Protein 1RLM (pdb70)

Secondary structure (DSSP, 8-state):
---EEEE-IIIIIS-TTS---HHHHHHHHHHHHHHT-EEEEE-SS-HHHHGGG-TTTTTTSEEEEGGGTEEEETTEEEEE----HHHHHHHHHHHHT-TT-EEEEEESS-EEEETTS-HHHHHHHHTT-SSEEEES-GGG--S-EEEEEEE--GGGHHHHHHHHHHHTTTSSEEEE-STTEEEEE-TT-SHHHHHHHHHHHHT--GGGEEEEE-SGGGHHHHHH-SEEEE-TT--HHHHHH-SEE---GGGTHHHHHHHHHHHT-TT--/---EEEE-IIIIIS-TTS---HHHHHHHHHHHHHHT-EEEEE-SS-HHHHGGG-TTTTTTSEEEEGGGTEEEETTEEEEE----HHHHHHHHHHHHTSTT-EEEEEESS-EEEETTS-HHHHHHHHTT-SSEEEES-GGG--S-EEEEEEE--TTTHHHHHHHHHHHTTTSSEEEE-STTEEEEE-TT-SHHHHHHHHHHHHT--GGGEEEEE-SGGGHHHHHHSSEEEE-TT--HHHHHHSSEE---GGGTHHHHHHHHHHHT-TT--/---EEEE-IIIIIS-TTS---HHHHHHHHHHHHHTT-EEEEE-SS-HHHHGGG-TTTTTTSEEEEGGGTEEEETTEEEEE----HHHHHHHHHHHHTSTT-EEEEEESS-EEEETTS-HHHHHHHHTT-SSEEEES-GGG--S-EEEEEEE--TTTHHHHHHHHHHHHTTT-EEEE-STTEEEEE-TT-SHHHHHHHHHHHHT--GGGEEEEE-SGGGHHHHHH-SEEEE-TT--HHHHHHSSEE---GGGTHHHHHHHHHHHT-TT--/---EEEE-IIIIIS-TTS---HHHHHHHHHHHHHHT-EEEEE-SS-HHHHGGG-TTTTTTSEEEEGGGTEEEETTEEEEE----HHHHHHHHHHHTT-TT-EEEEEESS-EEEETTS-HHHHHHHHTT-SSEEEES-GGG--S-EEEEEEE--GGGHHHHHHHHHHHTTTT-EEEE-STTEEEEE-TT-SHHHHHHHHHHHHT--GGGEEEEE-SGGGHHHHHH-SEEEE-TT--HHHHHH-SEE---TTTTHHHHHHHHHHTT-TT--

B-factor: mean 29.18, std 15.07, range [9.43, 160.1]

Radius of gyration: 73.66 Å; Cα contacts (8 Å, |Δi|>4): 2184; chains: 4; bounding box: 71×97×215 Å

Structure (mmCIF, N/CA/C/O backbone):
data_1RLM
#
_entry.id   1RLM
#
_cell.length_a   71.823
_cell.length_b   91.605
_cell.length_c   186.563
_cell.angle_alpha   90.00
_cell.angle_beta   90.00
_cell.angle_gamma   90.00
#
_symmetry.space_group_name_H-M   'P 21 21 21'
#
loop_
_entity.id
_entity.type
_entity.pdbx_description
1 polymer Phosphatase
2 non-polymer 'MAGNESIUM ION'
3 non-polymer GLYCEROL
4 water water
#
loop_
_atom_site.group_PDB
_atom_site.id
_atom_site.type_symbol
_atom_site.label_atom_id
_atom_site.label_alt_id
_atom_site.label_comp_id
_atom_site.label_asym_id
_atom_site.label_entity_id
_atom_site.label_seq_id
_atom_site.pdbx_PDB_ins_code
_atom_site.Cartn_x
_atom_site.Cartn_y
_atom_site.Cartn_z
_atom_site.occupancy
_atom_site.B_iso_or_equiv
_atom_site.auth_seq_id
_atom_site.auth_comp_id
_atom_site.auth_asym_id
_atom_site.auth_atom_id
_atom_site.pdbx_PDB_model_num
ATOM 1 N N . ALA A 1 2 ? 24.517 57.671 37.439 1.00 29.27 2 ALA A N 1
ATOM 2 C CA . ALA A 1 2 ? 23.948 56.475 36.849 1.00 27.30 2 ALA A CA 1
ATOM 3 C C . ALA A 1 2 ? 24.060 55.278 37.805 1.00 27.96 2 ALA A C 1
ATOM 4 O O . ALA A 1 2 ? 25.161 54.944 38.218 1.00 29.61 2 ALA A O 1
ATOM 6 N N . VAL A 1 3 ? 22.964 54.632 38.190 1.00 27.27 3 VAL A N 1
ATOM 7 C CA . VAL A 1 3 ? 23.133 53.467 39.067 1.00 26.73 3 VAL A CA 1
ATOM 8 C C . VAL A 1 3 ? 23.035 52.177 38.257 1.00 26.95 3 VAL A C 1
ATOM 9 O O . VAL A 1 3 ? 22.074 51.984 37.517 1.00 27.71 3 VAL A O 1
ATOM 13 N N . LYS A 1 4 ? 24.020 51.290 38.401 1.00 26.88 4 LYS A N 1
ATOM 14 C CA . LYS A 1 4 ? 24.007 50.036 37.644 1.00 27.05 4 LYS A CA 1
ATOM 15 C C . LYS A 1 4 ? 24.179 48.771 38.483 1.00 24.85 4 LYS A C 1
ATOM 16 O O . LYS A 1 4 ? 24.062 47.657 37.966 1.00 24.34 4 LYS A O 1
ATOM 22 N N . VAL A 1 5 ? 24.456 48.942 39.770 1.00 21.34 5 VAL A N 1
ATOM 23 C CA . VAL A 1 5 ? 24.648 47.819 40.675 1.00 21.50 5 VAL A CA 1
ATOM 24 C C . VAL A 1 5 ? 24.296 48.238 42.095 1.00 20.17 5 VAL A C 1
ATOM 25 O O . VAL A 1 5 ? 24.627 49.338 42.512 1.00 19.49 5 VAL A O 1
ATOM 29 N N . ILE A 1 6 ? 23.613 47.358 42.819 1.00 18.90 6 ILE A N 1
ATOM 30 C CA . ILE A 1 6 ? 23.265 47.598 44.216 1.00 17.21 6 ILE A CA 1
ATOM 31 C C . ILE A 1 6 ? 23.806 46.389 44.982 1.00 17.48 6 ILE A C 1
ATOM 32 O O . ILE A 1 6 ? 23.429 45.249 44.702 1.00 19.07 6 ILE A O 1
ATOM 37 N N . VAL A 1 7 ? 24.694 46.648 45.937 1.00 16.99 7 VAL A N 1
ATOM 38 C CA . VAL A 1 7 ? 25.326 45.600 46.731 1.00 15.16 7 VAL A CA 1
ATOM 39 C C . VAL A 1 7 ? 24.912 45.722 48.189 1.00 16.07 7 VAL A C 1
ATOM 40 O O . VAL A 1 7 ? 24.962 46.810 48.754 1.00 15.66 7 VAL A O 1
ATOM 44 N N . THR A 1 8 ? 24.515 44.614 48.806 1.00 14.82 8 THR A N 1
ATOM 45 C CA . THR A 1 8 ? 24.113 44.679 50.207 1.00 14.48 8 THR A CA 1
ATOM 46 C C . THR A 1 8 ? 24.710 43.612 51.108 1.00 16.37 8 THR A C 1
ATOM 47 O O . THR A 1 8 ? 24.933 42.467 50.697 1.00 13.72 8 THR A O 1
ATOM 51 N N . ASP A 1 9 ? 24.971 44.014 52.348 1.00 16.59 9 ASP A N 1
ATOM 52 C CA . ASP A 1 9 ? 25.483 43.118 53.363 1.00 17.61 9 ASP A CA 1
ATOM 53 C C . ASP A 1 9 ? 24.226 42.406 53.865 1.00 16.64 9 ASP A C 1
ATOM 54 O O . ASP A 1 9 ? 23.115 42.840 53.566 1.00 15.43 9 ASP A O 1
ATOM 59 N N . MET A 1 10 ? 24.391 41.324 54.618 1.00 16.00 10 MET A N 1
ATOM 60 C CA . MET A 1 10 ? 23.240 40.579 55.110 1.00 16.53 10 MET A CA 1
ATOM 61 C C . MET A 1 10 ? 22.964 40.761 56.593 1.00 16.41 10 MET A C 1
ATOM 62 O O . MET A 1 10 ? 21.974 41.392 56.962 1.00 17.33 10 MET A O 1
ATOM 67 N N . ASP A 1 11 ? 23.821 40.211 57.448 1.00 16.89 11 ASP A N 1
ATOM 68 C CA . ASP A 1 11 ? 23.618 40.349 58.892 1.00 17.72 11 ASP A CA 1
ATOM 69 C C . ASP A 1 11 ? 23.692 41.809 59.336 1.00 18.02 11 ASP A C 1
ATOM 70 O O . ASP A 1 11 ? 24.666 42.502 59.040 1.00 16.89 11 ASP A O 1
ATOM 75 N N . GLY A 1 12 ? 22.666 42.270 60.038 1.00 17.80 12 GLY A N 1
ATOM 76 C CA . GLY A 1 12 ? 22.672 43.644 60.511 1.00 17.39 12 GLY A CA 1
ATOM 77 C C . GLY A 1 12 ? 22.410 44.628 59.397 1.00 16.59 12 GLY A C 1
ATOM 78 O O . GLY A 1 12 ? 22.540 45.837 59.567 1.00 16.06 12 GLY A O 1
ATOM 79 N N . THR A 1 13 ? 22.040 44.103 58.240 1.00 16.74 13 THR A N 1
ATOM 80 C CA . THR A 1 13 ? 21.763 44.963 57.112 1.00 16.60 13 THR A CA 1
ATOM 81 C C . THR A 1 13 ? 20.414 44.620 56.479 1.00 17.30 13 THR A C 1
ATOM 82 O O . THR A 1 13 ? 19.340 45.046 56.941 1.00 15.62 13 THR A O 1
ATOM 86 N N . PHE A 1 14 ? 20.537 43.817 55.405 1.00 16.35 14 PHE A N 1
ATOM 87 C CA . PHE A 1 14 ? 19.417 43.312 54.639 1.00 17.00 14 PHE A CA 1
ATOM 88 C C . PHE A 1 14 ? 18.484 42.477 55.531 1.00 16.11 14 PHE A C 1
ATOM 89 O O . PHE A 1 14 ? 17.283 42.416 55.290 1.00 16.56 14 PHE A O 1
ATOM 97 N N . LEU A 1 15 ? 19.057 41.839 56.554 1.00 15.06 15 LEU A N 1
ATOM 98 C CA . LEU A 1 15 ? 18.293 41.035 57.501 1.00 16.17 15 LEU A CA 1
ATOM 99 C C . LEU A 1 15 ? 18.037 41.775 58.806 1.00 17.61 15 LEU A C 1
ATOM 100 O O . LEU A 1 15 ? 18.884 42.541 59.264 1.00 18.17 15 LEU A O 1
ATOM 105 N N . ASN A 1 16 ? 16.877 41.532 59.416 1.00 17.94 16 ASN A N 1
ATOM 106 C CA . ASN A 1 16 ? 16.571 42.157 60.701 1.00 19.07 16 ASN A CA 1
ATOM 107 C C . ASN A 1 16 ? 17.167 41.260 61.786 1.00 19.31 16 ASN A C 1
ATOM 108 O O . ASN A 1 16 ? 17.742 40.218 61.480 1.00 18.58 16 ASN A O 1
ATOM 113 N N . ASP A 1 17 ? 17.037 41.648 63.052 1.00 20.49 17 ASP A N 1
ATOM 114 C CA . ASP A 1 17 ? 17.611 40.845 64.125 1.00 20.28 17 ASP A CA 1
ATOM 115 C C . ASP A 1 17 ? 17.157 39.397 64.109 1.00 21.38 17 ASP A C 1
ATOM 116 O O . ASP A 1 17 ? 17.895 38.518 64.551 1.00 21.42 17 ASP A O 1
ATOM 121 N N . ALA A 1 18 ? 15.946 39.152 63.610 1.00 19.85 18 ALA A N 1
ATOM 122 C CA . ALA A 1 18 ? 15.397 37.802 63.551 1.00 18.95 18 ALA A CA 1
ATOM 123 C C . ALA A 1 18 ? 15.811 37.048 62.287 1.00 18.65 18 ALA A C 1
ATOM 124 O O . ALA A 1 18 ? 15.312 35.956 62.023 1.00 19.59 18 ALA A O 1
ATOM 126 N N . LYS A 1 19 ? 16.713 37.644 61.513 1.00 18.73 19 LYS A N 1
ATOM 127 C CA . LYS A 1 19 ? 17.222 37.055 60.273 1.00 18.64 19 LYS A CA 1
ATOM 128 C C . LYS A 1 19 ? 16.191 36.884 59.151 1.00 17.75 19 LYS A C 1
ATOM 129 O O . LYS A 1 19 ? 16.279 35.943 58.366 1.00 17.31 19 LYS A O 1
ATOM 135 N N . THR A 1 20 ? 15.217 37.786 59.072 1.00 17.76 20 THR A N 1
ATOM 136 C CA . THR A 1 20 ? 14.222 37.712 58.006 1.00 16.69 20 THR A CA 1
ATOM 137 C C . THR A 1 20 ? 14.144 39.066 57.313 1.00 17.66 20 THR A C 1
ATOM 138 O O . THR A 1 20 ? 14.672 40.061 57.813 1.00 18.80 20 THR A O 1
ATOM 142 N N . TYR A 1 21 ? 13.509 39.088 56.146 1.00 17.60 21 TYR A N 1
ATOM 143 C CA . TYR A 1 21 ? 13.329 40.319 55.399 1.00 17.08 21 TYR A CA 1
ATOM 144 C C . TYR A 1 21 ? 11.944 40.295 54.756 1.00 17.05 21 TYR A C 1
ATOM 145 O O . TYR A 1 21 ? 11.278 39.254 54.745 1.00 16.56 21 TYR A O 1
ATOM 154 N N . ASN A 1 22 ? 11.509 41.447 54.254 1.00 17.43 22 ASN A N 1
ATOM 155 C CA . ASN A 1 22 ? 10.197 41.596 53.619 1.00 17.25 22 ASN A CA 1
ATOM 156 C C . ASN A 1 22 ? 10.293 41.066 52.193 1.00 15.82 22 ASN A C 1
ATOM 157 O O . ASN A 1 22 ? 10.584 41.818 51.269 1.00 15.85 22 ASN A O 1
ATOM 162 N N . GLN A 1 23 ? 10.042 39.770 52.019 1.00 15.35 23 GLN A N 1
ATOM 163 C CA . GLN A 1 23 ? 10.150 39.136 50.709 1.00 15.65 23 GLN A CA 1
ATOM 164 C C . GLN A 1 23 ? 9.247 39.681 49.604 1.00 15.55 23 GLN A C 1
ATOM 165 O O . GLN A 1 23 ? 9.703 39.884 48.473 1.00 15.59 23 GLN A O 1
ATOM 171 N N . PRO A 1 24 ? 7.958 39.913 49.897 1.00 16.15 24 PRO A N 1
ATOM 172 C CA . PRO A 1 24 ? 7.111 40.443 48.823 1.00 17.50 24 PRO A CA 1
ATOM 173 C C . PRO A 1 24 ? 7.574 41.838 48.397 1.00 18.95 24 PRO A C 1
ATOM 174 O O . PRO A 1 24 ? 7.606 42.150 47.205 1.00 16.93 24 PRO A O 1
ATOM 178 N N . ARG A 1 25 ? 7.949 42.680 49.360 1.00 18.71 25 ARG A N 1
ATOM 179 C CA . ARG A 1 25 ? 8.391 44.018 48.982 1.00 19.49 25 ARG A CA 1
ATOM 180 C C . ARG A 1 25 ? 9.670 43.942 48.158 1.00 19.87 25 ARG A C 1
ATOM 181 O O . ARG A 1 25 ? 9.771 44.574 47.108 1.00 19.90 25 ARG A O 1
ATOM 189 N N . PHE A 1 26 ? 10.643 43.158 48.616 1.00 20.00 26 PHE A N 1
ATOM 190 C CA . PHE A 1 26 ? 11.899 43.036 47.876 1.00 18.97 26 PHE A CA 1
ATOM 191 C C . PHE A 1 26 ? 11.716 42.438 46.485 1.00 19.51 26 PHE A C 1
ATOM 192 O O . PHE A 1 26 ? 12.342 42.887 45.526 1.00 19.02 26 PHE A O 1
ATOM 200 N N . MET A 1 27 ? 10.878 41.414 46.374 1.00 22.44 27 MET A N 1
ATOM 201 C CA . MET A 1 27 ? 10.658 40.779 45.077 1.00 26.24 27 MET A CA 1
ATOM 202 C C . MET A 1 27 ? 10.133 41.784 44.052 1.00 24.56 27 MET A C 1
ATOM 203 O O . MET A 1 27 ? 10.549 41.770 42.889 1.00 24.06 27 MET A O 1
ATOM 208 N N . ALA A 1 28 ? 9.232 42.661 44.485 1.00 24.31 28 ALA A N 1
ATOM 209 C CA . ALA A 1 28 ? 8.689 43.674 43.588 1.00 24.23 28 ALA A CA 1
ATOM 210 C C . ALA A 1 28 ? 9.801 44.656 43.215 1.00 23.18 28 ALA A C 1
ATOM 211 O O . ALA A 1 28 ? 9.952 45.022 42.046 1.00 22.23 28 ALA A O 1
ATOM 213 N N . GLN A 1 29 ? 10.588 45.084 44.200 1.00 21.25 29 GLN A N 1
ATOM 214 C CA . GLN A 1 29 ? 11.686 45.998 43.900 1.00 20.59 29 GLN A CA 1
ATOM 215 C C . GLN A 1 29 ? 12.643 45.332 42.913 1.00 20.40 29 GLN A C 1
ATOM 216 O O . GLN A 1 29 ? 12.996 45.927 41.894 1.00 20.49 29 GLN A O 1
ATOM 222 N N . TYR A 1 30 ? 13.037 44.087 43.197 1.00 20.21 30 TYR A N 1
ATOM 223 C CA . TYR A 1 30 ? 13.966 43.368 42.321 1.00 20.47 30 TYR A CA 1
ATOM 224 C C . TYR A 1 30 ? 13.498 43.285 40.868 1.00 21.75 30 TYR A C 1
ATOM 225 O O . TYR A 1 30 ? 14.292 43.461 39.939 1.00 21.98 30 TYR A O 1
ATOM 234 N N . GLN A 1 31 ? 12.217 43.002 40.667 1.00 22.81 31 GLN A N 1
ATOM 235 C CA . GLN A 1 31 ? 11.693 42.910 39.315 1.00 25.09 31 GLN A CA 1
ATOM 236 C C . GLN A 1 31 ? 11.833 44.242 38.584 1.00 25.97 31 GLN A C 1
ATOM 237 O O . GLN A 1 31 ? 12.072 44.266 37.378 1.00 24.53 31 GLN A O 1
ATOM 243 N N . GLU A 1 32 ? 11.699 45.351 39.308 1.00 26.55 32 GLU A N 1
ATOM 244 C CA . GLU A 1 32 ? 11.850 46.657 38.673 1.00 28.27 32 GLU A CA 1
ATOM 245 C C . GLU A 1 32 ? 13.331 46.899 38.372 1.00 27.70 32 GLU A C 1
ATOM 246 O O . GLU A 1 32 ? 13.677 47.473 37.336 1.00 26.32 32 GLU A O 1
ATOM 252 N N . LEU A 1 33 ? 14.203 46.461 39.279 1.00 26.92 33 LEU A N 1
ATOM 253 C CA . LEU A 1 33 ? 15.642 46.613 39.081 1.00 26.63 33 LEU A CA 1
ATOM 254 C C . LEU A 1 33 ? 16.056 45.861 37.817 1.00 28.81 33 LEU A C 1
ATOM 255 O O . LEU A 1 33 ? 16.737 46.409 36.946 1.00 28.61 33 LEU A O 1
ATOM 260 N N . LYS A 1 34 ? 15.639 44.601 37.721 1.00 30.12 34 LYS A N 1
ATOM 261 C CA . LYS A 1 34 ? 15.961 43.782 36.560 1.00 33.82 34 LYS A CA 1
ATOM 262 C C . LYS A 1 34 ? 15.460 44.487 35.303 1.00 35.19 34 LYS A C 1
ATOM 263 O O . LYS A 1 34 ? 16.147 44.532 34.283 1.00 32.61 34 LYS A O 1
ATOM 269 N N . LYS A 1 35 ? 14.252 45.034 35.387 1.00 37.63 35 LYS A N 1
ATOM 270 C CA . LYS A 1 35 ? 13.663 45.750 34.266 1.00 40.77 35 LYS A CA 1
ATOM 271 C C . LYS A 1 35 ? 14.572 46.901 33.836 1.00 39.03 35 LYS A C 1
ATOM 272 O O . LYS A 1 35 ? 14.784 47.123 32.644 1.00 39.02 35 LYS A O 1
ATOM 278 N N . ARG A 1 36 ? 15.113 47.628 34.808 1.00 36.21 36 ARG A N 1
ATOM 279 C CA . ARG A 1 36 ? 15.996 48.749 34.504 1.00 35.05 36 ARG A CA 1
ATOM 280 C C . ARG A 1 36 ? 17.424 48.281 34.238 1.00 34.05 36 ARG A C 1
ATOM 281 O O . ARG A 1 36 ? 18.310 49.088 33.959 1.00 34.55 36 ARG A O 1
ATOM 289 N N . GLY A 1 37 ? 17.643 46.973 34.328 1.00 32.38 37 GLY A N 1
ATOM 290 C CA . GLY A 1 37 ? 18.966 46.426 34.086 1.00 31.27 37 GLY A CA 1
ATOM 291 C C . GLY A 1 37 ? 19.980 46.715 35.178 1.00 30.43 37 GLY A C 1
ATOM 292 O O . GLY A 1 37 ? 21.184 46.774 34.917 1.00 31.69 37 GLY A O 1
ATOM 293 N N . ILE A 1 38 ? 19.502 46.912 36.401 1.00 26.27 38 ILE A N 1
ATOM 294 C CA . ILE A 1 38 ? 20.395 47.172 37.524 1.00 24.41 38 ILE A CA 1
ATOM 295 C C . ILE A 1 38 ? 20.668 45.827 38.206 1.00 23.57 38 ILE A C 1
ATOM 296 O O . ILE A 1 38 ? 19.739 45.094 38.526 1.00 21.15 38 ILE A O 1
ATOM 301 N N . LYS A 1 39 ? 21.940 45.502 38.412 1.00 23.85 39 LYS A N 1
ATOM 302 C CA . LYS A 1 39 ? 22.305 44.236 39.035 1.00 21.95 39 LYS A CA 1
ATOM 303 C C . LYS A 1 39 ? 22.223 44.286 40.552 1.00 21.25 39 LYS A C 1
ATOM 304 O O . LYS A 1 39 ? 22.405 45.341 41.151 1.00 20.54 39 LYS A O 1
ATOM 310 N N . PHE A 1 40 ? 21.927 43.138 41.161 1.00 20.49 40 PHE A N 1
ATOM 311 C CA . PHE A 1 40 ? 21.824 43.034 42.618 1.00 20.65 40 PHE A CA 1
ATOM 312 C C . PHE A 1 40 ? 22.874 42.044 43.098 1.00 19.65 40 PHE A C 1
ATOM 313 O O . PHE A 1 40 ? 22.986 40.934 42.571 1.00 17.55 40 PHE A O 1
ATOM 321 N N . VAL A 1 41 ? 23.626 42.449 44.113 1.00 18.08 41 VAL A N 1
ATOM 322 C CA . VAL A 1 41 ? 24.703 41.631 44.652 1.00 16.70 41 VAL A CA 1
ATOM 323 C C . VAL A 1 41 ? 24.626 41.515 46.170 1.00 16.70 41 VAL A C 1
ATOM 324 O O . VAL A 1 41 ? 24.384 42.506 46.863 1.00 16.42 41 VAL A O 1
ATOM 328 N N . VAL A 1 42 ? 24.829 40.300 46.671 1.00 16.10 42 VAL A N 1
ATOM 329 C CA . VAL A 1 42 ? 24.827 40.023 48.108 1.00 15.19 42 VAL A CA 1
ATOM 330 C C . VAL A 1 42 ? 26.296 39.847 48.505 1.00 16.71 42 VAL A C 1
ATOM 331 O O . VAL A 1 42 ? 26.980 38.972 47.972 1.00 17.04 42 VAL A O 1
ATOM 335 N N . ALA A 1 43 ? 26.781 40.687 49.423 1.00 16.57 43 ALA A N 1
ATOM 336 C CA . ALA A 1 43 ? 28.176 40.634 49.870 1.00 18.75 43 ALA A CA 1
ATOM 337 C C . ALA A 1 43 ? 28.189 40.409 51.373 1.00 17.73 43 ALA A C 1
ATOM 338 O O . ALA A 1 43 ? 27.830 41.297 52.147 1.00 17.97 43 ALA A O 1
ATOM 340 N N . SER A 1 44 ? 28.627 39.218 51.772 1.00 18.36 44 SER A N 1
ATOM 341 C CA . SER A 1 44 ? 28.624 38.831 53.171 1.00 15.76 44 SER A CA 1
ATOM 342 C C . SER A 1 44 ? 29.766 37.910 53.570 1.00 16.79 44 SER A C 1
ATOM 343 O O . SER A 1 44 ? 30.404 37.265 52.735 1.00 16.97 44 SER A O 1
ATOM 346 N N . GLY A 1 45 ? 30.047 37.838 54.857 1.00 14.97 45 GLY A N 1
ATOM 347 C CA . GLY A 1 45 ? 31.110 36.942 55.235 1.00 15.68 45 GLY A CA 1
ATOM 348 C C . GLY A 1 45 ? 30.581 35.534 55.416 1.00 16.23 45 GLY A C 1
ATOM 349 O O . GLY A 1 45 ? 31.362 34.613 55.621 1.00 16.15 45 GLY A O 1
ATOM 350 N N . ASN A 1 46 ? 29.261 35.360 55.353 1.00 14.67 46 ASN A N 1
ATOM 351 C CA . ASN A 1 46 ? 28.685 34.023 55.490 1.00 15.27 46 ASN A CA 1
ATOM 352 C C . ASN A 1 46 ? 29.005 33.114 54.308 1.00 14.01 46 ASN A C 1
ATOM 353 O O . ASN A 1 46 ? 29.445 33.563 53.244 1.00 16.85 46 ASN A O 1
ATOM 358 N N . GLN A 1 47 ? 28.784 31.823 54.527 1.00 14.77 47 GLN A N 1
ATOM 359 C CA . GLN A 1 47 ? 29.032 30.782 53.537 1.00 14.10 47 GLN A CA 1
ATOM 360 C C . GLN A 1 47 ? 28.099 30.910 52.327 1.00 14.24 47 GLN A C 1
ATOM 361 O O . GLN A 1 47 ? 26.931 31.300 52.450 1.00 12.01 47 GLN A O 1
ATOM 367 N N . TYR A 1 48 ? 28.621 30.593 51.150 1.00 13.81 48 TYR A N 1
ATOM 368 C CA . TYR A 1 48 ? 27.806 30.651 49.945 1.00 13.25 48 TYR A CA 1
ATOM 369 C C . TYR A 1 48 ? 26.499 29.867 50.128 1.00 14.17 48 TYR A C 1
ATOM 370 O O . TYR A 1 48 ? 25.421 30.356 49.785 1.00 13.76 48 TYR A O 1
ATOM 379 N N . TYR A 1 49 ? 26.591 28.653 50.669 1.00 14.32 49 TYR A N 1
ATOM 380 C CA . TYR A 1 49 ? 25.407 27.825 50.860 1.00 14.46 49 TYR A CA 1
ATOM 381 C C . TYR A 1 49 ? 24.399 28.392 51.845 1.00 16.65 49 TYR A C 1
ATOM 382 O O . TYR A 1 49 ? 23.211 28.090 51.763 1.00 12.76 49 TYR A O 1
ATOM 391 N N . GLN A 1 50 ? 24.861 29.213 52.783 1.00 16.39 50 GLN A N 1
ATOM 392 C CA . GLN A 1 50 ? 23.933 29.820 53.723 1.00 16.16 50 GLN A CA 1
ATOM 393 C C . GLN A 1 50 ? 23.280 31.019 53.025 1.00 15.00 50 GLN A C 1
ATOM 394 O O . GLN A 1 50 ? 22.075 31.232 53.133 1.00 16.43 50 GLN A O 1
ATOM 400 N N . LEU A 1 51 ? 24.070 31.773 52.273 1.00 12.32 51 LEU A N 1
ATOM 401 C CA . LEU A 1 51 ? 23.554 32.946 51.574 1.00 14.03 51 LEU A CA 1
ATOM 402 C C . LEU A 1 51 ? 22.427 32.634 50.598 1.00 14.82 51 LEU A C 1
ATOM 403 O O . LEU A 1 51 ? 21.414 33.336 50.570 1.00 12.99 51 LEU A O 1
ATOM 408 N N . ILE A 1 52 ? 22.582 31.582 49.801 1.00 15.09 52 ILE A N 1
ATOM 409 C CA . ILE A 1 52 ? 21.534 31.259 48.845 1.00 15.01 52 ILE A CA 1
ATOM 410 C C . ILE A 1 52 ? 20.254 30.756 49.519 1.00 13.69 52 ILE A C 1
ATOM 411 O O . ILE A 1 52 ? 19.188 30.737 48.896 1.00 13.40 52 ILE A O 1
ATOM 416 N N . SER A 1 53 ? 20.344 30.367 50.791 1.00 12.73 53 SER A N 1
ATOM 417 C CA . SER A 1 53 ? 19.159 29.900 51.510 1.00 13.08 53 SER A CA 1
ATOM 418 C C . SER A 1 53 ? 18.181 31.060 51.707 1.00 14.34 53 SER A C 1
ATOM 419 O O . SER A 1 53 ? 16.999 30.853 51.977 1.00 13.60 53 SER A O 1
ATOM 422 N N . PHE A 1 54 ? 18.680 32.282 51.565 1.00 14.46 54 PHE A N 1
ATOM 423 C CA . PHE A 1 54 ? 17.849 33.468 51.728 1.00 14.96 54 PHE A CA 1
ATOM 424 C C . PHE A 1 54 ? 17.212 33.919 50.426 1.00 14.29 54 PHE A C 1
ATOM 425 O O . PHE A 1 54 ? 16.297 34.738 50.440 1.00 15.81 54 PHE A O 1
ATOM 433 N N . PHE A 1 55 ? 17.700 33.389 49.309 1.00 13.08 55 PHE A N 1
ATOM 434 C CA . PHE A 1 55 ? 17.174 33.758 47.995 1.00 13.59 55 PHE A CA 1
ATOM 435 C C . PHE A 1 55 ? 16.937 32.517 47.123 1.00 14.17 55 PHE A C 1
ATOM 436 O O . PHE A 1 55 ? 17.400 32.464 45.987 1.00 13.17 55 PHE A O 1
ATOM 444 N N . PRO A 1 56 ? 16.193 31.522 47.642 1.00 14.53 56 PRO A N 1
ATOM 445 C CA . PRO A 1 56 ? 15.878 30.267 46.942 1.00 17.07 56 PRO A CA 1
ATOM 446 C C . PRO A 1 56 ? 15.239 30.470 45.569 1.00 18.47 56 PRO A C 1
ATOM 447 O O . PRO A 1 56 ? 15.460 29.676 44.654 1.00 19.00 56 PRO A O 1
ATOM 451 N N . GLU A 1 57 ? 14.437 31.524 45.433 1.00 19.49 57 GLU A N 1
ATOM 452 C CA . GLU A 1 57 ? 13.749 31.799 44.171 1.00 20.99 57 GLU A CA 1
ATOM 453 C C . GLU A 1 57 ? 14.528 32.685 43.196 1.00 21.96 57 GLU A C 1
ATOM 454 O O . GLU A 1 57 ? 14.081 32.893 42.064 1.00 23.02 57 GLU A O 1
ATOM 460 N N . LEU A 1 58 ? 15.689 33.187 43.616 1.00 18.99 58 LEU A N 1
ATOM 461 C CA . LEU A 1 58 ? 16.485 34.086 42.774 1.00 19.85 58 LEU A CA 1
ATOM 462 C C . LEU A 1 58 ? 17.981 33.762 42.722 1.00 20.15 58 LEU A C 1
ATOM 463 O O . LEU A 1 58 ? 18.751 34.447 42.045 1.00 20.11 58 LEU A O 1
ATOM 468 N N . LYS A 1 59 ? 18.371 32.726 43.453 1.00 19.84 59 LYS A N 1
ATOM 469 C CA . LYS A 1 59 ? 19.751 32.257 43.558 1.00 23.17 59 LYS A CA 1
ATOM 470 C C . LYS A 1 59 ? 20.587 32.229 42.268 1.00 23.73 59 LYS A C 1
ATOM 471 O O . LYS A 1 59 ? 21.777 32.538 42.295 1.00 23.88 59 LYS A O 1
ATOM 477 N N . ASP A 1 60 ? 19.988 31.869 41.140 1.00 22.27 60 ASP A N 1
ATOM 478 C CA . ASP A 1 60 ? 20.761 31.817 39.901 1.00 22.93 60 ASP A CA 1
ATOM 479 C C . ASP A 1 60 ? 20.740 33.109 39.091 1.00 24.09 60 ASP A C 1
ATOM 480 O O . ASP A 1 60 ? 21.440 33.227 38.085 1.00 25.11 60 ASP A O 1
ATOM 485 N N . GLU A 1 61 ? 19.949 34.079 39.529 1.00 24.06 61 GLU A N 1
ATOM 486 C CA . GLU A 1 61 ? 19.856 35.349 38.825 1.00 26.62 61 GLU A CA 1
ATOM 487 C C . GLU A 1 61 ? 20.791 36.397 39.406 1.00 26.47 61 GLU A C 1
ATOM 488 O O . GLU A 1 61 ? 21.504 37.073 38.673 1.00 27.51 61 GLU A O 1
ATOM 494 N N . ILE A 1 62 ? 20.784 36.533 40.728 1.00 25.42 62 ILE A N 1
ATOM 495 C CA . ILE A 1 62 ? 21.628 37.515 41.386 1.00 23.59 62 ILE A CA 1
ATOM 496 C C . ILE A 1 62 ? 23.067 37.011 41.557 1.00 23.64 62 ILE A C 1
ATOM 497 O O . ILE A 1 62 ? 23.374 35.865 41.221 1.00 24.12 62 ILE A O 1
ATOM 502 N N . SER A 1 63 ? 23.954 37.867 42.057 1.00 19.04 63 SER A N 1
ATOM 503 C CA . SER A 1 63 ? 25.349 37.470 42.239 1.00 18.87 63 SER A CA 1
ATOM 504 C C . SER A 1 63 ? 25.737 37.491 43.704 1.00 17.09 63 SER A C 1
ATOM 505 O O . SER A 1 63 ? 25.159 38.241 44.489 1.00 17.16 63 SER A O 1
ATOM 508 N N . PHE A 1 64 ? 26.734 36.687 44.062 1.00 16.57 64 PHE A N 1
ATOM 509 C CA . PHE A 1 64 ? 27.154 36.581 45.456 1.00 16.77 64 PHE A CA 1
ATOM 510 C C . PHE A 1 64 ? 28.641 36.730 45.721 1.00 17.35 64 PHE A C 1
ATOM 511 O O . PHE A 1 64 ? 29.466 36.115 45.045 1.00 16.80 64 PHE A O 1
ATOM 519 N N . VAL A 1 65 ? 28.971 37.549 46.685 1.00 16.64 65 VAL A N 1
ATOM 520 C CA . VAL A 1 65 ? 30.320 37.721 47.153 1.00 16.93 65 VAL A CA 1
ATOM 521 C C . VAL A 1 65 ? 30.294 37.109 48.550 1.00 17.65 65 VAL A C 1
ATOM 522 O O . VAL A 1 65 ? 30.017 37.782 49.527 1.00 18.20 65 VAL A O 1
ATOM 526 N N . ALA A 1 66 ? 30.583 35.811 48.627 1.00 17.03 66 ALA A N 1
ATOM 527 C CA . ALA A 1 66 ? 30.536 35.080 49.889 1.00 16.31 66 ALA A CA 1
ATOM 528 C C . ALA A 1 66 ? 31.893 35.006 50.573 1.00 16.05 66 ALA A C 1
ATOM 529 O O . ALA A 1 66 ? 32.922 35.318 49.966 1.00 17.65 66 ALA A O 1
ATOM 531 N N . GLU A 1 67 ? 31.881 34.593 51.837 1.00 15.63 67 GLU A N 1
ATOM 532 C CA . GLU A 1 67 ? 33.097 34.456 52.630 1.00 18.36 67 GLU A CA 1
ATOM 533 C C . GLU A 1 67 ? 33.958 35.718 52.550 1.00 19.95 67 GLU A C 1
ATOM 534 O O . GLU A 1 67 ? 35.185 35.634 52.499 1.00 18.27 67 GLU A O 1
ATOM 540 N N . ASN A 1 68 ? 33.306 36.881 52.523 1.00 20.38 68 ASN A N 1
ATOM 541 C CA . ASN A 1 68 ? 33.994 38.174 52.448 1.00 21.84 68 ASN A CA 1
ATOM 542 C C . ASN A 1 68 ? 34.767 38.421 51.158 1.00 23.57 68 ASN A C 1
ATOM 543 O O . ASN A 1 68 ? 35.638 39.286 51.117 1.00 25.68 68 ASN A O 1
ATOM 548 N N . GLY A 1 69 ? 34.453 37.680 50.107 1.00 22.42 69 GLY A N 1
ATOM 549 C CA . GLY A 1 69 ? 35.162 37.867 48.855 1.00 20.94 69 GLY A CA 1
ATOM 550 C C . GLY A 1 69 ? 36.009 36.664 48.485 1.00 21.15 69 GLY A C 1
ATOM 551 O O . GLY A 1 69 ? 36.598 36.630 47.407 1.00 21.35 69 GLY A O 1
ATOM 552 N N . ALA A 1 70 ? 36.062 35.672 49.371 1.00 19.81 70 ALA A N 1
ATOM 553 C CA . ALA A 1 70 ? 36.840 34.461 49.124 1.00 20.23 70 ALA A CA 1
ATOM 554 C C . ALA A 1 70 ? 36.143 33.512 48.151 1.00 19.90 70 ALA A C 1
ATOM 555 O O . ALA A 1 70 ? 36.764 32.595 47.616 1.00 21.06 70 ALA A O 1
ATOM 557 N N . LEU A 1 71 ? 34.852 33.723 47.927 1.00 18.27 71 LEU A N 1
ATOM 558 C CA . LEU A 1 71 ? 34.093 32.878 47.005 1.00 18.88 71 LEU A CA 1
ATOM 559 C C . LEU A 1 71 ? 33.089 33.781 46.305 1.00 18.53 71 LEU A C 1
ATOM 560 O O . LEU A 1 71 ? 32.224 34.367 46.955 1.00 18.75 71 LEU A O 1
ATOM 565 N N . VAL A 1 72 ? 33.193 33.887 44.984 1.00 18.17 72 VAL A N 1
ATOM 566 C CA . VAL A 1 72 ? 32.301 34.754 44.225 1.00 17.49 72 VAL A CA 1
ATOM 567 C C . VAL A 1 72 ? 31.548 34.022 43.110 1.00 18.59 72 VAL A C 1
ATOM 568 O O . VAL A 1 72 ? 32.149 33.291 42.319 1.00 17.84 72 VAL A O 1
ATOM 572 N N . TYR A 1 73 ? 30.229 34.211 43.071 1.00 18.41 73 TYR A N 1
ATOM 573 C CA . TYR A 1 73 ? 29.377 33.614 42.044 1.00 19.40 73 TYR A CA 1
ATOM 574 C C . TYR A 1 73 ? 28.728 34.718 41.225 1.00 21.87 73 TYR A C 1
ATOM 575 O O . TYR A 1 73 ? 28.359 35.772 41.754 1.00 17.16 73 TYR A O 1
ATOM 584 N N . GLU A 1 74 ? 28.581 34.467 39.929 1.00 22.99 74 GLU A N 1
ATOM 585 C CA . GLU A 1 74 ? 27.951 35.427 39.048 1.00 28.10 74 GLU A CA 1
ATOM 586 C C . GLU A 1 74 ? 26.917 34.683 38.222 1.00 29.20 74 GLU A C 1
ATOM 587 O O . GLU A 1 74 ? 27.231 33.702 37.547 1.00 27.82 74 GLU A O 1
ATOM 593 N N . HIS A 1 75 ? 25.676 35.139 38.304 1.00 32.66 75 HIS A N 1
ATOM 594 C CA . HIS A 1 75 ? 24.591 34.525 37.559 1.00 36.46 75 HIS A CA 1
ATOM 595 C C . HIS A 1 75 ? 24.603 33.005 37.707 1.00 34.31 75 HIS A C 1
ATOM 596 O O . HIS A 1 75 ? 24.497 32.274 36.720 1.00 33.17 75 HIS A O 1
ATOM 603 N N . GLY A 1 76 ? 24.757 32.540 38.944 1.00 31.53 76 GLY A N 1
ATOM 604 C CA . GLY A 1 76 ? 24.744 31.114 39.223 1.00 30.62 76 GLY A CA 1
ATOM 605 C C . GLY A 1 76 ? 25.986 30.285 38.942 1.00 30.18 76 GLY A C 1
ATOM 606 O O . GLY A 1 76 ? 25.958 29.069 39.125 1.00 30.13 76 GLY A O 1
ATOM 607 N N . LYS A 1 77 ? 27.073 30.912 38.507 1.00 30.46 77 LYS A N 1
ATOM 608 C CA . LYS A 1 77 ? 28.291 30.160 38.220 1.00 32.99 77 LYS A CA 1
ATOM 609 C C . LYS A 1 77 ? 29.474 30.658 39.032 1.00 29.77 77 LYS A C 1
ATOM 610 O O . LYS A 1 77 ? 29.716 31.861 39.105 1.00 27.54 77 LYS A O 1
ATOM 616 N N . GLN A 1 78 ? 30.206 29.726 39.636 1.00 26.52 78 GLN A N 1
ATOM 617 C CA . GLN A 1 78 ? 31.374 30.068 40.446 1.00 25.94 78 GLN A CA 1
ATOM 618 C C . GLN A 1 78 ? 32.416 30.778 39.582 1.00 26.22 78 GLN A C 1
ATOM 619 O O . GLN A 1 78 ? 32.896 30.236 38.584 1.00 24.82 78 GLN A O 1
ATOM 625 N N . LEU A 1 79 ? 32.761 31.998 39.978 1.00 24.88 79 LEU A N 1
ATOM 626 C CA . LEU A 1 79 ? 33.716 32.815 39.238 1.00 25.30 79 LEU A CA 1
ATOM 627 C C . LEU A 1 79 ? 35.128 32.784 39.803 1.00 26.08 79 LEU A C 1
ATOM 628 O O . LEU A 1 79 ? 36.107 32.858 39.056 1.00 24.13 79 LEU A O 1
ATOM 633 N N . PHE A 1 80 ? 35.236 32.668 41.122 1.00 23.95 80 PHE A N 1
ATOM 634 C CA . PHE A 1 80 ? 36.542 32.681 41.762 1.00 23.64 80 PHE A CA 1
ATOM 635 C C . PHE A 1 80 ? 36.481 32.196 43.200 1.00 22.70 80 PHE A C 1
ATOM 636 O O . PHE A 1 80 ? 35.450 32.313 43.867 1.00 19.93 80 PHE A O 1
ATOM 644 N N . HIS A 1 81 ? 37.594 31.646 43.671 1.00 22.14 81 HIS A N 1
ATOM 645 C CA . HIS A 1 81 ? 37.693 31.218 45.056 1.00 21.62 81 HIS A CA 1
ATOM 646 C C . HIS A 1 81 ? 39.137 31.374 45.517 1.00 21.34 81 HIS A C 1
ATOM 647 O O . HIS A 1 81 ? 40.085 31.094 44.774 1.00 21.89 81 HIS A O 1
ATOM 654 N N . GLY A 1 82 ? 39.299 31.864 46.738 1.00 18.67 82 GLY A N 1
ATOM 655 C CA . GLY A 1 82 ? 40.629 32.054 47.279 1.00 20.82 82 GLY A CA 1
ATOM 656 C C . GLY A 1 82 ? 41.194 30.744 47.774 1.00 19.00 82 GLY A C 1
ATOM 657 O O . GLY A 1 82 ? 40.511 29.721 47.779 1.00 19.80 82 GLY A O 1
ATOM 658 N N . GLU A 1 83 ? 42.447 30.765 48.200 1.00 19.55 83 GLU A N 1
ATOM 659 C CA . GLU A 1 83 ? 43.067 29.550 48.686 1.00 20.53 83 GLU A CA 1
ATOM 660 C C . GLU A 1 83 ? 44.337 29.800 49.471 1.00 19.01 83 GLU A C 1
ATOM 661 O O . GLU A 1 83 ? 45.207 30.553 49.042 1.00 19.23 83 GLU A O 1
ATOM 667 N N . LEU A 1 84 ? 44.414 29.145 50.623 1.00 19.98 84 LEU A N 1
ATOM 668 C CA . LEU A 1 84 ? 45.566 29.197 51.508 1.00 20.80 84 LEU A CA 1
ATOM 669 C C . LEU A 1 84 ? 46.411 27.984 51.130 1.00 21.71 84 LEU A C 1
ATOM 670 O O . LEU A 1 84 ? 45.863 26.910 50.879 1.00 21.21 84 LEU A O 1
ATOM 675 N N . THR A 1 85 ? 47.730 28.140 51.077 1.00 20.44 85 THR A N 1
ATOM 676 C CA . THR A 1 85 ? 48.580 26.999 50.768 1.00 22.73 85 THR A CA 1
ATOM 677 C C . THR A 1 85 ? 48.449 26.069 51.967 1.00 25.34 85 THR A C 1
ATOM 678 O O . THR A 1 85 ? 47.982 26.489 53.028 1.00 22.53 85 THR A O 1
ATOM 682 N N . ARG A 1 86 ? 48.858 24.815 51.799 1.00 28.05 86 ARG A N 1
ATOM 683 C CA . ARG A 1 86 ? 48.796 23.827 52.872 1.00 32.48 86 ARG A CA 1
ATOM 684 C C . ARG A 1 86 ? 49.585 24.303 54.090 1.00 30.33 86 ARG A C 1
ATOM 685 O O . ARG A 1 86 ? 49.161 24.120 55.231 1.00 27.62 86 ARG A O 1
ATOM 693 N N . HIS A 1 87 ? 50.741 24.908 53.843 1.00 27.53 87 HIS A N 1
ATOM 694 C CA . HIS A 1 87 ? 51.574 25.400 54.930 1.00 26.42 87 HIS A CA 1
ATOM 695 C C . HIS A 1 87 ? 50.901 26.562 55.656 1.00 25.49 87 HIS A C 1
ATOM 696 O O . HIS A 1 87 ? 50.849 26.574 56.885 1.00 25.39 87 HIS A O 1
ATOM 703 N N . GLU A 1 88 ? 50.376 27.522 54.897 1.00 24.90 88 GLU A N 1
ATOM 704 C CA . GLU A 1 88 ? 49.687 28.680 55.468 1.00 24.11 88 GLU A CA 1
ATOM 705 C C . GLU A 1 88 ? 48.550 28.258 56.402 1.00 25.24 88 GLU A C 1
ATOM 706 O O . GLU A 1 88 ? 48.459 28.741 57.535 1.00 23.17 88 GLU A O 1
ATOM 712 N N . SER A 1 89 ? 47.681 27.363 55.930 1.00 22.66 89 SER A N 1
ATOM 713 C CA . SER A 1 89 ? 46.564 26.906 56.750 1.00 22.22 89 SER A CA 1
ATOM 714 C C . SER A 1 89 ? 47.072 26.133 57.972 1.00 21.83 89 SER A C 1
ATOM 715 O O . SER A 1 89 ? 46.522 26.263 59.064 1.00 21.62 89 SER A O 1
ATOM 718 N N . ARG A 1 90 ? 48.132 25.348 57.804 1.00 22.51 90 ARG A N 1
ATOM 719 C CA . ARG A 1 90 ? 48.674 24.597 58.935 1.00 23.19 90 ARG A CA 1
ATOM 720 C C . ARG A 1 90 ? 49.199 25.572 60.003 1.00 23.51 90 ARG A C 1
ATOM 721 O O . ARG A 1 90 ? 49.053 25.330 61.204 1.00 23.83 90 ARG A O 1
ATOM 729 N N . ILE A 1 91 ? 49.793 26.680 59.563 1.00 23.22 91 ILE A N 1
ATOM 730 C CA . ILE A 1 91 ? 50.322 27.687 60.487 1.00 24.53 91 ILE A CA 1
ATOM 731 C C . ILE A 1 91 ? 49.196 28.418 61.226 1.00 24.83 91 ILE A C 1
ATOM 732 O O . ILE A 1 91 ? 49.251 28.585 62.446 1.00 24.22 91 ILE A O 1
ATOM 737 N N . VAL A 1 92 ? 48.182 28.857 60.487 1.00 24.82 92 VAL A N 1
ATOM 738 C CA . VAL A 1 92 ? 47.050 29.562 61.082 1.00 24.45 92 VAL A CA 1
ATOM 739 C C . VAL A 1 92 ? 46.335 28.686 62.099 1.00 25.74 92 VAL A C 1
ATOM 740 O O . VAL A 1 92 ? 46.021 29.135 63.206 1.00 26.16 92 VAL A O 1
ATOM 744 N N . ILE A 1 93 ? 46.072 27.440 61.721 1.00 24.08 93 ILE A N 1
ATOM 745 C CA . ILE A 1 93 ? 45.397 26.500 62.604 1.00 24.58 93 ILE A CA 1
ATOM 746 C C . ILE A 1 93 ? 46.232 26.294 63.871 1.00 27.08 93 ILE A C 1
ATOM 747 O O . ILE A 1 93 ? 45.701 26.285 64.988 1.00 27.14 93 ILE A O 1
ATOM 752 N N . GLY A 1 94 ? 47.541 26.137 63.693 1.00 26.76 94 GLY A N 1
ATOM 753 C CA . GLY A 1 94 ? 48.421 25.949 64.834 1.00 27.76 94 GLY A CA 1
ATOM 754 C C . GLY A 1 94 ? 48.345 27.113 65.801 1.00 28.47 94 GLY A C 1
ATOM 755 O O . GLY A 1 94 ? 48.264 26.924 67.014 1.00 30.02 94 GLY A O 1
ATOM 756 N N . GLU A 1 95 ? 48.357 28.328 65.266 1.00 30.29 95 GLU A N 1
ATOM 757 C CA . GLU A 1 95 ? 48.292 29.521 66.097 1.00 32.48 95 GLU A CA 1
ATOM 758 C C . GLU A 1 95 ? 46.951 29.620 66.828 1.00 32.91 95 GLU A C 1
ATOM 759 O O . GLU A 1 95 ? 46.908 29.946 68.018 1.00 30.98 95 GLU A O 1
ATOM 765 N N . LEU A 1 96 ? 45.859 29.339 66.121 1.00 30.51 96 LEU A N 1
ATOM 766 C CA . LEU A 1 96 ? 44.533 29.394 66.733 1.00 30.54 96 LEU A CA 1
ATOM 767 C C . LEU A 1 96 ? 44.446 28.380 67.870 1.00 30.96 96 LEU A C 1
ATOM 768 O O . LEU A 1 96 ? 43.967 28.696 68.960 1.00 33.02 96 LEU A O 1
ATOM 773 N N . LEU A 1 97 ? 44.930 27.169 67.620 1.00 32.43 97 LEU A N 1
ATOM 774 C CA . LEU A 1 97 ? 44.903 26.102 68.618 1.00 34.96 97 LEU A CA 1
ATOM 775 C C . LEU A 1 97 ? 45.666 26.400 69.912 1.00 36.59 97 LEU A C 1
ATOM 776 O O . LEU A 1 97 ? 45.402 25.782 70.943 1.00 36.66 97 LEU A O 1
ATOM 781 N N . LYS A 1 98 ? 46.613 27.333 69.863 1.00 38.34 98 LYS A N 1
ATOM 782 C CA . LYS A 1 98 ? 47.384 27.683 71.056 1.00 41.43 98 LYS A CA 1
ATOM 783 C C . LYS A 1 98 ? 46.496 28.298 72.136 1.00 43.85 98 LYS A C 1
ATOM 784 O O . LYS A 1 98 ? 46.897 28.407 73.295 1.00 43.37 98 LYS A O 1
ATOM 790 N N . ASP A 1 99 ? 45.293 28.706 71.746 1.00 46.88 99 ASP A N 1
ATOM 791 C CA . ASP A 1 99 ? 44.341 29.292 72.680 1.00 50.86 99 ASP A CA 1
ATOM 792 C C . ASP A 1 99 ? 43.186 28.308 72.830 1.00 53.50 99 ASP A C 1
ATOM 793 O O . ASP A 1 99 ? 42.206 28.378 72.092 1.00 53.36 99 ASP A O 1
ATOM 798 N N . LYS A 1 100 ? 43.311 27.393 73.786 1.00 57.73 100 LYS A N 1
ATOM 799 C CA . LYS A 1 100 ? 42.291 26.374 74.028 1.00 62.28 100 LYS A CA 1
ATOM 800 C C . LYS A 1 100 ? 40.923 26.935 74.426 1.00 64.03 100 LYS A C 1
ATOM 801 O O . LYS A 1 100 ? 39.993 26.175 74.696 1.00 63.83 100 LYS A O 1
ATOM 807 N N . GLN A 1 101 ? 40.798 28.257 74.462 1.00 66.19 101 GLN A N 1
ATOM 808 C CA . GLN A 1 101 ? 39.537 28.886 74.842 1.00 67.98 101 GLN A CA 1
ATOM 809 C C . GLN A 1 101 ? 38.869 29.566 73.647 1.00 63.07 101 GLN A C 1
ATOM 810 O O . GLN A 1 101 ? 37.760 30.089 73.753 1.00 62.35 101 GLN A O 1
ATOM 816 N N . LEU A 1 102 ? 39.552 29.545 72.508 1.00 57.35 102 LEU A N 1
ATOM 817 C CA . LEU A 1 102 ? 39.050 30.166 71.288 1.00 51.60 102 LEU A CA 1
ATOM 818 C C . LEU A 1 102 ? 38.352 29.156 70.380 1.00 46.67 102 LEU A C 1
ATOM 819 O O . LEU A 1 102 ? 38.958 28.168 69.962 1.00 45.62 102 LEU A O 1
ATOM 824 N N . ASN A 1 103 ? 37.079 29.402 70.078 1.00 41.15 103 ASN A N 1
ATOM 825 C CA . ASN A 1 103 ? 36.318 28.509 69.204 1.00 35.08 103 ASN A CA 1
ATOM 826 C C . ASN A 1 103 ? 36.292 29.076 67.798 1.00 31.69 103 ASN A C 1
ATOM 827 O O . ASN A 1 103 ? 35.974 30.256 67.587 1.00 28.73 103 ASN A O 1
ATOM 832 N N . PHE A 1 104 ? 36.621 28.228 66.831 1.00 29.73 104 PHE A N 1
ATOM 833 C CA . PHE A 1 104 ? 36.664 28.673 65.452 1.00 25.40 104 PHE A CA 1
ATOM 834 C C . PHE A 1 104 ? 36.172 27.626 64.470 1.00 23.39 104 PHE A C 1
ATOM 835 O O . PHE A 1 104 ? 36.054 26.445 64.787 1.00 21.54 104 PHE A O 1
ATOM 843 N N . VAL A 1 105 ? 35.879 28.090 63.266 1.00 22.11 105 VAL A N 1
ATOM 844 C CA . VAL A 1 105 ? 35.432 27.221 62.196 1.00 21.63 105 VAL A CA 1
ATOM 845 C C . VAL A 1 105 ? 36.404 27.436 61.041 1.00 18.76 105 VAL A C 1
ATOM 846 O O . VAL A 1 105 ? 36.889 28.548 60.837 1.00 17.98 105 VAL A O 1
ATOM 850 N N . ALA A 1 106 ? 36.696 26.370 60.304 1.00 19.92 106 ALA A N 1
ATOM 851 C CA . ALA A 1 106 ? 37.574 26.454 59.142 1.00 18.74 106 ALA A CA 1
ATOM 852 C C . ALA A 1 106 ? 36.634 26.485 57.937 1.00 18.93 106 ALA A C 1
ATOM 853 O O . ALA A 1 106 ? 35.846 25.564 57.731 1.00 19.23 106 ALA A O 1
ATOM 855 N N . CYS A 1 107 ? 36.722 27.545 57.144 1.00 18.38 107 CYS A N 1
ATOM 856 C CA . CYS A 1 107 ? 35.858 27.709 55.986 1.00 17.90 107 CYS A CA 1
ATOM 857 C C . CYS A 1 107 ? 36.503 27.230 54.694 1.00 17.79 107 CYS A C 1
ATOM 858 O O . CYS A 1 107 ? 37.557 27.720 54.301 1.00 16.39 107 CYS A O 1
ATOM 861 N N . GLY A 1 108 ? 35.847 26.285 54.029 1.00 18.40 108 GLY A N 1
ATOM 862 C CA . GLY A 1 108 ? 36.386 25.752 52.790 1.00 17.83 108 GLY A CA 1
ATOM 863 C C . GLY A 1 108 ? 35.431 25.855 51.616 1.00 17.26 108 GLY A C 1
ATOM 864 O O . GLY A 1 108 ? 34.282 26.250 51.772 1.00 17.73 108 GLY A O 1
ATOM 865 N N . LEU A 1 109 ? 35.925 25.491 50.438 1.00 16.86 109 LEU A N 1
ATOM 866 C CA . LEU A 1 109 ? 35.150 25.540 49.204 1.00 16.03 109 LEU A CA 1
ATOM 867 C C . LEU A 1 109 ? 33.952 24.593 49.192 1.00 15.49 109 LEU A C 1
ATOM 868 O O . LEU A 1 109 ? 32.856 24.982 48.797 1.00 14.40 109 LEU A O 1
ATOM 873 N N . GLN A 1 110 ? 34.158 23.350 49.616 1.00 16.91 110 GLN A N 1
ATOM 874 C CA . GLN A 1 110 ? 33.072 22.370 49.627 1.00 19.83 110 GLN A CA 1
ATOM 875 C C . GLN A 1 110 ? 32.227 22.449 50.892 1.00 18.54 110 GLN A C 1
ATOM 876 O O . GLN A 1 110 ? 31.027 22.183 50.861 1.00 18.28 110 GLN A O 1
ATOM 882 N N . SER A 1 111 ? 32.855 22.830 52.000 1.00 17.51 111 SER A N 1
ATOM 883 C CA . SER A 1 111 ? 32.152 22.913 53.276 1.00 17.08 111 SER A CA 1
ATOM 884 C C . SER A 1 111 ? 32.952 23.711 54.304 1.00 17.58 111 SER A C 1
ATOM 885 O O . SER A 1 111 ? 34.069 24.142 54.035 1.00 15.78 111 SER A O 1
ATOM 888 N N . ALA A 1 112 ? 32.356 23.946 55.473 1.00 17.03 112 ALA A N 1
ATOM 889 C CA . ALA A 1 112 ? 33.031 24.550 56.580 1.00 17.28 112 ALA A CA 1
ATOM 890 C C . ALA A 1 112 ? 33.267 23.400 57.515 1.00 18.32 112 ALA A C 1
ATOM 891 O O . ALA A 1 112 ? 32.597 22.370 57.416 1.00 16.25 112 ALA A O 1
ATOM 893 N N . TYR A 1 113 ? 34.209 23.529 58.446 1.00 17.75 113 TYR A N 1
ATOM 894 C CA . TYR A 1 113 ? 34.502 22.426 59.356 1.00 18.48 113 TYR A CA 1
ATOM 895 C C . TYR A 1 113 ? 34.684 22.921 60.777 1.00 18.26 113 TYR A C 1
ATOM 896 O O . TYR A 1 113 ? 35.119 24.049 60.991 1.00 18.45 113 TYR A O 1
ATOM 905 N N . VAL A 1 114 ? 34.339 22.076 61.741 1.00 20.35 114 VAL A N 1
ATOM 906 C CA . VAL A 1 114 ? 34.479 22.435 63.145 1.00 21.33 114 VAL A CA 1
ATOM 907 C C . VAL A 1 114 ? 34.887 21.203 63.931 1.00 23.12 114 VAL A C 1
ATOM 908 O O . VAL A 1 114 ? 34.512 20.084 63.592 1.00 22.31 114 VAL A O 1
ATOM 912 N N . SER A 1 115 ? 35.682 21.413 64.973 1.00 26.06 115 SER A N 1
ATOM 913 C CA . SER A 1 115 ? 36.128 20.307 65.801 1.00 27.53 115 SER A CA 1
ATOM 914 C C . SER A 1 115 ? 34.929 19.569 66.362 1.00 27.38 115 SER A C 1
ATOM 915 O O . SER A 1 115 ? 33.968 20.191 66.807 1.00 27.36 115 SER A O 1
ATOM 918 N N . GLU A 1 116 ? 34.985 18.241 66.329 1.00 27.80 116 GLU A N 1
ATOM 919 C CA . GLU A 1 116 ? 33.906 17.420 66.860 1.00 29.64 116 GLU A CA 1
ATOM 920 C C . GLU A 1 116 ? 33.835 17.591 68.376 1.00 29.24 116 GLU A C 1
ATOM 921 O O . GLU A 1 116 ? 32.952 17.039 69.028 1.00 29.66 116 GLU A O 1
ATOM 927 N N . ASN A 1 117 ? 34.771 18.358 68.931 1.00 30.53 117 ASN A N 1
ATOM 928 C CA . ASN A 1 117 ? 34.809 18.588 70.373 1.00 31.35 117 ASN A CA 1
ATOM 929 C C . ASN A 1 117 ? 34.418 20.012 70.755 1.00 31.69 117 ASN A C 1
ATOM 930 O O . ASN A 1 117 ? 34.531 20.408 71.917 1.00 31.16 117 ASN A O 1
ATOM 935 N N . ALA A 1 118 ? 33.961 20.787 69.779 1.00 31.57 118 ALA A N 1
ATOM 936 C CA . ALA A 1 118 ? 33.547 22.159 70.048 1.00 30.61 118 ALA A CA 1
ATOM 937 C C . ALA A 1 118 ? 32.240 22.146 70.845 1.00 30.64 118 ALA A C 1
ATOM 938 O O . ALA A 1 118 ? 31.470 21.188 70.772 1.00 28.13 118 ALA A O 1
ATOM 940 N N . PRO A 1 119 ? 31.981 23.211 71.622 1.00 31.03 119 PRO A N 1
ATOM 941 C CA . PRO A 1 119 ? 30.758 23.314 72.431 1.00 32.04 119 PRO A CA 1
ATOM 942 C C . PRO A 1 119 ? 29.510 23.273 71.549 1.00 32.39 119 PRO A C 1
ATOM 943 O O . PRO A 1 119 ? 29.501 23.840 70.457 1.00 31.17 119 PRO A O 1
ATOM 947 N N . GLU A 1 120 ? 28.463 22.610 72.032 1.00 32.57 120 GLU A N 1
ATOM 948 C CA . GLU A 1 120 ? 27.211 22.484 71.293 1.00 34.83 120 GLU A CA 1
ATOM 949 C C . GLU A 1 120 ? 26.587 23.825 70.908 1.00 31.84 120 GLU A C 1
ATOM 950 O O . GLU A 1 120 ? 26.079 23.983 69.795 1.00 30.64 120 GLU A O 1
ATOM 956 N N . ALA A 1 121 ? 26.621 24.781 71.828 1.00 28.30 121 ALA A N 1
ATOM 957 C CA . ALA A 1 121 ? 26.051 26.098 71.575 1.00 27.90 121 ALA A CA 1
ATOM 958 C C . ALA A 1 121 ? 26.815 26.814 70.474 1.00 27.10 121 ALA A C 1
ATOM 959 O O . ALA A 1 121 ? 26.235 27.578 69.700 1.00 26.22 121 ALA A O 1
ATOM 961 N N . PHE A 1 122 ? 28.121 26.577 70.418 1.00 24.39 122 PHE A N 1
ATOM 962 C CA . PHE A 1 122 ? 28.964 27.203 69.405 1.00 23.21 122 PHE A CA 1
ATOM 963 C C . PHE A 1 122 ? 28.623 26.644 68.026 1.00 22.25 122 PHE A C 1
ATOM 964 O O . PHE A 1 122 ? 28.487 27.399 67.059 1.00 22.59 122 PHE A O 1
ATOM 972 N N . VAL A 1 123 ? 28.486 25.324 67.942 1.00 22.54 123 VAL A N 1
ATOM 973 C CA . VAL A 1 123 ? 28.154 24.676 66.680 1.00 23.46 123 VAL A CA 1
ATOM 974 C C . VAL A 1 123 ? 26.766 25.099 66.203 1.00 22.93 123 VAL A C 1
ATOM 975 O O . VAL A 1 123 ? 26.568 25.353 65.016 1.00 22.91 123 VAL A O 1
ATOM 979 N N . ALA A 1 124 ? 25.811 25.183 67.123 1.00 22.55 124 ALA A N 1
ATOM 980 C CA . ALA A 1 124 ? 24.455 25.582 66.748 1.00 23.98 124 ALA A CA 1
ATOM 981 C C . ALA A 1 124 ? 24.472 27.010 66.221 1.00 22.84 124 ALA A C 1
ATOM 982 O O . ALA A 1 124 ? 23.796 27.335 65.245 1.00 22.46 124 ALA A O 1
ATOM 984 N N . LEU A 1 125 ? 25.259 27.858 66.873 1.00 22.72 125 LEU A N 1
ATOM 985 C CA . LEU A 1 125 ? 25.381 29.253 66.472 1.00 22.86 125 LEU A CA 1
ATOM 986 C C . LEU A 1 125 ? 26.050 29.378 65.106 1.00 21.94 125 LEU A C 1
ATOM 987 O O . LEU A 1 125 ? 25.585 30.127 64.243 1.00 19.12 125 LEU A O 1
ATOM 992 N N . MET A 1 126 ? 27.145 28.653 64.905 1.00 19.54 126 MET A N 1
ATOM 993 C CA . MET A 1 126 ? 27.834 28.719 63.624 1.00 19.49 126 MET A CA 1
ATOM 994 C C . MET A 1 126 ? 27.022 28.065 62.499 1.00 18.29 126 MET A C 1
ATOM 995 O O . MET A 1 126 ? 27.158 28.444 61.336 1.00 18.61 126 MET A O 1
ATOM 1000 N N . ALA A 1 127 ? 26.174 27.101 62.846 1.00 18.27 127 ALA A N 1
ATOM 1001 C CA . ALA A 1 127 ? 25.327 26.433 61.854 1.00 17.97 127 ALA A CA 1
ATOM 1002 C C . ALA A 1 127 ? 24.363 27.429 61.203 1.00 18.86 127 ALA A C 1
ATOM 1003 O O . ALA A 1 127 ? 23.847 27.185 60.103 1.00 17.32 127 ALA A O 1
ATOM 1005 N N . LYS A 1 128 ? 24.119 28.548 61.883 1.00 17.30 128 LYS A N 1
ATOM 1006 C CA . LYS A 1 128 ? 23.233 29.586 61.356 1.00 18.64 128 LYS A CA 1
ATOM 1007 C C . LYS A 1 128 ? 23.940 30.434 60.303 1.00 18.08 128 LYS A C 1
ATOM 1008 O O . LYS A 1 128 ? 23.305 31.247 59.628 1.00 17.60 128 LYS A O 1
ATOM 1014 N N . HIS A 1 129 ? 25.253 30.254 60.168 1.00 15.79 129 HIS A N 1
ATOM 1015 C CA . HIS A 1 129 ? 26.028 31.015 59.193 1.00 13.51 129 HIS A CA 1
ATOM 1016 C C . HIS A 1 129 ? 26.709 30.144 58.163 1.00 13.37 129 HIS A C 1
ATOM 1017 O O . HIS A 1 129 ? 27.140 30.644 57.119 1.00 12.41 129 HIS A O 1
ATOM 1024 N N . TYR A 1 130 ? 26.836 28.857 58.477 1.00 14.24 130 TYR A N 1
ATOM 1025 C CA . TYR A 1 130 ? 27.440 27.879 57.579 1.00 15.40 130 TYR A CA 1
ATOM 1026 C C . TYR A 1 130 ? 26.485 26.693 57.523 1.00 16.10 130 TYR A C 1
ATOM 1027 O O . TYR A 1 130 ? 26.472 25.853 58.417 1.00 15.07 130 TYR A O 1
ATOM 1036 N N . HIS A 1 131 ? 25.670 26.627 56.476 1.00 14.97 131 HIS A N 1
ATOM 1037 C CA . HIS A 1 131 ? 24.720 25.533 56.369 1.00 15.05 131 HIS A CA 1
ATOM 1038 C C . HIS A 1 131 ? 25.377 24.197 56.049 1.00 14.93 131 HIS A C 1
ATOM 1039 O O . HIS A 1 131 ? 24.781 23.141 56.235 1.00 16.72 131 HIS A O 1
ATOM 1046 N N . ARG A 1 132 ? 26.615 24.257 55.573 1.00 14.95 132 ARG A N 1
ATOM 1047 C CA . ARG A 1 132 ? 27.405 23.060 55.321 1.00 15.59 132 ARG A CA 1
ATOM 1048 C C . ARG A 1 132 ? 28.518 23.170 56.364 1.00 16.65 132 ARG A C 1
ATOM 1049 O O . ARG A 1 132 ? 29.485 23.910 56.197 1.00 15.68 132 ARG A O 1
ATOM 1057 N N . LEU A 1 133 ? 28.335 22.454 57.468 1.00 16.33 133 LEU A N 1
ATOM 1058 C CA . LEU A 1 133 ? 29.278 22.484 58.583 1.00 17.48 133 LEU A CA 1
ATOM 1059 C C . LEU A 1 133 ? 29.502 21.053 59.053 1.00 18.61 133 LEU A C 1
ATOM 1060 O O . LEU A 1 133 ? 28.605 20.423 59.629 1.00 16.48 133 LEU A O 1
ATOM 1065 N N . LYS A 1 134 ? 30.705 20.551 58.804 1.00 19.00 134 LYS A N 1
ATOM 1066 C CA . LYS A 1 134 ? 31.052 19.175 59.138 1.00 21.63 134 LYS A CA 1
ATOM 1067 C C . LYS A 1 134 ? 32.013 18.999 60.308 1.00 22.95 134 LYS A C 1
ATOM 1068 O O . LYS A 1 134 ? 33.071 19.626 60.356 1.00 20.40 134 LYS A O 1
ATOM 1074 N N . PRO A 1 135 ? 31.658 18.125 61.262 1.00 24.19 135 PRO A N 1
ATOM 1075 C CA . PRO A 1 135 ? 32.515 17.876 62.426 1.00 26.41 135 PRO A CA 1
ATOM 1076 C C . PRO A 1 135 ? 33.759 17.122 61.969 1.00 27.13 135 PRO A C 1
ATOM 1077 O O . PRO A 1 135 ? 33.674 16.243 61.112 1.00 25.71 135 PRO A O 1
ATOM 1081 N N . VAL A 1 136 ? 34.913 17.477 62.521 1.00 28.17 136 VAL A N 1
ATOM 1082 C CA . VAL A 1 136 ? 36.153 16.804 62.154 1.00 29.25 136 VAL A CA 1
ATOM 1083 C C . VAL A 1 136 ? 36.960 16.449 63.396 1.00 31.38 136 VAL A C 1
ATOM 1084 O O . VAL A 1 136 ? 36.846 17.104 64.433 1.00 28.63 136 VAL A O 1
ATOM 1088 N N . LYS A 1 137 ? 37.765 15.397 63.291 1.00 35.61 137 LYS A N 1
ATOM 1089 C CA . LYS A 1 137 ? 38.588 14.964 64.415 1.00 41.19 137 LYS A CA 1
ATOM 1090 C C . LYS A 1 137 ? 39.856 15.796 64.487 1.00 41.21 137 LYS A C 1
ATOM 1091 O O . LYS A 1 137 ? 40.327 16.135 65.572 1.00 41.51 137 LYS A O 1
ATOM 1097 N N . ASP A 1 138 ? 40.398 16.137 63.323 1.00 41.62 138 ASP A N 1
ATOM 1098 C CA . ASP A 1 138 ? 41.614 16.931 63.261 1.00 41.04 138 ASP A CA 1
ATOM 1099 C C . ASP A 1 138 ? 41.571 17.981 62.155 1.00 39.30 138 ASP A C 1
ATOM 1100 O O . ASP A 1 138 ? 41.523 17.645 60.969 1.00 38.16 138 ASP A O 1
ATOM 1105 N N . TYR A 1 139 ? 41.593 19.250 62.557 1.00 36.83 139 TYR A N 1
ATOM 1106 C CA . TYR A 1 139 ? 41.559 20.367 61.618 1.00 35.62 139 TYR A CA 1
ATOM 1107 C C . TYR A 1 139 ? 42.653 20.283 60.561 1.00 36.78 139 TYR A C 1
ATOM 1108 O O . TYR A 1 139 ? 42.495 20.802 59.457 1.00 37.80 139 TYR A O 1
ATOM 1117 N N . GLN A 1 140 ? 43.760 19.628 60.901 1.00 38.75 140 GLN A N 1
ATOM 1118 C CA . GLN A 1 140 ? 44.899 19.504 59.994 1.00 41.13 140 GLN A CA 1
ATOM 1119 C C . GLN A 1 140 ? 44.766 18.437 58.914 1.00 43.85 140 GLN A C 1
ATOM 1120 O O . GLN A 1 140 ? 45.646 18.306 58.068 1.00 44.55 140 GLN A O 1
ATOM 1126 N N . GLU A 1 141 ? 43.674 17.680 58.929 1.00 47.52 141 GLU A N 1
ATOM 1127 C CA . GLU A 1 141 ? 43.479 16.629 57.936 1.00 51.46 141 GLU A CA 1
ATOM 1128 C C . GLU A 1 141 ? 42.206 16.799 57.107 1.00 46.79 141 GLU A C 1
ATOM 1129 O O . GLU A 1 141 ? 41.460 15.848 56.888 1.00 48.07 141 GLU A O 1
ATOM 1135 N N . ILE A 1 142 ? 41.976 18.017 56.632 1.00 40.98 142 ILE A N 1
ATOM 1136 C CA . ILE A 1 142 ? 40.796 18.328 55.830 1.00 33.25 142 ILE A CA 1
ATOM 1137 C C . ILE A 1 142 ? 41.112 18.301 54.338 1.00 30.97 142 ILE A C 1
ATOM 1138 O O . ILE A 1 142 ? 42.026 18.982 53.882 1.00 29.49 142 ILE A O 1
ATOM 1143 N N . ASP A 1 143 ? 40.347 17.517 53.583 1.00 28.74 143 ASP A N 1
ATOM 1144 C CA . ASP A 1 143 ? 40.533 17.416 52.139 1.00 27.16 143 ASP A CA 1
ATOM 1145 C C . ASP A 1 143 ? 39.637 18.435 51.434 1.00 25.79 143 ASP A C 1
ATOM 1146 O O . ASP A 1 143 ? 38.561 18.105 50.934 1.00 23.73 143 ASP A O 1
ATOM 1151 N N . ASP A 1 144 ? 40.094 19.682 51.405 1.00 23.72 144 ASP A N 1
ATOM 1152 C CA . ASP A 1 144 ? 39.342 20.764 50.783 1.00 22.80 144 ASP A CA 1
ATOM 1153 C C . ASP A 1 144 ? 40.270 21.967 50.715 1.00 22.78 144 ASP A C 1
ATOM 1154 O O . ASP A 1 144 ? 41.345 21.970 51.319 1.00 23.72 144 ASP A O 1
ATOM 1159 N N . VAL A 1 145 ? 39.863 22.970 49.952 1.00 22.61 145 VAL A N 1
ATOM 1160 C CA . VAL A 1 145 ? 40.616 24.205 49.830 1.00 23.06 145 VAL A CA 1
ATOM 1161 C C . VAL A 1 145 ? 40.080 25.079 50.960 1.00 22.21 145 VAL A C 1
ATOM 1162 O O . VAL A 1 145 ? 38.867 25.240 51.084 1.00 19.33 145 VAL A O 1
ATOM 1166 N N . LEU A 1 146 ? 40.965 25.608 51.802 1.00 20.07 146 LEU A N 1
ATOM 1167 C CA . LEU A 1 146 ? 40.535 26.471 52.899 1.00 20.63 146 LEU A CA 1
ATOM 1168 C C . LEU A 1 146 ? 40.867 27.909 52.516 1.00 20.73 146 LEU A C 1
ATOM 1169 O O . LEU A 1 146 ? 41.899 28.160 51.893 1.00 20.43 146 LEU A O 1
ATOM 1174 N N . PHE A 1 147 ? 39.997 28.854 52.870 1.00 17.80 147 PHE A N 1
ATOM 1175 C CA . PHE A 1 147 ? 40.253 30.249 52.527 1.00 18.02 147 PHE A CA 1
ATOM 1176 C C . PHE A 1 147 ? 39.796 31.292 53.545 1.00 17.73 147 PHE A C 1
ATOM 1177 O O . PHE A 1 147 ? 39.846 32.484 53.274 1.00 18.58 147 PHE A O 1
ATOM 1185 N N . LYS A 1 148 ? 39.370 30.849 54.718 1.00 18.09 148 LYS A N 1
ATOM 1186 C CA . LYS A 1 148 ? 38.911 31.783 55.742 1.00 18.86 148 LYS A CA 1
ATOM 1187 C C . LYS A 1 148 ? 38.665 31.023 57.031 1.00 17.98 148 LYS A C 1
ATOM 1188 O O . LYS A 1 148 ? 38.450 29.814 57.014 1.00 19.67 148 LYS A O 1
ATOM 1194 N N . PHE A 1 149 ? 38.724 31.731 58.152 1.00 18.87 149 PHE A N 1
ATOM 1195 C CA . PHE A 1 149 ? 38.435 31.130 59.446 1.00 19.00 149 PHE A CA 1
ATOM 1196 C C . PHE A 1 149 ? 37.490 32.097 60.151 1.00 22.11 149 PHE A C 1
ATOM 1197 O O . PHE A 1 149 ? 37.521 33.310 59.903 1.00 20.65 149 PHE A O 1
ATOM 1205 N N . SER A 1 150 ? 36.636 31.560 61.012 1.00 25.13 150 SER A N 1
ATOM 1206 C CA . SER A 1 150 ? 35.685 32.390 61.737 1.00 29.52 150 SER A CA 1
ATOM 1207 C C . SER A 1 150 ? 35.669 32.040 63.205 1.00 29.10 150 SER A C 1
ATOM 1208 O O . SER A 1 150 ? 35.564 30.875 63.582 1.00 27.79 150 SER A O 1
ATOM 1211 N N . LEU A 1 151 ? 35.778 33.071 64.029 1.00 31.30 151 LEU A N 1
ATOM 1212 C CA . LEU A 1 151 ? 35.792 32.897 65.468 1.00 33.18 151 LEU A CA 1
ATOM 1213 C C . LEU A 1 151 ? 34.593 33.597 66.086 1.00 33.92 151 LEU A C 1
ATOM 1214 O O . LEU A 1 151 ? 34.088 34.583 65.545 1.00 33.68 151 LEU A O 1
ATOM 1219 N N . ASN A 1 152 ? 34.128 33.067 67.208 1.00 35.30 152 ASN A N 1
ATOM 1220 C CA . ASN A 1 152 ? 33.037 33.657 67.940 1.00 36.59 152 ASN A CA 1
ATOM 1221 C C . ASN A 1 152 ? 33.632 33.844 69.327 1.00 35.98 152 ASN A C 1
ATOM 1222 O O . ASN A 1 152 ? 34.206 32.900 69.874 1.00 35.28 152 ASN A O 1
ATOM 1227 N N . LEU A 1 153 ? 33.512 35.039 69.886 1.00 36.75 153 LEU A N 1
ATOM 1228 C CA . LEU A 1 153 ? 34.078 35.305 71.196 1.00 36.62 153 LEU A CA 1
ATOM 1229 C C . LEU A 1 153 ? 33.421 36.529 71.800 1.00 36.84 153 LEU A C 1
ATOM 1230 O O . LEU A 1 153 ? 32.716 37.269 71.111 1.00 35.13 153 LEU A O 1
ATOM 1235 N N . PRO A 1 154 ? 33.637 36.754 73.104 1.00 37.06 154 PRO A N 1
ATOM 1236 C CA . PRO A 1 154 ? 33.039 37.924 73.749 1.00 37.12 154 PRO A CA 1
ATOM 1237 C C . PRO A 1 154 ? 33.393 39.142 72.903 1.00 36.91 154 PRO A C 1
ATOM 1238 O O . PRO A 1 154 ? 34.565 39.370 72.603 1.00 35.11 154 PRO A O 1
ATOM 1242 N N . ASP A 1 155 ? 32.380 39.909 72.509 1.00 38.74 155 ASP A N 1
ATOM 1243 C CA . ASP A 1 155 ? 32.585 41.087 71.669 1.00 41.49 155 ASP A CA 1
ATOM 1244 C C . ASP A 1 155 ? 33.617 42.063 72.228 1.00 44.99 155 ASP A C 1
ATOM 1245 O O . ASP A 1 155 ? 34.438 42.607 71.485 1.00 43.51 155 ASP A O 1
ATOM 1250 N N . GLU A 1 156 ? 33.573 42.277 73.538 1.00 49.42 156 GLU A N 1
ATOM 1251 C CA . GLU A 1 156 ? 34.494 43.193 74.199 1.00 55.10 156 GLU A CA 1
ATOM 1252 C C . GLU A 1 156 ? 35.957 42.755 74.148 1.00 52.15 156 GLU A C 1
ATOM 1253 O O . GLU A 1 156 ? 36.844 43.501 74.560 1.00 51.64 156 GLU A O 1
ATOM 1259 N N . GLN A 1 157 ? 36.206 41.550 73.640 1.00 49.07 157 GLN A N 1
ATOM 1260 C CA . GLN A 1 157 ? 37.565 41.015 73.535 1.00 45.04 157 GLN A CA 1
ATOM 1261 C C . GLN A 1 157 ? 38.109 41.073 72.113 1.00 42.15 157 GLN A C 1
ATOM 1262 O O . GLN A 1 157 ? 39.250 40.688 71.862 1.00 40.92 157 GLN A O 1
ATOM 1268 N N . ILE A 1 158 ? 37.293 41.556 71.184 1.00 39.34 158 ILE A N 1
ATOM 1269 C CA . ILE A 1 158 ? 37.701 41.626 69.788 1.00 37.44 158 ILE A CA 1
ATOM 1270 C C . ILE A 1 158 ? 38.975 42.438 69.498 1.00 38.59 158 ILE A C 1
ATOM 1271 O O . ILE A 1 158 ? 39.847 41.975 68.767 1.00 37.17 158 ILE A O 1
ATOM 1276 N N . PRO A 1 159 ? 39.113 43.644 70.077 1.00 41.49 159 PRO A N 1
ATOM 1277 C CA . PRO A 1 159 ? 40.319 44.448 69.822 1.00 43.72 159 PRO A CA 1
ATOM 1278 C C . PRO A 1 159 ? 41.633 43.779 70.248 1.00 46.21 159 PRO A C 1
ATOM 1279 O O . PRO A 1 159 ? 42.649 43.883 69.555 1.00 46.61 159 PRO A O 1
ATOM 1283 N N . LEU A 1 160 ? 41.612 43.103 71.394 1.00 48.29 160 LEU A N 1
ATOM 1284 C CA . LEU A 1 160 ? 42.799 42.422 71.902 1.00 50.03 160 LEU A CA 1
ATOM 1285 C C . LEU A 1 160 ? 43.183 41.298 70.950 1.00 47.80 160 LEU A C 1
ATOM 1286 O O . LEU A 1 160 ? 44.316 41.229 70.472 1.00 46.56 160 LEU A O 1
ATOM 1291 N N . VAL A 1 161 ? 42.222 40.417 70.685 1.00 44.76 161 VAL A N 1
ATOM 1292 C CA . VAL A 1 161 ? 42.433 39.286 69.793 1.00 41.57 161 VAL A CA 1
ATOM 1293 C C . VAL A 1 161 ? 42.937 39.758 68.436 1.00 41.85 161 VAL A C 1
ATOM 1294 O O . VAL A 1 161 ? 43.953 39.268 67.942 1.00 41.82 161 VAL A O 1
ATOM 1298 N N . ILE A 1 162 ? 42.230 40.713 67.838 1.00 42.64 162 ILE A N 1
ATOM 1299 C CA . ILE A 1 162 ? 42.623 41.231 66.533 1.00 44.29 162 ILE A CA 1
ATOM 1300 C C . ILE A 1 162 ? 44.080 41.683 66.555 1.00 46.67 162 ILE A C 1
ATOM 1301 O O . ILE A 1 162 ? 44.874 41.282 65.704 1.00 46.02 162 ILE A O 1
ATOM 1306 N N . ASP A 1 163 ? 44.425 42.512 67.535 1.00 50.08 163 ASP A N 1
ATOM 1307 C CA . ASP A 1 163 ? 45.789 43.009 67.671 1.00 54.09 163 ASP A CA 1
ATOM 1308 C C . ASP A 1 163 ? 46.739 41.820 67.771 1.00 52.32 163 ASP A C 1
ATOM 1309 O O . ASP A 1 163 ? 47.712 41.722 67.025 1.00 52.44 163 ASP A O 1
ATOM 1314 N N . LYS A 1 164 ? 46.431 40.912 68.689 1.00 49.90 164 LYS A N 1
ATOM 1315 C CA . LYS A 1 164 ? 47.235 39.719 68.912 1.00 48.84 164 LYS A CA 1
ATOM 1316 C C . LYS A 1 164 ? 47.388 38.880 67.635 1.00 47.06 164 LYS A C 1
ATOM 1317 O O . LYS A 1 164 ? 48.499 38.496 67.265 1.00 46.13 164 LYS A O 1
ATOM 1323 N N . LEU A 1 165 ? 46.274 38.594 66.963 1.00 43.90 165 LEU A N 1
ATOM 1324 C CA . LEU A 1 165 ? 46.317 37.794 65.739 1.00 42.58 165 LEU A CA 1
ATOM 1325 C C . LEU A 1 165 ? 47.039 38.491 64.588 1.00 43.99 165 LEU A C 1
ATOM 1326 O O . LEU A 1 165 ? 47.662 37.834 63.750 1.00 42.90 165 LEU A O 1
ATOM 1331 N N . HIS A 1 166 ? 46.952 39.816 64.547 1.00 45.76 166 HIS A N 1
ATOM 1332 C CA . HIS A 1 166 ? 47.608 40.594 63.502 1.00 49.51 166 HIS A CA 1
ATOM 1333 C C . HIS A 1 166 ? 49.118 40.363 63.524 1.00 47.04 166 HIS A C 1
ATOM 1334 O O . HIS A 1 166 ? 49.779 40.372 62.482 1.00 46.02 166 HIS A O 1
ATOM 1341 N N . VAL A 1 167 ? 49.655 40.151 64.719 1.00 43.27 167 VAL A N 1
ATOM 1342 C CA . VAL A 1 167 ? 51.081 39.933 64.886 1.00 40.38 167 VAL A CA 1
ATOM 1343 C C . VAL A 1 167 ? 51.494 38.464 64.826 1.00 38.81 167 VAL A C 1
ATOM 1344 O O . VAL A 1 167 ? 52.454 38.121 64.142 1.00 37.38 167 VAL A O 1
ATOM 1348 N N . ALA A 1 168 ? 50.766 37.599 65.528 1.00 37.26 168 ALA A N 1
ATOM 1349 C CA . ALA A 1 168 ? 51.090 36.172 65.565 1.00 36.70 168 ALA A CA 1
ATOM 1350 C C . ALA A 1 168 ? 51.048 35.446 64.216 1.00 35.76 168 ALA A C 1
ATOM 1351 O O . ALA A 1 168 ? 51.666 34.390 64.060 1.00 33.39 168 ALA A O 1
ATOM 1353 N N . LEU A 1 169 ? 50.323 36.000 63.249 1.00 35.16 169 LEU A N 1
ATOM 1354 C CA . LEU A 1 169 ? 50.230 35.379 61.930 1.00 34.74 169 LEU A CA 1
ATOM 1355 C C . LEU A 1 169 ? 51.054 36.166 60.922 1.00 35.79 169 LEU A C 1
ATOM 1356 O O . LEU A 1 169 ? 51.062 35.856 59.729 1.00 33.79 169 LEU A O 1
ATOM 1361 N N . ASP A 1 170 ? 51.750 37.184 61.420 1.00 35.84 170 ASP A N 1
ATOM 1362 C CA . ASP A 1 170 ? 52.587 38.057 60.600 1.00 36.58 170 ASP A CA 1
ATOM 1363 C C . ASP A 1 170 ? 51.944 38.448 59.279 1.00 36.17 170 ASP A C 1
ATOM 1364 O O . ASP A 1 170 ? 52.622 38.575 58.260 1.00 37.32 170 ASP A O 1
ATOM 1369 N N . GLY A 1 171 ? 50.632 38.641 59.294 1.00 33.93 171 GLY A N 1
ATOM 1370 C CA . GLY A 1 171 ? 49.955 39.040 58.077 1.00 33.28 171 GLY A CA 1
ATOM 1371 C C . GLY A 1 171 ? 49.606 37.937 57.093 1.00 30.75 171 GLY A C 1
ATOM 1372 O O . GLY A 1 171 ? 49.180 38.241 55.978 1.00 30.95 171 GLY A O 1
ATOM 1373 N N . ILE A 1 172 ? 49.796 36.675 57.472 1.00 27.82 172 ILE A N 1
ATOM 1374 C CA . ILE A 1 172 ? 49.443 35.568 56.584 1.00 26.14 172 ILE A CA 1
ATOM 1375 C C . ILE A 1 172 ? 47.942 35.671 56.318 1.00 27.01 172 ILE A C 1
ATOM 1376 O O . ILE A 1 172 ? 47.463 35.359 55.227 1.00 25.16 172 ILE A O 1
ATOM 1381 N N . MET A 1 173 ? 47.214 36.114 57.340 1.00 27.62 173 MET A N 1
ATOM 1382 C CA . MET A 1 173 ? 45.772 36.330 57.264 1.00 29.52 173 MET A CA 1
ATOM 1383 C C . MET A 1 173 ? 45.477 37.562 58.115 1.00 33.60 173 MET A C 1
ATOM 1384 O O . MET A 1 173 ? 46.133 37.780 59.138 1.00 32.53 173 MET A O 1
ATOM 1389 N N . LYS A 1 174 ? 44.512 38.372 57.686 1.00 36.25 174 LYS A N 1
ATOM 1390 C CA . LYS A 1 174 ? 44.147 39.577 58.426 1.00 42.00 174 LYS A CA 1
ATOM 1391 C C . LYS A 1 174 ? 42.854 39.461 59.226 1.00 38.70 174 LYS A C 1
ATOM 1392 O O . LYS A 1 174 ? 41.826 39.107 58.658 1.00 37.22 174 LYS A O 1
ATOM 1398 N N . PRO A 1 175 ? 42.897 39.760 60.529 1.00 34.96 175 PRO A N 1
ATOM 1399 C CA . PRO A 1 175 ? 41.721 39.671 61.403 1.00 32.05 175 PRO A CA 1
ATOM 1400 C C . PRO A 1 175 ? 40.769 40.837 61.120 1.00 30.60 175 PRO A C 1
ATOM 1401 O O . PRO A 1 175 ? 41.208 41.976 60.956 1.00 28.13 175 PRO A O 1
ATOM 1405 N N . VAL A 1 176 ? 39.471 40.552 61.055 1.00 28.47 176 VAL A N 1
ATOM 1406 C CA . VAL A 1 176 ? 38.469 41.581 60.791 1.00 27.94 176 VAL A CA 1
ATOM 1407 C C . VAL A 1 176 ? 37.161 41.226 61.518 1.00 29.35 176 VAL A C 1
ATOM 1408 O O . VAL A 1 176 ? 36.878 40.054 61.743 1.00 27.25 176 VAL A O 1
ATOM 1412 N N . THR A 1 177 ? 36.376 42.234 61.894 1.00 32.71 177 THR A N 1
ATOM 1413 C CA . THR A 1 177 ? 35.110 42.006 62.603 1.00 36.28 177 THR A CA 1
ATOM 1414 C C . THR A 1 177 ? 33.871 42.082 61.684 1.00 37.38 177 THR A C 1
ATOM 1415 O O . THR A 1 177 ? 33.747 43.019 60.896 1.00 35.78 177 THR A O 1
ATOM 1419 N N . SER A 1 178 ? 32.977 41.089 61.790 1.00 39.15 178 SER A N 1
ATOM 1420 C CA . SER A 1 178 ? 31.740 41.004 60.990 1.00 40.30 178 SER A CA 1
ATOM 1421 C C . SER A 1 178 ? 30.507 41.265 61.821 1.00 39.54 178 SER A C 1
ATOM 1422 O O . SER A 1 178 ? 29.420 40.817 61.481 1.00 41.02 178 SER A O 1
ATOM 1425 N N . GLY A 1 179 ? 30.680 41.973 62.924 1.00 38.46 179 GLY A N 1
ATOM 1426 C CA . GLY A 1 179 ? 29.549 42.249 63.774 1.00 37.69 179 GLY A CA 1
ATOM 1427 C C . GLY A 1 179 ? 29.809 41.774 65.182 1.00 37.45 179 GLY A C 1
ATOM 1428 O O . GLY A 1 179 ? 30.867 41.226 65.492 1.00 36.80 179 GLY A O 1
ATOM 1429 N N . PHE A 1 180 ? 28.815 41.984 66.030 1.00 36.81 180 PHE A N 1
ATOM 1430 C CA . PHE A 1 180 ? 28.884 41.624 67.433 1.00 37.06 180 PHE A CA 1
ATOM 1431 C C . PHE A 1 180 ? 29.387 40.202 67.702 1.00 34.27 180 PHE A C 1
ATOM 1432 O O . PHE A 1 180 ? 28.762 39.222 67.295 1.00 33.12 180 PHE A O 1
ATOM 1440 N N . GLY A 1 181 ? 30.531 40.108 68.377 1.00 31.16 181 GLY A N 1
ATOM 1441 C CA . GLY A 1 181 ? 31.098 38.819 68.739 1.00 29.67 181 GLY A CA 1
ATOM 1442 C C . GLY A 1 181 ? 31.698 37.969 67.636 1.00 29.52 181 GLY A C 1
ATOM 1443 O O . GLY A 1 181 ? 32.044 36.808 67.868 1.00 28.84 181 GLY A O 1
ATOM 1444 N N . PHE A 1 182 ? 31.831 38.535 66.441 1.00 27.73 182 PHE A N 1
ATOM 1445 C CA . PHE A 1 182 ? 32.391 37.797 65.317 1.00 27.92 182 PHE A CA 1
ATOM 1446 C C . PHE A 1 182 ? 33.701 38.365 64.809 1.00 25.97 182 PHE A C 1
ATOM 1447 O O . PHE A 1 182 ? 33.836 39.571 64.609 1.00 26.59 182 PHE A O 1
ATOM 1455 N N . ILE A 1 183 ? 34.667 37.478 64.600 1.00 26.61 183 ILE A N 1
ATOM 1456 C CA . ILE A 1 183 ? 35.964 37.861 64.059 1.00 24.59 183 ILE A CA 1
ATOM 1457 C C . ILE A 1 183 ? 36.251 36.922 62.880 1.00 22.81 183 ILE A C 1
ATOM 1458 O O . ILE A 1 183 ? 36.115 35.714 63.012 1.00 23.92 183 ILE A O 1
ATOM 1463 N N . ASP A 1 184 ? 36.600 37.482 61.724 1.00 23.39 184 ASP A N 1
ATOM 1464 C CA . ASP A 1 184 ? 36.933 36.669 60.547 1.00 23.10 184 ASP A CA 1
ATOM 1465 C C . ASP A 1 184 ? 38.420 36.828 60.224 1.00 23.45 184 ASP A C 1
ATOM 1466 O O . ASP A 1 184 ? 38.969 37.926 60.333 1.00 22.28 184 ASP A O 1
ATOM 1471 N N . LEU A 1 185 ? 39.067 35.738 59.829 1.00 22.95 185 LEU A N 1
ATOM 1472 C CA . LEU A 1 185 ? 40.468 35.791 59.426 1.00 23.09 185 LEU A CA 1
ATOM 1473 C C . LEU A 1 185 ? 40.406 35.591 57.921 1.00 22.61 185 LEU A C 1
ATOM 1474 O O . LEU A 1 185 ? 39.962 34.543 57.461 1.00 22.11 185 LEU A O 1
ATOM 1479 N N . ILE A 1 186 ? 40.822 36.597 57.154 1.00 23.17 186 ILE A N 1
ATOM 1480 C CA . ILE A 1 186 ? 40.777 36.503 55.703 1.00 23.52 186 ILE A CA 1
ATOM 1481 C C . ILE A 1 186 ? 42.142 36.631 55.032 1.00 26.32 186 ILE A C 1
ATOM 1482 O O . ILE A 1 186 ? 43.104 37.132 55.615 1.00 27.10 186 ILE A O 1
ATOM 1487 N N . ILE A 1 187 ? 42.210 36.177 53.791 1.00 26.65 187 ILE A N 1
ATOM 1488 C CA . ILE A 1 187 ? 43.435 36.289 53.025 1.00 27.13 187 ILE A CA 1
ATOM 1489 C C . ILE A 1 187 ? 43.557 37.785 52.706 1.00 28.61 187 ILE A C 1
ATOM 1490 O O . ILE A 1 187 ? 42.581 38.423 52.304 1.00 25.48 187 ILE A O 1
ATOM 1495 N N . PRO A 1 188 ? 44.747 38.369 52.919 1.00 30.12 188 PRO A N 1
ATOM 1496 C CA . PRO A 1 188 ? 44.992 39.789 52.655 1.00 30.90 188 PRO A CA 1
ATOM 1497 C C . PRO A 1 188 ? 44.551 40.236 51.270 1.00 30.22 188 PRO A C 1
ATOM 1498 O O . PRO A 1 188 ? 44.955 39.657 50.258 1.00 30.81 188 PRO A O 1
ATOM 1502 N N . GLY A 1 189 ? 43.721 41.271 51.228 1.00 27.67 189 GLY A N 1
ATOM 1503 C CA . GLY A 1 189 ? 43.250 41.778 49.952 1.00 26.72 189 GLY A CA 1
ATOM 1504 C C . GLY A 1 189 ? 41.957 41.152 49.465 1.00 26.19 189 GLY A C 1
ATOM 1505 O O . GLY A 1 189 ? 41.289 41.719 48.600 1.00 25.80 189 GLY A O 1
ATOM 1506 N N . LEU A 1 190 ? 41.605 39.986 50.007 1.00 25.00 190 LEU A N 1
ATOM 1507 C CA . LEU A 1 190 ? 40.379 39.301 49.614 1.00 24.78 190 LEU A CA 1
ATOM 1508 C C . LEU A 1 190 ? 39.182 39.702 50.465 1.00 24.23 190 LEU A C 1
ATOM 1509 O O . LEU A 1 190 ? 38.624 38.885 51.198 1.00 25.27 190 LEU A O 1
ATOM 1514 N N . HIS A 1 191 ? 38.792 40.967 50.359 1.00 21.80 191 HIS A N 1
ATOM 1515 C CA . HIS A 1 191 ? 37.660 41.495 51.108 1.00 20.17 191 HIS A CA 1
ATOM 1516 C C . HIS A 1 191 ? 36.482 41.746 50.163 1.00 19.05 191 HIS A C 1
ATOM 1517 O O . HIS A 1 191 ? 36.583 41.510 48.957 1.00 18.01 191 HIS A O 1
ATOM 1524 N N . LYS A 1 192 ? 35.365 42.217 50.706 1.00 20.42 192 LYS A N 1
ATOM 1525 C CA . LYS A 1 192 ? 34.177 42.453 49.889 1.00 19.78 192 LYS A CA 1
ATOM 1526 C C . LYS A 1 192 ? 34.419 43.365 48.697 1.00 21.22 192 LYS A C 1
ATOM 1527 O O . LYS A 1 192 ? 33.872 43.130 47.621 1.00 20.41 192 LYS A O 1
ATOM 1533 N N . ALA A 1 193 ? 35.238 44.399 48.880 1.00 22.40 193 ALA A N 1
ATOM 1534 C CA . ALA A 1 193 ? 35.534 45.324 47.794 1.00 22.73 193 ALA A CA 1
ATOM 1535 C C . ALA A 1 193 ? 36.242 44.589 46.653 1.00 23.84 193 ALA A C 1
ATOM 1536 O O . ALA A 1 193 ? 35.982 44.853 45.477 1.00 23.43 193 ALA A O 1
ATOM 1538 N N . ASN A 1 194 ? 37.130 43.664 47.004 1.00 23.57 194 ASN A N 1
ATOM 1539 C CA . ASN A 1 194 ? 37.857 42.891 46.003 1.00 23.47 194 ASN A CA 1
ATOM 1540 C C . ASN A 1 194 ? 36.887 42.001 45.228 1.00 22.48 194 ASN A C 1
ATOM 1541 O O . ASN A 1 194 ? 36.957 41.915 44.004 1.00 22.34 194 ASN A O 1
ATOM 1546 N N . GLY A 1 195 ? 35.966 41.360 45.938 1.00 22.70 195 GLY A N 1
ATOM 1547 C CA . GLY A 1 195 ? 35.005 40.493 45.277 1.00 20.81 195 GLY A CA 1
ATOM 1548 C C . GLY A 1 195 ? 34.084 41.256 44.351 1.00 22.77 195 GLY A C 1
ATOM 1549 O O . GLY A 1 195 ? 33.771 40.801 43.241 1.00 21.86 195 GLY A O 1
ATOM 1550 N N . ILE A 1 196 ? 33.641 42.425 44.805 1.00 21.83 196 ILE A N 1
ATOM 1551 C CA . ILE A 1 196 ? 32.754 43.254 44.008 1.00 23.64 196 ILE A CA 1
ATOM 1552 C C . ILE A 1 196 ? 33.463 43.699 42.725 1.00 23.97 196 ILE A C 1
ATOM 1553 O O . ILE A 1 196 ? 32.884 43.652 41.639 1.00 22.57 196 ILE A O 1
ATOM 1558 N N . SER A 1 197 ? 34.719 44.117 42.849 1.00 24.65 197 SER A N 1
ATOM 1559 C CA . SER A 1 197 ? 35.475 44.548 41.678 1.00 25.43 197 SER A CA 1
ATOM 1560 C C . SER A 1 197 ? 35.608 43.442 40.635 1.00 24.87 197 SER A C 1
ATOM 1561 O O . SER A 1 197 ? 35.669 43.728 39.438 1.00 23.99 197 SER A O 1
ATOM 1564 N N . ARG A 1 198 ? 35.655 42.185 41.076 1.00 25.69 198 ARG A N 1
ATOM 1565 C CA . ARG A 1 198 ? 35.749 41.072 40.131 1.00 26.08 198 ARG A CA 1
ATOM 1566 C C . ARG A 1 198 ? 34.510 41.070 39.247 1.00 26.98 198 ARG A C 1
ATOM 1567 O O . ARG A 1 198 ? 34.589 40.785 38.052 1.00 26.83 198 ARG A O 1
ATOM 1575 N N . LEU A 1 199 ? 33.364 41.389 39.841 1.00 25.63 199 LEU A N 1
ATOM 1576 C CA . LEU A 1 199 ? 32.108 41.427 39.106 1.00 24.92 199 LEU A CA 1
ATOM 1577 C C . LEU A 1 199 ? 32.054 42.646 38.189 1.00 25.28 199 LEU A C 1
ATOM 1578 O O . LEU A 1 199 ? 31.637 42.544 37.036 1.00 25.93 199 LEU A O 1
ATOM 1583 N N . LEU A 1 200 ? 32.473 43.797 38.699 1.00 26.65 200 LEU A N 1
ATOM 1584 C CA . LEU A 1 200 ? 32.464 45.014 37.896 1.00 28.49 200 LEU A CA 1
ATOM 1585 C C . LEU A 1 200 ? 33.321 44.817 36.649 1.00 31.25 200 LEU A C 1
ATOM 1586 O O . LEU A 1 200 ? 32.919 45.182 35.544 1.00 31.41 200 LEU A O 1
ATOM 1591 N N . LYS A 1 201 ? 34.504 44.240 36.835 1.00 34.50 201 LYS A N 1
ATOM 1592 C CA . LYS A 1 201 ? 35.417 43.978 35.725 1.00 38.61 201 LYS A CA 1
ATOM 1593 C C . LYS A 1 201 ? 34.658 43.110 34.729 1.00 39.31 201 LYS A C 1
ATOM 1594 O O . LYS A 1 201 ? 34.641 43.370 33.527 1.00 39.15 201 LYS A O 1
ATOM 1600 N N . ARG A 1 202 ? 34.016 42.080 35.263 1.00 39.75 202 ARG A N 1
ATOM 1601 C CA . ARG A 1 202 ? 33.222 41.145 34.484 1.00 41.10 202 ARG A CA 1
ATOM 1602 C C . ARG A 1 202 ? 32.161 41.868 33.652 1.00 39.33 202 ARG A C 1
ATOM 1603 O O . ARG A 1 202 ? 31.970 41.573 32.471 1.00 38.65 202 ARG A O 1
ATOM 1611 N N . TRP A 1 203 ? 31.479 42.822 34.274 1.00 36.45 203 TRP A N 1
ATOM 1612 C CA . TRP A 1 203 ? 30.415 43.559 33.606 1.00 34.92 203 TRP A CA 1
ATOM 1613 C C . TRP A 1 203 ? 30.842 44.868 32.951 1.00 36.03 203 TRP A C 1
ATOM 1614 O O . TRP A 1 203 ? 29.999 45.606 32.445 1.00 34.55 203 TRP A O 1
ATOM 1625 N N . ASP A 1 204 ? 32.138 45.161 32.959 1.00 39.85 204 ASP A N 1
ATOM 1626 C CA . ASP A 1 204 ? 32.621 46.406 32.371 1.00 44.20 204 ASP A CA 1
ATOM 1627 C C . ASP A 1 204 ? 31.925 47.603 33.021 1.00 41.67 204 ASP A C 1
ATOM 1628 O O . ASP A 1 204 ? 31.537 48.554 32.341 1.00 41.62 204 ASP A O 1
ATOM 1633 N N . LEU A 1 205 ? 31.756 47.541 34.338 1.00 37.10 205 LEU A N 1
ATOM 1634 C CA . LEU A 1 205 ? 31.122 48.626 35.071 1.00 34.04 205 LEU A CA 1
ATOM 1635 C C . LEU A 1 205 ? 32.140 49.262 36.013 1.00 32.17 205 LEU A C 1
ATOM 1636 O O . LEU A 1 205 ? 33.229 48.729 36.211 1.00 30.83 205 LEU A O 1
ATOM 1641 N N . SER A 1 206 ? 31.781 50.405 36.584 1.00 31.11 206 SER A N 1
ATOM 1642 C CA . SER A 1 206 ? 32.673 51.143 37.475 1.00 30.11 206 SER A CA 1
ATOM 1643 C C . SER A 1 206 ? 32.102 51.348 38.871 1.00 29.47 206 SER A C 1
ATOM 1644 O O . SER A 1 206 ? 30.896 51.228 39.079 1.00 30.29 206 SER A O 1
ATOM 1647 N N . PRO A 1 207 ? 32.971 51.651 39.852 1.00 29.20 207 PRO A N 1
ATOM 1648 C CA . PRO A 1 207 ? 32.526 51.878 41.229 1.00 29.81 207 PRO A CA 1
ATOM 1649 C C . PRO A 1 207 ? 31.618 53.109 41.272 1.00 30.63 207 PRO A C 1
ATOM 1650 O O . PRO A 1 207 ? 30.870 53.315 42.226 1.00 30.05 207 PRO A O 1
ATOM 1654 N N . GLN A 1 208 ? 31.695 53.923 40.223 1.00 31.74 208 GLN A N 1
ATOM 1655 C CA . GLN A 1 208 ? 30.886 55.128 40.123 1.00 32.42 208 GLN A CA 1
ATOM 1656 C C . GLN A 1 208 ? 29.412 54.781 39.935 1.00 31.12 208 GLN A C 1
ATOM 1657 O O . GLN A 1 208 ? 28.539 55.600 40.209 1.00 30.48 208 GLN A O 1
ATOM 1663 N N . ASN A 1 209 ? 29.141 53.562 39.474 1.00 30.25 209 ASN A N 1
ATOM 1664 C CA . ASN A 1 209 ? 27.771 53.109 39.248 1.00 29.43 209 ASN A CA 1
ATOM 1665 C C . ASN A 1 209 ? 27.320 52.184 40.376 1.00 26.29 209 ASN A C 1
ATOM 1666 O O . ASN A 1 209 ? 26.308 51.498 40.243 1.00 25.65 209 ASN A O 1
ATOM 1671 N N . VAL A 1 210 ? 28.050 52.182 41.486 1.00 24.02 210 VAL A N 1
ATOM 1672 C CA . VAL A 1 210 ? 27.736 51.276 42.590 1.00 21.82 210 VAL A CA 1
ATOM 1673 C C . VAL A 1 210 ? 27.131 51.837 43.876 1.00 20.89 210 VAL A C 1
ATOM 1674 O O . VAL A 1 210 ? 27.585 52.845 44.419 1.00 21.71 210 VAL A O 1
ATOM 1678 N N . VAL A 1 211 ? 26.094 51.158 44.353 1.00 19.92 211 VAL A N 1
ATOM 1679 C CA . VAL A 1 211 ? 25.446 51.492 45.614 1.00 17.29 211 VAL A CA 1
ATOM 1680 C C . VAL A 1 211 ? 25.833 50.323 46.515 1.00 18.02 211 VAL A C 1
ATOM 1681 O O . VAL A 1 211 ? 25.713 49.167 46.109 1.00 17.38 211 VAL A O 1
ATOM 1685 N N . ALA A 1 212 ? 26.313 50.617 47.719 1.00 18.08 212 ALA A N 1
ATOM 1686 C CA . ALA A 1 212 ? 26.689 49.574 48.670 1.00 17.16 212 ALA A CA 1
ATOM 1687 C C . ALA A 1 212 ? 26.086 49.931 50.016 1.00 17.84 212 ALA A C 1
ATOM 1688 O O . ALA A 1 212 ? 26.053 51.103 50.396 1.00 17.00 212 ALA A O 1
ATOM 1690 N N . ILE A 1 213 ? 25.611 48.918 50.732 1.00 17.93 213 ILE A N 1
ATOM 1691 C CA . ILE A 1 213 ? 24.974 49.112 52.035 1.00 15.57 213 ILE A CA 1
ATOM 1692 C C . ILE A 1 213 ? 25.620 48.164 53.031 1.00 16.80 213 ILE A C 1
ATOM 1693 O O . ILE A 1 213 ? 25.777 46.974 52.735 1.00 15.02 213 ILE A O 1
ATOM 1698 N N . GLY A 1 214 ? 25.979 48.676 54.210 1.00 16.70 214 GLY A N 1
ATOM 1699 C CA . GLY A 1 214 ? 26.616 47.838 55.213 1.00 17.87 214 GLY A CA 1
ATOM 1700 C C . GLY A 1 214 ? 26.466 48.341 56.638 1.00 19.67 214 GLY A C 1
ATOM 1701 O O . GLY A 1 214 ? 25.908 49.421 56.867 1.00 17.80 214 GLY A O 1
ATOM 1702 N N . ASP A 1 215 ? 26.988 47.570 57.594 1.00 19.64 215 ASP A N 1
ATOM 1703 C CA . ASP A 1 215 ? 26.883 47.921 59.009 1.00 20.31 215 ASP A CA 1
ATOM 1704 C C . ASP A 1 215 ? 28.097 47.594 59.887 1.00 22.17 215 ASP A C 1
ATOM 1705 O O . ASP A 1 215 ? 28.200 48.118 60.998 1.00 23.02 215 ASP A O 1
ATOM 1710 N N . SER A 1 216 ? 29.004 46.733 59.431 1.00 22.45 216 SER A N 1
ATOM 1711 C CA . SER A 1 216 ? 30.160 46.403 60.270 1.00 25.17 216 SER A CA 1
ATOM 1712 C C . SER A 1 216 ? 31.540 46.512 59.627 1.00 23.51 216 SER A C 1
ATOM 1713 O O . SER A 1 216 ? 31.668 46.822 58.443 1.00 22.68 216 SER A O 1
ATOM 1716 N N . GLY A 1 217 ? 32.567 46.256 60.434 1.00 23.04 217 GLY A N 1
ATOM 1717 C CA . GLY A 1 217 ? 33.947 46.363 59.985 1.00 21.89 217 GLY A CA 1
ATOM 1718 C C . GLY A 1 217 ? 34.320 45.710 58.673 1.00 22.61 217 GLY A C 1
ATOM 1719 O O . GLY A 1 217 ? 35.074 46.283 57.884 1.00 23.33 217 GLY A O 1
ATOM 1720 N N . ASN A 1 218 ? 33.803 44.514 58.422 1.00 20.93 218 ASN A N 1
ATOM 1721 C CA . ASN A 1 218 ? 34.142 43.833 57.184 1.00 20.31 218 ASN A CA 1
ATOM 1722 C C . ASN A 1 218 ? 33.467 44.438 55.954 1.00 19.88 218 ASN A C 1
ATOM 1723 O O . ASN A 1 218 ? 33.541 43.877 54.863 1.00 18.54 218 ASN A O 1
ATOM 1728 N N . ASP A 1 219 ? 32.825 45.595 56.129 1.00 19.65 219 ASP A N 1
ATOM 1729 C CA . ASP A 1 219 ? 32.184 46.298 55.017 1.00 21.94 219 ASP A CA 1
ATOM 1730 C C . ASP A 1 219 ? 32.961 47.571 54.663 1.00 20.62 219 ASP A C 1
ATOM 1731 O O . ASP A 1 219 ? 32.661 48.238 53.673 1.00 21.60 219 ASP A O 1
ATOM 1736 N N . ALA A 1 220 ? 33.965 47.895 55.471 1.00 22.29 220 ALA A N 1
ATOM 1737 C CA . ALA A 1 220 ? 34.763 49.101 55.263 1.00 22.16 220 ALA A CA 1
ATOM 1738 C C . ALA A 1 220 ? 35.236 49.363 53.836 1.00 22.99 220 ALA A C 1
ATOM 1739 O O . ALA A 1 220 ? 34.930 50.413 53.267 1.00 22.88 220 ALA A O 1
ATOM 1741 N N . GLU A 1 221 ? 35.982 48.429 53.248 1.00 21.24 221 GLU A N 1
ATOM 1742 C CA . GLU A 1 221 ? 36.483 48.642 51.891 1.00 22.60 221 GLU A CA 1
ATOM 1743 C C . GLU A 1 221 ? 35.390 48.740 50.838 1.00 21.77 221 GLU A C 1
ATOM 1744 O O . GLU A 1 221 ? 35.530 49.470 49.851 1.00 21.26 221 GLU A O 1
ATOM 1750 N N . MET A 1 222 ? 34.300 48.006 51.040 1.00 21.20 222 MET A N 1
ATOM 1751 C CA . MET A 1 222 ? 33.180 48.043 50.106 1.00 20.17 222 MET A CA 1
ATOM 1752 C C . MET A 1 222 ? 32.553 49.440 50.084 1.00 20.33 222 MET A C 1
ATOM 1753 O O . MET A 1 222 ? 32.284 50.003 49.023 1.00 21.34 222 MET A O 1
ATOM 1758 N N . LEU A 1 223 ? 32.327 50.004 51.260 1.00 20.64 223 LEU A N 1
ATOM 1759 C CA . LEU A 1 223 ? 31.720 51.327 51.347 1.00 23.51 223 LEU A CA 1
ATOM 1760 C C . LEU A 1 223 ? 32.640 52.452 50.862 1.00 26.55 223 LEU A C 1
ATOM 1761 O O . LEU A 1 223 ? 32.179 53.447 50.302 1.00 25.02 223 LEU A O 1
ATOM 1766 N N . LYS A 1 224 ? 33.942 52.291 51.059 1.00 30.62 224 LYS A N 1
ATOM 1767 C CA . LYS A 1 224 ? 34.890 53.308 50.623 1.00 36.27 224 LYS A CA 1
ATOM 1768 C C . LYS A 1 224 ? 34.996 53.311 49.102 1.00 34.68 224 LYS A C 1
ATOM 1769 O O . LYS A 1 224 ? 35.232 54.349 48.484 1.00 32.75 224 LYS A O 1
ATOM 1775 N N . MET A 1 225 ? 34.802 52.140 48.507 1.00 31.82 225 MET A N 1
ATOM 1776 C CA . MET A 1 225 ? 34.888 51.973 47.064 1.00 31.37 225 MET A CA 1
ATOM 1777 C C . MET A 1 225 ? 33.662 52.443 46.284 1.00 28.71 225 MET A C 1
ATOM 1778 O O . MET A 1 225 ? 33.787 52.974 45.180 1.00 26.11 225 MET A O 1
ATOM 1783 N N . ALA A 1 226 ? 32.479 52.257 46.857 1.00 27.07 226 ALA A N 1
ATOM 1784 C CA . ALA A 1 226 ? 31.243 52.639 46.182 1.00 26.74 226 ALA A CA 1
ATOM 1785 C C . ALA A 1 226 ? 30.949 54.136 46.160 1.00 26.35 226 ALA A C 1
ATOM 1786 O O . ALA A 1 226 ? 31.180 54.840 47.143 1.00 26.60 226 ALA A O 1
ATOM 1788 N N . ARG A 1 227 ? 30.438 54.608 45.026 1.00 25.41 227 ARG A N 1
ATOM 1789 C CA . ARG A 1 227 ? 30.054 56.010 44.863 1.00 26.20 227 ARG A CA 1
ATOM 1790 C C . ARG A 1 227 ? 28.913 56.337 45.840 1.00 25.80 227 ARG A C 1
ATOM 1791 O O . ARG A 1 227 ? 28.916 57.390 46.481 1.00 26.74 227 ARG A O 1
ATOM 1799 N N . TYR A 1 228 ? 27.943 55.430 45.958 1.00 23.79 228 TYR A N 1
ATOM 1800 C CA . TYR A 1 228 ? 26.817 55.638 46.863 1.00 21.78 228 TYR A CA 1
ATOM 1801 C C . TYR A 1 228 ? 26.884 54.687 48.050 1.00 22.78 228 TYR A C 1
ATOM 1802 O O . TYR A 1 228 ? 26.245 53.632 48.064 1.00 22.47 228 TYR A O 1
ATOM 1811 N N . SER A 1 229 ? 27.655 55.088 49.052 1.00 21.71 229 SER A N 1
ATOM 1812 C CA . SER A 1 229 ? 27.868 54.296 50.256 1.00 22.55 229 SER A CA 1
ATOM 1813 C C . SER A 1 229 ? 26.856 54.588 51.358 1.00 21.83 229 SER A C 1
ATOM 1814 O O . SER A 1 229 ? 26.696 55.737 51.768 1.00 21.48 229 SER A O 1
ATOM 1817 N N . PHE A 1 230 ? 26.193 53.539 51.847 1.00 20.16 230 PHE A N 1
ATOM 1818 C CA . PHE A 1 230 ? 25.185 53.673 52.899 1.00 19.74 230 PHE A CA 1
ATOM 1819 C C . PHE A 1 230 ? 25.477 52.907 54.174 1.00 19.90 230 PHE A C 1
ATOM 1820 O O . PHE A 1 230 ? 25.771 51.709 54.150 1.00 19.78 230 PHE A O 1
ATOM 1828 N N . ALA A 1 231 ? 25.378 53.597 55.300 1.00 19.09 231 ALA A N 1
ATOM 1829 C CA . ALA A 1 231 ? 25.593 52.954 56.585 1.00 20.28 231 ALA A CA 1
ATOM 1830 C C . ALA A 1 231 ? 24.224 52.736 57.208 1.00 20.63 231 ALA A C 1
ATOM 1831 O O . ALA A 1 231 ? 23.409 53.660 57.258 1.00 21.74 231 ALA A O 1
ATOM 1833 N N . MET A 1 232 ? 23.961 51.514 57.662 1.00 19.02 232 MET A N 1
ATOM 1834 C CA . MET A 1 232 ? 22.691 51.205 58.308 1.00 19.74 232 MET A CA 1
ATOM 1835 C C . MET A 1 232 ? 22.623 52.038 59.591 1.00 20.40 232 MET A C 1
ATOM 1836 O O . MET A 1 232 ? 23.657 52.395 60.148 1.00 19.48 232 MET A O 1
ATOM 1841 N N . GLY A 1 233 ? 21.412 52.330 60.061 1.00 21.45 233 GLY A N 1
ATOM 1842 C CA . GLY A 1 233 ? 21.252 53.122 61.271 1.00 21.34 233 GLY A CA 1
ATOM 1843 C C . GLY A 1 233 ? 21.931 52.504 62.480 1.00 23.66 233 GLY A C 1
ATOM 1844 O O . GLY A 1 233 ? 22.360 53.215 63.401 1.00 21.54 233 GLY A O 1
ATOM 1845 N N . ASN A 1 234 ? 22.025 51.175 62.475 1.00 21.27 234 ASN A N 1
ATOM 1846 C CA . ASN A 1 234 ? 22.652 50.419 63.557 1.00 20.93 234 ASN A CA 1
ATOM 1847 C C . ASN A 1 234 ? 24.131 50.155 63.287 1.00 21.38 234 ASN A C 1
ATOM 1848 O O . ASN A 1 234 ? 24.756 49.360 63.987 1.00 22.85 234 ASN A O 1
ATOM 1853 N N . ALA A 1 235 ? 24.696 50.813 62.284 1.00 22.26 235 ALA A N 1
ATOM 1854 C CA . ALA A 1 235 ? 26.091 50.572 61.935 1.00 24.02 235 ALA A CA 1
ATOM 1855 C C . ALA A 1 235 ? 27.110 50.975 62.999 1.00 27.29 235 ALA A C 1
ATOM 1856 O O . ALA A 1 235 ? 26.834 51.816 63.853 1.00 26.95 235 ALA A O 1
ATOM 1858 N N . ALA A 1 236 ? 28.288 50.356 62.938 1.00 28.81 236 ALA A N 1
ATOM 1859 C CA . ALA A 1 236 ? 29.368 50.666 63.870 1.00 31.58 236 ALA A CA 1
ATOM 1860 C C . ALA A 1 236 ? 29.822 52.092 63.572 1.00 31.49 236 ALA A C 1
ATOM 1861 O O . ALA A 1 236 ? 29.633 52.588 62.462 1.00 30.64 236 ALA A O 1
ATOM 1863 N N . GLU A 1 237 ? 30.424 52.748 64.558 1.00 32.70 237 GLU A N 1
ATOM 1864 C CA . GLU A 1 237 ? 30.877 54.123 64.385 1.00 33.26 237 GLU A CA 1
ATOM 1865 C C . GLU A 1 237 ? 31.792 54.387 63.197 1.00 32.42 237 GLU A C 1
ATOM 1866 O O . GLU A 1 237 ? 31.544 55.307 62.420 1.00 30.89 237 GLU A O 1
ATOM 1872 N N . ASN A 1 238 ? 32.852 53.596 63.051 1.00 31.81 238 ASN A N 1
ATOM 1873 C CA . ASN A 1 238 ? 33.781 53.808 61.948 1.00 30.51 238 ASN A CA 1
ATOM 1874 C C . ASN A 1 238 ? 33.100 53.626 60.595 1.00 28.84 238 ASN A C 1
ATOM 1875 O O . ASN A 1 238 ? 33.533 54.198 59.596 1.00 29.02 238 ASN A O 1
ATOM 1880 N N . ILE A 1 239 ? 32.034 52.830 60.562 1.00 27.17 239 ILE A N 1
ATOM 1881 C CA . ILE A 1 239 ? 31.314 52.600 59.315 1.00 26.06 239 ILE A CA 1
ATOM 1882 C C . ILE A 1 239 ? 30.455 53.814 58.970 1.00 25.42 239 ILE A C 1
ATOM 1883 O O . ILE A 1 239 ? 30.384 54.227 57.811 1.00 24.43 239 ILE A O 1
ATOM 1888 N N . LYS A 1 240 ? 29.805 54.387 59.978 1.00 26.04 240 LYS A N 1
ATOM 1889 C CA . LYS A 1 240 ? 28.982 55.566 59.753 1.00 27.32 240 LYS A CA 1
ATOM 1890 C C . LYS A 1 240 ? 29.878 56.687 59.225 1.00 29.84 240 LYS A C 1
ATOM 1891 O O . LYS A 1 240 ? 29.466 57.477 58.381 1.00 26.51 240 LYS A O 1
ATOM 1897 N N . GLN A 1 241 ? 31.111 56.739 59.721 1.00 31.72 241 GLN A N 1
ATOM 1898 C CA . GLN A 1 241 ? 32.064 57.759 59.294 1.00 36.07 241 GLN A CA 1
ATOM 1899 C C . GLN A 1 241 ? 32.493 57.552 57.841 1.00 32.69 241 GLN A C 1
ATOM 1900 O O . GLN A 1 241 ? 32.572 58.507 57.067 1.00 30.67 241 GLN A O 1
ATOM 1906 N N . ILE A 1 242 ? 32.764 56.303 57.473 1.00 28.36 242 ILE A N 1
ATOM 1907 C CA . ILE A 1 242 ? 33.180 55.974 56.110 1.00 27.09 242 ILE A CA 1
ATOM 1908 C C . ILE A 1 242 ? 32.082 56.231 55.075 1.00 24.66 242 ILE A C 1
ATOM 1909 O O . ILE A 1 242 ? 32.336 56.805 54.014 1.00 22.60 242 ILE A O 1
ATOM 1914 N N . ALA A 1 243 ? 30.864 55.793 55.391 1.00 23.32 243 ALA A N 1
ATOM 1915 C CA . ALA A 1 243 ? 29.722 55.942 54.492 1.00 22.65 243 ALA A CA 1
ATOM 1916 C C . ALA A 1 243 ? 29.357 57.393 54.236 1.00 22.73 243 ALA A C 1
ATOM 1917 O O . ALA A 1 243 ? 29.368 58.214 55.152 1.00 22.85 243 ALA A O 1
ATOM 1919 N N . ARG A 1 244 ? 29.023 57.701 52.987 1.00 23.88 244 ARG A N 1
ATOM 1920 C CA . ARG A 1 244 ? 28.626 59.054 52.620 1.00 24.98 244 ARG A CA 1
ATOM 1921 C C . ARG A 1 244 ? 27.173 59.303 52.983 1.00 26.37 244 ARG A C 1
ATOM 1922 O O . ARG A 1 244 ? 26.785 60.438 53.257 1.00 26.29 244 ARG A O 1
ATOM 1930 N N . TYR A 1 245 ? 26.369 58.244 52.978 1.00 24.52 245 TYR A N 1
ATOM 1931 C CA . TYR A 1 245 ? 24.952 58.375 53.284 1.00 23.68 245 TYR A CA 1
ATOM 1932 C C . TYR A 1 245 ? 24.480 57.416 54.361 1.00 24.12 245 TYR A C 1
ATOM 1933 O O . TYR A 1 245 ? 25.238 56.569 54.830 1.00 22.78 245 TYR A O 1
ATOM 1942 N N . ALA A 1 246 ? 23.212 57.546 54.742 1.00 22.79 246 ALA A N 1
ATOM 1943 C CA . ALA A 1 246 ? 22.655 56.692 55.777 1.00 22.38 246 ALA A CA 1
ATOM 1944 C C . ALA A 1 246 ? 21.224 56.272 55.470 1.00 21.06 246 ALA A C 1
ATOM 1945 O O . ALA A 1 246 ? 20.609 56.763 54.527 1.00 19.72 246 ALA A O 1
ATOM 1947 N N . THR A 1 247 ? 20.705 55.360 56.286 1.00 21.76 247 THR A N 1
ATOM 1948 C CA . THR A 1 247 ? 19.352 54.852 56.123 1.00 21.19 247 THR A CA 1
ATOM 1949 C C . THR A 1 247 ? 18.901 54.283 57.467 1.00 23.02 247 THR A C 1
ATOM 1950 O O . THR A 1 247 ? 19.685 54.251 58.417 1.00 21.70 247 THR A O 1
ATOM 1954 N N . ASP A 1 248 ? 17.644 53.851 57.554 1.00 24.04 248 ASP A N 1
ATOM 1955 C CA . ASP A 1 248 ? 17.097 53.298 58.798 1.00 23.92 248 ASP A CA 1
ATOM 1956 C C . ASP A 1 248 ? 17.827 52.031 59.217 1.00 23.03 248 ASP A C 1
ATOM 1957 O O . ASP A 1 248 ? 18.588 51.471 58.430 1.00 22.37 248 ASP A O 1
ATOM 1962 N N . ASP A 1 249 ? 17.595 51.573 60.448 1.00 20.99 249 ASP A N 1
ATOM 1963 C CA . ASP A 1 249 ? 18.270 50.366 60.919 1.00 22.42 249 ASP A CA 1
ATOM 1964 C C . ASP A 1 249 ? 17.663 49.100 60.316 1.00 21.37 249 ASP A C 1
ATOM 1965 O O . ASP A 1 249 ? 16.627 49.157 59.646 1.00 20.40 249 ASP A O 1
ATOM 1970 N N . ASN A 1 250 ? 18.319 47.965 60.546 1.00 20.65 250 ASN A N 1
ATOM 1971 C CA . ASN A 1 250 ? 17.892 46.688 59.985 1.00 18.60 250 ASN A CA 1
ATOM 1972 C C . ASN A 1 250 ? 16.546 46.131 60.430 1.00 19.59 250 ASN A C 1
ATOM 1973 O O . ASN A 1 250 ? 16.022 45.218 59.787 1.00 17.40 250 ASN A O 1
ATOM 1978 N N . ASN A 1 251 ? 15.980 46.669 61.513 1.00 19.09 251 ASN A N 1
ATOM 1979 C CA . ASN A 1 251 ? 14.672 46.207 61.987 1.00 20.59 251 ASN A CA 1
ATOM 1980 C C . ASN A 1 251 ? 13.547 47.058 61.398 1.00 21.91 251 ASN A C 1
ATOM 1981 O O . ASN A 1 251 ? 12.362 46.835 61.693 1.00 19.09 251 ASN A O 1
ATOM 1986 N N . HIS A 1 252 ? 13.935 48.032 60.573 1.00 20.65 252 HIS A N 1
ATOM 1987 C CA . HIS A 1 252 ? 12.995 48.926 59.908 1.00 20.30 252 HIS A CA 1
ATOM 1988 C C . HIS A 1 252 ? 13.279 49.014 58.406 1.00 20.01 252 HIS A C 1
ATOM 1989 O O . HIS A 1 252 ? 13.259 50.100 57.825 1.00 20.15 252 HIS A O 1
ATOM 1996 N N . GLU A 1 253 ? 13.555 47.864 57.795 1.00 18.82 253 GLU A N 1
ATOM 1997 C CA . GLU A 1 253 ? 13.816 47.763 56.358 1.00 18.41 253 GLU A CA 1
ATOM 1998 C C . GLU A 1 253 ? 14.765 48.812 55.769 1.00 17.23 253 GLU A C 1
ATOM 1999 O O . GLU A 1 253 ? 14.557 49.310 54.663 1.00 15.47 253 GLU A O 1
ATOM 2005 N N . GLY A 1 254 ? 15.826 49.117 56.507 1.00 17.58 254 GLY A N 1
ATOM 2006 C CA . GLY A 1 254 ? 16.788 50.108 56.055 1.00 17.18 254 GLY A CA 1
ATOM 2007 C C . GLY A 1 254 ? 17.390 49.838 54.689 1.00 18.02 254 GLY A C 1
ATOM 2008 O O . GLY A 1 254 ? 17.567 50.762 53.898 1.00 16.67 254 GLY A O 1
ATOM 2009 N N . ALA A 1 255 ? 17.706 48.577 54.406 1.00 15.70 255 ALA A N 1
ATOM 2010 C CA . ALA A 1 255 ? 18.287 48.223 53.119 1.00 15.37 255 ALA A CA 1
ATOM 2011 C C . ALA A 1 255 ? 17.271 48.424 52.001 1.00 14.00 255 ALA A C 1
ATOM 2012 O O . ALA A 1 255 ? 17.589 48.979 50.956 1.00 13.88 255 ALA A O 1
ATOM 2014 N N . LEU A 1 256 ? 16.041 47.976 52.219 1.00 15.43 256 LEU A N 1
ATOM 2015 C CA . LEU A 1 256 ? 15.014 48.127 51.203 1.00 16.22 256 LEU A CA 1
ATOM 2016 C C . LEU A 1 256 ? 14.699 49.595 50.918 1.00 17.64 256 LEU A C 1
ATOM 2017 O O . LEU A 1 256 ? 14.313 49.951 49.802 1.00 18.15 256 LEU A O 1
ATOM 2022 N N . ASN A 1 257 ? 14.855 50.450 51.921 1.00 18.95 257 ASN A N 1
ATOM 2023 C CA . ASN A 1 257 ? 14.575 51.865 51.712 1.00 19.48 257 ASN A CA 1
ATOM 2024 C C . ASN A 1 257 ? 15.619 52.492 50.800 1.00 19.18 257 ASN A C 1
ATOM 2025 O O . ASN A 1 257 ? 15.320 53.420 50.046 1.00 20.24 257 ASN A O 1
ATOM 2030 N N . VAL A 1 258 ? 16.843 51.978 50.850 1.00 18.58 258 VAL A N 1
ATOM 2031 C CA . VAL A 1 258 ? 17.884 52.485 49.968 1.00 16.59 258 VAL A CA 1
ATOM 2032 C C . VAL A 1 258 ? 17.511 52.093 48.541 1.00 17.13 258 VAL A C 1
ATOM 2033 O O . VAL A 1 258 ? 17.626 52.896 47.610 1.00 18.34 258 VAL A O 1
ATOM 2037 N N . ILE A 1 259 ? 17.055 50.854 48.369 1.00 17.35 259 ILE A N 1
ATOM 2038 C CA . ILE A 1 259 ? 16.659 50.366 47.053 1.00 17.07 259 ILE A CA 1
ATOM 2039 C C . ILE A 1 259 ? 15.514 51.234 46.516 1.00 19.31 259 ILE A C 1
ATOM 2040 O O . ILE A 1 259 ? 15.476 51.585 45.334 1.00 19.32 259 ILE A O 1
ATOM 2045 N N . GLN A 1 260 ? 14.589 51.581 47.402 1.00 19.25 260 GLN A N 1
ATOM 2046 C CA . GLN A 1 260 ? 13.448 52.401 47.035 1.00 21.47 260 GLN A CA 1
ATOM 2047 C C . GLN A 1 260 ? 13.900 53.781 46.559 1.00 20.39 260 GLN A C 1
ATOM 2048 O O . GLN A 1 260 ? 13.348 54.331 45.609 1.00 20.68 260 GLN A O 1
ATOM 2054 N N . ALA A 1 261 ? 14.904 54.335 47.225 1.00 21.18 261 ALA A N 1
ATOM 2055 C CA . ALA A 1 261 ? 15.412 55.652 46.856 1.00 21.92 261 ALA A CA 1
ATOM 2056 C C . ALA A 1 261 ? 15.992 55.612 45.449 1.00 22.11 261 ALA A C 1
ATOM 2057 O O . ALA A 1 261 ? 15.884 56.583 44.702 1.00 21.73 261 ALA A O 1
ATOM 2059 N N . VAL A 1 262 ? 16.608 54.493 45.085 1.00 21.68 262 VAL A N 1
ATOM 2060 C CA . VAL A 1 262 ? 17.178 54.365 43.750 1.00 22.12 262 VAL A CA 1
ATOM 2061 C C . VAL A 1 262 ? 16.050 54.311 42.723 1.00 23.26 262 VAL A C 1
ATOM 2062 O O . VAL A 1 262 ? 16.105 54.976 41.685 1.00 22.68 262 VAL A O 1
ATOM 2066 N N . LEU A 1 263 ? 15.019 53.529 43.025 1.00 23.31 263 LEU A N 1
ATOM 2067 C CA . LEU A 1 263 ? 13.887 53.380 42.115 1.00 25.44 263 LEU A CA 1
ATOM 2068 C C . LEU A 1 263 ? 13.051 54.653 41.966 1.00 27.32 263 LEU A C 1
ATOM 2069 O O . LEU A 1 263 ? 12.573 54.962 40.874 1.00 27.55 263 LEU A O 1
ATOM 2074 N N . ASP A 1 264 ? 12.869 55.391 43.057 1.00 27.00 264 ASP A N 1
ATOM 2075 C CA . ASP A 1 264 ? 12.059 56.605 42.997 1.00 27.66 264 ASP A CA 1
ATOM 2076 C C . ASP A 1 264 ? 12.843 57.906 42.835 1.00 27.87 264 ASP A C 1
ATOM 2077 O O . ASP A 1 264 ? 12.255 58.989 42.770 1.00 28.62 264 ASP A O 1
ATOM 2082 N N . ASN A 1 265 ? 14.167 57.795 42.776 1.00 26.18 265 ASN A N 1
ATOM 2083 C CA . ASN A 1 265 ? 15.042 58.947 42.595 1.00 27.32 265 ASN A CA 1
ATOM 2084 C C . ASN A 1 265 ? 15.055 59.978 43.709 1.00 27.15 265 ASN A C 1
ATOM 2085 O O . ASN A 1 265 ? 15.068 61.176 43.435 1.00 28.35 265 ASN A O 1
ATOM 2090 N N . THR A 1 266 ? 15.050 59.532 44.960 1.00 27.34 266 THR A N 1
ATOM 2091 C CA . THR A 1 266 ? 15.095 60.472 46.072 1.00 26.93 266 THR A CA 1
ATOM 2092 C C . THR A 1 266 ? 16.546 60.587 46.529 1.00 27.24 266 THR A C 1
ATOM 2093 O O . THR A 1 266 ? 17.395 59.807 46.096 1.00 28.10 266 THR A O 1
ATOM 2097 N N . TYR A 1 267 ? 16.837 61.564 47.384 1.00 25.10 267 TYR A N 1
ATOM 2098 C CA . TYR A 1 267 ? 18.204 61.778 47.854 1.00 23.83 267 TYR A CA 1
ATOM 2099 C C . TYR A 1 267 ? 18.843 60.468 48.316 1.00 24.15 267 TYR A C 1
ATOM 2100 O O . TYR A 1 267 ? 18.238 59.710 49.072 1.00 24.78 267 TYR A O 1
ATOM 2109 N N . PRO A 1 268 ? 20.097 60.211 47.906 1.00 21.93 268 PRO A N 1
ATOM 2110 C CA . PRO A 1 268 ? 20.933 61.064 47.056 1.00 23.23 268 PRO A CA 1
ATOM 2111 C C . PRO A 1 268 ? 20.801 60.787 45.556 1.00 25.17 268 PRO A C 1
ATOM 2112 O O . PRO A 1 268 ? 21.689 61.154 44.787 1.00 27.89 268 PRO A O 1
ATOM 2116 N N . PHE A 1 269 ? 19.709 60.148 45.140 1.00 27.48 269 PHE A N 1
ATOM 2117 C CA . PHE A 1 269 ? 19.520 59.823 43.721 1.00 31.45 269 PHE A CA 1
ATOM 2118 C C . PHE A 1 269 ? 18.528 60.709 42.976 1.00 34.84 269 PHE A C 1
ATOM 2119 O O . PHE A 1 269 ? 17.955 60.284 41.966 1.00 35.63 269 PHE A O 1
ATOM 2127 N N . ASN A 1 270 ? 18.315 61.928 43.459 1.00 37.84 270 ASN A N 1
ATOM 2128 C CA . ASN A 1 270 ? 17.391 62.823 42.783 1.00 41.83 270 ASN A CA 1
ATOM 2129 C C . ASN A 1 270 ? 18.131 63.582 41.690 1.00 43.72 270 ASN A C 1
ATOM 2130 O O . ASN A 1 270 ? 17.926 64.804 41.553 1.00 47.95 270 ASN A O 1
ATOM 2135 N N . ALA B 1 2 ? 27.115 94.065 138.303 1.00 143.55 2 ALA B N 1
ATOM 2136 C CA . ALA B 1 2 ? 26.039 93.109 137.896 1.00 131.09 2 ALA B CA 1
ATOM 2137 C C . ALA B 1 2 ? 26.322 91.726 138.480 1.00 119.12 2 ALA B C 1
ATOM 2138 O O . ALA B 1 2 ? 27.411 91.479 139.000 1.00 134.49 2 ALA B O 1
ATOM 2140 N N . VAL B 1 3 ? 25.337 90.837 138.405 1.00 97.57 3 VAL B N 1
ATOM 2141 C CA . VAL B 1 3 ? 25.486 89.482 138.925 1.00 73.30 3 VAL B CA 1
ATOM 2142 C C . VAL B 1 3 ? 25.624 88.478 137.786 1.00 74.25 3 VAL B C 1
ATOM 2143 O O . VAL B 1 3 ? 24.761 88.398 136.915 1.00 71.44 3 VAL B O 1
ATOM 2147 N N . LYS B 1 4 ? 26.708 87.712 137.800 1.00 82.15 4 LYS B N 1
ATOM 2148 C CA . LYS B 1 4 ? 26.936 86.711 136.766 1.00 91.96 4 LYS B CA 1
ATOM 2149 C C . LYS B 1 4 ? 26.959 85.308 137.367 1.00 91.38 4 LYS B C 1
ATOM 2150 O O . LYS B 1 4 ? 26.731 84.324 136.665 1.00 96.09 4 LYS B O 1
ATOM 2156 N N . VAL B 1 5 ? 27.223 85.222 138.667 1.00 85.97 5 VAL B N 1
ATOM 2157 C CA . VAL B 1 5 ? 27.280 83.933 139.354 1.00 76.38 5 VAL B CA 1
ATOM 2158 C C . VAL B 1 5 ? 26.668 83.961 140.758 1.00 66.57 5 VAL B C 1
ATOM 2159 O O . VAL B 1 5 ? 26.902 84.892 141.526 1.00 66.56 5 VAL B O 1
ATOM 2163 N N . ILE B 1 6 ? 25.880 82.938 141.081 1.00 51.48 6 ILE B N 1
ATOM 2164 C CA . ILE B 1 6 ? 25.279 82.813 142.409 1.00 35.43 6 ILE B CA 1
ATOM 2165 C C . ILE B 1 6 ? 25.705 81.463 142.978 1.00 29.22 6 ILE B C 1
ATOM 2166 O O . ILE B 1 6 ? 25.410 80.416 142.395 1.00 22.63 6 ILE B O 1
ATOM 2171 N N . VAL B 1 7 ? 26.396 81.502 144.115 1.00 21.52 7 VAL B N 1
ATOM 2172 C CA . VAL B 1 7 ? 26.898 80.303 144.779 1.00 18.10 7 VAL B CA 1
ATOM 2173 C C . VAL B 1 7 ? 26.306 80.168 146.179 1.00 16.44 7 VAL B C 1
ATOM 2174 O O . VAL B 1 7 ? 26.265 81.142 146.931 1.00 15.51 7 VAL B O 1
ATOM 2178 N N . THR B 1 8 ? 25.881 78.961 146.538 1.00 14.21 8 THR B N 1
ATOM 2179 C CA . THR B 1 8 ? 25.282 78.746 147.850 1.00 15.40 8 THR B CA 1
ATOM 2180 C C . THR B 1 8 ? 25.756 77.487 148.578 1.00 15.85 8 THR B C 1
ATOM 2181 O O . THR B 1 8 ? 25.988 76.450 147.961 1.00 15.17 8 THR B O 1
ATOM 2185 N N . ASP B 1 9 ? 25.941 77.599 149.897 1.00 15.51 9 ASP B N 1
ATOM 2186 C CA . ASP B 1 9 ? 26.247 76.495 150.739 1.00 16.38 9 ASP B CA 1
ATOM 2187 C C . ASP B 1 9 ? 24.946 75.712 150.879 1.00 16.78 9 ASP B C 1
ATOM 2188 O O . ASP B 1 9 ? 23.893 76.245 150.570 1.00 16.66 9 ASP B O 1
ATOM 2193 N N . MET B 1 10 ? 24.980 74.456 151.324 1.00 17.03 10 MET B N 1
ATOM 2194 C CA . MET B 1 10 ? 23.758 73.663 151.471 1.00 15.89 10 MET B CA 1
ATOM 2195 C C . MET B 1 10 ? 23.271 73.551 152.923 1.00 16.40 10 MET B C 1
ATOM 2196 O O . MET B 1 10 ? 22.243 74.129 153.286 1.00 14.02 10 MET B O 1
ATOM 2201 N N . ASP B 1 11 ? 24.000 72.792 153.738 1.00 16.96 11 ASP B N 1
ATOM 2202 C CA . ASP B 1 11 ? 23.642 72.622 155.143 1.00 17.63 11 ASP B CA 1
ATOM 2203 C C . ASP B 1 11 ? 23.606 73.941 155.884 1.00 17.84 11 ASP B C 1
ATOM 2204 O O . ASP B 1 11 ? 24.622 74.636 155.994 1.00 16.39 11 ASP B O 1
ATOM 2209 N N . GLY B 1 12 ? 22.440 74.268 156.409 1.00 16.45 12 GLY B N 1
ATOM 2210 C CA . GLY B 1 12 ? 22.316 75.504 157.144 1.00 14.96 12 GLY B CA 1
ATOM 2211 C C . GLY B 1 12 ? 22.265 76.734 156.266 1.00 14.74 12 GLY B C 1
ATOM 2212 O O . GLY B 1 12 ? 22.502 77.831 156.753 1.00 15.83 12 GLY B O 1
ATOM 2213 N N . THR B 1 13 ? 21.988 76.582 154.979 1.00 13.39 13 THR B N 1
ATOM 2214 C CA . THR B 1 13 ? 21.910 77.756 154.129 1.00 14.06 13 THR B CA 1
ATOM 2215 C C . THR B 1 13 ? 20.805 77.564 153.082 1.00 11.75 13 THR B C 1
ATOM 2216 O O . THR B 1 13 ? 19.763 78.182 153.192 1.00 12.69 13 THR B O 1
ATOM 2220 N N . PHE B 1 14 ? 21.026 76.707 152.084 1.00 12.95 14 PHE B N 1
ATOM 2221 C CA . PHE B 1 14 ? 20.012 76.470 151.059 1.00 12.55 14 PHE B CA 1
ATOM 2222 C C . PHE B 1 14 ? 18.961 75.485 151.599 1.00 12.21 14 PHE B C 1
ATOM 2223 O O . PHE B 1 14 ? 17.813 75.492 151.165 1.00 10.74 14 PHE B O 1
ATOM 2231 N N . LEU B 1 15 ? 19.368 74.632 152.543 1.00 12.49 15 LEU B N 1
ATOM 2232 C CA . LEU B 1 15 ? 18.465 73.647 153.126 1.00 13.66 15 LEU B CA 1
ATOM 2233 C C . LEU B 1 15 ? 18.033 74.107 154.521 1.00 13.73 15 LEU B C 1
ATOM 2234 O O . LEU B 1 15 ? 18.811 74.733 155.232 1.00 12.12 15 LEU B O 1
ATOM 2239 N N . ASN B 1 16 ? 16.790 73.820 154.902 1.00 13.01 16 ASN B N 1
ATOM 2240 C CA . ASN B 1 16 ? 16.328 74.193 156.234 1.00 16.10 16 ASN B CA 1
ATOM 2241 C C . ASN B 1 16 ? 16.813 73.095 157.182 1.00 17.92 16 ASN B C 1
ATOM 2242 O O . ASN B 1 16 ? 17.551 72.197 156.764 1.00 18.13 16 ASN B O 1
ATOM 2247 N N . ASP B 1 17 ? 16.417 73.152 158.450 1.00 17.53 17 ASP B N 1
ATOM 2248 C CA . ASP B 1 17 ? 16.869 72.140 159.392 1.00 18.19 17 ASP B CA 1
ATOM 2249 C C . ASP B 1 17 ? 16.405 70.724 159.052 1.00 17.93 17 ASP B C 1
ATOM 2250 O O . ASP B 1 17 ? 17.070 69.758 159.413 1.00 20.28 17 ASP B O 1
ATOM 2255 N N . ALA B 1 18 ? 15.277 70.596 158.356 1.00 17.83 18 ALA B N 1
ATOM 2256 C CA . ALA B 1 18 ? 14.760 69.285 157.968 1.00 19.15 18 ALA B CA 1
ATOM 2257 C C . ALA B 1 18 ? 15.404 68.801 156.660 1.00 20.07 18 ALA B C 1
ATOM 2258 O O . ALA B 1 18 ? 15.024 67.763 156.116 1.00 20.81 18 ALA B O 1
ATOM 2260 N N . LYS B 1 19 ? 16.365 69.565 156.152 1.00 20.48 19 LYS B N 1
ATOM 2261 C CA . LYS B 1 19 ? 17.074 69.196 154.932 1.00 19.83 19 LYS B CA 1
ATOM 2262 C C . LYS B 1 19 ? 16.278 69.300 153.634 1.00 19.97 19 LYS B C 1
ATOM 2263 O O . LYS B 1 19 ? 16.541 68.561 152.681 1.00 18.79 19 LYS B O 1
ATOM 2269 N N . THR B 1 20 ? 15.303 70.200 153.588 1.00 17.02 20 THR B N 1
ATOM 2270 C CA . THR B 1 20 ? 14.538 70.382 152.362 1.00 18.48 20 THR B CA 1
ATOM 2271 C C . THR B 1 20 ? 14.543 71.857 151.976 1.00 15.82 20 THR B C 1
ATOM 2272 O O . THR B 1 20 ? 15.032 72.705 152.727 1.00 14.72 20 THR B O 1
ATOM 2276 N N . TYR B 1 21 ? 14.021 72.144 150.787 1.00 14.82 21 TYR B N 1
ATOM 2277 C CA . TYR B 1 21 ? 13.910 73.510 150.296 1.00 15.08 21 TYR B CA 1
ATOM 2278 C C . TYR B 1 21 ? 12.633 73.593 149.460 1.00 16.00 21 TYR B C 1
ATOM 2279 O O . TYR B 1 21 ? 12.050 72.564 149.105 1.00 14.73 21 TYR B O 1
ATOM 2288 N N . ASN B 1 22 ? 12.196 74.815 149.169 1.00 16.30 22 ASN B N 1
ATOM 2289 C CA . ASN B 1 22 ? 10.989 75.065 148.382 1.00 16.56 22 ASN B CA 1
ATOM 2290 C C . ASN B 1 22 ? 11.317 74.826 146.904 1.00 17.43 22 ASN B C 1
ATOM 2291 O O . ASN B 1 22 ? 11.795 75.727 146.212 1.00 15.22 22 ASN B O 1
ATOM 2296 N N . GLN B 1 23 ? 11.049 73.616 146.416 1.00 16.89 23 GLN B N 1
ATOM 2297 C CA . GLN B 1 23 ? 11.370 73.280 145.034 1.00 16.56 23 GLN B CA 1
ATOM 2298 C C . GLN B 1 23 ? 10.621 74.054 143.949 1.00 17.21 23 GLN B C 1
ATOM 2299 O O . GLN B 1 23 ? 11.226 74.469 142.960 1.00 16.14 23 GLN B O 1
ATOM 2305 N N . PRO B 1 24 ? 9.299 74.247 144.104 1.00 16.62 24 PRO B N 1
ATOM 2306 C CA . PRO B 1 24 ? 8.566 74.992 143.075 1.00 17.19 24 PRO B CA 1
ATOM 2307 C C . PRO B 1 24 ? 9.074 76.433 142.986 1.00 17.89 24 PRO B C 1
ATOM 2308 O O . PRO B 1 24 ? 9.231 76.975 141.885 1.00 17.75 24 PRO B O 1
ATOM 2312 N N . ARG B 1 25 ? 9.332 77.054 144.139 1.00 15.84 25 ARG B N 1
ATOM 2313 C CA . ARG B 1 25 ? 9.828 78.429 144.135 1.00 16.56 25 ARG B CA 1
ATOM 2314 C C . ARG B 1 25 ? 11.222 78.510 143.497 1.00 16.40 25 ARG B C 1
ATOM 2315 O O . ARG B 1 25 ? 11.467 79.350 142.636 1.00 16.12 25 ARG B O 1
ATOM 2323 N N . PHE B 1 26 ? 12.133 77.639 143.913 1.00 16.86 26 PHE B N 1
ATOM 2324 C CA . PHE B 1 26 ? 13.482 77.654 143.345 1.00 18.02 26 PHE B CA 1
ATOM 2325 C C . PHE B 1 26 ? 13.496 77.307 141.854 1.00 19.83 26 PHE B C 1
ATOM 2326 O O . PHE B 1 26 ? 14.268 77.891 141.095 1.00 20.30 26 PHE B O 1
ATOM 2334 N N . MET B 1 27 ? 12.656 76.360 141.432 1.00 20.51 27 MET B N 1
ATOM 2335 C CA . MET B 1 27 ? 12.619 75.972 140.018 1.00 22.78 27 MET B CA 1
ATOM 2336 C C . MET B 1 27 ? 12.214 77.145 139.128 1.00 21.74 27 MET B C 1
ATOM 2337 O O . MET B 1 27 ? 12.777 77.342 138.049 1.00 22.16 27 MET B O 1
ATOM 2342 N N . ALA B 1 28 ? 11.236 77.919 139.580 1.00 20.89 28 ALA B N 1
ATOM 2343 C CA . ALA B 1 28 ? 10.788 79.085 138.826 1.00 20.68 28 ALA B CA 1
ATOM 2344 C C . ALA B 1 28 ? 11.904 80.134 138.802 1.00 20.14 28 ALA B C 1
ATOM 2345 O O . ALA B 1 28 ? 12.148 80.762 137.773 1.00 20.61 28 ALA B O 1
ATOM 2347 N N . GLN B 1 29 ? 12.588 80.321 139.929 1.00 18.63 29 GLN B N 1
ATOM 2348 C CA . GLN B 1 29 ? 13.689 81.280 139.977 1.00 17.45 29 GLN B CA 1
ATOM 2349 C C . GLN B 1 29 ? 14.799 80.813 139.047 1.00 18.52 29 GLN B C 1
ATOM 2350 O O . GLN B 1 29 ? 15.310 81.592 138.245 1.00 18.72 29 GLN B O 1
ATOM 2356 N N . TYR B 1 30 ? 15.173 79.540 139.156 1.00 19.65 30 TYR B N 1
ATOM 2357 C CA . TYR B 1 30 ? 16.241 79.003 138.315 1.00 19.40 30 TYR B CA 1
ATOM 2358 C C . TYR B 1 30 ? 15.984 79.177 136.822 1.00 20.20 30 TYR B C 1
ATOM 2359 O O . TYR B 1 30 ? 16.900 79.486 136.060 1.00 20.20 30 TYR B O 1
ATOM 2368 N N . GLN B 1 31 ? 14.750 78.958 136.389 1.00 21.71 31 GLN B N 1
ATOM 2369 C CA . GLN B 1 31 ? 14.456 79.120 134.976 1.00 25.69 31 GLN B CA 1
ATOM 2370 C C . GLN B 1 31 ? 14.677 80.564 134.557 1.00 24.71 31 GLN B C 1
ATOM 2371 O O . GLN B 1 31 ? 15.052 80.837 133.421 1.00 25.34 31 GLN B O 1
ATOM 2377 N N . GLU B 1 32 ? 14.456 81.489 135.483 1.00 25.66 32 GLU B N 1
ATOM 2378 C CA . GLU B 1 32 ? 14.639 82.903 135.183 1.00 27.18 32 GLU B CA 1
ATOM 2379 C C . GLU B 1 32 ? 16.128 83.245 135.193 1.00 24.94 32 GLU B C 1
ATOM 2380 O O . GLU B 1 32 ? 16.584 84.075 134.405 1.00 24.79 32 GLU B O 1
ATOM 2386 N N . LEU B 1 33 ? 16.886 82.605 136.080 1.00 21.80 33 LEU B N 1
ATOM 2387 C CA . LEU B 1 33 ? 18.321 82.841 136.137 1.00 19.96 33 LEU B CA 1
ATOM 2388 C C . LEU B 1 33 ? 18.910 82.353 134.818 1.00 22.51 33 LEU B C 1
ATOM 2389 O O . LEU B 1 33 ? 19.749 83.022 134.210 1.00 23.19 33 LEU B O 1
ATOM 2394 N N . LYS B 1 34 ? 18.451 81.183 134.383 1.00 23.52 34 LYS B N 1
ATOM 2395 C CA . LYS B 1 34 ? 18.914 80.575 133.143 1.00 26.32 34 LYS B CA 1
ATOM 2396 C C . LYS B 1 34 ? 18.666 81.521 131.971 1.00 27.50 34 LYS B C 1
ATOM 2397 O O . LYS B 1 34 ? 19.554 81.747 131.145 1.00 26.80 34 LYS B O 1
ATOM 2403 N N . LYS B 1 35 ? 17.459 82.075 131.907 1.00 30.27 35 LYS B N 1
ATOM 2404 C CA . LYS B 1 35 ? 17.108 83.013 130.847 1.00 32.74 35 LYS B CA 1
ATOM 2405 C C . LYS B 1 35 ? 18.077 84.186 130.838 1.00 33.36 35 LYS B C 1
ATOM 2406 O O . LYS B 1 35 ? 18.526 84.621 129.781 1.00 30.95 35 LYS B O 1
ATOM 2412 N N . ARG B 1 36 ? 18.393 84.704 132.020 1.00 33.67 36 ARG B N 1
ATOM 2413 C CA . ARG B 1 36 ? 19.299 85.840 132.116 1.00 35.71 36 ARG B CA 1
ATOM 2414 C C . ARG B 1 36 ? 20.762 85.444 131.977 1.00 36.12 36 ARG B C 1
ATOM 2415 O O . ARG B 1 36 ? 21.642 86.300 131.956 1.00 36.76 36 ARG B O 1
ATOM 2423 N N . GLY B 1 37 ? 21.021 84.146 131.878 1.00 36.61 37 GLY B N 1
ATOM 2424 C CA . GLY B 1 37 ? 22.390 83.683 131.725 1.00 35.95 37 GLY B CA 1
ATOM 2425 C C . GLY B 1 37 ? 23.243 83.775 132.979 1.00 34.17 37 GLY B C 1
ATOM 2426 O O . GLY B 1 37 ? 24.455 83.974 132.902 1.00 35.03 37 GLY B O 1
ATOM 2427 N N . ILE B 1 38 ? 22.605 83.627 134.134 1.00 29.25 38 ILE B N 1
ATOM 2428 C CA . ILE B 1 38 ? 23.291 83.684 135.416 1.00 24.36 38 ILE B CA 1
ATOM 2429 C C . ILE B 1 38 ? 23.536 82.245 135.880 1.00 22.79 38 ILE B C 1
ATOM 2430 O O . ILE B 1 38 ? 22.619 81.432 135.909 1.00 21.92 38 ILE B O 1
ATOM 2435 N N . LYS B 1 39 ? 24.775 81.934 136.236 1.00 20.21 39 LYS B N 1
ATOM 2436 C CA . LYS B 1 39 ? 25.118 80.585 136.665 1.00 19.53 39 LYS B CA 1
ATOM 2437 C C . LYS B 1 39 ? 24.793 80.294 138.127 1.00 18.06 39 LYS B C 1
ATOM 2438 O O . LYS B 1 39 ? 24.815 81.191 138.967 1.00 16.11 39 LYS B O 1
ATOM 2444 N N . PHE B 1 40 ? 24.484 79.034 138.419 1.00 15.63 40 PHE B N 1
ATOM 2445 C CA . PHE B 1 40 ? 24.147 78.615 139.777 1.00 15.42 40 PHE B CA 1
ATOM 2446 C C . PHE B 1 40 ? 25.122 77.537 140.221 1.00 14.47 40 PHE B C 1
ATOM 2447 O O . PHE B 1 40 ? 25.292 76.522 139.538 1.00 13.75 40 PHE B O 1
ATOM 2455 N N . VAL B 1 41 ? 25.745 77.756 141.373 1.00 12.94 41 VAL B N 1
ATOM 2456 C CA . VAL B 1 41 ? 26.735 76.837 141.914 1.00 14.07 41 VAL B CA 1
ATOM 2457 C C . VAL B 1 41 ? 26.416 76.423 143.348 1.00 14.51 41 VAL B C 1
ATOM 2458 O O . VAL B 1 41 ? 26.065 77.252 144.183 1.00 15.30 41 VAL B O 1
ATOM 2462 N N . VAL B 1 42 ? 26.547 75.128 143.609 1.00 13.89 42 VAL B N 1
ATOM 2463 C CA . VAL B 1 42 ? 26.333 74.562 144.935 1.00 14.68 42 VAL B CA 1
ATOM 2464 C C . VAL B 1 42 ? 27.737 74.249 145.471 1.00 14.56 42 VAL B C 1
ATOM 2465 O O . VAL B 1 42 ? 28.467 73.444 144.886 1.00 15.17 42 VAL B O 1
ATOM 2469 N N . ALA B 1 43 ? 28.121 74.908 146.561 1.00 14.29 43 ALA B N 1
ATOM 2470 C CA . ALA B 1 43 ? 29.435 74.718 147.170 1.00 15.70 43 ALA B CA 1
ATOM 2471 C C . ALA B 1 43 ? 29.246 74.164 148.580 1.00 17.71 43 ALA B C 1
ATOM 2472 O O . ALA B 1 43 ? 28.715 74.847 149.464 1.00 20.12 43 ALA B O 1
ATOM 2474 N N . SER B 1 44 ? 29.697 72.930 148.791 1.00 17.08 44 SER B N 1
ATOM 2475 C CA . SER B 1 44 ? 29.495 72.259 150.073 1.00 16.50 44 SER B CA 1
ATOM 2476 C C . SER B 1 44 ? 30.595 71.273 150.447 1.00 16.10 44 SER B C 1
ATOM 2477 O O . SER B 1 44 ? 31.361 70.822 149.596 1.00 16.22 44 SER B O 1
ATOM 2480 N N . GLY B 1 45 ? 30.669 70.937 151.731 1.00 15.02 45 GLY B N 1
ATOM 2481 C CA . GLY B 1 45 ? 31.666 69.982 152.179 1.00 14.77 45 GLY B CA 1
ATOM 2482 C C . GLY B 1 45 ? 31.198 68.558 151.922 1.00 13.94 45 GLY B C 1
ATOM 2483 O O . GLY B 1 45 ? 31.972 67.601 152.031 1.00 13.00 45 GLY B O 1
ATOM 2484 N N . ASN B 1 46 ? 29.930 68.419 151.550 1.00 14.43 46 ASN B N 1
ATOM 2485 C CA . ASN B 1 46 ? 29.343 67.105 151.296 1.00 12.95 46 ASN B CA 1
ATOM 2486 C C . ASN B 1 46 ? 29.800 66.422 150.007 1.00 14.78 46 ASN B C 1
ATOM 2487 O O . ASN B 1 46 ? 30.331 67.054 149.088 1.00 12.29 46 ASN B O 1
ATOM 2492 N N . GLN B 1 47 ? 29.585 65.114 149.960 1.00 15.20 47 GLN B N 1
ATOM 2493 C CA . GLN B 1 47 ? 29.968 64.288 148.814 1.00 14.54 47 GLN B CA 1
ATOM 2494 C C . GLN B 1 47 ? 29.195 64.671 147.561 1.00 13.12 47 GLN B C 1
ATOM 2495 O O . GLN B 1 47 ? 28.026 65.057 147.631 1.00 12.10 47 GLN B O 1
ATOM 2501 N N . TYR B 1 48 ? 29.842 64.554 146.409 1.00 12.57 48 TYR B N 1
ATOM 2502 C CA . TYR B 1 48 ? 29.192 64.883 145.151 1.00 12.08 48 TYR B CA 1
ATOM 2503 C C . TYR B 1 48 ? 27.888 64.101 144.982 1.00 13.77 48 TYR B C 1
ATOM 2504 O O . TYR B 1 48 ? 26.848 64.670 144.637 1.00 14.55 48 TYR B O 1
ATOM 2513 N N . TYR B 1 49 ? 27.936 62.796 145.226 1.00 13.58 49 TYR B N 1
ATOM 2514 C CA . TYR B 1 49 ? 26.742 61.980 145.057 1.00 14.89 49 TYR B CA 1
ATOM 2515 C C . TYR B 1 49 ? 25.618 62.359 146.006 1.00 14.20 49 TYR B C 1
ATOM 2516 O O . TYR B 1 49 ? 24.441 62.128 145.704 1.00 15.18 49 TYR B O 1
ATOM 2525 N N . GLN B 1 50 ? 25.977 62.944 147.144 1.00 12.73 50 GLN B N 1
ATOM 2526 C CA . GLN B 1 50 ? 24.971 63.399 148.103 1.00 13.76 50 GLN B CA 1
ATOM 2527 C C . GLN B 1 50 ? 24.378 64.712 147.578 1.00 12.75 50 GLN B C 1
ATOM 2528 O O . GLN B 1 50 ? 23.157 64.897 147.559 1.00 10.64 50 GLN B O 1
ATOM 2534 N N . LEU B 1 51 ? 25.244 65.614 147.123 1.00 14.06 51 LEU B N 1
ATOM 2535 C CA . LEU B 1 51 ? 24.778 66.904 146.609 1.00 13.05 51 LEU B CA 1
ATOM 2536 C C . LEU B 1 51 ? 23.801 66.797 145.448 1.00 12.70 51 LEU B C 1
ATOM 2537 O O . LEU B 1 51 ? 22.790 67.494 145.425 1.00 13.62 51 LEU B O 1
ATOM 2542 N N . ILE B 1 52 ? 24.067 65.923 144.486 1.00 11.57 52 ILE B N 1
ATOM 2543 C CA . ILE B 1 52 ? 23.154 65.821 143.365 1.00 11.39 52 ILE B CA 1
ATOM 2544 C C . ILE B 1 52 ? 21.796 65.198 143.734 1.00 13.05 52 ILE B C 1
ATOM 2545 O O . ILE B 1 52 ? 20.840 65.299 142.971 1.00 11.37 52 ILE B O 1
ATOM 2550 N N . SER B 1 53 ? 21.700 64.585 144.915 1.00 13.67 53 SER B N 1
ATOM 2551 C CA . SER B 1 53 ? 20.438 63.984 145.343 1.00 14.02 53 SER B CA 1
ATOM 2552 C C . SER B 1 53 ? 19.408 65.077 145.625 1.00 14.79 53 SER B C 1
ATOM 2553 O O . SER B 1 53 ? 18.204 64.822 145.620 1.00 13.75 53 SER B O 1
ATOM 2556 N N . PHE B 1 54 ? 19.885 66.292 145.881 1.00 15.23 54 PHE B N 1
ATOM 2557 C CA . PHE B 1 54 ? 18.998 67.419 146.150 1.00 14.20 54 PHE B CA 1
ATOM 2558 C C . PHE B 1 54 ? 18.561 68.130 144.863 1.00 15.46 54 PHE B C 1
ATOM 2559 O O . PHE B 1 54 ? 17.615 68.915 144.888 1.00 15.02 54 PHE B O 1
ATOM 2567 N N . PHE B 1 55 ? 19.247 67.863 143.751 1.00 13.89 55 PHE B N 1
ATOM 2568 C CA . PHE B 1 55 ? 18.910 68.492 142.470 1.00 14.90 55 PHE B CA 1
ATOM 2569 C C . PHE B 1 55 ? 18.771 67.482 141.317 1.00 15.82 55 PHE B C 1
ATOM 2570 O O . PHE B 1 55 ? 19.316 67.680 140.224 1.00 16.27 55 PHE B O 1
ATOM 2578 N N . PRO B 1 56 ? 18.007 66.399 141.539 1.00 17.72 56 PRO B N 1
ATOM 2579 C CA . PRO B 1 56 ? 17.777 65.338 140.546 1.00 18.73 56 PRO B CA 1
ATOM 2580 C C . PRO B 1 56 ? 17.325 65.850 139.178 1.00 19.91 56 PRO B C 1
ATOM 2581 O O . PRO B 1 56 ? 17.633 65.247 138.155 1.00 20.58 56 PRO B O 1
ATOM 2585 N N . GLU B 1 57 ? 16.592 66.956 139.162 1.00 18.83 57 GLU B N 1
ATOM 2586 C CA . GLU B 1 57 ? 16.098 67.496 137.901 1.00 21.39 57 GLU B CA 1
ATOM 2587 C C . GLU B 1 57 ? 17.011 68.517 137.219 1.00 21.73 57 GLU B C 1
ATOM 2588 O O . GLU B 1 57 ? 16.762 68.883 136.070 1.00 22.61 57 GLU B O 1
ATOM 2594 N N . LEU B 1 58 ? 18.068 68.957 137.904 1.00 19.92 58 LEU B N 1
ATOM 2595 C CA . LEU B 1 58 ? 18.981 69.960 137.338 1.00 21.94 58 LEU B CA 1
ATOM 2596 C C . LEU B 1 58 ? 20.467 69.624 137.446 1.00 20.22 58 LEU B C 1
ATOM 2597 O O . LEU B 1 58 ? 21.312 70.434 137.065 1.00 20.64 58 LEU B O 1
ATOM 2602 N N . LYS B 1 59 ? 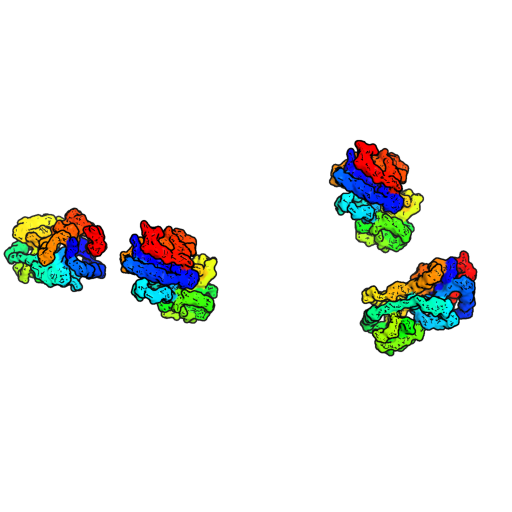20.771 68.435 137.957 1.00 18.74 59 LYS B N 1
ATOM 2603 C CA . LYS B 1 59 ? 22.144 67.956 138.160 1.00 20.38 59 LYS B CA 1
ATOM 2604 C C . LYS B 1 59 ? 23.119 68.167 137.000 1.00 19.56 59 LYS B C 1
ATOM 2605 O O . LYS B 1 59 ? 24.308 68.399 137.224 1.00 20.49 59 LYS B O 1
ATOM 2611 N N . ASP B 1 60 ? 22.639 68.079 135.767 1.00 18.63 60 ASP B N 1
ATOM 2612 C CA . ASP B 1 60 ? 23.533 68.260 134.627 1.00 20.30 60 ASP B CA 1
ATOM 2613 C C . ASP B 1 60 ? 23.617 69.698 134.138 1.00 22.14 60 ASP B C 1
ATOM 2614 O O . ASP B 1 60 ? 24.436 70.016 133.273 1.00 22.04 60 ASP B O 1
ATOM 2619 N N . GLU B 1 61 ? 22.779 70.565 134.696 1.00 22.70 61 GLU B N 1
ATOM 2620 C CA . GLU B 1 61 ? 22.756 71.966 134.293 1.00 24.55 61 GLU B CA 1
ATOM 2621 C C . GLU B 1 61 ? 23.579 72.870 135.196 1.00 24.51 61 GLU B C 1
ATOM 2622 O O . GLU B 1 61 ? 24.375 73.674 134.716 1.00 26.45 61 GLU B O 1
ATOM 2628 N N . ILE B 1 62 ? 23.394 72.744 136.503 1.00 20.43 62 ILE B N 1
ATOM 2629 C CA . ILE B 1 62 ? 24.132 73.583 137.428 1.00 19.92 62 ILE B CA 1
ATOM 2630 C C . ILE B 1 62 ? 25.508 73.001 137.718 1.00 19.84 62 ILE B C 1
ATOM 2631 O O . ILE B 1 62 ? 25.841 71.914 137.236 1.00 20.14 62 ILE B O 1
ATOM 2636 N N . SER B 1 63 ? 26.316 73.726 138.485 1.00 15.62 63 SER B N 1
ATOM 2637 C CA . SER B 1 63 ? 27.663 73.257 138.805 1.00 15.52 63 SER B CA 1
ATOM 2638 C C . SER B 1 63 ? 27.831 72.982 140.297 1.00 15.86 63 SER B C 1
ATOM 2639 O O . SER B 1 63 ? 27.117 73.552 141.123 1.00 13.53 63 SER B O 1
ATOM 2642 N N . PHE B 1 64 ? 28.781 72.110 140.632 1.00 14.59 64 PHE B N 1
ATOM 2643 C CA . PHE B 1 64 ? 29.025 71.736 142.023 1.00 14.01 64 PHE B CA 1
ATOM 2644 C C . PHE B 1 64 ? 30.476 71.793 142.455 1.00 13.50 64 PHE B C 1
ATOM 2645 O O . PHE B 1 64 ? 31.371 71.369 141.723 1.00 13.81 64 PHE B O 1
ATOM 2653 N N . VAL B 1 65 ? 30.696 72.324 143.621 1.00 11.07 65 VAL B N 1
ATOM 2654 C CA . VAL B 1 65 ? 31.986 72.358 144.255 1.00 11.47 65 VAL B CA 1
ATOM 2655 C C . VAL B 1 65 ? 31.776 71.468 145.477 1.00 11.84 65 VAL B C 1
ATOM 2656 O O . VAL B 1 65 ? 31.334 71.926 146.530 1.00 13.40 65 VAL B O 1
ATOM 2660 N N . ALA B 1 66 ? 32.108 70.186 145.348 1.00 12.08 66 ALA B N 1
ATOM 2661 C CA . ALA B 1 66 ? 31.883 69.214 146.416 1.00 12.58 66 ALA B CA 1
ATOM 2662 C C . ALA B 1 66 ? 33.118 68.912 147.256 1.00 15.01 66 ALA B C 1
ATOM 2663 O O . ALA B 1 66 ? 34.249 69.207 146.856 1.00 16.86 66 ALA B O 1
ATOM 2665 N N . GLU B 1 67 ? 32.892 68.308 148.421 1.00 17.50 67 GLU B N 1
ATOM 2666 C CA . GLU B 1 67 ? 33.972 67.947 149.341 1.00 18.19 67 GLU B CA 1
ATOM 2667 C C . GLU B 1 67 ? 34.869 69.164 149.575 1.00 18.87 67 GLU B C 1
ATOM 2668 O O . GLU B 1 67 ? 36.098 69.049 149.585 1.00 16.22 67 GLU B O 1
ATOM 2674 N N . ASN B 1 68 ? 34.240 70.322 149.767 1.00 20.20 68 ASN B N 1
ATOM 2675 C CA . ASN B 1 68 ? 34.951 71.581 149.991 1.00 21.87 68 ASN B CA 1
ATOM 2676 C C . ASN B 1 68 ? 36.048 71.867 148.967 1.00 22.52 68 ASN B C 1
ATOM 2677 O O . ASN B 1 68 ? 37.111 72.381 149.313 1.00 22.84 68 ASN B O 1
ATOM 2682 N N . GLY B 1 69 ? 35.783 71.533 147.710 1.00 20.33 69 GLY B N 1
ATOM 2683 C CA . GLY B 1 69 ? 36.752 71.801 146.664 1.00 20.10 69 GLY B CA 1
ATOM 2684 C C . GLY B 1 69 ? 37.558 70.625 146.154 1.00 18.75 69 GLY B C 1
ATOM 2685 O O . GLY B 1 69 ? 38.334 70.786 145.213 1.00 20.35 69 GLY B O 1
ATOM 2686 N N . ALA B 1 70 ? 37.389 69.448 146.752 1.00 18.02 70 ALA B N 1
ATOM 2687 C CA . ALA B 1 70 ? 38.145 68.273 146.315 1.00 17.43 70 ALA B CA 1
ATOM 2688 C C . ALA B 1 70 ? 37.576 67.602 145.066 1.00 17.85 70 ALA B C 1
ATOM 2689 O O . ALA B 1 70 ? 38.248 66.774 144.442 1.00 19.15 70 ALA B O 1
ATOM 2691 N N . LEU B 1 71 ? 36.340 67.937 144.708 1.00 16.35 71 LEU B N 1
ATOM 2692 C CA . LEU B 1 71 ? 35.710 67.380 143.506 1.00 15.12 71 LEU B CA 1
ATOM 2693 C C . LEU B 1 71 ? 34.803 68.454 142.903 1.00 16.27 71 LEU B C 1
ATOM 2694 O O . LEU B 1 71 ? 33.827 68.885 143.526 1.00 14.13 71 LEU B O 1
ATOM 2699 N N . VAL B 1 72 ? 35.129 68.880 141.685 1.00 15.78 72 VAL B N 1
ATOM 2700 C CA . VAL B 1 72 ? 34.378 69.935 141.007 1.00 16.05 72 VAL B CA 1
ATOM 2701 C C . VAL B 1 72 ? 33.769 69.503 139.675 1.00 16.14 72 VAL B C 1
ATOM 2702 O O . VAL B 1 72 ? 34.451 68.917 138.829 1.00 16.71 72 VAL B O 1
ATOM 2706 N N . TYR B 1 73 ? 32.481 69.797 139.506 1.00 16.43 73 TYR B N 1
ATOM 2707 C CA . TYR B 1 73 ? 31.751 69.486 138.280 1.00 16.64 73 TYR B CA 1
ATOM 2708 C C . TYR B 1 73 ? 31.164 70.760 137.681 1.00 20.10 73 TYR B C 1
ATOM 2709 O O . TYR B 1 73 ? 30.602 71.599 138.393 1.00 18.41 73 TYR B O 1
ATOM 2718 N N . GLU B 1 74 ? 31.286 70.894 136.366 1.00 20.55 74 GLU B N 1
ATOM 2719 C CA . GLU B 1 74 ? 30.746 72.046 135.672 1.00 23.15 74 GLU B CA 1
ATOM 2720 C C . GLU B 1 74 ? 29.851 71.526 134.556 1.00 27.29 74 GLU B C 1
ATOM 2721 O O . GLU B 1 74 ? 30.263 70.701 133.732 1.00 23.06 74 GLU B O 1
ATOM 2727 N N . HIS B 1 75 ? 28.607 71.985 134.571 1.00 30.33 75 HIS B N 1
ATOM 2728 C CA . HIS B 1 75 ? 27.632 71.597 133.569 1.00 35.71 75 HIS B CA 1
ATOM 2729 C C . HIS B 1 75 ? 27.594 70.089 133.322 1.00 33.32 75 HIS B C 1
ATOM 2730 O O . HIS B 1 75 ? 27.555 69.647 132.178 1.00 31.49 75 HIS B O 1
ATOM 2737 N N . GLY B 1 76 ? 27.618 69.305 134.398 1.00 31.37 76 GLY B N 1
ATOM 2738 C CA . GLY B 1 76 ? 27.548 67.858 134.268 1.00 31.49 76 GLY B CA 1
ATOM 2739 C C . GLY B 1 76 ? 28.830 67.092 133.985 1.00 32.96 76 GLY B C 1
ATOM 2740 O O . GLY B 1 76 ? 28.799 65.866 133.870 1.00 32.10 76 GLY B O 1
ATOM 2741 N N . LYS B 1 77 ? 29.952 67.792 133.867 1.00 33.46 77 LYS B N 1
ATOM 2742 C CA . LYS B 1 77 ? 31.228 67.136 133.600 1.00 35.50 77 LYS B CA 1
ATOM 2743 C C . LYS B 1 77 ? 32.184 67.305 134.774 1.00 29.29 77 LYS B C 1
ATOM 2744 O O . LYS B 1 77 ? 32.205 68.350 135.427 1.00 22.82 77 LYS B O 1
ATOM 2750 N N . GLN B 1 78 ? 32.976 66.273 135.039 1.00 24.66 78 GLN B N 1
ATOM 2751 C CA . GLN B 1 78 ? 33.940 66.332 136.131 1.00 22.74 78 GLN B CA 1
ATOM 2752 C C . GLN B 1 78 ? 35.124 67.170 135.659 1.00 21.01 78 GLN B C 1
ATOM 2753 O O . GLN B 1 78 ? 35.846 66.784 134.736 1.00 20.72 78 GLN B O 1
ATOM 2759 N N . LEU B 1 79 ? 35.318 68.318 136.299 1.00 18.69 79 LEU B N 1
ATOM 2760 C CA . LEU B 1 79 ? 36.385 69.247 135.933 1.00 18.10 79 LEU B CA 1
ATOM 2761 C C . LEU B 1 79 ? 37.700 69.049 136.673 1.00 17.71 79 LEU B C 1
ATOM 2762 O O . LEU B 1 79 ? 38.772 69.269 136.113 1.00 17.33 79 LEU B O 1
ATOM 2767 N N . PHE B 1 80 ? 37.627 68.630 137.929 1.00 17.06 80 PHE B N 1
ATOM 2768 C CA . PHE B 1 80 ? 38.832 68.446 138.721 1.00 16.85 80 PHE B CA 1
ATOM 2769 C C . PHE B 1 80 ? 38.557 67.624 139.970 1.00 17.57 80 PHE B C 1
ATOM 2770 O O . PHE B 1 80 ? 37.448 67.656 140.505 1.00 16.65 80 PHE B O 1
ATOM 2778 N N . HIS B 1 81 ? 39.558 66.865 140.410 1.00 16.19 81 HIS B N 1
ATOM 2779 C CA . HIS B 1 81 ? 39.451 66.126 141.660 1.00 15.40 81 HIS B CA 1
ATOM 2780 C C . HIS B 1 81 ? 40.819 66.135 142.332 1.00 17.41 81 HIS B C 1
ATOM 2781 O O . HIS B 1 81 ? 41.849 66.042 141.666 1.00 16.80 81 HIS B O 1
ATOM 2788 N N . GLY B 1 82 ? 40.828 66.303 143.653 1.00 17.55 82 GLY B N 1
ATOM 2789 C CA . GLY B 1 82 ? 42.084 66.311 144.379 1.00 15.40 82 GLY B CA 1
ATOM 2790 C C . GLY B 1 82 ? 42.624 64.898 144.413 1.00 16.31 82 GLY B C 1
ATOM 2791 O O . GLY B 1 82 ? 41.929 63.961 144.023 1.00 15.86 82 GLY B O 1
ATOM 2792 N N . GLU B 1 83 ? 43.857 64.721 144.873 1.00 17.88 83 GLU B N 1
ATOM 2793 C CA . GLU B 1 83 ? 44.417 63.376 144.917 1.00 18.61 83 GLU B CA 1
ATOM 2794 C C . GLU B 1 83 ? 45.637 63.179 145.802 1.00 19.01 83 GLU B C 1
ATOM 2795 O O . GLU B 1 83 ? 46.632 63.892 145.691 1.00 18.11 83 GLU B O 1
ATOM 2801 N N . LEU B 1 84 ? 45.543 62.196 146.689 1.00 18.52 84 LEU B N 1
ATOM 2802 C CA . LEU B 1 84 ? 46.661 61.845 147.545 1.00 19.37 84 LEU B CA 1
ATOM 2803 C C . LEU B 1 84 ? 47.251 60.622 146.860 1.00 19.62 84 LEU B C 1
ATOM 2804 O O . LEU B 1 84 ? 46.516 59.854 146.242 1.00 17.74 84 LEU B O 1
ATOM 2809 N N . THR B 1 85 ? 48.564 60.443 146.944 1.00 21.15 85 THR B N 1
ATOM 2810 C CA . THR B 1 85 ? 49.183 59.261 146.356 1.00 22.11 85 THR B CA 1
ATOM 2811 C C . THR B 1 85 ? 48.822 58.144 147.321 1.00 24.27 85 THR B C 1
ATOM 2812 O O . THR B 1 85 ? 48.387 58.412 148.443 1.00 22.29 85 THR B O 1
ATOM 2816 N N . ARG B 1 86 ? 49.015 56.898 146.899 1.00 25.65 86 ARG B N 1
ATOM 2817 C CA . ARG B 1 86 ? 48.705 55.764 147.752 1.00 27.45 86 ARG B CA 1
ATOM 2818 C C . ARG B 1 86 ? 49.537 55.828 149.027 1.00 26.86 86 ARG B C 1
ATOM 2819 O O . ARG B 1 86 ? 49.032 55.551 150.111 1.00 25.90 86 ARG B O 1
ATOM 2827 N N . HIS B 1 87 ? 50.808 56.196 148.899 1.00 26.92 87 HIS B N 1
ATOM 2828 C CA . HIS B 1 87 ? 51.680 56.292 150.071 1.00 26.88 87 HIS B CA 1
ATOM 2829 C C . HIS B 1 87 ? 51.197 57.385 151.024 1.00 25.03 87 HIS B C 1
ATOM 2830 O O . HIS B 1 87 ? 51.182 57.198 152.243 1.00 24.53 87 HIS B O 1
ATOM 2837 N N . GLU B 1 88 ? 50.801 58.524 150.465 1.00 24.34 88 GLU B N 1
ATOM 2838 C CA . GLU B 1 88 ? 50.327 59.633 151.281 1.00 23.61 88 GLU B CA 1
ATOM 2839 C C . GLU B 1 88 ? 49.100 59.214 152.069 1.00 23.42 88 GLU B C 1
ATOM 2840 O O . GLU B 1 88 ? 48.997 59.499 153.257 1.00 24.06 88 GLU B O 1
ATOM 2846 N N . SER B 1 89 ? 48.167 58.534 151.412 1.00 23.65 89 SER B N 1
ATOM 2847 C CA . SER B 1 89 ? 46.964 58.075 152.095 1.00 25.48 89 SER B CA 1
ATOM 2848 C C . SER B 1 89 ? 47.291 57.096 153.220 1.00 25.53 89 SER B C 1
ATOM 2849 O O . SER B 1 89 ? 46.758 57.208 154.323 1.00 25.04 89 SER B O 1
ATOM 2852 N N . ARG B 1 90 ? 48.166 56.135 152.941 1.00 27.13 90 ARG B N 1
ATOM 2853 C CA . ARG B 1 90 ? 48.537 55.145 153.948 1.00 29.05 90 ARG B CA 1
ATOM 2854 C C . ARG B 1 90 ? 49.236 55.794 155.143 1.00 28.59 90 ARG B C 1
ATOM 2855 O O . ARG B 1 90 ? 49.087 55.340 156.280 1.00 29.26 90 ARG B O 1
ATOM 2863 N N . ILE B 1 91 ? 49.983 56.864 154.892 1.00 25.83 91 ILE B N 1
ATOM 2864 C CA . ILE B 1 91 ? 50.671 57.566 155.970 1.00 24.96 91 ILE B CA 1
ATOM 2865 C C . ILE B 1 91 ? 49.660 58.323 156.832 1.00 23.12 91 ILE B C 1
ATOM 2866 O O . ILE B 1 91 ? 49.713 58.267 158.062 1.00 23.10 91 ILE B O 1
ATOM 2871 N N . VAL B 1 92 ? 48.724 59.009 156.185 1.00 20.70 92 VAL B N 1
ATOM 2872 C CA . VAL B 1 92 ? 47.688 59.751 156.899 1.00 21.04 92 VAL B CA 1
ATOM 2873 C C . VAL B 1 92 ? 46.838 58.753 157.691 1.00 22.38 92 VAL B C 1
ATOM 2874 O O . VAL B 1 92 ? 46.640 58.909 158.898 1.00 21.50 92 VAL B O 1
ATOM 2878 N N . ILE B 1 93 ? 46.348 57.723 157.007 1.00 22.76 93 ILE B N 1
ATOM 2879 C CA . ILE B 1 93 ? 45.529 56.702 157.653 1.00 24.34 93 ILE B CA 1
ATOM 2880 C C . ILE B 1 93 ? 46.283 56.084 158.829 1.00 26.28 93 ILE B C 1
ATOM 2881 O O . ILE B 1 93 ? 45.712 55.862 159.903 1.00 26.72 93 ILE B O 1
ATOM 2886 N N . GLY B 1 94 ? 47.570 55.818 158.625 1.00 26.39 94 GLY B N 1
ATOM 2887 C CA . GLY B 1 94 ? 48.376 55.241 159.685 1.00 28.50 94 GLY B CA 1
ATOM 2888 C C . GLY B 1 94 ? 48.403 56.138 160.909 1.00 31.39 94 GLY B C 1
ATOM 2889 O O . GLY B 1 94 ? 48.389 55.657 162.042 1.00 32.90 94 GLY B O 1
ATOM 2890 N N . GLU B 1 95 ? 48.436 57.447 160.687 1.00 31.26 95 GLU B N 1
ATOM 2891 C CA . GLU B 1 95 ? 48.465 58.395 161.788 1.00 33.96 95 GLU B CA 1
ATOM 2892 C C . GLU B 1 95 ? 47.126 58.423 162.529 1.00 33.41 95 GLU B C 1
ATOM 2893 O O . GLU B 1 95 ? 47.092 58.460 163.759 1.00 32.72 95 GLU B O 1
ATOM 2899 N N . LEU B 1 96 ? 46.027 58.399 161.778 1.00 31.07 96 LEU B N 1
ATOM 2900 C CA . LEU B 1 96 ? 44.695 58.421 162.371 1.00 30.72 96 LEU B CA 1
ATOM 2901 C C . LEU B 1 96 ? 44.420 57.165 163.199 1.00 31.88 96 LEU B C 1
ATOM 2902 O O . LEU B 1 96 ? 43.810 57.237 164.266 1.00 32.45 96 LEU B O 1
ATOM 2907 N N . LEU B 1 97 ? 44.873 56.017 162.709 1.00 33.98 97 LEU B N 1
ATOM 2908 C CA . LEU B 1 97 ? 44.674 54.756 163.418 1.00 37.36 97 LEU B CA 1
ATOM 2909 C C . LEU B 1 97 ? 45.440 54.688 164.738 1.00 40.33 97 LEU B C 1
ATOM 2910 O O . LEU B 1 97 ? 45.106 53.884 165.607 1.00 39.89 97 LEU B O 1
ATOM 2915 N N . LYS B 1 98 ? 46.468 55.520 164.887 1.00 44.47 98 LYS B N 1
ATOM 2916 C CA . LYS B 1 98 ? 47.236 55.536 166.126 1.00 48.87 98 LYS B CA 1
ATOM 2917 C C . LYS B 1 98 ? 46.293 55.838 167.285 1.00 51.81 98 LYS B C 1
ATOM 2918 O O . LYS B 1 98 ? 46.536 55.426 168.413 1.00 52.51 98 LYS B O 1
ATOM 2924 N N . ASP B 1 99 ? 45.248 56.576 167.002 1.00 55.94 99 ASP B N 1
ATOM 2925 C CA . ASP B 1 99 ? 44.220 56.923 167.976 1.00 60.25 99 ASP B CA 1
ATOM 2926 C C . ASP B 1 99 ? 43.113 55.871 167.853 1.00 64.25 99 ASP B C 1
ATOM 2927 O O . ASP B 1 99 ? 42.557 55.710 166.769 1.00 62.89 99 ASP B O 1
ATOM 2932 N N . LYS B 1 100 ? 42.775 55.157 168.926 1.00 70.12 100 LYS B N 1
ATOM 2933 C CA . LYS B 1 100 ? 41.946 53.947 168.712 1.00 76.72 100 LYS B CA 1
ATOM 2934 C C . LYS B 1 100 ? 40.403 54.011 168.695 1.00 79.20 100 LYS B C 1
ATOM 2935 O O . LYS B 1 100 ? 39.784 53.228 167.995 1.00 79.98 100 LYS B O 1
ATOM 2941 N N . GLN B 1 101 ? 39.790 54.920 169.416 1.00 81.82 101 GLN B N 1
ATOM 2942 C CA . GLN B 1 101 ? 38.353 55.025 169.421 1.00 83.68 101 GLN B CA 1
ATOM 2943 C C . GLN B 1 101 ? 37.978 56.116 168.439 1.00 77.34 101 GLN B C 1
ATOM 2944 O O . GLN B 1 101 ? 36.905 56.682 168.522 1.00 78.30 101 GLN B O 1
ATOM 2950 N N . LEU B 1 102 ? 38.880 56.413 167.491 1.00 67.94 102 LEU B N 1
ATOM 2951 C CA . LEU B 1 102 ? 38.593 57.462 166.515 1.00 57.38 102 LEU B CA 1
ATOM 2952 C C . LEU B 1 102 ? 37.715 56.936 165.415 1.00 50.86 102 LEU B C 1
ATOM 2953 O O . LEU B 1 102 ? 37.977 55.892 164.808 1.00 50.87 102 LEU B O 1
ATOM 2958 N N . ASN B 1 103 ? 36.649 57.675 165.184 1.00 42.84 103 ASN B N 1
ATOM 2959 C CA . ASN B 1 103 ? 35.724 57.332 164.143 1.00 35.08 103 ASN B CA 1
ATOM 2960 C C . ASN B 1 103 ? 35.971 58.353 163.058 1.00 30.22 103 ASN B C 1
ATOM 2961 O O . ASN B 1 103 ? 35.897 59.561 163.287 1.00 27.88 103 ASN B O 1
ATOM 2966 N N . PHE B 1 104 ? 36.326 57.855 161.885 1.00 26.01 104 PHE B N 1
ATOM 2967 C CA . PHE B 1 104 ? 36.575 58.725 160.757 1.00 23.23 104 PHE B CA 1
ATOM 2968 C C . PHE B 1 104 ? 36.165 58.031 159.476 1.00 21.29 104 PHE B C 1
ATOM 2969 O O . PHE B 1 104 ? 36.021 56.808 159.421 1.00 20.05 104 PHE B O 1
ATOM 2977 N N . VAL B 1 105 ? 35.954 58.836 158.447 1.00 20.86 105 VAL B N 1
ATOM 2978 C CA . VAL B 1 105 ? 35.583 58.335 157.142 1.00 19.87 105 VAL B CA 1
ATOM 2979 C C . VAL B 1 105 ? 36.672 58.773 156.174 1.00 20.44 105 VAL B C 1
ATOM 2980 O O . VAL B 1 105 ? 37.222 59.872 156.312 1.00 19.78 105 VAL B O 1
ATOM 2984 N N . ALA B 1 106 ? 36.978 57.909 155.210 1.00 19.00 106 ALA B N 1
ATOM 2985 C CA . ALA B 1 106 ? 37.968 58.198 154.174 1.00 19.50 106 ALA B CA 1
ATOM 2986 C C . ALA B 1 106 ? 37.130 58.550 152.948 1.00 18.91 106 ALA B C 1
ATOM 2987 O O . ALA B 1 106 ? 36.282 57.757 152.533 1.00 19.15 106 ALA B O 1
ATOM 2989 N N . CYS B 1 107 ? 37.363 59.730 152.373 1.00 18.69 107 CYS B N 1
ATOM 2990 C CA . CYS B 1 107 ? 36.584 60.193 151.223 1.00 17.27 107 CYS B CA 1
ATOM 2991 C C . CYS B 1 107 ? 37.334 60.044 149.904 1.00 18.11 107 CYS B C 1
ATOM 2992 O O . CYS B 1 107 ? 38.412 60.614 149.722 1.00 14.86 107 CYS B O 1
ATOM 2995 N N . GLY B 1 108 ? 36.753 59.274 148.986 1.00 16.16 108 GLY B N 1
ATOM 2996 C CA . GLY B 1 108 ? 37.385 59.043 147.702 1.00 17.07 108 GLY B CA 1
ATOM 2997 C C . GLY B 1 108 ? 36.537 59.448 146.511 1.00 18.49 108 GLY B C 1
ATOM 2998 O O . GLY B 1 108 ? 35.377 59.842 146.656 1.00 16.28 108 GLY B O 1
ATOM 2999 N N . LEU B 1 109 ? 37.125 59.324 145.325 1.00 18.41 109 LEU B N 1
ATOM 3000 C CA . LEU B 1 109 ? 36.466 59.695 144.077 1.00 17.78 109 LEU B CA 1
ATOM 3001 C C . LEU B 1 109 ? 35.223 58.857 143.750 1.00 18.02 109 LEU B C 1
ATOM 3002 O O . LEU B 1 109 ? 34.213 59.393 143.289 1.00 19.86 109 LEU B O 1
ATOM 3007 N N . GLN B 1 110 ? 35.296 57.550 143.981 1.00 17.90 110 GLN B N 1
ATOM 3008 C CA . GLN B 1 110 ? 34.170 56.662 143.695 1.00 19.37 110 GLN B CA 1
ATOM 3009 C C . GLN B 1 110 ? 33.225 56.484 144.880 1.00 18.75 110 GLN B C 1
ATOM 3010 O O . GLN B 1 110 ? 32.029 56.241 144.695 1.00 17.64 110 GLN B O 1
ATOM 3016 N N . SER B 1 111 ? 33.754 56.607 146.094 1.00 17.15 111 SER B N 1
ATOM 3017 C CA . SER B 1 111 ? 32.924 56.424 147.281 1.00 16.58 111 SER B CA 1
ATOM 3018 C C . SER B 1 111 ? 33.652 56.903 148.530 1.00 17.46 111 SER B C 1
ATOM 3019 O O . SER B 1 111 ? 34.814 57.272 148.462 1.00 16.95 111 SER B O 1
ATOM 3022 N N . ALA B 1 112 ? 32.944 56.930 149.658 1.00 15.50 112 ALA B N 1
ATOM 3023 C CA . ALA B 1 112 ? 33.532 57.244 150.949 1.00 16.66 112 ALA B CA 1
ATOM 3024 C C . ALA B 1 112 ? 33.673 55.866 151.604 1.00 16.41 112 ALA B C 1
ATOM 3025 O O . ALA B 1 112 ? 33.062 54.901 151.160 1.00 16.53 112 ALA B O 1
ATOM 3027 N N . TYR B 1 113 ? 34.471 55.766 152.666 1.00 15.54 113 TYR B N 1
ATOM 3028 C CA . TYR B 1 113 ? 34.711 54.487 153.337 1.00 17.09 113 TYR B CA 1
ATOM 3029 C C . TYR B 1 113 ? 34.755 54.628 154.849 1.00 17.50 113 TYR B C 1
ATOM 3030 O O . TYR B 1 113 ? 35.273 55.610 155.374 1.00 16.85 113 TYR B O 1
ATOM 3039 N N . VAL B 1 114 ? 34.221 53.629 155.547 1.00 18.90 114 VAL B N 1
ATOM 3040 C CA . VAL B 1 114 ? 34.201 53.655 157.000 1.00 19.60 114 VAL B CA 1
ATOM 3041 C C . VAL B 1 114 ? 34.435 52.243 157.551 1.00 21.77 114 VAL B C 1
ATOM 3042 O O . VAL B 1 114 ? 34.052 51.257 156.930 1.00 18.73 114 VAL B O 1
ATOM 3046 N N . SER B 1 115 ? 35.077 52.151 158.711 1.00 25.03 115 SER B N 1
ATOM 3047 C CA . SER B 1 115 ? 35.351 50.853 159.321 1.00 27.87 115 SER B CA 1
ATOM 3048 C C . SER B 1 115 ? 34.061 50.059 159.481 1.00 30.41 115 SER B C 1
ATOM 3049 O O . SER B 1 115 ? 33.059 50.595 159.946 1.00 30.70 115 SER B O 1
ATOM 3052 N N . GLU B 1 116 ? 34.090 48.786 159.097 1.00 34.05 116 GLU B N 1
ATOM 3053 C CA . GLU B 1 116 ? 32.914 47.929 159.220 1.00 37.71 116 GLU B CA 1
ATOM 3054 C C . GLU B 1 116 ? 32.584 47.654 160.685 1.00 38.49 116 GLU B C 1
ATOM 3055 O O . GLU B 1 116 ? 31.544 47.074 160.995 1.00 39.29 116 GLU B O 1
ATOM 3061 N N . ASN B 1 117 ? 33.473 48.070 161.580 1.00 38.77 117 ASN B N 1
ATOM 3062 C CA . ASN B 1 117 ? 33.268 47.880 163.010 1.00 39.87 117 ASN B CA 1
ATOM 3063 C C . ASN B 1 117 ? 32.943 49.222 163.659 1.00 39.77 117 ASN B C 1
ATOM 3064 O O . ASN B 1 117 ? 32.987 49.366 164.882 1.00 39.95 117 ASN B O 1
ATOM 3069 N N . ALA B 1 118 ? 32.620 50.207 162.829 1.00 39.11 118 ALA B N 1
ATOM 3070 C CA . ALA B 1 118 ? 32.282 51.534 163.324 1.00 39.17 118 ALA B CA 1
ATOM 3071 C C . ALA B 1 118 ? 30.920 51.501 164.010 1.00 38.69 118 ALA B C 1
ATOM 3072 O O . ALA B 1 118 ? 30.074 50.670 163.683 1.00 37.26 118 ALA B O 1
ATOM 3074 N N . PRO B 1 119 ? 30.702 52.395 164.987 1.00 39.07 119 PRO B N 1
ATOM 3075 C CA . PRO B 1 119 ? 29.420 52.445 165.698 1.00 41.71 119 PRO B CA 1
ATOM 3076 C C . PRO B 1 119 ? 28.300 52.695 164.688 1.00 44.51 119 PRO B C 1
ATOM 3077 O O . PRO B 1 119 ? 28.458 53.504 163.775 1.00 43.93 119 PRO B O 1
ATOM 3081 N N . GLU B 1 120 ? 27.177 52.004 164.848 1.00 47.42 120 GLU B N 1
ATOM 3082 C CA . GLU B 1 120 ? 26.057 52.161 163.928 1.00 51.00 120 GLU B CA 1
ATOM 3083 C C . GLU B 1 120 ? 25.583 53.610 163.830 1.00 46.43 120 GLU B C 1
ATOM 3084 O O . GLU B 1 120 ? 25.166 54.063 162.766 1.00 46.57 120 GLU B O 1
ATOM 3090 N N . ALA B 1 121 ? 25.657 54.331 164.943 1.00 40.68 121 ALA B N 1
ATOM 3091 C CA . ALA B 1 121 ? 25.232 55.724 164.990 1.00 36.38 121 ALA B CA 1
ATOM 3092 C C . ALA B 1 121 ? 26.172 56.638 164.204 1.00 34.04 121 ALA B C 1
ATOM 3093 O O . ALA B 1 121 ? 25.742 57.637 163.625 1.00 32.84 121 ALA B O 1
ATOM 3095 N N . PHE B 1 122 ? 27.457 56.303 164.196 1.00 30.86 122 PHE B N 1
ATOM 3096 C CA . PHE B 1 122 ? 28.432 57.101 163.465 1.00 29.62 122 PHE B CA 1
ATOM 3097 C C . PHE B 1 122 ? 28.165 56.944 161.975 1.00 28.41 122 PHE B C 1
ATOM 3098 O O . PHE B 1 122 ? 28.115 57.927 161.234 1.00 28.84 122 PHE B O 1
ATOM 3106 N N . VAL B 1 123 ? 27.987 55.697 161.548 1.00 27.40 123 VAL B N 1
ATOM 3107 C CA . VAL B 1 123 ? 27.724 55.390 160.150 1.00 28.20 123 VAL B CA 1
ATOM 3108 C C . VAL B 1 123 ? 26.439 56.074 159.703 1.00 27.93 123 VAL B C 1
ATOM 3109 O O . VAL B 1 123 ? 26.350 56.584 158.587 1.00 27.60 123 VAL B O 1
ATOM 3113 N N . ALA B 1 124 ? 25.445 56.086 160.585 1.00 27.69 124 ALA B N 1
ATOM 3114 C CA . ALA B 1 124 ? 24.163 56.717 160.292 1.00 25.46 124 ALA B CA 1
ATOM 3115 C C . ALA B 1 124 ? 24.333 58.214 160.025 1.00 24.88 124 ALA B C 1
ATOM 3116 O O . ALA B 1 124 ? 23.786 58.754 159.054 1.00 22.47 124 ALA B O 1
ATOM 3118 N N . LEU B 1 125 ? 25.088 58.881 160.892 1.00 23.03 125 LEU B N 1
ATOM 3119 C CA . LEU B 1 125 ? 25.336 60.315 160.767 1.00 24.66 125 LEU B CA 1
ATOM 3120 C C . LEU B 1 125 ? 26.096 60.660 159.488 1.00 22.25 125 LEU B C 1
ATOM 3121 O O . LEU B 1 125 ? 25.737 61.598 158.776 1.00 20.39 125 LEU B O 1
ATOM 3126 N N . MET B 1 126 ? 27.144 59.898 159.204 1.00 20.10 126 MET B N 1
ATOM 3127 C CA . MET B 1 126 ? 27.951 60.132 158.011 1.00 19.69 126 MET B CA 1
ATOM 3128 C C . MET B 1 126 ? 27.197 59.801 156.722 1.00 18.59 126 MET B C 1
ATOM 3129 O O . MET B 1 126 ? 27.447 60.407 155.680 1.00 18.57 126 MET B O 1
ATOM 3134 N N . ALA B 1 127 ? 26.276 58.844 156.787 1.00 17.85 127 ALA B N 1
ATOM 3135 C CA . ALA B 1 127 ? 25.505 58.465 155.603 1.00 17.77 127 ALA B CA 1
ATOM 3136 C C . ALA B 1 127 ? 24.652 59.636 155.127 1.00 18.17 127 ALA B C 1
ATOM 3137 O O . ALA B 1 127 ? 24.232 59.678 153.971 1.00 17.69 127 ALA B O 1
ATOM 3139 N N . LYS B 1 128 ? 24.390 60.586 156.016 1.00 16.64 128 LYS B N 1
ATOM 3140 C CA . LYS B 1 128 ? 23.607 61.752 155.633 1.00 20.51 128 LYS B CA 1
ATOM 3141 C C . LYS B 1 128 ? 24.427 62.715 154.766 1.00 18.87 128 LYS B C 1
ATOM 3142 O O . LYS B 1 128 ? 23.863 63.487 153.999 1.00 18.06 128 LYS B O 1
ATOM 3148 N N . HIS B 1 129 ? 25.753 62.651 154.886 1.00 18.44 129 HIS B N 1
ATOM 3149 C CA . HIS B 1 129 ? 26.656 63.515 154.117 1.00 18.94 129 HIS B CA 1
ATOM 3150 C C . HIS B 1 129 ? 27.326 62.779 152.945 1.00 18.94 129 HIS B C 1
ATOM 3151 O O . HIS B 1 129 ? 27.773 63.412 151.975 1.00 15.10 129 HIS B O 1
ATOM 3158 N N . TYR B 1 130 ? 27.405 61.454 153.045 1.00 16.84 130 TYR B N 1
ATOM 3159 C CA . TYR B 1 130 ? 27.996 60.640 151.984 1.00 17.46 130 TYR B CA 1
ATOM 3160 C C . TYR B 1 130 ? 27.020 59.534 151.609 1.00 16.58 130 TYR B C 1
ATOM 3161 O O . TYR B 1 130 ? 26.880 58.556 152.333 1.00 17.57 130 TYR B O 1
ATOM 3170 N N . HIS B 1 131 ? 26.338 59.687 150.480 1.00 14.74 131 HIS B N 1
ATOM 3171 C CA . HIS B 1 131 ? 25.376 58.676 150.063 1.00 15.41 131 HIS B CA 1
ATOM 3172 C C . HIS B 1 131 ? 26.054 57.395 149.585 1.00 16.78 131 HIS B C 1
ATOM 3173 O O . HIS B 1 131 ? 25.440 56.328 149.565 1.00 16.24 131 HIS B O 1
ATOM 3180 N N . ARG B 1 132 ? 27.321 57.513 149.195 1.00 16.00 132 ARG B N 1
ATOM 3181 C CA . ARG B 1 132 ? 28.106 56.356 148.790 1.00 17.17 132 ARG B CA 1
ATOM 3182 C C . ARG B 1 132 ? 29.109 56.191 149.923 1.00 16.93 132 ARG B C 1
ATOM 3183 O O . ARG B 1 132 ? 30.109 56.907 150.015 1.00 16.17 132 ARG B O 1
ATOM 3191 N N . LEU B 1 133 ? 28.789 55.256 150.811 1.00 17.78 133 LEU B N 1
ATOM 3192 C CA . LEU B 1 133 ? 29.595 54.982 151.986 1.00 18.38 133 LEU B CA 1
ATOM 3193 C C . LEU B 1 133 ? 29.752 53.473 152.141 1.00 21.56 133 LEU B C 1
ATOM 3194 O O . LEU B 1 133 ? 28.801 52.772 152.492 1.00 19.69 133 LEU B O 1
ATOM 3199 N N . LYS B 1 134 ? 30.961 52.984 151.880 1.00 22.95 134 LYS B N 1
ATOM 3200 C CA . LYS B 1 134 ? 31.251 51.557 151.949 1.00 25.79 134 LYS B CA 1
ATOM 3201 C C . LYS B 1 134 ? 31.962 51.094 153.215 1.00 26.39 134 LYS B C 1
ATOM 3202 O O . LYS B 1 134 ? 33.017 51.618 153.571 1.00 24.25 134 LYS B O 1
ATOM 3208 N N . PRO B 1 135 ? 31.389 50.096 153.913 1.00 27.93 135 PRO B N 1
ATOM 3209 C CA . PRO B 1 135 ? 32.010 49.578 155.137 1.00 27.47 135 PRO B CA 1
ATOM 3210 C C . PRO B 1 135 ? 33.246 48.798 154.700 1.00 28.85 135 PRO B C 1
ATOM 3211 O O . PRO B 1 135 ? 33.189 48.057 153.723 1.00 28.50 135 PRO B O 1
ATOM 3215 N N . VAL B 1 136 ? 34.362 48.976 155.398 1.00 30.50 136 VAL B N 1
ATOM 3216 C CA . VAL B 1 136 ? 35.587 48.265 155.035 1.00 33.25 136 VAL B CA 1
ATOM 3217 C C . VAL B 1 136 ? 36.230 47.607 156.242 1.00 36.15 136 VAL B C 1
ATOM 3218 O O . VAL B 1 136 ? 36.022 48.024 157.379 1.00 35.92 136 VAL B O 1
ATOM 3222 N N . LYS B 1 137 ? 37.017 46.573 155.978 1.00 41.78 137 LYS B N 1
ATOM 3223 C CA . LYS B 1 137 ? 37.710 45.858 157.035 1.00 46.61 137 LYS B CA 1
ATOM 3224 C C . LYS B 1 137 ? 39.050 46.535 157.314 1.00 44.36 137 LYS B C 1
ATOM 3225 O O . LYS B 1 137 ? 39.468 46.647 158.465 1.00 44.17 137 LYS B O 1
ATOM 3231 N N . ASP B 1 138 ? 39.704 47.005 156.253 1.00 42.35 138 ASP B N 1
ATOM 3232 C CA . ASP B 1 138 ? 41.014 47.649 156.367 1.00 39.95 138 ASP B CA 1
ATOM 3233 C C . ASP B 1 138 ? 41.111 48.945 155.549 1.00 38.02 138 ASP B C 1
ATOM 3234 O O . ASP B 1 138 ? 41.116 48.905 154.317 1.00 36.19 138 ASP B O 1
ATOM 3239 N N . TYR B 1 139 ? 41.202 50.085 156.232 1.00 34.75 139 TYR B N 1
ATOM 3240 C CA . TYR B 1 139 ? 41.313 51.379 155.556 1.00 34.47 139 TYR B CA 1
ATOM 3241 C C . TYR B 1 139 ? 42.523 51.439 154.618 1.00 35.50 139 TYR B C 1
ATOM 3242 O O . TYR B 1 139 ? 42.509 52.153 153.614 1.00 36.09 139 TYR B O 1
ATOM 3251 N N . GLN B 1 140 ? 43.570 50.692 154.951 1.00 37.12 140 GLN B N 1
ATOM 3252 C CA . GLN B 1 140 ? 44.795 50.687 154.154 1.00 38.91 140 GLN B CA 1
ATOM 3253 C C . GLN B 1 140 ? 44.702 49.950 152.820 1.00 39.32 140 GLN B C 1
ATOM 3254 O O . GLN B 1 140 ? 45.620 50.032 152.004 1.00 39.22 140 GLN B O 1
ATOM 3260 N N . GLU B 1 141 ? 43.598 49.249 152.582 1.00 39.56 141 GLU B N 1
ATOM 3261 C CA . GLU B 1 141 ? 43.454 48.507 151.333 1.00 40.13 141 GLU B CA 1
ATOM 3262 C C . GLU B 1 141 ? 42.313 48.990 150.435 1.00 36.90 141 GLU B C 1
ATOM 3263 O O . GLU B 1 141 ? 41.652 48.191 149.775 1.00 35.16 141 GLU B O 1
ATOM 3269 N N . ILE B 1 142 ? 42.097 50.300 150.399 1.00 32.29 142 ILE B N 1
ATOM 3270 C CA . ILE B 1 142 ? 41.043 50.870 149.574 1.00 27.59 142 ILE B CA 1
ATOM 3271 C C . ILE B 1 142 ? 41.541 51.129 148.157 1.00 27.05 142 ILE B C 1
ATOM 3272 O O . ILE B 1 142 ? 42.558 51.791 147.953 1.00 26.11 142 ILE B O 1
ATOM 3277 N N . ASP B 1 143 ? 40.819 50.592 147.182 1.00 25.60 143 ASP B N 1
ATOM 3278 C CA . ASP B 1 143 ? 41.177 50.752 145.780 1.00 25.73 143 ASP B CA 1
ATOM 3279 C C . ASP B 1 143 ? 40.393 51.921 145.191 1.00 24.52 143 ASP B C 1
ATOM 3280 O O . ASP B 1 143 ? 39.366 51.736 144.542 1.00 22.88 143 ASP B O 1
ATOM 3285 N N . ASP B 1 144 ? 40.895 53.129 145.416 1.00 23.40 144 ASP B N 1
ATOM 3286 C CA . ASP B 1 144 ? 40.227 54.341 144.945 1.00 22.83 144 ASP B CA 1
ATOM 3287 C C . ASP B 1 144 ? 41.185 55.496 145.228 1.00 21.94 144 ASP B C 1
ATOM 3288 O O . ASP B 1 144 ? 42.146 55.340 145.977 1.00 21.97 144 ASP B O 1
ATOM 3293 N N . VAL B 1 145 ? 40.934 56.648 144.620 1.00 21.65 145 VAL B N 1
ATOM 3294 C CA . VAL B 1 145 ? 41.764 57.814 144.878 1.00 19.39 145 VAL B CA 1
ATOM 3295 C C . VAL B 1 145 ? 41.109 58.511 146.064 1.00 18.67 145 VAL B C 1
ATOM 3296 O O . VAL B 1 145 ? 39.915 58.804 146.022 1.00 17.44 145 VAL B O 1
ATOM 3300 N N . LEU B 1 146 ? 41.866 58.758 147.126 1.00 16.54 146 LEU B N 1
ATOM 3301 C CA . LEU B 1 146 ? 41.303 59.453 148.281 1.00 16.20 146 LEU B CA 1
ATOM 3302 C C . LEU B 1 146 ? 41.741 60.915 148.215 1.00 15.14 146 LEU B C 1
ATOM 3303 O O . LEU B 1 146 ? 42.820 61.206 147.699 1.00 14.00 146 LEU B O 1
ATOM 3308 N N . PHE B 1 147 ? 40.911 61.831 148.722 1.00 12.29 147 PHE B N 1
ATOM 3309 C CA . PHE B 1 147 ? 41.248 63.253 148.711 1.00 12.39 147 PHE B CA 1
ATOM 3310 C C . PHE B 1 147 ? 40.756 64.044 149.924 1.00 14.43 147 PHE B C 1
ATOM 3311 O O . PHE B 1 147 ? 40.865 65.269 149.951 1.00 15.65 147 PHE B O 1
ATOM 3319 N N . LYS B 1 148 ? 40.233 63.356 150.932 1.00 15.31 148 LYS B N 1
ATOM 3320 C CA . LYS B 1 148 ? 39.744 64.045 152.122 1.00 15.53 148 LYS B CA 1
ATOM 3321 C C . LYS B 1 148 ? 39.368 63.028 153.192 1.00 17.02 148 LYS B C 1
ATOM 3322 O O . LYS B 1 148 ? 39.060 61.882 152.881 1.00 15.90 148 LYS B O 1
ATOM 3328 N N . PHE B 1 149 ? 39.421 63.450 154.451 1.00 16.65 149 PHE B N 1
ATOM 3329 C CA . PHE B 1 149 ? 39.031 62.594 155.568 1.00 17.85 149 PHE B CA 1
ATOM 3330 C C . PHE B 1 149 ? 38.157 63.448 156.462 1.00 19.36 149 PHE B C 1
ATOM 3331 O O . PHE B 1 149 ? 38.308 64.665 156.490 1.00 19.54 149 PHE B O 1
ATOM 3339 N N . SER B 1 150 ? 37.235 62.816 157.180 1.00 20.47 150 SER B N 1
ATOM 3340 C CA . SER B 1 150 ? 36.366 63.549 158.084 1.00 22.20 150 SER B CA 1
ATOM 3341 C C . SER B 1 150 ? 36.349 62.819 159.419 1.00 24.51 150 SER B C 1
ATOM 3342 O O . SER B 1 150 ? 36.066 61.617 159.481 1.00 22.89 150 SER B O 1
ATOM 3345 N N . LEU B 1 151 ? 36.653 63.559 160.480 1.00 26.84 151 LEU B N 1
ATOM 3346 C CA . LEU B 1 151 ? 36.729 63.010 161.827 1.00 31.53 151 LEU B CA 1
ATOM 3347 C C . LEU B 1 151 ? 35.617 63.486 162.756 1.00 34.64 151 LEU B C 1
ATOM 3348 O O . LEU B 1 151 ? 35.229 64.653 162.728 1.00 34.75 151 LEU B O 1
ATOM 3353 N N . ASN B 1 152 ? 35.122 62.566 163.581 1.00 38.51 152 ASN B N 1
ATOM 3354 C CA . ASN B 1 152 ? 34.078 62.864 164.559 1.00 42.16 152 ASN B CA 1
ATOM 3355 C C . ASN B 1 152 ? 34.641 62.563 165.945 1.00 43.03 152 ASN B C 1
ATOM 3356 O O . ASN B 1 152 ? 34.972 61.418 166.252 1.00 43.16 152 ASN B O 1
ATOM 3361 N N . LEU B 1 153 ? 34.746 63.595 166.776 1.00 44.09 153 LEU B N 1
ATOM 3362 C CA . LEU B 1 153 ? 35.293 63.444 168.122 1.00 45.31 153 LEU B CA 1
ATOM 3363 C C . LEU B 1 153 ? 34.738 64.511 169.067 1.00 47.08 153 LEU B C 1
ATOM 3364 O O . LEU B 1 153 ? 34.064 65.444 168.628 1.00 47.25 153 LEU B O 1
ATOM 3369 N N . PRO B 1 154 ? 35.002 64.378 170.381 1.00 49.23 154 PRO B N 1
ATOM 3370 C CA . PRO B 1 154 ? 34.510 65.361 171.355 1.00 50.55 154 PRO B CA 1
ATOM 3371 C C . PRO B 1 154 ? 34.970 66.763 170.969 1.00 51.83 154 PRO B C 1
ATOM 3372 O O . PRO B 1 154 ? 36.158 67.074 171.051 1.00 51.99 154 PRO B O 1
ATOM 3376 N N . ASP B 1 155 ? 34.027 67.602 170.550 1.00 53.73 155 ASP B N 1
ATOM 3377 C CA . ASP B 1 155 ? 34.347 68.962 170.130 1.00 56.58 155 ASP B CA 1
ATOM 3378 C C . ASP B 1 155 ? 35.349 69.642 171.052 1.00 58.90 155 ASP B C 1
ATOM 3379 O O . ASP B 1 155 ? 36.109 70.508 170.622 1.00 57.81 155 ASP B O 1
ATOM 3384 N N . GLU B 1 156 ? 35.352 69.240 172.319 1.00 62.97 156 GLU B N 1
ATOM 3385 C CA . GLU B 1 156 ? 36.268 69.809 173.297 1.00 68.77 156 GLU B CA 1
ATOM 3386 C C . GLU B 1 156 ? 37.726 69.555 172.921 1.00 67.22 156 GLU B C 1
ATOM 3387 O O . GLU B 1 156 ? 38.581 70.423 173.093 1.00 65.96 156 GLU B O 1
ATOM 3393 N N . GLN B 1 157 ? 37.998 68.362 172.405 1.00 67.52 157 GLN B N 1
ATOM 3394 C CA . GLN B 1 157 ? 39.352 67.971 172.021 1.00 68.40 157 GLN B CA 1
ATOM 3395 C C . GLN B 1 157 ? 39.785 68.487 170.651 1.00 62.94 157 GLN B C 1
ATOM 3396 O O . GLN B 1 157 ? 40.978 68.623 170.385 1.00 61.23 157 GLN B O 1
ATOM 3402 N N . ILE B 1 158 ? 38.813 68.772 169.790 1.00 58.41 158 ILE B N 1
ATOM 3403 C CA . ILE B 1 158 ? 39.087 69.257 168.438 1.00 54.20 158 ILE B CA 1
ATOM 3404 C C . ILE B 1 158 ? 40.247 70.248 168.328 1.00 54.97 158 ILE B C 1
ATOM 3405 O O . ILE B 1 158 ? 41.064 70.156 167.411 1.00 54.48 158 ILE B O 1
ATOM 3410 N N . PRO B 1 159 ? 40.335 71.214 169.255 1.00 55.92 159 PRO B N 1
ATOM 3411 C CA . PRO B 1 159 ? 41.437 72.178 169.179 1.00 56.86 159 PRO B CA 1
ATOM 3412 C C . PRO B 1 159 ? 42.811 71.514 169.296 1.00 57.65 159 PRO B C 1
ATOM 3413 O O . PRO B 1 159 ? 43.678 71.695 168.438 1.00 57.88 159 PRO B O 1
ATOM 3417 N N . LEU B 1 160 ? 42.994 70.739 170.360 1.00 58.42 160 LEU B N 1
ATOM 3418 C CA . LEU B 1 160 ? 44.257 70.051 170.609 1.00 58.66 160 LEU B CA 1
ATOM 3419 C C . LEU B 1 160 ? 44.615 69.101 169.470 1.00 55.76 160 LEU B C 1
ATOM 3420 O O . LEU B 1 160 ? 45.774 69.014 169.062 1.00 55.62 160 LEU B O 1
ATOM 3425 N N . VAL B 1 161 ? 43.614 68.390 168.964 1.00 51.68 161 VAL B N 1
ATOM 3426 C CA . VAL B 1 161 ? 43.819 67.437 167.880 1.00 48.52 161 VAL B CA 1
ATOM 3427 C C . VAL B 1 161 ? 44.363 68.094 166.613 1.00 48.14 161 VAL B C 1
ATOM 3428 O O . VAL B 1 161 ? 45.239 67.540 165.950 1.00 47.82 161 VAL B O 1
ATOM 3432 N N . ILE B 1 162 ? 43.847 69.271 166.276 1.00 47.91 162 ILE B N 1
ATOM 3433 C CA . ILE B 1 162 ? 44.304 69.966 165.082 1.00 48.52 162 ILE B CA 1
ATOM 3434 C C . ILE B 1 162 ? 45.800 70.255 165.151 1.00 51.21 162 ILE B C 1
ATOM 3435 O O . ILE B 1 162 ? 46.513 70.096 164.160 1.00 50.88 162 ILE B O 1
ATOM 3440 N N . ASP B 1 163 ? 46.276 70.675 166.320 1.00 54.80 163 ASP B N 1
ATOM 3441 C CA . ASP B 1 163 ? 47.695 70.968 166.493 1.00 57.29 163 ASP B CA 1
ATOM 3442 C C . ASP B 1 163 ? 48.532 69.715 166.274 1.00 55.29 163 ASP B C 1
ATOM 3443 O O . ASP B 1 163 ? 49.477 69.721 165.485 1.00 54.81 163 ASP B O 1
ATOM 3448 N N . LYS B 1 164 ? 48.181 68.641 166.975 1.00 52.71 164 LYS B N 1
ATOM 3449 C CA . LYS B 1 164 ? 48.906 67.384 166.844 1.00 50.46 164 LYS B CA 1
ATOM 3450 C C . LYS B 1 164 ? 48.930 66.887 165.401 1.00 47.55 164 LYS B C 1
ATOM 3451 O O . LYS B 1 164 ? 49.987 66.525 164.880 1.00 46.48 164 LYS B O 1
ATOM 3457 N N . LEU B 1 165 ? 47.764 66.873 164.761 1.00 45.09 165 LEU B N 1
ATOM 3458 C CA . LEU B 1 165 ? 47.658 66.414 163.379 1.00 43.63 165 LEU B CA 1
ATOM 3459 C C . LEU B 1 165 ? 48.438 67.310 162.425 1.00 45.01 165 LEU B C 1
ATOM 3460 O O . LEU B 1 165 ? 48.936 66.848 161.396 1.00 43.26 165 LEU B O 1
ATOM 3465 N N . HIS B 1 166 ? 48.545 68.590 162.768 1.00 47.58 166 HIS B N 1
ATOM 3466 C CA . HIS B 1 166 ? 49.276 69.537 161.935 1.00 51.48 166 HIS B CA 1
ATOM 3467 C C . HIS B 1 166 ? 50.723 69.091 161.771 1.00 49.62 166 HIS B C 1
ATOM 3468 O O . HIS B 1 166 ? 51.272 69.126 160.671 1.00 49.44 166 HIS B O 1
ATOM 3475 N N . VAL B 1 167 ? 51.336 68.672 162.872 1.00 47.05 167 VAL B N 1
ATOM 3476 C CA . VAL B 1 167 ? 52.724 68.226 162.854 1.00 44.47 167 VAL B CA 1
ATOM 3477 C C . VAL B 1 167 ? 52.866 66.776 162.411 1.00 41.34 167 VAL B C 1
ATOM 3478 O O . VAL B 1 167 ? 53.772 66.438 161.649 1.00 41.79 167 VAL B O 1
ATOM 3482 N N . ALA B 1 168 ? 51.964 65.923 162.884 1.00 36.74 168 ALA B N 1
ATOM 3483 C CA . ALA B 1 168 ? 52.008 64.502 162.562 1.00 32.81 168 ALA B CA 1
ATOM 3484 C C . ALA B 1 168 ? 51.791 64.133 161.098 1.00 31.42 168 ALA B C 1
ATOM 3485 O O . ALA B 1 168 ? 52.340 63.139 160.627 1.00 31.01 168 ALA B O 1
ATOM 3487 N N . LEU B 1 169 ? 51.001 64.918 160.375 1.00 30.18 169 LEU B N 1
ATOM 3488 C CA . LEU B 1 169 ? 50.713 64.588 158.981 1.00 29.86 169 LEU B CA 1
ATOM 3489 C C . LEU B 1 169 ? 51.731 65.036 157.921 1.00 29.88 169 LEU B C 1
ATOM 3490 O O . LEU B 1 169 ? 51.440 65.012 156.723 1.00 28.42 169 LEU B O 1
ATOM 3495 N N . ASP B 1 170 ? 52.922 65.427 158.366 1.00 29.87 170 ASP B N 1
ATOM 3496 C CA . ASP B 1 170 ? 54.004 65.848 157.474 1.00 31.02 170 ASP B CA 1
ATOM 3497 C C . ASP B 1 170 ? 53.607 66.817 156.348 1.00 30.50 170 ASP B C 1
ATOM 3498 O O . ASP B 1 170 ? 54.186 66.772 155.261 1.00 31.07 170 ASP B O 1
ATOM 3503 N N . GLY B 1 171 ? 52.632 67.687 156.602 1.00 29.42 171 GLY B N 1
ATOM 3504 C CA . GLY B 1 171 ? 52.201 68.637 155.584 1.00 26.81 171 GLY B CA 1
ATOM 3505 C C . GLY B 1 171 ? 51.334 68.052 154.475 1.00 25.03 171 GLY B C 1
ATOM 3506 O O . GLY B 1 171 ? 50.925 68.762 153.553 1.00 25.15 171 GLY B O 1
ATOM 3507 N N . ILE B 1 172 ? 51.042 66.760 154.564 1.00 22.85 172 ILE B N 1
ATOM 3508 C CA . ILE B 1 172 ? 50.228 66.077 153.562 1.00 21.57 172 ILE B CA 1
ATOM 3509 C C . ILE B 1 172 ? 48.795 66.616 153.515 1.00 22.46 172 ILE B C 1
ATOM 3510 O O . ILE B 1 172 ? 48.213 66.770 152.446 1.00 18.02 172 ILE B O 1
ATOM 3515 N N . MET B 1 173 ? 48.222 66.889 154.680 1.00 21.84 173 MET B N 1
ATOM 3516 C CA . MET B 1 173 ? 46.872 67.428 154.743 1.00 24.10 173 MET B CA 1
ATOM 3517 C C . MET B 1 173 ? 46.785 68.405 155.902 1.00 25.26 173 MET B C 1
ATOM 3518 O O . MET B 1 173 ? 47.561 68.321 156.851 1.00 24.83 173 MET B O 1
ATOM 3523 N N . LYS B 1 174 ? 45.837 69.330 155.813 1.00 27.03 174 LYS B N 1
ATOM 3524 C CA . LYS B 1 174 ? 45.641 70.343 156.843 1.00 27.42 174 LYS B CA 1
ATOM 3525 C C . LYS B 1 174 ? 44.357 70.080 157.614 1.00 28.63 174 LYS B C 1
ATOM 3526 O O . LYS B 1 174 ? 43.297 69.904 157.016 1.00 26.24 174 LYS B O 1
ATOM 3532 N N . PRO B 1 175 ? 44.441 70.027 158.955 1.00 29.47 175 PRO B N 1
ATOM 3533 C CA . PRO B 1 175 ? 43.259 69.789 159.787 1.00 29.95 175 PRO B CA 1
ATOM 3534 C C . PRO B 1 175 ? 42.492 71.101 159.916 1.00 29.47 175 PRO B C 1
ATOM 3535 O O . PRO B 1 175 ? 43.056 72.112 160.329 1.00 30.11 175 PRO B O 1
ATOM 3539 N N . VAL B 1 176 ? 41.217 71.093 159.547 1.00 30.71 176 VAL B N 1
ATOM 3540 C CA . VAL B 1 176 ? 40.396 72.297 159.639 1.00 31.67 176 VAL B CA 1
ATOM 3541 C C . VAL B 1 176 ? 39.089 71.972 160.364 1.00 34.46 176 VAL B C 1
ATOM 3542 O O . VAL B 1 176 ? 38.661 70.812 160.379 1.00 33.43 176 VAL B O 1
ATOM 3546 N N . THR B 1 177 ? 38.463 72.982 160.963 1.00 37.19 177 THR B N 1
ATOM 3547 C CA . THR B 1 177 ? 37.205 72.771 161.674 1.00 40.70 177 THR B CA 1
ATOM 3548 C C . THR B 1 177 ? 35.984 72.815 160.769 1.00 44.75 177 THR B C 1
ATOM 3549 O O . THR B 1 177 ? 35.745 73.802 160.078 1.00 43.29 177 THR B O 1
ATOM 3553 N N . SER B 1 178 ? 35.194 71.747 160.823 1.00 50.03 178 SER B N 1
ATOM 3554 C CA . SER B 1 178 ? 33.963 71.632 160.050 1.00 55.30 178 SER B CA 1
ATOM 3555 C C . SER B 1 178 ? 32.830 72.010 161.008 1.00 58.18 178 SER B C 1
ATOM 3556 O O . SER B 1 178 ? 32.894 73.045 161.677 1.00 60.28 178 SER B O 1
ATOM 3559 N N . GLY B 1 179 ? 31.793 71.163 161.046 1.00 60.10 179 GLY B N 1
ATOM 3560 C CA . GLY B 1 179 ? 30.654 71.359 161.930 1.00 61.23 179 GLY B CA 1
ATOM 3561 C C . GLY B 1 179 ? 31.124 71.176 163.364 1.00 60.46 179 GLY B C 1
ATOM 3562 O O . GLY B 1 179 ? 32.316 71.227 163.609 1.00 62.50 179 GLY B O 1
ATOM 3563 N N . PHE B 1 180 ? 30.236 70.912 164.303 1.00 57.79 180 PHE B N 1
ATOM 3564 C CA . PHE B 1 180 ? 30.674 70.790 165.688 1.00 53.80 180 PHE B CA 1
ATOM 3565 C C . PHE B 1 180 ? 30.951 69.316 166.049 1.00 50.87 180 PHE B C 1
ATOM 3566 O O . PHE B 1 180 ? 30.125 68.438 165.791 1.00 48.39 180 PHE B O 1
ATOM 3574 N N . GLY B 1 181 ? 32.127 69.047 166.607 1.00 49.23 181 GLY B N 1
ATOM 3575 C CA . GLY B 1 181 ? 32.509 67.683 166.925 1.00 48.20 181 GLY B CA 1
ATOM 3576 C C . GLY B 1 181 ? 33.136 67.101 165.663 1.00 48.17 181 GLY B C 1
ATOM 3577 O O . GLY B 1 181 ? 33.395 65.901 165.569 1.00 46.73 181 GLY B O 1
ATOM 3578 N N . PHE B 1 182 ? 33.383 67.972 164.685 1.00 48.43 182 PHE B N 1
ATOM 3579 C CA . PHE B 1 182 ? 33.965 67.558 163.409 1.00 49.16 182 PHE B CA 1
ATOM 3580 C C . PHE B 1 182 ? 35.273 68.241 163.021 1.00 45.45 182 PHE B C 1
ATOM 3581 O O . PHE B 1 182 ? 35.531 69.389 163.387 1.00 45.15 182 PHE B O 1
ATOM 3589 N N . ILE B 1 183 ? 36.086 67.509 162.265 1.00 40.04 183 ILE B N 1
ATOM 3590 C CA . ILE B 1 183 ? 37.364 67.993 161.749 1.00 34.10 183 ILE B CA 1
ATOM 3591 C C . ILE B 1 183 ? 37.541 67.381 160.368 1.00 32.40 183 ILE B C 1
ATOM 3592 O O . ILE B 1 183 ? 37.318 66.183 160.188 1.00 30.15 183 ILE B O 1
ATOM 3597 N N . ASP B 1 184 ? 37.921 68.198 159.392 1.00 30.48 184 ASP B N 1
ATOM 3598 C CA . ASP B 1 184 ? 38.164 67.681 158.054 1.00 29.37 184 ASP B CA 1
ATOM 3599 C C . ASP B 1 184 ? 39.655 67.776 157.759 1.00 26.56 184 ASP B C 1
ATOM 3600 O O . ASP B 1 184 ? 40.305 68.761 158.082 1.00 25.88 184 ASP B O 1
ATOM 3605 N N . LEU B 1 185 ? 40.195 66.733 157.168 1.00 24.58 185 LEU B N 1
ATOM 3606 C CA . LEU B 1 185 ? 41.564 66.718 156.736 1.00 20.48 185 LEU B CA 1
ATOM 3607 C C . LEU B 1 185 ? 41.527 67.006 155.242 1.00 21.05 185 LEU B C 1
ATOM 3608 O O . LEU B 1 185 ? 40.984 66.226 154.456 1.00 19.17 185 LEU B O 1
ATOM 3613 N N . ILE B 1 186 ? 42.093 68.133 154.820 1.00 19.43 186 ILE B N 1
ATOM 3614 C CA . ILE B 1 186 ? 42.049 68.511 153.414 1.00 20.26 186 ILE B CA 1
ATOM 3615 C C . ILE B 1 186 ? 43.429 68.650 152.797 1.00 20.02 186 ILE B C 1
ATOM 3616 O O . ILE B 1 186 ? 44.415 68.849 153.498 1.00 18.86 186 ILE B O 1
ATOM 3621 N N . ILE B 1 187 ? 43.489 68.529 151.477 1.00 18.52 187 ILE B N 1
AT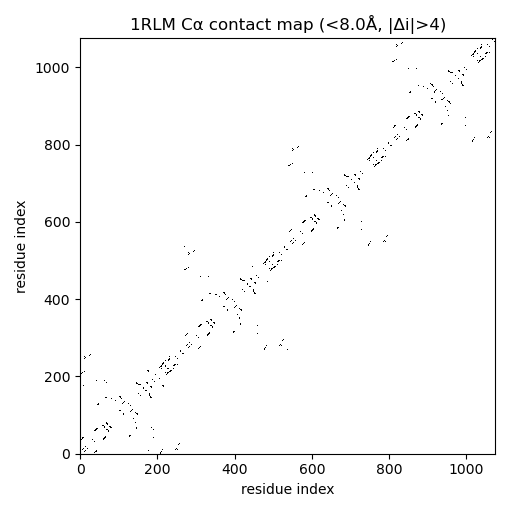OM 3622 C CA . ILE B 1 187 ? 44.742 68.710 150.774 1.00 19.95 187 ILE B CA 1
ATOM 3623 C C . ILE B 1 187 ? 44.981 70.224 150.799 1.00 21.60 187 ILE B C 1
ATOM 3624 O O . ILE B 1 187 ? 44.069 70.994 150.530 1.00 20.07 187 ILE B O 1
ATOM 3629 N N . PRO B 1 188 ? 46.178 70.643 151.123 1.00 23.63 188 PRO B N 1
ATOM 3630 C CA . PRO B 1 188 ? 46.410 72.085 151.257 1.00 25.56 188 PRO B CA 1
ATOM 3631 C C . PRO B 1 188 ? 45.873 72.935 150.100 1.00 25.61 188 PRO B C 1
ATOM 3632 O O . PRO B 1 188 ? 46.203 72.636 148.962 1.00 23.73 188 PRO B O 1
ATOM 3636 N N . GLY B 1 189 ? 45.048 73.940 150.351 1.00 25.44 189 GLY B N 1
ATOM 3637 C CA . GLY B 1 189 ? 44.584 74.798 149.267 1.00 25.95 189 GLY B CA 1
ATOM 3638 C C . GLY B 1 189 ? 43.238 74.390 148.694 1.00 26.10 189 GLY B C 1
ATOM 3639 O O . GLY B 1 189 ? 42.625 75.163 147.967 1.00 26.72 189 GLY B O 1
ATOM 3640 N N . LEU B 1 190 ? 42.771 73.183 149.007 1.00 24.91 190 LEU B N 1
ATOM 3641 C CA . LEU B 1 190 ? 41.481 72.734 148.489 1.00 24.10 190 LEU B CA 1
ATOM 3642 C C . LEU B 1 190 ? 40.303 73.106 149.380 1.00 25.24 190 LEU B C 1
ATOM 3643 O O . LEU B 1 190 ? 39.845 72.297 150.192 1.00 27.18 190 LEU B O 1
ATOM 3648 N N . HIS B 1 191 ? 39.821 74.334 149.231 1.00 24.06 191 HIS B N 1
ATOM 3649 C CA . HIS B 1 191 ? 38.678 74.802 149.995 1.00 24.11 191 HIS B CA 1
ATOM 3650 C C . HIS B 1 191 ? 37.634 75.318 149.008 1.00 23.94 191 HIS B C 1
ATOM 3651 O O . HIS B 1 191 ? 37.892 75.367 147.802 1.00 22.80 191 HIS B O 1
ATOM 3658 N N . LYS B 1 192 ? 36.453 75.678 149.500 1.00 23.44 192 LYS B N 1
ATOM 3659 C CA . LYS B 1 192 ? 35.382 76.142 148.622 1.00 22.74 192 LYS B CA 1
ATOM 3660 C C . LYS B 1 192 ? 35.758 77.246 147.649 1.00 22.34 192 LYS B C 1
ATOM 3661 O O . LYS B 1 192 ? 35.397 77.186 146.472 1.00 19.53 192 LYS B O 1
ATOM 3667 N N . ALA B 1 193 ? 36.468 78.258 148.141 1.00 22.73 193 ALA B N 1
ATOM 3668 C CA . ALA B 1 193 ? 36.878 79.375 147.296 1.00 23.18 193 ALA B CA 1
ATOM 3669 C C . ALA B 1 193 ? 37.760 78.889 146.138 1.00 22.31 193 ALA B C 1
ATOM 3670 O O . ALA B 1 193 ? 37.604 79.336 145.006 1.00 23.96 193 ALA B O 1
ATOM 3672 N N . ASN B 1 194 ? 38.682 77.976 146.427 1.00 22.30 194 ASN B N 1
ATOM 3673 C CA . ASN B 1 194 ? 39.561 77.434 145.392 1.00 22.34 194 ASN B CA 1
ATOM 3674 C C . ASN B 1 194 ? 38.703 76.776 144.309 1.00 20.57 194 ASN B C 1
ATOM 3675 O O . ASN B 1 194 ? 38.924 76.985 143.119 1.00 19.94 194 ASN B O 1
ATOM 3680 N N . GLY B 1 195 ? 37.716 75.993 144.740 1.00 20.16 195 GLY B N 1
ATOM 3681 C CA . GLY B 1 195 ? 36.827 75.322 143.810 1.00 18.70 195 GLY B CA 1
ATOM 3682 C C . GLY B 1 195 ? 36.024 76.317 142.998 1.00 17.79 195 GLY B C 1
ATOM 3683 O O . GLY B 1 195 ? 35.875 76.164 141.782 1.00 17.59 195 GLY B O 1
ATOM 3684 N N . ILE B 1 196 ? 35.492 77.337 143.667 1.00 16.88 196 ILE B N 1
ATOM 3685 C CA . ILE B 1 196 ? 34.716 78.365 142.983 1.00 15.71 196 ILE B CA 1
ATOM 3686 C C . ILE B 1 196 ? 35.592 79.093 141.954 1.00 15.70 196 ILE B C 1
ATOM 3687 O O . ILE B 1 196 ? 35.158 79.358 140.834 1.00 16.03 196 ILE B O 1
ATOM 3692 N N . SER B 1 197 ? 36.830 79.396 142.334 1.00 16.98 197 SER B N 1
ATOM 3693 C CA . SER B 1 197 ? 37.759 80.086 141.435 1.00 18.47 197 SER B CA 1
ATOM 3694 C C . SER B 1 197 ? 38.069 79.276 140.177 1.00 18.15 197 SER B C 1
ATOM 3695 O O . SER B 1 197 ? 38.349 79.847 139.122 1.00 17.82 197 SER B O 1
ATOM 3698 N N . ARG B 1 198 ? 38.034 77.949 140.287 1.00 19.35 198 ARG B N 1
ATOM 3699 C CA . ARG B 1 198 ? 38.292 77.088 139.136 1.00 20.54 198 ARG B CA 1
ATOM 3700 C C . ARG B 1 198 ? 37.212 77.307 138.102 1.00 19.62 198 ARG B C 1
ATOM 3701 O O . ARG B 1 198 ? 37.472 77.330 136.900 1.00 17.83 198 ARG B O 1
ATOM 3709 N N . LEU B 1 199 ? 35.985 77.442 138.589 1.00 17.55 199 LEU B N 1
ATOM 3710 C CA . LEU B 1 199 ? 34.837 77.644 137.731 1.00 16.41 199 LEU B CA 1
ATOM 3711 C C . LEU B 1 199 ? 34.873 79.034 137.114 1.00 17.30 199 LEU B C 1
ATOM 3712 O O . LEU B 1 199 ? 34.588 79.203 135.919 1.00 17.25 199 LEU B O 1
ATOM 3717 N N . LEU B 1 200 ? 35.216 80.025 137.930 1.00 18.23 200 LEU B N 1
ATOM 3718 C CA . LEU B 1 200 ? 35.284 81.403 137.456 1.00 20.46 200 LEU B CA 1
ATOM 3719 C C . LEU B 1 200 ? 36.347 81.523 136.372 1.00 20.67 200 LEU B C 1
ATOM 3720 O O . LEU B 1 200 ? 36.147 82.204 135.367 1.00 22.47 200 LEU B O 1
ATOM 3725 N N . LYS B 1 201 ? 37.472 80.857 136.572 1.00 22.84 201 LYS B N 1
ATOM 3726 C CA . LYS B 1 201 ? 38.544 80.911 135.591 1.00 27.18 201 LYS B CA 1
ATOM 3727 C C . LYS B 1 201 ? 38.060 80.237 134.309 1.00 25.75 201 LYS B C 1
ATOM 3728 O O . LYS B 1 201 ? 38.272 80.749 133.212 1.00 24.67 201 LYS B O 1
ATOM 3734 N N . ARG B 1 202 ? 37.385 79.101 134.451 1.00 24.36 202 ARG B N 1
ATOM 3735 C CA . ARG B 1 202 ? 36.874 78.388 133.292 1.00 22.89 202 ARG B CA 1
ATOM 3736 C C . ARG B 1 202 ? 35.880 79.248 132.517 1.00 23.64 202 ARG B C 1
ATOM 3737 O O . ARG B 1 202 ? 35.886 79.256 131.286 1.00 21.84 202 ARG B O 1
ATOM 3745 N N . TRP B 1 203 ? 35.037 79.983 133.238 1.00 23.28 203 TRP B N 1
ATOM 3746 C CA . TRP B 1 203 ? 34.030 80.830 132.604 1.00 21.82 203 TRP B CA 1
ATOM 3747 C C . TRP B 1 203 ? 34.545 82.219 132.244 1.00 23.97 203 TRP B C 1
ATOM 3748 O O . TRP B 1 203 ? 33.857 82.978 131.564 1.00 23.10 203 TRP B O 1
ATOM 3759 N N . ASP B 1 204 ? 35.746 82.549 132.703 1.00 25.04 204 ASP B N 1
ATOM 3760 C CA . ASP B 1 204 ? 36.328 83.866 132.460 1.00 27.33 204 ASP B CA 1
ATOM 3761 C C . ASP B 1 204 ? 35.416 84.906 133.105 1.00 26.07 204 ASP B C 1
ATOM 3762 O O . ASP B 1 204 ? 35.054 85.903 132.482 1.00 23.04 204 ASP B O 1
ATOM 3767 N N . LEU B 1 205 ? 35.034 84.652 134.355 1.00 24.46 205 LEU B N 1
ATOM 3768 C CA . LEU B 1 205 ? 34.171 85.563 135.102 1.00 24.58 205 LEU B CA 1
ATOM 3769 C C . LEU B 1 205 ? 34.891 86.052 136.351 1.00 22.65 205 LEU B C 1
ATOM 3770 O O . LEU B 1 205 ? 35.786 85.386 136.863 1.00 21.48 205 LEU B O 1
ATOM 3775 N N . SER B 1 206 ? 34.477 87.213 136.844 1.00 23.28 206 SER B N 1
ATOM 3776 C CA . SER B 1 206 ? 35.090 87.826 138.010 1.00 23.00 206 SER B CA 1
ATOM 3777 C C . SER B 1 206 ? 34.304 87.713 139.310 1.00 24.07 206 SER B C 1
ATOM 3778 O O . SER B 1 206 ? 33.071 87.701 139.309 1.00 22.44 206 SER B O 1
ATOM 3781 N N . PRO B 1 207 ? 35.026 87.642 140.440 1.00 24.09 207 PRO B N 1
ATOM 3782 C CA . PRO B 1 207 ? 34.473 87.539 141.793 1.00 23.22 207 PRO B CA 1
ATOM 3783 C C . PRO B 1 207 ? 33.631 88.772 142.085 1.00 24.12 207 PRO B C 1
ATOM 3784 O O . PRO B 1 207 ? 32.753 88.750 142.944 1.00 22.62 207 PRO B O 1
ATOM 3788 N N . GLN B 1 208 ? 33.915 89.855 141.364 1.00 24.62 208 GLN B N 1
ATOM 3789 C CA . GLN B 1 208 ? 33.185 91.105 141.544 1.00 27.95 208 GLN B CA 1
ATOM 3790 C C . GLN B 1 208 ? 31.740 91.004 141.076 1.00 24.32 208 GLN B C 1
ATOM 3791 O O . GLN B 1 208 ? 30.933 91.894 141.351 1.00 24.05 208 GLN B O 1
ATOM 3797 N N . ASN B 1 209 ? 31.414 89.926 140.368 1.00 20.35 209 ASN B N 1
ATOM 3798 C CA . ASN B 1 209 ? 30.053 89.728 139.875 1.00 19.02 209 ASN B CA 1
ATOM 3799 C C . ASN B 1 209 ? 29.468 88.446 140.456 1.00 17.08 209 ASN B C 1
ATOM 3800 O O . ASN B 1 209 ? 28.563 87.842 139.882 1.00 17.97 209 ASN B O 1
ATOM 3805 N N . VAL B 1 210 ? 29.989 88.051 141.609 1.00 15.15 210 VAL B N 1
ATOM 3806 C CA . VAL B 1 210 ? 29.546 86.832 142.269 1.00 16.09 210 VAL B CA 1
ATOM 3807 C C . VAL B 1 210 ? 28.736 87.106 143.532 1.00 15.52 210 VAL B C 1
ATOM 3808 O O . VAL B 1 210 ? 29.088 87.971 144.330 1.00 14.59 210 VAL B O 1
ATOM 3812 N N . VAL B 1 211 ? 27.635 86.377 143.673 1.00 15.44 211 VAL B N 1
ATOM 3813 C CA . VAL B 1 211 ? 26.778 86.437 144.853 1.00 16.51 211 VAL B CA 1
ATOM 3814 C C . VAL B 1 211 ? 27.113 85.134 145.592 1.00 17.12 211 VAL B C 1
ATOM 3815 O O . VAL B 1 211 ? 27.114 84.063 144.988 1.00 17.02 211 VAL B O 1
ATOM 3819 N N . ALA B 1 212 ? 27.431 85.218 146.878 1.00 15.87 212 ALA B N 1
ATOM 3820 C CA . ALA B 1 212 ? 27.743 84.021 147.646 1.00 15.93 212 ALA B CA 1
ATOM 3821 C C . ALA B 1 212 ? 26.918 84.055 148.929 1.00 17.11 212 ALA B C 1
ATOM 3822 O O . ALA B 1 212 ? 26.807 85.099 149.566 1.00 16.77 212 ALA B O 1
ATOM 3824 N N . ILE B 1 213 ? 26.355 82.909 149.302 1.00 16.25 213 ILE B N 1
ATOM 3825 C CA . ILE B 1 213 ? 25.501 82.811 150.486 1.00 15.75 213 ILE B CA 1
ATOM 3826 C C . ILE B 1 213 ? 25.983 81.685 151.400 1.00 15.97 213 ILE B C 1
ATOM 3827 O O . ILE B 1 213 ? 26.095 80.540 150.966 1.00 14.79 213 ILE B O 1
ATOM 3832 N N . GLY B 1 214 ? 26.268 82.002 152.662 1.00 15.94 214 GLY B N 1
ATOM 3833 C CA . GLY B 1 214 ? 26.743 80.975 153.574 1.00 16.84 214 GLY B CA 1
ATOM 3834 C C . GLY B 1 214 ? 26.385 81.210 155.032 1.00 16.98 214 GLY B C 1
ATOM 3835 O O . GLY B 1 214 ? 25.844 82.259 155.385 1.00 17.02 214 GLY B O 1
ATOM 3836 N N . ASP B 1 215 ? 26.708 80.240 155.887 1.00 18.38 215 ASP B N 1
ATOM 3837 C CA . ASP B 1 215 ? 26.388 80.340 157.309 1.00 18.57 215 ASP B CA 1
ATOM 3838 C C . ASP B 1 215 ? 27.476 79.836 158.254 1.00 19.04 215 ASP B C 1
ATOM 3839 O O . ASP B 1 215 ? 27.614 80.323 159.380 1.00 18.13 215 ASP B O 1
ATOM 3844 N N . SER B 1 216 ? 28.243 78.855 157.799 1.00 20.79 216 SER B N 1
ATOM 3845 C CA . SER B 1 216 ? 29.257 78.247 158.643 1.00 21.64 216 SER B CA 1
ATOM 3846 C C . SER B 1 216 ? 30.723 78.609 158.400 1.00 21.15 216 SER B C 1
ATOM 3847 O O . SER B 1 216 ? 31.082 79.229 157.395 1.00 19.47 216 SER B O 1
ATOM 3850 N N . GLY B 1 217 ? 31.561 78.194 159.347 1.00 20.86 217 GLY B N 1
ATOM 3851 C CA . GLY B 1 217 ? 32.988 78.454 159.279 1.00 22.64 217 GLY B CA 1
ATOM 3852 C C . GLY B 1 217 ? 33.658 78.151 157.951 1.00 23.32 217 GLY B C 1
ATOM 3853 O O . GLY B 1 217 ? 34.439 78.965 157.465 1.00 25.00 217 GLY B O 1
ATOM 3854 N N . ASN B 1 218 ? 33.373 76.993 157.359 1.00 23.94 218 ASN B N 1
ATOM 3855 C CA . ASN B 1 218 ? 33.994 76.647 156.083 1.00 24.96 218 ASN B CA 1
ATOM 3856 C C . ASN B 1 218 ? 33.457 77.447 154.901 1.00 23.69 218 ASN B C 1
ATOM 3857 O O . ASN B 1 218 ? 33.727 77.110 153.747 1.00 22.17 218 ASN B O 1
ATOM 3862 N N . ASP B 1 219 ? 32.697 78.502 155.188 1.00 21.96 219 ASP B N 1
ATOM 3863 C CA . ASP B 1 219 ? 32.166 79.359 154.131 1.00 22.09 219 ASP B CA 1
ATOM 3864 C C . ASP B 1 219 ? 32.895 80.695 154.148 1.00 23.28 219 ASP B C 1
ATOM 3865 O O . ASP B 1 219 ? 32.640 81.560 153.310 1.00 22.63 219 ASP B O 1
ATOM 3870 N N . ALA B 1 220 ? 33.806 80.852 155.105 1.00 23.96 220 ALA B N 1
ATOM 3871 C CA . ALA B 1 220 ? 34.567 82.088 155.259 1.00 24.80 220 ALA B CA 1
ATOM 3872 C C . ALA B 1 220 ? 35.268 82.568 153.982 1.00 25.54 220 ALA B C 1
ATOM 3873 O O . ALA B 1 220 ? 35.051 83.701 153.546 1.00 25.07 220 ALA B O 1
ATOM 3875 N N . GLU B 1 221 ? 36.107 81.721 153.386 1.00 26.33 221 GLU B N 1
ATOM 3876 C CA . GLU B 1 221 ? 36.823 82.104 152.167 1.00 27.75 221 GLU B CA 1
ATOM 3877 C C . GLU B 1 221 ? 35.878 82.478 151.037 1.00 26.28 221 GLU B C 1
ATOM 3878 O O . GLU B 1 221 ? 36.079 83.487 150.358 1.00 26.66 221 GLU B O 1
ATOM 3884 N N . MET B 1 222 ? 34.860 81.651 150.826 1.00 24.35 222 MET B N 1
ATOM 3885 C CA . MET B 1 222 ? 33.881 81.904 149.771 1.00 24.28 222 MET B CA 1
ATOM 3886 C C . MET B 1 222 ? 33.248 83.281 149.934 1.00 24.29 222 MET B C 1
ATOM 3887 O O . MET B 1 222 ? 33.159 84.051 148.980 1.00 22.56 222 MET B O 1
ATOM 3892 N N . LEU B 1 223 ? 32.812 83.591 151.149 1.00 22.45 223 LEU B N 1
ATOM 3893 C CA . LEU B 1 223 ? 32.177 84.880 151.412 1.00 22.72 223 LEU B CA 1
ATOM 3894 C C . LEU B 1 223 ? 33.111 86.078 151.298 1.00 24.49 223 LEU B C 1
ATOM 3895 O O . LEU B 1 223 ? 32.688 87.161 150.897 1.00 25.27 223 LEU B O 1
ATOM 3900 N N . LYS B 1 224 ? 34.379 85.890 151.641 1.00 26.91 224 LYS B N 1
ATOM 3901 C CA . LYS B 1 224 ? 35.344 86.984 151.563 1.00 30.58 224 LYS B CA 1
ATOM 3902 C C . LYS B 1 224 ? 35.722 87.305 150.115 1.00 30.17 224 LYS B C 1
ATOM 3903 O O . LYS B 1 224 ? 35.996 88.453 149.768 1.00 29.44 224 LYS B O 1
ATOM 3909 N N . MET B 1 225 ? 35.724 86.276 149.278 1.00 29.18 225 MET B N 1
ATOM 3910 C CA . MET B 1 225 ? 36.072 86.394 147.868 1.00 29.43 225 MET B CA 1
ATOM 3911 C C . MET B 1 225 ? 35.036 87.097 146.992 1.00 28.34 225 MET B C 1
ATOM 3912 O O . MET B 1 225 ? 35.391 87.806 146.052 1.00 25.46 225 MET B O 1
ATOM 3917 N N . ALA B 1 226 ? 33.757 86.897 147.289 1.00 25.67 226 ALA B N 1
ATOM 3918 C CA . ALA B 1 226 ? 32.701 87.496 146.481 1.00 25.20 226 ALA B CA 1
ATOM 3919 C C . ALA B 1 226 ? 32.263 88.882 146.918 1.00 24.85 226 ALA B C 1
ATOM 3920 O O . ALA B 1 226 ? 32.241 89.202 148.105 1.00 23.70 226 ALA B O 1
ATOM 3922 N N . ARG B 1 227 ? 31.909 89.693 145.928 1.00 23.41 227 ARG B N 1
ATOM 3923 C CA . ARG B 1 227 ? 31.436 91.056 146.132 1.00 25.58 227 ARG B CA 1
ATOM 3924 C C . ARG B 1 227 ? 30.125 91.077 146.921 1.00 22.88 227 ARG B C 1
ATOM 3925 O O . ARG B 1 227 ? 29.993 91.787 147.917 1.00 21.20 227 ARG B O 1
ATOM 3933 N N . TYR B 1 228 ? 29.155 90.299 146.463 1.00 18.51 228 TYR B N 1
ATOM 3934 C CA . TYR B 1 228 ? 27.863 90.257 147.124 1.00 17.21 228 TYR B CA 1
ATOM 3935 C C . TYR B 1 228 ? 27.760 89.049 148.043 1.00 17.16 228 TYR B C 1
ATOM 3936 O O . TYR B 1 228 ? 27.148 88.034 147.698 1.00 17.64 228 TYR B O 1
ATOM 3945 N N . SER B 1 229 ? 28.370 89.178 149.213 1.00 15.96 229 SER B N 1
ATOM 3946 C CA . SER B 1 229 ? 28.383 88.122 150.216 1.00 16.61 229 SER B CA 1
ATOM 3947 C C . SER B 1 229 ? 27.227 88.276 151.211 1.00 18.03 229 SER B C 1
ATOM 3948 O O . SER B 1 229 ? 26.994 89.361 151.750 1.00 17.82 229 SER B O 1
ATOM 3951 N N . PHE B 1 230 ? 26.511 87.179 151.448 1.00 16.09 230 PHE B N 1
ATOM 3952 C CA . PHE B 1 230 ? 25.364 87.178 152.358 1.00 18.28 230 PHE B CA 1
ATOM 3953 C C . PHE B 1 230 ? 25.492 86.147 153.456 1.00 17.25 230 PHE B C 1
ATOM 3954 O O . PHE B 1 230 ? 25.745 84.973 153.181 1.00 17.22 230 PHE B O 1
ATOM 3962 N N . ALA B 1 231 ? 25.297 86.581 154.697 1.00 17.92 231 ALA B N 1
ATOM 3963 C CA . ALA B 1 231 ? 25.364 85.668 155.829 1.00 16.08 231 ALA B CA 1
ATOM 3964 C C . ALA B 1 231 ? 23.936 85.324 156.239 1.00 15.82 231 ALA B C 1
ATOM 3965 O O . ALA B 1 231 ? 23.117 86.215 156.466 1.00 15.42 231 ALA B O 1
ATOM 3967 N N . MET B 1 232 ? 23.635 84.029 156.310 1.00 14.96 232 MET B N 1
ATOM 3968 C CA . MET B 1 232 ? 22.303 83.578 156.693 1.00 15.33 232 MET B CA 1
ATOM 3969 C C . MET B 1 232 ? 22.025 84.100 158.101 1.00 15.30 232 MET B C 1
ATOM 3970 O O . MET B 1 232 ? 22.954 84.382 158.855 1.00 15.42 232 MET B O 1
ATOM 3975 N N . GLY B 1 233 ? 20.750 84.229 158.449 1.00 15.69 233 GLY B N 1
ATOM 3976 C CA . GLY B 1 233 ? 20.396 84.719 159.769 1.00 17.25 233 GLY B CA 1
ATOM 3977 C C . GLY B 1 233 ? 20.904 83.821 160.885 1.00 19.23 233 GLY B C 1
ATOM 3978 O O . GLY B 1 233 ? 21.134 84.280 162.001 1.00 16.69 233 GLY B O 1
ATOM 3979 N N . ASN B 1 234 ? 21.085 82.539 160.581 1.00 19.25 234 ASN B N 1
ATOM 3980 C CA . ASN B 1 234 ? 21.563 81.563 161.559 1.00 19.73 234 ASN B CA 1
ATOM 3981 C C . ASN B 1 234 ? 23.078 81.371 161.495 1.00 19.90 234 ASN B C 1
ATOM 3982 O O . ASN B 1 234 ? 23.618 80.436 162.093 1.00 19.17 234 ASN B O 1
ATOM 3987 N N . ALA B 1 235 ? 23.760 82.254 160.774 1.00 19.23 235 ALA B N 1
ATOM 3988 C CA . ALA B 1 235 ? 25.207 82.153 160.621 1.00 20.09 235 ALA B CA 1
ATOM 3989 C C . ALA B 1 235 ? 25.990 82.404 161.898 1.00 20.76 235 ALA B C 1
ATOM 3990 O O . ALA B 1 235 ? 25.504 83.050 162.829 1.00 19.51 235 ALA B O 1
ATOM 3992 N N . ALA B 1 236 ? 27.215 81.887 161.926 1.00 22.95 236 ALA B N 1
ATOM 3993 C CA . ALA B 1 236 ? 28.107 82.084 163.061 1.00 24.93 236 ALA B CA 1
ATOM 3994 C C . ALA B 1 236 ? 28.509 83.560 163.069 1.00 26.91 236 ALA B C 1
ATOM 3995 O O . ALA B 1 236 ? 28.523 84.214 162.022 1.00 22.43 236 ALA B O 1
ATOM 3997 N N . GLU B 1 237 ? 28.842 84.078 164.246 1.00 28.62 237 GLU B N 1
ATOM 3998 C CA . GLU B 1 237 ? 29.226 85.479 164.377 1.00 32.53 237 GLU B CA 1
ATOM 3999 C C . GLU B 1 237 ? 30.316 85.935 163.417 1.00 29.93 237 GLU B C 1
ATOM 4000 O O . GLU B 1 237 ? 30.155 86.947 162.734 1.00 29.24 237 GLU B O 1
ATOM 4006 N N . ASN B 1 238 ? 31.424 85.203 163.367 1.00 28.21 238 ASN B N 1
ATOM 4007 C CA . ASN B 1 238 ? 32.522 85.581 162.487 1.00 27.58 238 ASN B CA 1
ATOM 4008 C C . ASN B 1 238 ? 32.082 85.629 161.026 1.00 26.15 238 ASN B C 1
ATOM 4009 O O . ASN B 1 238 ? 32.590 86.432 160.248 1.00 26.24 238 ASN B O 1
ATOM 4014 N N . ILE B 1 239 ? 31.135 84.776 160.653 1.00 24.31 239 ILE B N 1
ATOM 4015 C CA . ILE B 1 239 ? 30.648 84.766 159.278 1.00 23.44 239 ILE B CA 1
ATOM 4016 C C . ILE B 1 239 ? 29.836 86.036 159.004 1.00 24.13 239 ILE B C 1
ATOM 4017 O O . ILE B 1 239 ? 29.956 86.640 157.935 1.00 23.77 239 ILE B O 1
ATOM 4022 N N . LYS B 1 240 ? 29.021 86.452 159.968 1.00 22.28 240 LYS B N 1
ATOM 4023 C CA . LYS B 1 240 ? 28.236 87.670 159.796 1.00 24.92 240 LYS B CA 1
ATOM 4024 C C . LYS B 1 240 ? 29.163 88.885 159.670 1.00 26.93 240 LYS B C 1
ATOM 4025 O O . LYS B 1 240 ? 28.858 89.836 158.955 1.00 23.96 240 LYS B O 1
ATOM 4031 N N . GLN B 1 241 ? 30.296 88.843 160.366 1.00 29.38 241 GLN B N 1
ATOM 4032 C CA . GLN B 1 241 ? 31.259 89.939 160.328 1.00 32.73 241 GLN B CA 1
ATOM 4033 C C . GLN B 1 241 ? 32.005 89.967 158.997 1.00 30.48 241 GLN B C 1
ATOM 4034 O O . GLN B 1 241 ? 32.455 91.022 158.550 1.00 29.00 241 GLN B O 1
ATOM 4040 N N . ILE B 1 242 ? 32.131 88.806 158.363 1.00 26.41 242 ILE B N 1
ATOM 4041 C CA . ILE B 1 242 ? 32.815 88.717 157.079 1.00 23.27 242 ILE B CA 1
ATOM 4042 C C . ILE B 1 242 ? 31.920 89.152 155.921 1.00 22.86 242 ILE B C 1
ATOM 4043 O O . ILE B 1 242 ? 32.332 89.959 155.076 1.00 22.80 242 ILE B O 1
ATOM 4048 N N . ALA B 1 243 ? 30.700 88.618 155.884 1.00 19.60 243 ALA B N 1
ATOM 4049 C CA . ALA B 1 243 ? 29.745 88.927 154.819 1.00 18.94 243 ALA B CA 1
ATOM 4050 C C . ALA B 1 243 ? 29.331 90.390 154.787 1.00 20.02 243 ALA B C 1
ATOM 4051 O O . ALA B 1 243 ? 29.113 91.010 155.828 1.00 17.07 243 ALA B O 1
ATOM 4053 N N . ARG B 1 244 ? 29.211 90.937 153.579 1.00 19.57 244 ARG B N 1
ATOM 4054 C CA . ARG B 1 244 ? 28.820 92.332 153.419 1.00 19.19 244 ARG B CA 1
ATOM 4055 C C . ARG B 1 244 ? 27.356 92.543 153.758 1.00 18.51 244 ARG B C 1
ATOM 4056 O O . ARG B 1 244 ? 26.989 93.586 154.307 1.00 17.98 244 ARG B O 1
ATOM 4064 N N . TYR B 1 245 ? 26.531 91.553 153.421 1.00 18.31 245 TYR B N 1
ATOM 4065 C CA . TYR B 1 245 ? 25.089 91.617 153.650 1.00 17.45 245 TYR B CA 1
ATOM 4066 C C . TYR B 1 245 ? 24.529 90.450 154.467 1.00 17.91 245 TYR B C 1
ATOM 4067 O O . TYR B 1 245 ? 25.227 89.482 154.776 1.00 18.62 245 TYR B O 1
ATOM 4076 N N . ALA B 1 246 ? 23.249 90.550 154.797 1.00 16.63 246 ALA B N 1
ATOM 4077 C CA . ALA B 1 246 ? 22.566 89.515 155.556 1.00 18.32 246 ALA B CA 1
ATOM 4078 C C . ALA B 1 246 ? 21.294 89.094 154.837 1.00 16.64 246 ALA B C 1
ATOM 4079 O O . ALA B 1 246 ? 20.840 89.754 153.898 1.00 17.43 246 ALA B O 1
ATOM 4081 N N . THR B 1 247 ? 20.726 87.980 155.279 1.00 15.41 247 THR B N 1
ATOM 4082 C CA . THR B 1 247 ? 19.470 87.495 154.729 1.00 15.01 247 THR B CA 1
ATOM 4083 C C . THR B 1 247 ? 18.794 86.709 155.857 1.00 16.43 247 THR B C 1
ATOM 4084 O O . THR B 1 247 ? 19.392 86.532 156.926 1.00 16.17 247 THR B O 1
ATOM 4088 N N . ASP B 1 248 ? 17.560 86.261 155.646 1.00 16.05 248 ASP B N 1
ATOM 4089 C CA . ASP B 1 248 ? 16.849 85.529 156.688 1.00 16.04 248 ASP B CA 1
ATOM 4090 C C . ASP B 1 248 ? 17.524 84.175 156.935 1.00 17.15 248 ASP B C 1
ATOM 4091 O O . ASP B 1 248 ? 18.410 83.766 156.171 1.00 15.55 248 ASP B O 1
ATOM 4096 N N . ASP B 1 249 ? 17.125 83.481 158.000 1.00 16.77 249 ASP B N 1
ATOM 4097 C CA . ASP B 1 249 ? 17.746 82.196 158.324 1.00 16.34 249 ASP B CA 1
ATOM 4098 C C . ASP B 1 249 ? 17.335 81.058 157.396 1.00 14.93 249 ASP B C 1
ATOM 4099 O O . ASP B 1 249 ? 16.434 81.207 156.574 1.00 15.40 249 ASP B O 1
ATOM 4104 N N . ASN B 1 250 ? 17.995 79.913 157.536 1.00 15.26 250 ASN B N 1
ATOM 4105 C CA . ASN B 1 250 ? 17.720 78.785 156.658 1.00 14.62 250 ASN B CA 1
ATOM 4106 C C . ASN B 1 250 ? 16.336 78.158 156.775 1.00 15.61 250 ASN B C 1
ATOM 4107 O O . ASN B 1 250 ? 15.922 77.417 155.890 1.00 13.10 250 ASN B O 1
ATOM 4112 N N . ASN B 1 251 ? 15.609 78.467 157.8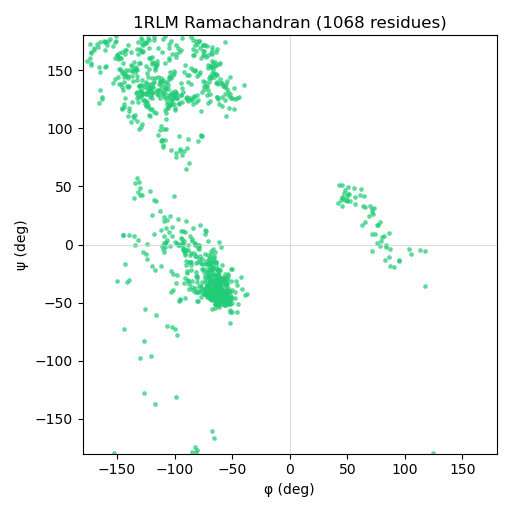48 1.00 16.01 251 ASN B N 1
ATOM 4113 C CA . ASN B 1 251 ? 14.271 77.910 158.026 1.00 15.53 251 ASN B CA 1
ATOM 4114 C C . ASN B 1 251 ? 13.200 78.837 157.474 1.00 16.60 251 ASN B C 1
ATOM 4115 O O . ASN B 1 251 ? 12.005 78.537 157.536 1.00 16.59 251 ASN B O 1
ATOM 4120 N N . HIS B 1 252 ? 13.640 79.958 156.915 1.00 15.91 252 HIS B N 1
ATOM 4121 C CA . HIS B 1 252 ? 12.734 80.931 156.327 1.00 15.99 252 HIS B CA 1
ATOM 4122 C C . HIS B 1 252 ? 13.208 81.344 154.938 1.00 16.66 252 HIS B C 1
ATOM 4123 O O . HIS B 1 252 ? 13.225 82.530 154.604 1.00 13.78 252 HIS B O 1
ATOM 4130 N N . GLU B 1 253 ? 13.595 80.345 154.149 1.00 16.89 253 GLU B N 1
ATOM 4131 C CA . GLU B 1 253 ? 14.049 80.525 152.771 1.00 17.07 253 GLU B CA 1
ATOM 4132 C C . GLU B 1 253 ? 15.027 81.680 152.542 1.00 14.82 253 GLU B C 1
ATOM 4133 O O . GLU B 1 253 ? 14.973 82.355 151.515 1.00 12.27 253 GLU B O 1
ATOM 4139 N N . GLY B 1 254 ? 15.938 81.881 153.492 1.00 14.76 254 GLY B N 1
ATOM 4140 C CA . GLY B 1 254 ? 16.917 82.948 153.377 1.00 14.99 254 GLY B CA 1
ATOM 4141 C C . GLY B 1 254 ? 17.706 82.995 152.075 1.00 14.39 254 GLY B C 1
ATOM 4142 O O . GLY B 1 254 ? 17.951 84.082 151.549 1.00 12.92 254 GLY B O 1
ATOM 4143 N N . ALA B 1 255 ? 18.102 81.841 151.540 1.00 13.89 255 ALA B N 1
ATOM 4144 C CA . ALA B 1 255 ? 18.881 81.836 150.291 1.00 14.59 255 ALA B CA 1
ATOM 4145 C C . ALA B 1 255 ? 18.018 82.173 149.081 1.00 15.04 255 ALA B C 1
ATOM 4146 O O . ALA B 1 255 ? 18.458 82.896 148.179 1.00 13.35 255 ALA B O 1
ATOM 4148 N N . LEU B 1 256 ? 16.789 81.658 149.053 1.00 14.08 256 LEU B N 1
ATOM 4149 C CA . LEU B 1 256 ? 15.903 81.961 147.936 1.00 13.99 256 LEU B CA 1
ATOM 4150 C C . LEU B 1 256 ? 15.547 83.447 147.965 1.00 15.26 256 LEU B C 1
ATOM 4151 O O . LEU B 1 256 ? 15.270 84.045 146.925 1.00 14.17 256 LEU B O 1
ATOM 4156 N N . ASN B 1 257 ? 15.562 84.060 149.146 1.00 12.69 257 ASN B N 1
ATOM 4157 C CA . ASN B 1 257 ? 15.247 85.490 149.213 1.00 13.41 257 ASN B CA 1
ATOM 4158 C C . ASN B 1 257 ? 16.328 86.299 148.490 1.00 14.04 257 ASN B C 1
ATOM 4159 O O . ASN B 1 257 ? 16.025 87.252 147.764 1.00 14.61 257 ASN B O 1
ATOM 4164 N N . VAL B 1 258 ? 17.587 85.914 148.683 1.00 13.27 258 VAL B N 1
ATOM 4165 C CA . VAL B 1 258 ? 18.700 86.609 148.034 1.00 13.66 258 VAL B CA 1
ATOM 4166 C C . VAL B 1 258 ? 18.538 86.487 146.522 1.00 14.15 258 VAL B C 1
ATOM 4167 O O . VAL B 1 258 ? 18.673 87.468 145.787 1.00 14.57 258 VAL B O 1
ATOM 4171 N N . ILE B 1 259 ? 18.235 85.279 146.061 1.00 15.41 259 ILE B N 1
ATOM 4172 C CA . ILE B 1 259 ? 18.036 85.048 144.636 1.00 15.09 259 ILE B CA 1
ATOM 4173 C C . ILE B 1 259 ? 16.914 85.953 144.115 1.00 17.05 259 ILE B C 1
ATOM 4174 O O . ILE B 1 259 ? 17.029 86.532 143.034 1.00 16.63 259 ILE B O 1
ATOM 4179 N N . GLN B 1 260 ? 15.836 86.090 144.887 1.00 16.05 260 GLN B N 1
ATOM 4180 C CA . GLN B 1 260 ? 14.717 86.928 144.457 1.00 16.37 260 GLN B CA 1
ATOM 4181 C C . GLN B 1 260 ? 15.148 88.386 144.262 1.00 17.63 260 GLN B C 1
ATOM 4182 O O . GLN B 1 260 ? 14.690 89.057 143.330 1.00 14.60 260 GLN B O 1
ATOM 4188 N N . ALA B 1 261 ? 16.021 88.866 145.144 1.00 16.54 261 ALA B N 1
ATOM 4189 C CA . ALA B 1 261 ? 16.524 90.236 145.059 1.00 19.56 261 ALA B CA 1
ATOM 4190 C C . ALA B 1 261 ? 17.333 90.430 143.774 1.00 19.43 261 ALA B C 1
ATOM 4191 O O . ALA B 1 261 ? 17.276 91.499 143.153 1.00 19.42 261 ALA B O 1
ATOM 4193 N N . VAL B 1 262 ? 18.088 89.403 143.381 1.00 18.67 262 VAL B N 1
ATOM 4194 C CA . VAL B 1 262 ? 18.879 89.472 142.146 1.00 18.84 262 VAL B CA 1
ATOM 4195 C C . VAL B 1 262 ? 17.932 89.580 140.954 1.00 19.63 262 VAL B C 1
ATOM 4196 O O . VAL B 1 262 ? 18.115 90.424 140.069 1.00 21.84 262 VAL B O 1
ATOM 4200 N N . LEU B 1 263 ? 16.913 88.728 140.938 1.00 20.40 263 LEU B N 1
ATOM 4201 C CA . LEU B 1 263 ? 15.936 88.718 139.851 1.00 21.36 263 LEU B CA 1
ATOM 4202 C C . LEU B 1 263 ? 15.132 90.012 139.750 1.00 23.92 263 LEU B C 1
ATOM 4203 O O . LEU B 1 263 ? 14.920 90.535 138.652 1.00 22.75 263 LEU B O 1
ATOM 4208 N N . ASP B 1 264 ? 14.683 90.522 140.893 1.00 23.67 264 ASP B N 1
ATOM 4209 C CA . ASP B 1 264 ? 13.888 91.750 140.921 1.00 27.60 264 ASP B CA 1
ATOM 4210 C C . ASP B 1 264 ? 14.743 93.005 140.880 1.00 27.95 264 ASP B C 1
ATOM 4211 O O . ASP B 1 264 ? 14.215 94.114 140.788 1.00 28.62 264 ASP B O 1
ATOM 4216 N N . ASN B 1 265 ? 16.055 92.835 140.968 1.00 30.05 265 ASN B N 1
ATOM 4217 C CA . ASN B 1 265 ? 16.962 93.971 140.966 1.00 34.11 265 ASN B CA 1
ATOM 4218 C C . ASN B 1 265 ? 16.732 94.870 142.201 1.00 37.21 265 ASN B C 1
ATOM 4219 O O . ASN B 1 265 ? 16.896 96.084 142.110 1.00 37.13 265 ASN B O 1
ATOM 4224 N N . THR B 1 266 ? 16.355 94.279 143.342 1.00 39.52 266 THR B N 1
ATOM 4225 C CA . THR B 1 266 ? 16.124 95.036 144.589 1.00 42.02 266 THR B CA 1
ATOM 4226 C C . THR B 1 266 ? 17.468 95.206 145.337 1.00 43.23 266 THR B C 1
ATOM 4227 O O . THR B 1 266 ? 18.347 94.362 145.194 1.00 41.92 266 THR B O 1
ATOM 4231 N N . TYR B 1 267 ? 17.620 96.277 146.136 1.00 43.87 267 TYR B N 1
ATOM 4232 C CA . TYR B 1 267 ? 18.897 96.581 146.852 1.00 44.11 267 TYR B CA 1
ATOM 4233 C C . TYR B 1 267 ? 19.634 95.396 147.440 1.00 45.12 267 TYR B C 1
ATOM 4234 O O . TYR B 1 267 ? 19.021 94.553 148.085 1.00 44.42 267 TYR B O 1
ATOM 4243 N N . PRO B 1 268 ? 20.975 95.326 147.313 1.00 44.76 268 PRO B N 1
ATOM 4244 C CA . PRO B 1 268 ? 22.266 95.843 146.815 1.00 42.96 268 PRO B CA 1
ATOM 4245 C C . PRO B 1 268 ? 22.470 95.705 145.302 1.00 38.33 268 PRO B C 1
ATOM 4246 O O . PRO B 1 268 ? 23.430 96.233 144.735 1.00 38.41 268 PRO B O 1
ATOM 4250 N N . PHE B 1 269 ? 21.550 94.985 144.663 1.00 35.66 269 PHE B N 1
ATOM 4251 C CA . PHE B 1 269 ? 21.588 94.786 143.211 1.00 35.79 269 PHE B CA 1
ATOM 4252 C C . PHE B 1 269 ? 20.597 95.720 142.516 1.00 40.48 269 PHE B C 1
ATOM 4253 O O . PHE B 1 269 ? 19.904 95.292 141.589 1.00 41.03 269 PHE B O 1
ATOM 4261 N N . ASN B 1 270 ? 20.490 96.977 142.937 1.00 45.80 270 ASN B N 1
ATOM 4262 C CA . ASN B 1 270 ? 19.542 97.867 142.266 1.00 51.99 270 ASN B CA 1
ATOM 4263 C C . ASN B 1 270 ? 19.986 98.206 140.845 1.00 51.55 270 ASN B C 1
ATOM 4264 O O . ASN B 1 270 ? 21.207 98.242 140.588 1.00 52.57 270 ASN B O 1
ATOM 4269 N N . ALA C 1 2 ? 22.822 57.646 9.487 1.00 28.35 2 ALA C N 1
ATOM 4270 C CA . ALA C 1 2 ? 23.245 56.344 10.071 1.00 27.31 2 ALA C CA 1
ATOM 4271 C C . ALA C 1 2 ? 24.560 55.806 9.537 1.00 25.65 2 ALA C C 1
ATOM 4272 O O . ALA C 1 2 ? 24.895 55.926 8.352 1.00 27.26 2 ALA C O 1
ATOM 4274 N N . VAL C 1 3 ? 25.286 55.210 10.467 1.00 24.55 3 VAL C N 1
ATOM 4275 C CA . VAL C 1 3 ? 26.546 54.564 10.211 1.00 22.46 3 VAL C CA 1
ATOM 4276 C C . VAL C 1 3 ? 26.124 53.192 9.677 1.00 21.41 3 VAL C C 1
ATOM 4277 O O . VAL C 1 3 ? 25.378 52.473 10.337 1.00 20.38 3 VAL C O 1
ATOM 4281 N N . LYS C 1 4 ? 26.568 52.844 8.475 1.00 22.18 4 LYS C N 1
ATOM 4282 C CA . LYS C 1 4 ? 26.238 51.548 7.893 1.00 23.21 4 LYS C CA 1
ATOM 4283 C C . LYS C 1 4 ? 27.520 50.821 7.510 1.00 22.30 4 LYS C C 1
ATOM 4284 O O . LYS C 1 4 ? 27.491 49.647 7.147 1.00 22.59 4 LYS C O 1
ATOM 4290 N N . VAL C 1 5 ? 28.647 51.523 7.600 1.00 21.32 5 VAL C N 1
ATOM 4291 C CA . VAL C 1 5 ? 29.937 50.938 7.261 1.00 19.64 5 VAL C CA 1
ATOM 4292 C C . VAL C 1 5 ? 31.087 51.457 8.133 1.00 19.30 5 VAL C C 1
ATOM 4293 O O . VAL C 1 5 ? 31.204 52.656 8.377 1.00 17.29 5 VAL C O 1
ATOM 4297 N N . ILE C 1 6 ? 31.936 50.541 8.587 1.00 20.02 6 ILE C N 1
ATOM 4298 C CA . ILE C 1 6 ? 33.099 50.901 9.386 1.00 19.49 6 ILE C CA 1
ATOM 4299 C C . ILE C 1 6 ? 34.318 50.349 8.665 1.00 20.02 6 ILE C C 1
ATOM 4300 O O . ILE C 1 6 ? 34.435 49.141 8.457 1.00 21.02 6 ILE C O 1
ATOM 4305 N N . VAL C 1 7 ? 35.206 51.244 8.254 1.00 20.07 7 VAL C N 1
ATOM 4306 C CA . VAL C 1 7 ? 36.415 50.846 7.548 1.00 21.02 7 VAL C CA 1
ATOM 4307 C C . VAL C 1 7 ? 37.620 51.169 8.417 1.00 21.22 7 VAL C C 1
ATOM 4308 O O . VAL C 1 7 ? 37.676 52.234 9.034 1.00 20.53 7 VAL C O 1
ATOM 4312 N N . THR C 1 8 ? 38.583 50.253 8.461 1.00 21.39 8 THR C N 1
ATOM 4313 C CA . THR C 1 8 ? 39.777 50.467 9.265 1.00 19.79 8 THR C CA 1
ATOM 4314 C C . THR C 1 8 ? 41.061 49.994 8.614 1.00 19.75 8 THR C C 1
ATOM 4315 O O . THR C 1 8 ? 41.085 48.981 7.908 1.00 19.64 8 THR C O 1
ATOM 4319 N N . ASP C 1 9 ? 42.132 50.737 8.872 1.00 19.79 9 ASP C N 1
ATOM 4320 C CA . ASP C 1 9 ? 43.458 50.398 8.376 1.00 20.00 9 ASP C CA 1
ATOM 4321 C C . ASP C 1 9 ? 44.008 49.365 9.373 1.00 21.13 9 ASP C C 1
ATOM 4322 O O . ASP C 1 9 ? 43.487 49.233 10.484 1.00 20.29 9 ASP C O 1
ATOM 4327 N N . MET C 1 10 ? 45.046 48.633 8.983 1.00 22.29 10 MET C N 1
ATOM 4328 C CA . MET C 1 10 ? 45.621 47.612 9.858 1.00 23.79 10 MET C CA 1
ATOM 4329 C C . MET C 1 10 ? 46.888 48.061 10.587 1.00 24.92 10 MET C C 1
ATOM 4330 O O . MET C 1 10 ? 46.851 48.296 11.790 1.00 26.41 10 MET C O 1
ATOM 4335 N N . ASP C 1 11 ? 48.006 48.176 9.880 1.00 25.43 11 ASP C N 1
ATOM 4336 C CA . ASP C 1 11 ? 49.250 48.614 10.521 1.00 27.40 11 ASP C CA 1
ATOM 4337 C C . ASP C 1 11 ? 49.108 50.030 11.064 1.00 28.19 11 ASP C C 1
ATOM 4338 O O . ASP C 1 11 ? 48.716 50.939 10.335 1.00 27.74 11 ASP C O 1
ATOM 4343 N N . GLY C 1 12 ? 49.432 50.205 12.351 1.00 27.93 12 GLY C N 1
ATOM 4344 C CA . GLY C 1 12 ? 49.379 51.516 12.975 1.00 27.73 12 GLY C CA 1
ATOM 4345 C C . GLY C 1 12 ? 47.970 51.842 13.411 1.00 26.43 12 GLY C C 1
ATOM 4346 O O . GLY C 1 12 ? 47.730 52.797 14.162 1.00 26.09 12 GLY C O 1
ATOM 4347 N N . THR C 1 13 ? 47.045 51.052 12.930 1.00 25.73 13 THR C N 1
ATOM 4348 C CA . THR C 1 13 ? 45.701 51.351 13.328 1.00 24.72 13 THR C CA 1
ATOM 4349 C C . THR C 1 13 ? 45.072 50.133 14.072 1.00 24.55 13 THR C C 1
ATOM 4350 O O . THR C 1 13 ? 45.280 50.004 15.275 1.00 24.11 13 THR C O 1
ATOM 4354 N N . PHE C 1 14 ? 44.311 49.249 13.410 1.00 21.40 14 PHE C N 1
ATOM 4355 C CA . PHE C 1 14 ? 43.648 48.090 14.048 1.00 20.81 14 PHE C CA 1
ATOM 4356 C C . PHE C 1 14 ? 44.606 47.179 14.822 1.00 20.11 14 PHE C C 1
ATOM 4357 O O . PHE C 1 14 ? 44.214 46.538 15.796 1.00 20.42 14 PHE C O 1
ATOM 4365 N N . LEU C 1 15 ? 45.858 47.113 14.378 1.00 21.46 15 LEU C N 1
ATOM 4366 C CA . LEU C 1 15 ? 46.883 46.274 14.989 1.00 22.39 15 LEU C CA 1
ATOM 4367 C C . LEU C 1 15 ? 47.832 47.109 15.843 1.00 23.19 15 LEU C C 1
ATOM 4368 O O . LEU C 1 15 ? 48.163 48.241 15.488 1.00 23.15 15 LEU C O 1
ATOM 4373 N N . ASN C 1 16 ? 48.281 46.557 16.967 1.00 24.51 16 ASN C N 1
ATOM 4374 C CA . ASN C 1 16 ? 49.229 47.286 17.810 1.00 24.94 16 ASN C CA 1
ATOM 4375 C C . ASN C 1 16 ? 50.618 47.121 17.199 1.00 26.56 16 ASN C C 1
ATOM 4376 O O . ASN C 1 16 ? 50.762 46.507 16.139 1.00 25.76 16 ASN C O 1
ATOM 4381 N N . ASP C 1 17 ? 51.648 47.658 17.849 1.00 27.77 17 ASP C N 1
ATOM 4382 C CA . ASP C 1 17 ? 52.995 47.540 17.296 1.00 28.08 17 ASP C CA 1
ATOM 4383 C C . ASP C 1 17 ? 53.469 46.094 17.156 1.00 27.17 17 ASP C C 1
ATOM 4384 O O . ASP C 1 17 ? 54.253 45.782 16.259 1.00 25.77 17 ASP C O 1
ATOM 4389 N N . ALA C 1 18 ? 52.985 45.219 18.036 1.00 27.03 18 ALA C N 1
ATOM 4390 C CA . ALA C 1 18 ? 53.353 43.802 18.018 1.00 27.01 18 ALA C CA 1
ATOM 4391 C C . ALA C 1 18 ? 52.577 43.040 16.936 1.00 27.07 18 ALA C C 1
ATOM 4392 O O . ALA C 1 18 ? 52.748 41.829 16.765 1.00 26.16 18 ALA C O 1
ATOM 4394 N N . LYS C 1 19 ? 51.717 43.763 16.225 1.00 26.87 19 LYS C N 1
ATOM 4395 C CA . LYS C 1 19 ? 50.905 43.211 15.143 1.00 26.60 19 LYS C CA 1
ATOM 4396 C C . LYS C 1 19 ? 49.765 42.287 15.577 1.00 25.03 19 LYS C C 1
ATOM 4397 O O . LYS C 1 19 ? 49.399 41.361 14.847 1.00 23.69 19 LYS C O 1
ATOM 4403 N N . THR C 1 20 ? 49.203 42.535 16.760 1.00 22.71 20 THR C N 1
ATOM 4404 C CA . THR C 1 20 ? 48.086 41.730 17.248 1.00 22.29 20 THR C CA 1
ATOM 4405 C C . THR C 1 20 ? 46.937 42.632 17.671 1.00 21.19 20 THR C C 1
ATOM 4406 O O . THR C 1 20 ? 47.066 43.855 17.691 1.00 21.89 20 THR C O 1
ATOM 4410 N N . TYR C 1 21 ? 45.805 42.020 17.991 1.00 21.22 21 TYR C N 1
ATOM 4411 C CA . TYR C 1 21 ? 44.641 42.771 18.446 1.00 21.76 21 TYR C CA 1
ATOM 4412 C C . TYR C 1 21 ? 43.857 41.927 19.429 1.00 21.33 21 TYR C C 1
ATOM 4413 O O . TYR C 1 21 ? 44.071 40.717 19.527 1.00 21.42 21 TYR C O 1
ATOM 4422 N N . ASN C 1 22 ? 42.962 42.577 20.167 1.00 22.26 22 ASN C N 1
ATOM 4423 C CA . ASN C 1 22 ? 42.124 41.910 21.155 1.00 21.93 22 ASN C CA 1
ATOM 4424 C C . ASN C 1 22 ? 41.018 41.166 20.411 1.00 21.20 22 ASN C C 1
ATOM 4425 O O . ASN C 1 22 ? 39.966 41.734 20.110 1.00 20.70 22 ASN C O 1
ATOM 4430 N N . GLN C 1 23 ? 41.253 39.885 20.127 1.00 20.31 23 GLN C N 1
ATOM 4431 C CA . GLN C 1 23 ? 40.291 39.086 19.377 1.00 18.62 23 GLN C CA 1
ATOM 4432 C C . GLN C 1 23 ? 38.948 38.832 20.068 1.00 19.38 23 GLN C C 1
ATOM 4433 O O . GLN C 1 23 ? 37.890 38.899 19.431 1.00 17.53 23 GLN C O 1
ATOM 4439 N N . PRO C 1 24 ? 38.959 38.531 21.377 1.00 20.49 24 PRO C N 1
ATOM 4440 C CA . PRO C 1 24 ? 37.662 38.296 22.018 1.00 21.47 24 PRO C CA 1
ATOM 4441 C C . PRO C 1 24 ? 36.759 39.534 21.991 1.00 20.82 24 PRO C C 1
ATOM 4442 O O . PRO C 1 24 ? 35.559 39.436 21.711 1.00 23.37 24 PRO C O 1
ATOM 4446 N N . ARG C 1 25 ? 37.336 40.698 22.271 1.00 21.66 25 ARG C N 1
ATOM 4447 C CA . ARG C 1 25 ? 36.554 41.929 22.275 1.00 21.54 25 ARG C CA 1
ATOM 4448 C C . ARG C 1 25 ? 36.022 42.240 20.876 1.00 22.53 25 ARG C C 1
ATOM 4449 O O . ARG C 1 25 ? 34.826 42.487 20.697 1.00 23.40 25 ARG C O 1
ATOM 4457 N N . PHE C 1 26 ? 36.905 42.232 19.885 1.00 22.96 26 PHE C N 1
ATOM 4458 C CA . PHE C 1 26 ? 36.470 42.514 18.523 1.00 22.60 26 PHE C CA 1
ATOM 4459 C C . PHE C 1 26 ? 35.381 41.554 18.049 1.00 23.59 26 PHE C C 1
ATOM 4460 O O . PHE C 1 26 ? 34.418 41.974 17.405 1.00 22.52 26 PHE C O 1
ATOM 4468 N N . MET C 1 27 ? 35.526 40.269 18.362 1.00 23.38 27 MET C N 1
ATOM 4469 C CA . MET C 1 27 ? 34.544 39.281 17.932 1.00 26.42 27 MET C CA 1
ATOM 4470 C C . MET C 1 27 ? 33.153 39.575 18.473 1.00 25.36 27 MET C C 1
ATOM 4471 O O . MET C 1 27 ? 32.157 39.420 17.768 1.00 23.04 27 MET C O 1
ATOM 4476 N N . ALA C 1 28 ? 33.085 39.989 19.732 1.00 25.62 28 ALA C N 1
ATOM 4477 C CA . ALA C 1 28 ? 31.808 40.318 20.342 1.00 24.77 28 ALA C CA 1
ATOM 4478 C C . ALA C 1 28 ? 31.230 41.562 19.652 1.00 24.19 28 ALA C C 1
ATOM 4479 O O . ALA C 1 28 ? 30.051 41.591 19.291 1.00 25.31 28 ALA C O 1
ATOM 4481 N N . GLN C 1 29 ? 32.061 42.586 19.466 1.00 24.08 29 GLN C N 1
ATOM 4482 C CA . GLN C 1 29 ? 31.614 43.814 18.804 1.00 22.83 29 GLN C CA 1
ATOM 4483 C C . GLN C 1 29 ? 31.103 43.478 17.404 1.00 24.83 29 GLN C C 1
ATOM 4484 O O . GLN C 1 29 ? 30.055 43.969 16.974 1.00 23.05 29 GLN C O 1
ATOM 4490 N N . TYR C 1 30 ? 31.856 42.644 16.692 1.00 24.37 30 TYR C N 1
ATOM 4491 C CA . TYR C 1 30 ? 31.483 42.261 15.337 1.00 25.85 30 TYR C CA 1
ATOM 4492 C C . TYR C 1 30 ? 30.098 41.627 15.240 1.00 26.78 30 TYR C C 1
ATOM 4493 O O . TYR C 1 30 ? 29.321 41.955 14.341 1.00 23.90 30 TYR C O 1
ATOM 4502 N N . GLN C 1 31 ? 29.796 40.710 16.153 1.00 28.00 31 GLN C N 1
ATOM 4503 C CA . GLN C 1 31 ? 28.501 40.049 16.142 1.00 33.03 31 GLN C CA 1
ATOM 4504 C C . GLN C 1 31 ? 27.353 41.039 16.315 1.00 36.16 31 GLN C C 1
ATOM 4505 O O . GLN C 1 31 ? 26.247 40.805 15.830 1.00 36.00 31 GLN C O 1
ATOM 4511 N N . GLU C 1 32 ? 27.612 42.148 16.998 1.00 41.45 32 GLU C N 1
ATOM 4512 C CA . GLU C 1 32 ? 26.581 43.156 17.191 1.00 47.50 32 GLU C CA 1
ATOM 4513 C C . GLU C 1 32 ? 26.442 43.997 15.927 1.00 42.34 32 GLU C C 1
ATOM 4514 O O . GLU C 1 32 ? 25.332 44.348 15.527 1.00 40.49 32 GLU C O 1
ATOM 4520 N N . LEU C 1 33 ? 27.571 44.317 15.300 1.00 34.96 33 LEU C N 1
ATOM 4521 C CA . LEU C 1 33 ? 27.561 45.096 14.069 1.00 31.10 33 LEU C CA 1
ATOM 4522 C C . LEU C 1 33 ? 26.749 44.344 13.019 1.00 30.96 33 LEU C C 1
ATOM 4523 O O . LEU C 1 33 ? 25.933 44.932 12.311 1.00 30.10 33 LEU C O 1
ATOM 4528 N N . LYS C 1 34 ? 26.983 43.038 12.932 1.00 30.71 34 LYS C N 1
ATOM 4529 C CA . LYS C 1 34 ? 26.288 42.175 11.981 1.00 31.95 34 LYS C CA 1
ATOM 4530 C C . LYS C 1 34 ? 24.800 42.190 12.302 1.00 34.66 34 LYS C C 1
ATOM 4531 O O . LYS C 1 34 ? 23.951 42.266 11.411 1.00 32.51 34 LYS C O 1
ATOM 4537 N N . LYS C 1 35 ? 24.501 42.117 13.592 1.00 36.75 35 LYS C N 1
ATOM 4538 C CA . LYS C 1 35 ? 23.131 42.129 14.073 1.00 41.89 35 LYS C CA 1
ATOM 4539 C C . LYS C 1 35 ? 22.396 43.387 13.610 1.00 41.41 35 LYS C C 1
ATOM 4540 O O . LYS C 1 35 ? 21.184 43.362 13.401 1.00 42.10 35 LYS C O 1
ATOM 4546 N N . ARG C 1 36 ? 23.136 44.481 13.439 1.00 40.22 36 ARG C N 1
ATOM 4547 C CA . ARG C 1 36 ? 22.547 45.749 13.015 1.00 39.73 36 ARG C CA 1
ATOM 4548 C C . ARG C 1 36 ? 22.713 46.040 11.524 1.00 38.62 36 ARG C C 1
ATOM 4549 O O . ARG C 1 36 ? 22.305 47.100 11.045 1.00 39.44 36 ARG C O 1
ATOM 4557 N N . GLY C 1 37 ? 23.317 45.107 10.798 1.00 36.73 37 GLY C N 1
ATOM 4558 C CA . GLY C 1 37 ? 23.513 45.297 9.372 1.00 34.25 37 GLY C CA 1
ATOM 4559 C C . GLY C 1 37 ? 24.635 46.252 9.005 1.00 32.72 37 GLY C C 1
ATOM 4560 O O . GLY C 1 37 ? 24.697 46.729 7.872 1.00 32.76 37 GLY C O 1
ATOM 4561 N N . ILE C 1 38 ? 25.519 46.541 9.956 1.00 30.71 38 ILE C N 1
ATOM 4562 C CA . ILE C 1 38 ? 26.646 47.437 9.709 1.00 28.45 38 ILE C CA 1
ATOM 4563 C C . ILE C 1 38 ? 27.793 46.625 9.112 1.00 27.49 38 ILE C C 1
ATOM 4564 O O . ILE C 1 38 ? 28.222 45.642 9.708 1.00 27.64 38 ILE C O 1
ATOM 4569 N N . LYS C 1 39 ? 28.286 47.033 7.944 1.00 26.32 39 LYS C N 1
ATOM 4570 C CA . LYS C 1 39 ? 29.384 46.319 7.291 1.00 26.54 39 LYS C CA 1
ATOM 4571 C C . LYS C 1 39 ? 30.751 46.685 7.866 1.00 25.55 39 LYS C C 1
ATOM 4572 O O . LYS C 1 39 ? 30.985 47.830 8.244 1.00 25.92 39 LYS C O 1
ATOM 4578 N N . PHE C 1 40 ? 31.654 45.709 7.914 1.00 22.30 40 PHE C N 1
ATOM 4579 C CA . PHE C 1 40 ? 33.008 45.940 8.411 1.00 22.42 40 PHE C CA 1
ATOM 4580 C C . PHE C 1 40 ? 33.969 45.743 7.243 1.00 20.17 40 PHE C C 1
ATOM 4581 O O . PHE C 1 40 ? 33.919 44.721 6.545 1.00 20.57 40 PHE C O 1
ATOM 4589 N N . VAL C 1 41 ? 34.836 46.728 7.032 1.00 17.60 41 VAL C N 1
ATOM 4590 C CA . VAL C 1 41 ? 35.802 46.696 5.941 1.00 18.35 41 VAL C CA 1
ATOM 4591 C C . VAL C 1 41 ? 37.244 46.951 6.391 1.00 19.28 41 VAL C C 1
ATOM 4592 O O . VAL C 1 41 ? 37.500 47.842 7.200 1.00 18.92 41 VAL C O 1
ATOM 4596 N N . VAL C 1 42 ? 38.175 46.167 5.850 1.00 17.74 42 VAL C N 1
ATOM 4597 C CA . VAL C 1 42 ? 39.600 46.324 6.134 1.00 19.56 42 VAL C CA 1
ATOM 4598 C C . VAL C 1 42 ? 40.255 46.936 4.888 1.00 20.86 42 VAL C C 1
ATOM 4599 O O . VAL C 1 42 ? 40.238 46.332 3.812 1.00 21.36 42 VAL C O 1
ATOM 4603 N N . ALA C 1 43 ? 40.810 48.139 5.032 1.00 19.22 43 ALA C N 1
ATOM 4604 C CA . ALA C 1 43 ? 41.471 48.825 3.922 1.00 21.29 43 ALA C CA 1
ATOM 4605 C C . ALA C 1 43 ? 42.946 48.980 4.268 1.00 21.06 43 ALA C C 1
ATOM 4606 O O . ALA C 1 43 ? 43.309 49.724 5.187 1.00 23.98 43 ALA C O 1
ATOM 4608 N N . SER C 1 44 ? 43.795 48.293 3.513 1.00 20.58 44 SER C N 1
ATOM 4609 C CA . SER C 1 44 ? 45.222 48.304 3.784 1.00 21.34 44 SER C CA 1
ATOM 4610 C C . SER C 1 44 ? 46.090 48.152 2.539 1.00 20.65 44 SER C C 1
ATOM 4611 O O . SER C 1 44 ? 45.634 47.675 1.500 1.00 21.13 44 SER C O 1
ATOM 4614 N N . GLY C 1 45 ? 47.350 48.565 2.652 1.00 20.95 45 GLY C N 1
ATOM 4615 C CA . GLY C 1 45 ? 48.271 48.439 1.535 1.00 19.98 45 GLY C CA 1
ATOM 4616 C C . GLY C 1 45 ? 48.798 47.018 1.412 1.00 21.05 45 GLY C C 1
ATOM 4617 O O . GLY C 1 45 ? 49.396 46.645 0.399 1.00 22.52 45 GLY C O 1
ATOM 4618 N N . ASN C 1 46 ? 48.567 46.210 2.441 1.00 19.72 46 ASN C N 1
ATOM 4619 C CA . ASN C 1 46 ? 49.039 44.832 2.427 1.00 19.91 46 ASN C CA 1
ATOM 4620 C C . ASN C 1 46 ? 48.307 43.910 1.459 1.00 22.07 46 ASN C C 1
ATOM 4621 O O . ASN C 1 46 ? 47.207 44.211 0.986 1.00 22.32 46 ASN C O 1
ATOM 4626 N N . GLN C 1 47 ? 48.939 42.776 1.179 1.00 21.04 47 GLN C N 1
ATOM 4627 C CA . GLN C 1 47 ? 48.405 41.780 0.262 1.00 21.29 47 GLN C CA 1
ATOM 4628 C C . GLN C 1 47 ? 47.121 41.180 0.823 1.00 20.92 47 GLN C C 1
ATOM 4629 O O . GLN C 1 47 ? 46.964 41.053 2.042 1.00 20.26 47 GLN C O 1
ATOM 4635 N N . TYR C 1 48 ? 46.201 40.823 -0.068 1.00 17.48 48 TYR C N 1
ATOM 4636 C CA . TYR C 1 48 ? 44.934 40.224 0.332 1.00 18.20 48 TYR C CA 1
ATOM 4637 C C . TYR C 1 48 ? 45.156 38.973 1.189 1.00 19.23 48 TYR C C 1
ATOM 4638 O O . TYR C 1 48 ? 44.499 38.782 2.210 1.00 19.46 48 TYR C O 1
ATOM 4647 N N . TYR C 1 49 ? 46.089 38.125 0.770 1.00 19.55 49 TYR C N 1
ATOM 4648 C CA . TYR C 1 49 ? 46.358 36.891 1.496 1.00 20.57 49 TYR C CA 1
ATOM 4649 C C . TYR C 1 49 ? 46.988 37.099 2.857 1.00 20.16 49 TYR C C 1
ATOM 4650 O O . TYR C 1 49 ? 46.932 36.215 3.712 1.00 21.02 49 TYR C O 1
ATOM 4659 N N . GLN C 1 50 ? 47.587 38.264 3.061 1.00 19.77 50 GLN C N 1
ATOM 4660 C CA . GLN C 1 50 ? 48.179 38.572 4.350 1.00 20.50 50 GLN C CA 1
ATOM 4661 C C . GLN C 1 50 ? 47.059 39.094 5.241 1.00 20.96 50 GLN C C 1
ATOM 4662 O O . GLN C 1 50 ? 46.986 38.775 6.433 1.00 19.50 50 GLN C O 1
ATOM 4668 N N . LEU C 1 51 ? 46.173 39.883 4.645 1.00 17.87 51 LEU C N 1
ATOM 4669 C CA . LEU C 1 51 ? 45.061 40.465 5.374 1.00 18.64 51 LEU C CA 1
ATOM 4670 C C . LEU C 1 51 ? 44.108 39.435 5.961 1.00 18.90 51 LEU C C 1
ATOM 4671 O O . LEU C 1 51 ? 43.678 39.579 7.102 1.00 17.42 51 LEU C O 1
ATOM 4676 N N . ILE C 1 52 ? 43.785 38.388 5.203 1.00 18.03 52 ILE C N 1
ATOM 4677 C CA . ILE C 1 52 ? 42.854 37.389 5.717 1.00 18.15 52 ILE C CA 1
ATOM 4678 C C . ILE C 1 52 ? 43.437 36.529 6.838 1.00 17.28 52 ILE C C 1
ATOM 4679 O O . ILE C 1 52 ? 42.693 35.868 7.568 1.00 18.51 52 ILE C O 1
ATOM 4684 N N . SER C 1 53 ? 44.757 36.546 6.988 1.00 18.14 53 SER C N 1
ATOM 4685 C CA . SER C 1 53 ? 45.393 35.766 8.049 1.00 17.74 53 SER C CA 1
ATOM 4686 C C . SER C 1 53 ? 45.021 36.336 9.419 1.00 17.63 53 SER C C 1
ATOM 4687 O O . SER C 1 53 ? 45.103 35.639 10.437 1.00 16.07 53 SER C O 1
ATOM 4690 N N . PHE C 1 54 ? 44.603 37.598 9.439 1.00 17.96 54 PHE C N 1
ATOM 4691 C CA . PHE C 1 54 ? 44.209 38.258 10.684 1.00 18.31 54 PHE C CA 1
ATOM 4692 C C . PHE C 1 54 ? 42.744 37.991 11.032 1.00 19.11 54 PHE C C 1
ATOM 4693 O O . PHE C 1 54 ? 42.318 38.225 12.160 1.00 19.25 54 PHE C O 1
ATOM 4701 N N . PHE C 1 55 ? 41.974 37.498 10.063 1.00 19.46 55 PHE C N 1
ATOM 4702 C CA . PHE C 1 55 ? 40.561 37.203 10.283 1.00 20.18 55 PHE C CA 1
ATOM 4703 C C . PHE C 1 55 ? 40.215 35.808 9.746 1.00 21.69 55 PHE C C 1
ATOM 4704 O O . PHE C 1 55 ? 39.324 35.652 8.910 1.00 19.94 55 PHE C O 1
ATOM 4712 N N . PRO C 1 56 ? 40.913 34.771 10.244 1.00 23.03 56 PRO C N 1
ATOM 4713 C CA . PRO C 1 56 ? 40.695 33.382 9.818 1.00 25.34 56 PRO C CA 1
ATOM 4714 C C . PRO C 1 56 ? 39.241 32.948 9.959 1.00 27.93 56 PRO C C 1
ATOM 4715 O O . PRO C 1 56 ? 38.706 32.231 9.119 1.00 27.00 56 PRO C O 1
ATOM 4719 N N . GLU C 1 57 ? 38.603 33.388 11.036 1.00 29.34 57 GLU C N 1
ATOM 4720 C CA . GLU C 1 57 ? 37.224 33.007 11.293 1.00 32.89 57 GLU C CA 1
ATOM 4721 C C . GLU C 1 57 ? 36.156 33.886 10.638 1.00 31.22 57 GLU C C 1
ATOM 4722 O O . GLU C 1 57 ? 34.998 33.475 10.541 1.00 33.78 57 GLU C O 1
ATOM 4728 N N . LEU C 1 58 ? 36.531 35.072 10.165 1.00 26.68 58 LEU C N 1
ATOM 4729 C CA . LEU C 1 58 ? 35.548 35.979 9.567 1.00 25.80 58 LEU C CA 1
ATOM 4730 C C . LEU C 1 58 ? 35.830 36.449 8.139 1.00 25.66 58 LEU C C 1
ATOM 4731 O O . LEU C 1 58 ? 35.041 37.206 7.576 1.00 25.41 58 LEU C O 1
ATOM 4736 N N . LYS C 1 59 ? 36.934 35.998 7.552 1.00 26.06 59 LYS C N 1
ATOM 4737 C CA . LYS C 1 59 ? 37.322 36.437 6.209 1.00 27.12 59 LYS C CA 1
ATOM 4738 C C . LYS C 1 59 ? 36.251 36.453 5.112 1.00 27.64 59 LYS C C 1
ATOM 4739 O O . LYS C 1 59 ? 36.315 37.289 4.211 1.00 26.64 59 LYS C O 1
ATOM 4745 N N . ASP C 1 60 ? 35.275 35.552 5.162 1.00 27.40 60 ASP C N 1
ATOM 4746 C CA . ASP C 1 60 ? 34.253 35.548 4.114 1.00 28.79 60 ASP C CA 1
ATOM 4747 C C . ASP C 1 60 ? 33.022 36.377 4.448 1.00 28.99 60 ASP C C 1
ATOM 4748 O O . ASP C 1 60 ? 32.120 36.508 3.625 1.00 28.06 60 ASP C O 1
ATOM 4753 N N . GLU C 1 61 ? 32.992 36.936 5.653 1.00 29.03 61 GLU C N 1
ATOM 4754 C CA . GLU C 1 61 ? 31.867 37.753 6.094 1.00 29.77 61 GLU C CA 1
ATOM 4755 C C . GLU C 1 61 ? 32.177 39.241 6.011 1.00 28.53 61 GLU C C 1
ATOM 4756 O O . GLU C 1 61 ? 31.268 40.066 5.915 1.00 30.71 61 GLU C O 1
ATOM 4762 N N . ILE C 1 62 ? 33.455 39.588 6.080 1.00 23.70 62 ILE C N 1
ATOM 4763 C CA . ILE C 1 62 ? 33.836 40.987 6.004 1.00 22.87 62 ILE C CA 1
ATOM 4764 C C . ILE C 1 62 ? 34.380 41.289 4.619 1.00 21.82 62 ILE C C 1
ATOM 4765 O O . ILE C 1 62 ? 34.515 40.385 3.795 1.00 23.02 62 ILE C O 1
ATOM 4770 N N . SER C 1 63 ? 34.676 42.555 4.354 1.00 18.94 63 SER C N 1
ATOM 4771 C CA . SER C 1 63 ? 35.177 42.940 3.041 1.00 19.92 63 SER C CA 1
ATOM 4772 C C . SER C 1 63 ? 36.592 43.483 3.117 1.00 18.87 63 SER C C 1
ATOM 4773 O O . SER C 1 63 ? 37.012 44.010 4.149 1.00 18.55 63 SER C O 1
ATOM 4776 N N . PHE C 1 64 ? 37.325 43.353 2.015 1.00 17.24 64 PHE C N 1
ATOM 4777 C CA . PHE C 1 64 ? 38.708 43.806 1.978 1.00 18.09 64 PHE C CA 1
ATOM 4778 C C . PHE C 1 64 ? 39.088 44.701 0.810 1.00 19.59 64 PHE C C 1
ATOM 4779 O O . PHE C 1 64 ? 38.769 44.410 -0.345 1.00 20.00 64 PHE C O 1
ATOM 4787 N N . VAL C 1 65 ? 39.742 45.794 1.133 1.00 18.75 65 VAL C N 1
ATOM 4788 C CA . VAL C 1 65 ? 40.302 46.704 0.163 1.00 18.46 65 VAL C CA 1
ATOM 4789 C C . VAL C 1 65 ? 41.806 46.515 0.332 1.00 17.03 65 VAL C C 1
ATOM 4790 O O . VAL C 1 65 ? 42.425 47.213 1.133 1.00 18.39 65 VAL C O 1
ATOM 4794 N N . ALA C 1 66 ? 42.377 45.577 -0.418 1.00 17.90 66 ALA C N 1
ATOM 4795 C CA . ALA C 1 66 ? 43.791 45.243 -0.308 1.00 17.94 66 ALA C CA 1
ATOM 4796 C C . ALA C 1 66 ? 44.680 45.937 -1.328 1.00 20.06 66 ALA C C 1
ATOM 4797 O O . ALA C 1 66 ? 44.195 46.486 -2.319 1.00 19.46 66 ALA C O 1
ATOM 4799 N N . GLU C 1 67 ? 45.986 45.899 -1.079 1.00 21.67 67 GLU C N 1
ATOM 4800 C CA . GLU C 1 67 ? 46.967 46.516 -1.971 1.00 25.48 67 GLU C CA 1
ATOM 4801 C C . GLU C 1 67 ? 46.579 47.975 -2.245 1.00 27.47 67 GLU C C 1
ATOM 4802 O O . GLU C 1 67 ? 46.740 48.464 -3.361 1.00 28.14 67 GLU C O 1
ATOM 4808 N N . ASN C 1 68 ? 46.059 48.655 -1.226 1.00 27.66 68 ASN C N 1
ATOM 4809 C CA . ASN C 1 68 ? 45.638 50.052 -1.346 1.00 30.13 68 ASN C CA 1
ATOM 4810 C C . ASN C 1 68 ? 44.502 50.282 -2.336 1.00 28.51 68 ASN C C 1
ATOM 4811 O O . ASN C 1 68 ? 44.267 51.416 -2.756 1.00 27.47 68 ASN C O 1
ATOM 4816 N N . GLY C 1 69 ? 43.800 49.212 -2.701 1.00 25.40 69 GLY C N 1
ATOM 4817 C CA . GLY C 1 69 ? 42.694 49.335 -3.633 1.00 24.95 69 GLY C CA 1
ATOM 4818 C C . GLY C 1 69 ? 42.890 48.576 -4.933 1.00 24.90 69 GLY C C 1
ATOM 4819 O O . GLY C 1 69 ? 41.980 48.517 -5.765 1.00 22.27 69 GLY C O 1
ATOM 4820 N N . ALA C 1 70 ? 44.070 47.986 -5.113 1.00 23.74 70 ALA C N 1
ATOM 4821 C CA . ALA C 1 70 ? 44.360 47.234 -6.333 1.00 24.17 70 ALA C CA 1
ATOM 4822 C C . ALA C 1 70 ? 43.632 45.886 -6.392 1.00 23.07 70 ALA C C 1
ATOM 4823 O O . ALA C 1 70 ? 43.526 45.274 -7.454 1.00 22.23 70 ALA C O 1
ATOM 4825 N N . LEU C 1 71 ? 43.139 45.423 -5.249 1.00 21.97 71 LEU C N 1
ATOM 4826 C CA . LEU C 1 71 ? 42.415 44.158 -5.190 1.00 19.87 71 LEU C CA 1
ATOM 4827 C C . LEU C 1 71 ? 41.320 44.292 -4.137 1.00 19.88 71 LEU C C 1
ATOM 4828 O O . LEU C 1 71 ? 41.604 44.505 -2.955 1.00 20.19 71 LEU C O 1
ATOM 4833 N N . VAL C 1 72 ? 40.070 44.177 -4.579 1.00 18.39 72 VAL C N 1
ATOM 4834 C CA . VAL C 1 72 ? 38.917 44.314 -3.693 1.00 18.81 72 VAL C CA 1
ATOM 4835 C C . VAL C 1 72 ? 38.047 43.064 -3.617 1.00 19.20 72 VAL C C 1
ATOM 4836 O O . VAL C 1 72 ? 37.733 42.438 -4.633 1.00 17.98 72 VAL C O 1
ATOM 4840 N N . TYR C 1 73 ? 37.660 42.719 -2.391 1.00 18.76 73 TYR C N 1
ATOM 4841 C CA . TYR C 1 73 ? 36.810 41.571 -2.117 1.00 18.79 73 TYR C CA 1
ATOM 4842 C C . TYR C 1 73 ? 35.610 42.060 -1.324 1.00 20.41 73 TYR C C 1
ATOM 4843 O O . TYR C 1 73 ? 35.747 42.881 -0.412 1.00 19.89 73 TYR C O 1
ATOM 4852 N N . GLU C 1 74 ? 34.437 41.552 -1.677 1.00 22.75 74 GLU C N 1
ATOM 4853 C CA . GLU C 1 74 ? 33.203 41.918 -0.999 1.00 25.42 74 GLU C CA 1
ATOM 4854 C C . GLU C 1 74 ? 32.589 40.639 -0.460 1.00 26.40 74 GLU C C 1
ATOM 4855 O O . GLU C 1 74 ? 32.150 39.790 -1.230 1.00 23.81 74 GLU C O 1
ATOM 4861 N N . HIS C 1 75 ? 32.578 40.490 0.859 1.00 26.33 75 HIS C N 1
ATOM 4862 C CA . HIS C 1 75 ? 31.989 39.307 1.473 1.00 28.77 75 HIS C CA 1
ATOM 4863 C C . HIS C 1 75 ? 32.476 37.979 0.887 1.00 27.85 75 HIS C C 1
ATOM 4864 O O . HIS C 1 75 ? 31.670 37.116 0.536 1.00 27.65 75 HIS C O 1
ATOM 4871 N N . GLY C 1 76 ? 33.793 37.823 0.777 1.00 25.59 76 GLY C N 1
ATOM 4872 C CA . GLY C 1 76 ? 34.354 36.585 0.265 1.00 24.91 76 GLY C CA 1
ATOM 4873 C C . GLY C 1 76 ? 34.447 36.406 -1.241 1.00 24.18 76 GLY C C 1
ATOM 4874 O O . GLY C 1 76 ? 34.958 35.387 -1.702 1.00 25.46 76 GLY C O 1
ATOM 4875 N N . LYS C 1 77 ? 33.970 37.375 -2.015 1.00 21.21 77 LYS C N 1
ATOM 4876 C CA . LYS C 1 77 ? 34.027 37.260 -3.473 1.00 21.00 77 LYS C CA 1
ATOM 4877 C C . LYS C 1 77 ? 34.835 38.393 -4.093 1.00 19.28 77 LYS C C 1
ATOM 4878 O O . LYS C 1 77 ? 34.602 39.567 -3.801 1.00 18.43 77 LYS C O 1
ATOM 4884 N N . GLN C 1 78 ? 35.795 38.039 -4.943 1.00 20.41 78 GLN C N 1
ATOM 4885 C CA . GLN C 1 78 ? 36.616 39.047 -5.602 1.00 21.61 78 GLN C CA 1
ATOM 4886 C C . GLN C 1 78 ? 35.700 39.964 -6.400 1.00 21.57 78 GLN C C 1
ATOM 4887 O O . GLN C 1 78 ? 34.900 39.493 -7.212 1.00 19.76 78 GLN C O 1
ATOM 4893 N N . LEU C 1 79 ? 35.821 41.267 -6.158 1.00 21.19 79 LEU C N 1
ATOM 4894 C CA . LEU C 1 79 ? 35.003 42.277 -6.825 1.00 23.46 79 LEU C CA 1
ATOM 4895 C C . LEU C 1 79 ? 35.744 43.022 -7.924 1.00 25.44 79 LEU C C 1
ATOM 4896 O O . LEU C 1 79 ? 35.186 43.286 -8.987 1.00 25.01 79 LEU C O 1
ATOM 4901 N N . PHE C 1 80 ? 37.004 43.358 -7.667 1.00 25.15 80 PHE C N 1
ATOM 4902 C CA . PHE C 1 80 ? 37.800 44.103 -8.634 1.00 24.65 80 PHE C CA 1
ATOM 4903 C C . PHE C 1 80 ? 39.302 43.959 -8.396 1.00 25.31 80 PHE C C 1
ATOM 4904 O O . PHE C 1 80 ? 39.747 43.717 -7.270 1.00 23.71 80 PHE C O 1
ATOM 4912 N N . HIS C 1 81 ? 40.079 44.107 -9.464 1.00 24.12 81 HIS C N 1
ATOM 4913 C CA . HIS C 1 81 ? 41.532 44.067 -9.352 1.00 22.75 81 HIS C CA 1
ATOM 4914 C C . HIS C 1 81 ? 42.128 44.958 -10.430 1.00 24.11 81 HIS C C 1
ATOM 4915 O O . HIS C 1 81 ? 41.579 45.071 -11.527 1.00 22.27 81 HIS C O 1
ATOM 4922 N N . GLY C 1 82 ? 43.224 45.627 -10.095 1.00 22.86 82 GLY C N 1
ATOM 4923 C CA . GLY C 1 82 ? 43.868 46.497 -11.057 1.00 25.11 82 GLY C CA 1
ATOM 4924 C C . GLY C 1 82 ? 44.723 45.660 -11.981 1.00 25.24 82 GLY C C 1
ATOM 4925 O O . GLY C 1 82 ? 44.893 44.460 -11.753 1.00 23.71 82 GLY C O 1
ATOM 4926 N N . GLU C 1 83 ? 45.264 46.274 -13.027 1.00 24.61 83 GLU C N 1
ATOM 4927 C CA . GLU C 1 83 ? 46.098 45.523 -13.947 1.00 25.65 83 GLU C CA 1
ATOM 4928 C C . GLU C 1 83 ? 46.965 46.397 -14.835 1.00 25.83 83 GLU C C 1
ATOM 4929 O O . GLU C 1 83 ? 46.471 47.292 -15.514 1.00 24.90 83 GLU C O 1
ATOM 4935 N N . LEU C 1 84 ? 48.267 46.139 -14.803 1.00 25.10 84 LEU C N 1
ATOM 4936 C CA . LEU C 1 84 ? 49.211 46.856 -15.647 1.00 26.21 84 LEU C CA 1
ATOM 4937 C C . LEU C 1 84 ? 49.347 46.032 -16.920 1.00 26.94 84 LEU C C 1
ATOM 4938 O O . LEU C 1 84 ? 49.225 44.804 -16.887 1.00 25.40 84 LEU C O 1
ATOM 4943 N N . THR C 1 85 ? 49.584 46.697 -18.043 1.00 28.33 85 THR C N 1
ATOM 4944 C CA . THR C 1 85 ? 49.776 45.977 -19.293 1.00 31.83 85 THR C CA 1
ATOM 4945 C C . THR C 1 85 ? 51.199 45.461 -19.173 1.00 35.27 85 THR C C 1
ATOM 4946 O O . THR C 1 85 ? 51.979 45.991 -18.380 1.00 32.17 85 THR C O 1
ATOM 4950 N N . ARG C 1 86 ? 51.549 44.443 -19.947 1.00 41.40 86 ARG C N 1
ATOM 4951 C CA . ARG C 1 86 ? 52.896 43.906 -19.861 1.00 49.75 86 ARG C CA 1
ATOM 4952 C C . ARG C 1 86 ? 53.919 44.984 -20.192 1.00 47.84 86 ARG C C 1
ATOM 4953 O O . ARG C 1 86 ? 55.019 44.995 -19.646 1.00 47.71 86 ARG C O 1
ATOM 4961 N N . HIS C 1 87 ? 53.549 45.899 -21.081 1.00 46.52 87 HIS C N 1
ATOM 4962 C CA . HIS C 1 87 ? 54.450 46.976 -21.462 1.00 45.27 87 HIS C CA 1
ATOM 4963 C C . HIS C 1 87 ? 54.686 47.925 -20.290 1.00 41.82 87 HIS C C 1
ATOM 4964 O O . HIS C 1 87 ? 55.820 48.329 -20.027 1.00 39.99 87 HIS C O 1
ATOM 4971 N N . GLU C 1 88 ? 53.612 48.282 -19.591 1.00 37.44 88 GLU C N 1
ATOM 4972 C CA . GLU C 1 88 ? 53.716 49.171 -18.442 1.00 35.73 88 GLU C CA 1
ATOM 4973 C C . GLU C 1 88 ? 54.627 48.572 -17.372 1.00 34.54 88 GLU C C 1
ATOM 4974 O O . GLU C 1 88 ? 55.556 49.230 -16.901 1.00 33.25 88 GLU C O 1
ATOM 4980 N N . SER C 1 89 ? 54.364 47.324 -16.989 1.00 34.39 89 SER C N 1
ATOM 4981 C CA . SER C 1 89 ? 55.182 46.666 -15.972 1.00 35.72 89 SER C CA 1
ATOM 4982 C C . SER C 1 89 ? 56.616 46.526 -16.472 1.00 37.14 89 SER C C 1
ATOM 4983 O O . SER C 1 89 ? 57.565 46.657 -15.701 1.00 33.93 89 SER C O 1
ATOM 4986 N N . ARG C 1 90 ? 56.762 46.267 -17.769 1.00 39.57 90 ARG C N 1
ATOM 4987 C CA . ARG C 1 90 ? 58.075 46.139 -18.389 1.00 42.89 90 ARG C CA 1
ATOM 4988 C C . ARG C 1 90 ? 58.870 47.413 -18.118 1.00 41.07 90 ARG C C 1
ATOM 4989 O O . ARG C 1 90 ? 60.051 47.365 -17.782 1.00 41.69 90 ARG C O 1
ATOM 4997 N N . ILE C 1 91 ? 58.202 48.551 -18.258 1.00 38.80 91 ILE C N 1
ATOM 4998 C CA . ILE C 1 91 ? 58.823 49.848 -18.040 1.00 36.37 91 ILE C CA 1
ATOM 4999 C C . ILE C 1 91 ? 59.120 50.137 -16.568 1.00 34.27 91 ILE C C 1
ATOM 5000 O O . ILE C 1 91 ? 60.206 50.609 -16.239 1.00 33.45 91 ILE C O 1
ATOM 5005 N N . VAL C 1 92 ? 58.161 49.865 -15.686 1.00 31.53 92 VAL C N 1
ATOM 5006 C CA . VAL C 1 92 ? 58.368 50.114 -14.257 1.00 29.47 92 VAL C CA 1
ATOM 5007 C C . VAL C 1 92 ? 59.500 49.259 -13.698 1.00 29.48 92 VAL C C 1
ATOM 5008 O O . VAL C 1 92 ? 60.310 49.738 -12.907 1.00 29.88 92 VAL C O 1
ATOM 5012 N N . ILE C 1 93 ? 59.548 47.993 -14.103 1.00 30.19 93 ILE C N 1
ATOM 5013 C CA . ILE C 1 93 ? 60.594 47.085 -13.646 1.00 31.99 93 ILE C CA 1
ATOM 5014 C C . ILE C 1 93 ? 61.951 47.603 -14.116 1.00 34.22 93 ILE C C 1
ATOM 5015 O O . ILE C 1 93 ? 62.910 47.679 -13.341 1.00 33.18 93 ILE C O 1
ATOM 5020 N N . GLY C 1 94 ? 62.025 47.954 -15.395 1.00 35.84 94 GLY C N 1
ATOM 5021 C CA . GLY C 1 94 ? 63.265 48.462 -15.949 1.00 39.00 94 GLY C CA 1
ATOM 5022 C C . GLY C 1 94 ? 63.758 49.665 -15.176 1.00 40.76 94 GLY C C 1
ATOM 5023 O O . GLY C 1 94 ? 64.936 49.751 -14.823 1.00 40.60 94 GLY C O 1
ATOM 5024 N N . GLU C 1 95 ? 62.852 50.596 -14.900 1.00 42.04 95 GLU C N 1
ATOM 5025 C CA . GLU C 1 95 ? 63.210 51.795 -14.166 1.00 44.42 95 GLU C CA 1
ATOM 5026 C C . GLU C 1 95 ? 63.742 51.451 -12.782 1.00 43.12 95 GLU C C 1
ATOM 5027 O O . GLU C 1 95 ? 64.737 52.018 -12.337 1.00 42.99 95 GLU C O 1
ATOM 5033 N N . LEU C 1 96 ? 63.078 50.523 -12.102 1.00 41.85 96 LEU C N 1
ATOM 5034 C CA . LEU C 1 96 ? 63.502 50.122 -10.765 1.00 41.59 96 LEU C CA 1
ATOM 5035 C C . LEU C 1 96 ? 64.869 49.440 -10.770 1.00 42.49 96 LEU C C 1
ATOM 5036 O O . LEU C 1 96 ? 65.668 49.622 -9.850 1.00 43.34 96 LEU C O 1
ATOM 5041 N N . LEU C 1 97 ? 65.136 48.661 -11.811 1.00 42.38 97 LEU C N 1
ATOM 5042 C CA . LEU C 1 97 ? 66.403 47.952 -11.921 1.00 44.62 97 LEU C CA 1
ATOM 5043 C C . LEU C 1 97 ? 67.598 48.867 -12.178 1.00 46.53 97 LEU C C 1
ATOM 5044 O O . LEU C 1 97 ? 68.743 48.448 -12.014 1.00 47.22 97 LEU C O 1
ATOM 5049 N N . LYS C 1 98 ? 67.337 50.107 -12.586 1.00 48.77 98 LYS C N 1
ATOM 5050 C CA . LYS C 1 98 ? 68.417 51.055 -12.847 1.00 52.98 98 LYS C CA 1
ATOM 5051 C C . LYS C 1 98 ? 69.355 51.119 -11.647 1.00 57.97 98 LYS C C 1
ATOM 5052 O O . LYS C 1 98 ? 70.575 51.052 -11.798 1.00 57.53 98 LYS C O 1
ATOM 5058 N N . ASP C 1 99 ? 68.780 51.248 -10.457 1.00 65.34 99 ASP C N 1
ATOM 5059 C CA . ASP C 1 99 ? 69.568 51.295 -9.232 1.00 73.52 99 ASP C CA 1
ATOM 5060 C C . ASP C 1 99 ? 69.619 49.906 -8.612 1.00 75.16 99 ASP C C 1
ATOM 5061 O O . ASP C 1 99 ? 68.731 49.521 -7.854 1.00 74.81 99 ASP C O 1
ATOM 5066 N N . LYS C 1 100 ? 70.665 49.159 -8.946 1.00 77.90 100 LYS C N 1
ATOM 5067 C CA . LYS C 1 100 ? 70.852 47.804 -8.439 1.00 81.67 100 LYS C CA 1
ATOM 5068 C C . LYS C 1 100 ? 70.938 47.791 -6.914 1.00 80.52 100 LYS C C 1
ATOM 5069 O O . LYS C 1 100 ? 71.046 46.733 -6.298 1.00 79.56 100 LYS C O 1
ATOM 5075 N N . GLN C 1 101 ? 70.878 48.973 -6.312 1.00 80.98 101 GLN C N 1
ATOM 5076 C CA . GLN C 1 101 ? 70.965 49.111 -4.863 1.00 82.39 101 GLN C CA 1
ATOM 5077 C C . GLN C 1 101 ? 69.611 49.028 -4.165 1.00 76.13 101 GLN C C 1
ATOM 5078 O O . GLN C 1 101 ? 69.532 48.678 -2.988 1.00 75.38 101 GLN C O 1
ATOM 5084 N N . LEU C 1 102 ? 68.549 49.350 -4.894 1.00 69.59 102 LEU C N 1
ATOM 5085 C CA . LEU C 1 102 ? 67.204 49.337 -4.333 1.00 62.62 102 LEU C CA 1
ATOM 5086 C C . LEU C 1 102 ? 66.616 47.929 -4.241 1.00 57.22 102 LEU C C 1
ATOM 5087 O O . LEU C 1 102 ? 66.909 47.067 -5.068 1.00 56.20 102 LEU C O 1
ATOM 5092 N N . ASN C 1 103 ? 65.800 47.700 -3.217 1.00 51.12 103 ASN C N 1
ATOM 5093 C CA . ASN C 1 103 ? 65.149 46.408 -3.020 1.00 45.53 103 ASN C CA 1
ATOM 5094 C C . ASN C 1 103 ? 63.644 46.605 -3.165 1.00 41.12 103 ASN C C 1
ATOM 5095 O O . ASN C 1 103 ? 63.067 47.487 -2.529 1.00 39.57 103 ASN C O 1
ATOM 5100 N N . PHE C 1 104 ? 63.008 45.784 -3.994 1.00 36.52 104 PHE C N 1
ATOM 5101 C CA . PHE C 1 104 ? 61.573 45.909 -4.208 1.00 32.85 104 PHE C CA 1
ATOM 5102 C C . PHE C 1 104 ? 60.904 44.579 -4.536 1.00 31.06 104 PHE C C 1
ATOM 5103 O O . PHE C 1 104 ? 61.564 43.605 -4.902 1.00 31.14 104 PHE C O 1
ATOM 5111 N N . VAL C 1 105 ? 59.583 44.553 -4.401 1.00 28.57 105 VAL C N 1
ATOM 5112 C CA . VAL C 1 105 ? 58.799 43.368 -4.717 1.00 28.66 105 VAL C CA 1
ATOM 5113 C C . VAL C 1 105 ? 57.735 43.760 -5.738 1.00 27.10 105 VAL C C 1
ATOM 5114 O O . VAL C 1 105 ? 57.257 44.892 -5.742 1.00 26.80 105 VAL C O 1
ATOM 5118 N N . ALA C 1 106 ? 57.389 42.827 -6.612 1.00 25.77 106 ALA C N 1
ATOM 5119 C CA . ALA C 1 106 ? 56.355 43.061 -7.612 1.00 25.06 106 ALA C CA 1
ATOM 5120 C C . ALA C 1 106 ? 55.091 42.438 -7.036 1.00 23.35 106 ALA C C 1
ATOM 5121 O O . ALA C 1 106 ? 55.098 41.273 -6.657 1.00 23.52 106 ALA C O 1
ATOM 5123 N N . CYS C 1 107 ? 54.015 43.213 -6.963 1.00 23.20 107 CYS C N 1
ATOM 5124 C CA . CYS C 1 107 ? 52.762 42.720 -6.401 1.00 23.78 107 CYS C CA 1
ATOM 5125 C C . CYS C 1 107 ? 51.762 42.298 -7.476 1.00 22.35 107 CYS C C 1
ATOM 5126 O O . CYS C 1 107 ? 51.323 43.118 -8.280 1.00 22.90 107 CYS C O 1
ATOM 5129 N N . GLY C 1 108 ? 51.415 41.011 -7.481 1.00 22.05 108 GLY C N 1
ATOM 5130 C CA . GLY C 1 108 ? 50.472 40.477 -8.450 1.00 22.31 108 GLY C CA 1
ATOM 5131 C C . GLY C 1 108 ? 49.185 39.899 -7.871 1.00 23.60 108 GLY C C 1
ATOM 5132 O O . GLY C 1 108 ? 49.009 39.813 -6.652 1.00 21.81 108 GLY C O 1
ATOM 5133 N N . LEU C 1 109 ? 48.289 39.482 -8.762 1.00 23.44 109 LEU C N 1
ATOM 5134 C CA . LEU C 1 109 ? 46.995 38.930 -8.384 1.00 24.42 109 LEU C CA 1
ATOM 5135 C C . LEU C 1 109 ? 47.100 37.609 -7.627 1.00 24.11 109 LEU C C 1
ATOM 5136 O O . LEU C 1 109 ? 46.420 37.407 -6.620 1.00 23.15 109 LEU C O 1
ATOM 5141 N N . GLN C 1 110 ? 47.942 36.709 -8.122 1.00 22.79 110 GLN C N 1
ATOM 5142 C CA . GLN C 1 110 ? 48.112 35.408 -7.495 1.00 24.54 110 GLN C CA 1
ATOM 5143 C C . GLN C 1 110 ? 49.174 35.418 -6.398 1.00 23.15 110 GLN C C 1
ATOM 5144 O O . GLN C 1 110 ? 49.051 34.710 -5.400 1.00 24.91 110 GLN C O 1
ATOM 5150 N N . SER C 1 111 ? 50.213 36.223 -6.578 1.00 21.80 111 SER C N 1
ATOM 5151 C CA . SER C 1 111 ? 51.281 36.292 -5.592 1.00 21.51 111 SER C CA 1
ATOM 5152 C C . SER C 1 111 ? 52.101 37.563 -5.752 1.00 21.31 111 SER C C 1
ATOM 5153 O O . SER C 1 111 ? 51.908 38.346 -6.678 1.00 18.61 111 SER C O 1
ATOM 5156 N N . ALA C 1 112 ? 53.023 37.742 -4.814 1.00 21.13 112 ALA C N 1
ATOM 5157 C CA . ALA C 1 112 ? 53.949 38.835 -4.831 1.00 21.60 112 ALA C CA 1
ATOM 5158 C C . ALA C 1 112 ? 55.275 38.207 -5.269 1.00 21.07 112 ALA C C 1
ATOM 5159 O O . ALA C 1 112 ? 55.424 36.991 -5.117 1.00 20.82 112 ALA C O 1
ATOM 5161 N N . TYR C 1 113 ? 56.208 38.961 -5.788 1.00 22.91 113 TYR C N 1
ATOM 5162 C CA . TYR C 1 113 ? 57.468 38.364 -6.218 1.00 22.40 113 TYR C CA 1
ATOM 5163 C C . TYR C 1 113 ? 58.667 39.202 -5.798 1.00 22.95 113 TYR C C 1
ATOM 5164 O O . TYR C 1 113 ? 58.576 40.424 -5.676 1.00 23.27 113 TYR C O 1
ATOM 5173 N N . VAL C 1 114 ? 59.795 38.537 -5.572 1.00 25.61 114 VAL C N 1
ATOM 5174 C CA . VAL C 1 114 ? 61.012 39.222 -5.157 1.00 26.90 114 VAL C CA 1
ATOM 5175 C C . VAL C 1 114 ? 62.226 38.523 -5.751 1.00 29.76 114 VAL C C 1
ATOM 5176 O O . VAL C 1 114 ? 62.220 37.307 -5.931 1.00 30.06 114 VAL C O 1
ATOM 5180 N N . SER C 1 115 ? 63.264 39.295 -6.059 1.00 33.41 115 SER C N 1
ATOM 5181 C CA . SER C 1 115 ? 64.485 38.735 -6.629 1.00 37.79 115 SER C CA 1
ATOM 5182 C C . SER C 1 115 ? 65.069 37.674 -5.709 1.00 41.38 115 SER C C 1
ATOM 5183 O O . SER C 1 115 ? 65.146 37.866 -4.496 1.00 40.86 115 SER C O 1
ATOM 5186 N N . GLU C 1 116 ? 65.491 36.558 -6.293 1.00 46.59 116 GLU C N 1
ATOM 5187 C CA . GLU C 1 116 ? 66.061 35.463 -5.517 1.00 52.31 116 GLU C CA 1
ATOM 5188 C C . GLU C 1 116 ? 67.437 35.800 -4.969 1.00 52.57 116 GLU C C 1
ATOM 5189 O O . GLU C 1 116 ? 68.086 34.961 -4.348 1.00 52.96 116 GLU C O 1
ATOM 5195 N N . ASN C 1 117 ? 67.887 37.025 -5.205 1.00 53.25 117 ASN C N 1
ATOM 5196 C CA . ASN C 1 117 ? 69.190 37.445 -4.719 1.00 53.91 117 ASN C CA 1
ATOM 5197 C C . ASN C 1 117 ? 69.010 38.595 -3.744 1.00 50.67 117 ASN C C 1
ATOM 5198 O O . ASN C 1 117 ? 69.973 39.230 -3.320 1.00 50.69 117 ASN C O 1
ATOM 5203 N N . ALA C 1 118 ? 67.757 38.851 -3.389 1.00 45.84 118 ALA C N 1
ATOM 5204 C CA . ALA C 1 118 ? 67.435 39.914 -2.456 1.00 42.15 118 ALA C CA 1
ATOM 5205 C C . ALA C 1 118 ? 67.971 39.550 -1.079 1.00 39.56 118 ALA C C 1
ATOM 5206 O O . ALA C 1 118 ? 68.030 38.375 -0.712 1.00 38.19 118 ALA C O 1
ATOM 5208 N N . PRO C 1 119 ? 68.382 40.557 -0.299 1.00 38.41 119 PRO C N 1
ATOM 5209 C CA . PRO C 1 119 ? 68.909 40.293 1.044 1.00 37.93 119 PRO C CA 1
ATOM 5210 C C . PRO C 1 119 ? 67.904 39.502 1.877 1.00 39.12 119 PRO C C 1
ATOM 5211 O O . PRO C 1 119 ? 66.704 39.773 1.840 1.00 39.16 119 PRO C O 1
ATOM 5215 N N . GLU C 1 120 ? 68.400 38.522 2.622 1.00 40.13 120 GLU C N 1
ATOM 5216 C CA . GLU C 1 120 ? 67.548 37.692 3.459 1.00 42.14 120 GLU C CA 1
ATOM 5217 C C . GLU C 1 120 ? 66.695 38.531 4.411 1.00 40.46 120 GLU C C 1
ATOM 5218 O O . GLU C 1 120 ? 65.566 38.163 4.730 1.00 40.51 120 GLU C O 1
ATOM 5224 N N . ALA C 1 121 ? 67.236 39.660 4.856 1.00 39.21 121 ALA C N 1
ATOM 5225 C CA . ALA C 1 121 ? 66.526 40.547 5.776 1.00 37.53 121 ALA C CA 1
ATOM 5226 C C . ALA C 1 121 ? 65.352 41.242 5.095 1.00 35.84 121 ALA C C 1
ATOM 5227 O O . ALA C 1 121 ? 64.304 41.460 5.704 1.00 34.42 121 ALA C O 1
ATOM 5229 N N . PHE C 1 122 ? 65.543 41.598 3.831 1.00 34.19 122 PHE C N 1
ATOM 5230 C CA . PHE C 1 122 ? 64.510 42.272 3.053 1.00 33.20 122 PHE C CA 1
ATOM 5231 C C . PHE C 1 122 ? 63.317 41.346 2.836 1.00 32.39 122 PHE C C 1
ATOM 5232 O O . PHE C 1 122 ? 62.164 41.759 2.976 1.00 32.18 122 PHE C O 1
ATOM 5240 N N . VAL C 1 123 ? 63.607 40.094 2.493 1.00 30.41 123 VAL C N 1
ATOM 5241 C CA . VAL C 1 123 ? 62.572 39.093 2.252 1.00 29.61 123 VAL C CA 1
ATOM 5242 C C . VAL C 1 123 ? 61.753 38.817 3.520 1.00 28.75 123 VAL C C 1
ATOM 5243 O O . VAL C 1 123 ? 60.527 38.747 3.474 1.00 27.05 123 VAL C O 1
ATOM 5247 N N . ALA C 1 124 ? 62.433 38.669 4.651 1.00 29.50 124 ALA C N 1
ATOM 5248 C CA . ALA C 1 124 ? 61.743 38.410 5.911 1.00 27.12 124 ALA C CA 1
ATOM 5249 C C . ALA C 1 124 ? 60.770 39.546 6.224 1.00 26.09 124 ALA C C 1
ATOM 5250 O O . ALA C 1 124 ? 59.635 39.306 6.632 1.00 25.75 124 ALA C O 1
ATOM 5252 N N . LEU C 1 125 ? 61.228 40.779 6.026 1.00 26.08 125 LEU C N 1
ATOM 5253 C CA . LEU C 1 125 ? 60.425 41.972 6.284 1.00 26.34 125 LEU C CA 1
ATOM 5254 C C . LEU C 1 125 ? 59.208 42.072 5.357 1.00 25.27 125 LEU C C 1
ATOM 5255 O O . LEU C 1 125 ? 58.104 42.401 5.796 1.00 22.46 125 LEU C O 1
ATOM 5260 N N . MET C 1 126 ? 59.413 41.796 4.074 1.00 25.25 126 MET C N 1
ATOM 5261 C CA . MET C 1 126 ? 58.321 41.869 3.110 1.00 25.31 126 MET C CA 1
ATOM 5262 C C . MET C 1 126 ? 57.370 40.691 3.276 1.00 24.41 126 MET C C 1
ATOM 5263 O O . MET C 1 126 ? 56.176 40.802 2.994 1.00 23.44 126 MET C O 1
ATOM 5268 N N . ALA C 1 127 ? 57.901 39.565 3.745 1.00 23.61 127 ALA C N 1
ATOM 5269 C CA . ALA C 1 127 ? 57.086 38.379 3.974 1.00 23.38 127 ALA C CA 1
ATOM 5270 C C . ALA C 1 127 ? 56.036 38.695 5.041 1.00 23.68 127 ALA C C 1
ATOM 5271 O O . ALA C 1 127 ? 55.006 38.025 5.131 1.00 22.18 127 ALA C O 1
ATOM 5273 N N . LYS C 1 128 ? 56.303 39.718 5.850 1.00 23.41 128 LYS C N 1
ATOM 5274 C CA . LYS C 1 128 ? 55.367 40.121 6.898 1.00 24.55 128 LYS C CA 1
ATOM 5275 C C . LYS C 1 128 ? 54.171 40.889 6.331 1.00 25.24 128 LYS C C 1
ATOM 5276 O O . LYS C 1 128 ? 53.144 41.034 7.000 1.00 25.24 128 LYS C O 1
ATOM 5282 N N . HIS C 1 129 ? 54.304 41.378 5.099 1.00 23.56 129 HIS C N 1
ATOM 5283 C CA . HIS C 1 129 ? 53.225 42.130 4.459 1.00 23.32 129 HIS C CA 1
ATOM 5284 C C . HIS C 1 129 ? 52.618 41.380 3.276 1.00 21.92 129 HIS C C 1
ATOM 5285 O O . HIS C 1 129 ? 51.513 41.706 2.836 1.00 19.66 129 HIS C O 1
ATOM 5292 N N . TYR C 1 130 ? 53.352 40.390 2.768 1.00 20.79 130 TYR C N 1
ATOM 5293 C CA . TYR C 1 130 ? 52.902 39.548 1.658 1.00 22.10 130 TYR C CA 1
ATOM 5294 C C . TYR C 1 130 ? 53.178 38.097 2.044 1.00 22.42 130 TYR C C 1
ATOM 5295 O O . TYR C 1 130 ? 54.335 37.660 2.055 1.00 23.51 130 TYR C O 1
ATOM 5304 N N . HIS C 1 131 ? 52.123 37.354 2.375 1.00 20.17 131 HIS C N 1
ATOM 5305 C CA . HIS C 1 131 ? 52.288 35.958 2.769 1.00 20.74 131 HIS C CA 1
ATOM 5306 C C . HIS C 1 131 ? 52.558 35.072 1.559 1.00 21.95 131 HIS C C 1
ATOM 5307 O O . HIS C 1 131 ? 53.104 33.980 1.688 1.00 22.22 131 HIS C O 1
ATOM 5314 N N . ARG C 1 132 ? 52.176 35.551 0.379 1.00 22.09 132 ARG C N 1
ATOM 5315 C CA . ARG C 1 132 ? 52.466 34.832 -0.857 1.00 22.88 132 ARG C CA 1
ATOM 5316 C C . ARG C 1 132 ? 53.548 35.661 -1.524 1.00 24.20 132 ARG C C 1
ATOM 5317 O O . ARG C 1 132 ? 53.287 36.702 -2.129 1.00 23.33 132 ARG C O 1
ATOM 5325 N N . LEU C 1 133 ? 54.780 35.197 -1.357 1.00 25.43 133 LEU C N 1
ATOM 5326 C CA . LEU C 1 133 ? 55.950 35.886 -1.876 1.00 26.90 133 LEU C CA 1
ATOM 5327 C C . LEU C 1 133 ? 56.903 34.854 -2.467 1.00 27.77 133 LEU C C 1
ATOM 5328 O O . LEU C 1 133 ? 57.576 34.116 -1.748 1.00 27.24 133 LEU C O 1
ATOM 5333 N N . LYS C 1 134 ? 56.950 34.815 -3.791 1.00 29.72 134 LYS C N 1
ATOM 5334 C CA . LYS C 1 134 ? 57.775 33.858 -4.508 1.00 33.00 134 LYS C CA 1
ATOM 5335 C C . LYS C 1 134 ? 59.070 34.444 -5.053 1.00 33.28 134 LYS C C 1
ATOM 5336 O O . LYS C 1 134 ? 59.073 35.505 -5.674 1.00 32.58 134 LYS C O 1
ATOM 5342 N N . PRO C 1 135 ? 60.198 33.760 -4.807 1.00 33.87 135 PRO C N 1
ATOM 5343 C CA . PRO C 1 135 ? 61.497 34.234 -5.297 1.00 35.09 135 PRO C CA 1
ATOM 5344 C C . PRO C 1 135 ? 61.561 33.998 -6.802 1.00 35.24 135 PRO C C 1
ATOM 5345 O O . PRO C 1 135 ? 61.099 32.969 -7.286 1.00 35.95 135 PRO C O 1
ATOM 5349 N N . VAL C 1 136 ? 62.119 34.949 -7.542 1.00 37.99 136 VAL C N 1
ATOM 5350 C CA . VAL C 1 136 ? 62.220 34.803 -8.989 1.00 39.69 136 VAL C CA 1
ATOM 5351 C C . VAL C 1 136 ? 63.578 35.260 -9.504 1.00 43.30 136 VAL C C 1
ATOM 5352 O O . VAL C 1 136 ? 64.243 36.090 -8.883 1.00 41.68 136 VAL C O 1
ATOM 5356 N N . LYS C 1 137 ? 63.985 34.711 -10.644 1.00 48.62 137 LYS C N 1
ATOM 5357 C CA . LYS C 1 137 ? 65.264 35.063 -11.248 1.00 54.29 137 LYS C CA 1
ATOM 5358 C C . LYS C 1 137 ? 65.182 36.388 -11.999 1.00 53.34 137 LYS C C 1
ATOM 5359 O O . LYS C 1 137 ? 66.094 37.209 -11.912 1.00 53.12 137 LYS C O 1
ATOM 5365 N N . ASP C 1 138 ? 64.082 36.593 -12.721 1.00 52.71 138 ASP C N 1
ATOM 5366 C CA . ASP C 1 138 ? 63.879 37.810 -13.507 1.00 52.04 138 ASP C CA 1
ATOM 5367 C C . ASP C 1 138 ? 62.442 38.330 -13.435 1.00 49.29 138 ASP C C 1
ATOM 5368 O O . ASP C 1 138 ? 61.506 37.657 -13.872 1.00 46.85 138 ASP C O 1
ATOM 5373 N N . TYR C 1 139 ? 62.282 39.538 -12.896 1.00 46.08 139 TYR C N 1
ATOM 5374 C CA . TYR C 1 139 ? 60.969 40.164 -12.751 1.00 44.39 139 TYR C CA 1
ATOM 5375 C C . TYR C 1 139 ? 60.202 40.296 -14.067 1.00 45.26 139 TYR C C 1
ATOM 5376 O O . TYR C 1 139 ? 58.974 40.366 -14.070 1.00 43.18 139 TYR C O 1
ATOM 5385 N N . GLN C 1 140 ? 60.925 40.341 -15.180 1.00 48.40 140 GLN C N 1
ATOM 5386 C CA . GLN C 1 140 ? 60.304 40.484 -16.494 1.00 53.48 140 GLN C CA 1
ATOM 5387 C C . GLN C 1 140 ? 59.721 39.177 -17.020 1.00 55.02 140 GLN C C 1
ATOM 5388 O O . GLN C 1 140 ? 59.139 39.144 -18.103 1.00 55.06 140 GLN C O 1
ATOM 5394 N N . GLU C 1 141 ? 59.866 38.108 -16.246 1.00 57.60 141 GLU C N 1
ATOM 5395 C CA . GLU C 1 141 ? 59.373 36.798 -16.652 1.00 60.30 141 GLU C CA 1
ATOM 5396 C C . GLU C 1 141 ? 58.198 36.318 -15.799 1.00 54.40 141 GLU C C 1
ATOM 5397 O O . GLU C 1 141 ? 57.809 35.155 -15.869 1.00 54.42 141 GLU C O 1
ATOM 5403 N N . ILE C 1 142 ? 57.631 37.215 -15.001 1.00 47.58 142 ILE C N 1
ATOM 5404 C CA . ILE C 1 142 ? 56.512 36.866 -14.130 1.00 40.59 142 ILE C CA 1
ATOM 5405 C C . ILE C 1 142 ? 55.208 36.612 -14.874 1.00 39.12 142 ILE C C 1
ATOM 5406 O O . ILE C 1 142 ? 54.703 37.478 -15.582 1.00 37.82 142 ILE C O 1
ATOM 5411 N N . ASP C 1 143 ? 54.666 35.413 -14.690 1.00 38.72 143 ASP C N 1
ATOM 5412 C CA . ASP C 1 143 ? 53.418 35.012 -15.324 1.00 38.11 143 ASP C CA 1
ATOM 5413 C C . ASP C 1 143 ? 52.253 35.252 -14.362 1.00 35.72 143 ASP C C 1
ATOM 5414 O O . ASP C 1 143 ? 51.771 34.328 -13.705 1.00 34.94 143 ASP C O 1
ATOM 5419 N N . ASP C 1 144 ? 51.805 36.501 -14.287 1.00 31.42 144 ASP C N 1
ATOM 5420 C CA . ASP C 1 144 ? 50.708 36.877 -13.403 1.00 29.42 144 ASP C CA 1
ATOM 5421 C C . ASP C 1 144 ? 50.349 38.325 -13.708 1.00 28.07 144 ASP C C 1
ATOM 5422 O O . ASP C 1 144 ? 51.092 39.030 -14.393 1.00 27.64 144 ASP C O 1
ATOM 5427 N N . VAL C 1 145 ? 49.196 38.753 -13.214 1.00 27.02 145 VAL C N 1
ATOM 5428 C CA . VAL C 1 145 ? 48.745 40.123 -13.387 1.00 26.48 145 VAL C CA 1
ATOM 5429 C C . VAL C 1 145 ? 49.428 40.929 -12.291 1.00 25.53 145 VAL C C 1
ATOM 5430 O O . VAL C 1 145 ? 49.347 40.566 -11.114 1.00 25.22 145 VAL C O 1
ATOM 5434 N N . LEU C 1 146 ? 50.107 42.005 -12.672 1.00 23.24 146 LEU C N 1
ATOM 5435 C CA . LEU C 1 146 ? 50.792 42.852 -11.701 1.00 22.59 146 LEU C CA 1
ATOM 5436 C C . LEU C 1 146 ? 50.034 44.161 -11.557 1.00 23.12 146 LEU C C 1
ATOM 5437 O O . LEU C 1 146 ? 49.617 44.756 -12.552 1.00 21.49 146 LEU C O 1
ATOM 5442 N N . PHE C 1 147 ? 49.837 44.611 -10.321 1.00 22.14 147 PHE C N 1
ATOM 5443 C CA . PHE C 1 147 ? 49.114 45.852 -10.109 1.00 21.23 147 PHE C CA 1
ATOM 5444 C C . PHE C 1 147 ? 49.739 46.805 -9.103 1.00 20.78 147 PHE C C 1
ATOM 5445 O O . PHE C 1 147 ? 49.144 47.827 -8.767 1.00 19.82 147 PHE C O 1
ATOM 5453 N N . LYS C 1 148 ? 50.943 46.494 -8.635 1.00 21.82 14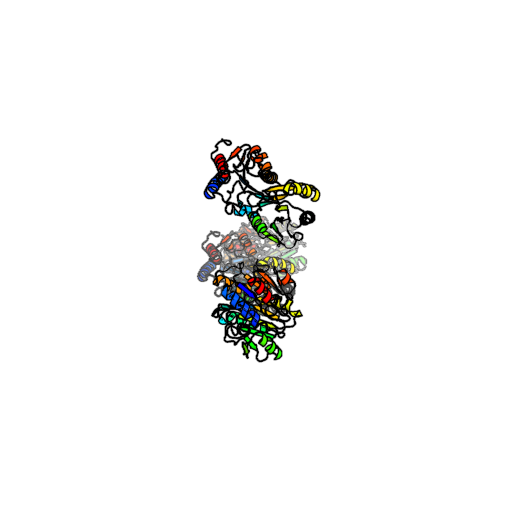8 LYS C N 1
ATOM 5454 C CA . LYS C 1 148 ? 51.593 47.359 -7.658 1.00 21.77 148 LYS C CA 1
ATOM 5455 C C . LYS C 1 148 ? 53.021 46.921 -7.364 1.00 23.11 148 LYS C C 1
ATOM 5456 O O . LYS C 1 148 ? 53.403 45.784 -7.640 1.00 23.24 148 LYS C O 1
ATOM 5462 N N . PHE C 1 149 ? 53.811 47.839 -6.813 1.00 23.28 149 PHE C N 1
ATOM 5463 C CA . PHE C 1 149 ? 55.186 47.544 -6.425 1.00 24.27 149 PHE C CA 1
ATOM 5464 C C . PHE C 1 149 ? 55.431 48.170 -5.066 1.00 25.83 149 PHE C C 1
ATOM 5465 O O . PHE C 1 149 ? 54.779 49.147 -4.705 1.00 24.11 149 PHE C O 1
ATOM 5473 N N . SER C 1 150 ? 56.370 47.607 -4.314 1.00 26.92 150 SER C N 1
ATOM 5474 C CA . SER C 1 150 ? 56.690 48.149 -3.003 1.00 29.90 150 SER C CA 1
ATOM 5475 C C . SER C 1 150 ? 58.190 48.107 -2.748 1.00 30.65 150 SER C C 1
ATOM 5476 O O . SER C 1 150 ? 58.858 47.112 -3.033 1.00 29.95 150 SER C O 1
ATOM 5479 N N . LEU C 1 151 ? 58.706 49.205 -2.209 1.00 32.66 151 LEU C N 1
ATOM 5480 C CA . LEU C 1 151 ? 60.126 49.336 -1.913 1.00 35.79 151 LEU C CA 1
ATOM 5481 C C . LEU C 1 151 ? 60.372 49.534 -0.417 1.00 37.92 151 LEU C C 1
ATOM 5482 O O . LEU C 1 151 ? 59.489 49.979 0.318 1.00 36.32 151 LEU C O 1
ATOM 5487 N N . ASN C 1 152 ? 61.580 49.187 0.019 1.00 41.19 152 ASN C N 1
ATOM 5488 C CA . ASN C 1 152 ? 61.998 49.346 1.407 1.00 45.45 152 ASN C CA 1
ATOM 5489 C C . ASN C 1 152 ? 63.414 49.898 1.348 1.00 48.01 152 ASN C C 1
ATOM 5490 O O . ASN C 1 152 ? 64.301 49.287 0.749 1.00 48.06 152 ASN C O 1
ATOM 5495 N N . LEU C 1 153 ? 63.624 51.052 1.970 1.00 51.00 153 LEU C N 1
ATOM 5496 C CA . LEU C 1 153 ? 64.932 51.696 1.950 1.00 54.41 153 LEU C CA 1
ATOM 5497 C C . LEU C 1 153 ? 65.051 52.700 3.095 1.00 58.27 153 LEU C C 1
ATOM 5498 O O . LEU C 1 153 ? 64.082 52.946 3.814 1.00 58.10 153 LEU C O 1
ATOM 5503 N N . PRO C 1 154 ? 66.246 53.286 3.284 1.00 62.13 154 PRO C N 1
ATOM 5504 C CA . PRO C 1 154 ? 66.441 54.267 4.355 1.00 64.79 154 PRO C CA 1
ATOM 5505 C C . PRO C 1 154 ? 65.379 55.362 4.261 1.00 66.52 154 PRO C C 1
ATOM 5506 O O . PRO C 1 154 ? 65.312 56.087 3.269 1.00 66.45 154 PRO C O 1
ATOM 5510 N N . ASP C 1 155 ? 64.552 55.476 5.295 1.00 68.34 155 ASP C N 1
ATOM 5511 C CA . ASP C 1 155 ? 63.477 56.461 5.312 1.00 71.16 155 ASP C CA 1
ATOM 5512 C C . ASP C 1 155 ? 63.918 57.881 4.959 1.00 76.40 155 ASP C C 1
ATOM 5513 O O . ASP C 1 155 ? 63.100 58.707 4.557 1.00 76.25 155 ASP C O 1
ATOM 5518 N N . GLU C 1 156 ? 65.209 58.162 5.100 1.00 83.73 156 GLU C N 1
ATOM 5519 C CA . GLU C 1 156 ? 65.731 59.487 4.787 1.00 91.43 156 GLU C CA 1
ATOM 5520 C C . GLU C 1 156 ? 65.842 59.704 3.280 1.00 86.46 156 GLU C C 1
ATOM 5521 O O . GLU C 1 156 ? 65.876 60.840 2.812 1.00 86.48 156 GLU C O 1
ATOM 5527 N N . GLN C 1 157 ? 65.891 58.610 2.527 1.00 80.96 157 GLN C N 1
ATOM 5528 C CA . GLN C 1 157 ? 66.016 58.670 1.072 1.00 75.49 157 GLN C CA 1
ATOM 5529 C C . GLN C 1 157 ? 64.682 58.808 0.341 1.00 70.24 157 GLN C C 1
ATOM 5530 O O . GLN C 1 157 ? 64.639 59.261 -0.803 1.00 68.60 157 GLN C O 1
ATOM 5536 N N . ILE C 1 158 ? 63.602 58.418 1.009 1.00 64.94 158 ILE C N 1
ATOM 5537 C CA . ILE C 1 158 ? 62.263 58.454 0.426 1.00 60.28 158 ILE C CA 1
ATOM 5538 C C . ILE C 1 158 ? 61.855 59.713 -0.348 1.00 59.25 158 ILE C C 1
ATOM 5539 O O . ILE C 1 158 ? 61.391 59.616 -1.482 1.00 58.53 158 ILE C O 1
ATOM 5544 N N . PRO C 1 159 ? 62.014 60.906 0.249 1.00 59.29 159 PRO C N 1
ATOM 5545 C CA . PRO C 1 159 ? 61.633 62.136 -0.458 1.00 58.90 159 PRO C CA 1
ATOM 5546 C C . PRO C 1 159 ? 62.206 62.237 -1.869 1.00 58.92 159 PRO C C 1
ATOM 5547 O O . PRO C 1 159 ? 61.461 62.367 -2.841 1.00 59.21 159 PRO C O 1
ATOM 5551 N N . LEU C 1 160 ? 63.528 62.174 -1.975 1.00 58.79 160 LEU C N 1
ATOM 5552 C CA . LEU C 1 160 ? 64.195 62.264 -3.268 1.00 58.73 160 LEU C CA 1
ATOM 5553 C C . LEU C 1 160 ? 63.855 61.104 -4.200 1.00 58.05 160 LEU C C 1
ATOM 5554 O O . LEU C 1 160 ? 63.622 61.311 -5.391 1.00 58.34 160 LEU C O 1
ATOM 5559 N N . VAL C 1 161 ? 63.831 59.887 -3.664 1.00 57.43 161 VAL C N 1
ATOM 5560 C CA . VAL C 1 161 ? 63.502 58.715 -4.469 1.00 56.06 161 VAL C CA 1
ATOM 5561 C C . VAL C 1 161 ? 62.087 58.854 -5.034 1.00 56.02 161 VAL C C 1
ATOM 5562 O O . VAL C 1 161 ? 61.842 58.555 -6.204 1.00 54.98 161 VAL C O 1
ATOM 5566 N N . ILE C 1 162 ? 61.158 59.313 -4.201 1.00 55.70 162 ILE C N 1
ATOM 5567 C CA . ILE C 1 162 ? 59.781 59.500 -4.640 1.00 56.78 162 ILE C CA 1
ATOM 5568 C C . ILE C 1 162 ? 59.713 60.501 -5.787 1.00 58.56 162 ILE C C 1
ATOM 5569 O O . ILE C 1 162 ? 58.883 60.374 -6.685 1.00 57.69 162 ILE C O 1
ATOM 5574 N N . ASP C 1 163 ? 60.591 61.498 -5.746 1.00 61.56 163 ASP C N 1
ATOM 5575 C CA . ASP C 1 163 ? 60.631 62.529 -6.776 1.00 64.76 163 ASP C CA 1
ATOM 5576 C C . ASP C 1 163 ? 61.088 61.977 -8.120 1.00 62.72 163 ASP C C 1
ATOM 5577 O O . ASP C 1 163 ? 60.390 62.115 -9.124 1.00 61.72 163 ASP C O 1
ATOM 5582 N N . LYS C 1 164 ? 62.262 61.355 -8.136 1.00 60.85 164 LYS C N 1
ATOM 5583 C CA . LYS C 1 164 ? 62.805 60.796 -9.367 1.00 59.72 164 LYS C CA 1
ATOM 5584 C C . LYS C 1 164 ? 61.868 59.760 -9.976 1.00 56.77 164 LYS C C 1
ATOM 5585 O O . LYS C 1 164 ? 61.689 59.721 -11.193 1.00 55.85 164 LYS C O 1
ATOM 5591 N N . LEU C 1 165 ? 61.272 58.924 -9.132 1.00 53.91 165 LEU C N 1
ATOM 5592 C CA . LEU C 1 165 ? 60.348 57.904 -9.613 1.00 51.98 165 LEU C CA 1
ATOM 5593 C C . LEU C 1 165 ? 59.072 58.553 -10.126 1.00 52.21 165 LEU C C 1
ATOM 5594 O O . LEU C 1 165 ? 58.525 58.143 -11.149 1.00 52.13 165 LEU C O 1
ATOM 5599 N N . HIS C 1 166 ? 58.603 59.571 -9.413 1.00 53.35 166 HIS C N 1
ATOM 5600 C CA . HIS C 1 166 ? 57.394 60.270 -9.816 1.00 55.07 166 HIS C CA 1
ATOM 5601 C C . HIS C 1 166 ? 57.541 60.784 -11.245 1.00 53.95 166 HIS C C 1
ATOM 5602 O O . HIS C 1 166 ? 56.621 60.669 -12.054 1.00 54.14 166 HIS C O 1
ATOM 5609 N N . VAL C 1 167 ? 58.706 61.345 -11.548 1.00 52.25 167 VAL C N 1
ATOM 5610 C CA . VAL C 1 167 ? 58.973 61.885 -12.876 1.00 51.36 167 VAL C CA 1
ATOM 5611 C C . VAL C 1 167 ? 59.229 60.787 -13.904 1.00 49.94 167 VAL C C 1
ATOM 5612 O O . VAL C 1 167 ? 58.787 60.878 -15.051 1.00 50.28 167 VAL C O 1
ATOM 5616 N N . ALA C 1 168 ? 59.943 59.749 -13.489 1.00 48.05 168 ALA C N 1
ATOM 5617 C CA . ALA C 1 168 ? 60.268 58.646 -14.380 1.00 46.53 168 ALA C CA 1
ATOM 5618 C C . ALA C 1 168 ? 59.045 57.831 -14.784 1.00 45.90 168 ALA C C 1
ATOM 5619 O O . ALA C 1 168 ? 58.925 57.411 -15.934 1.00 45.22 168 ALA C O 1
ATOM 5621 N N . LEU C 1 169 ? 58.131 57.627 -13.841 1.00 45.41 169 LEU C N 1
ATOM 5622 C CA . LEU C 1 169 ? 56.942 56.822 -14.098 1.00 45.48 169 LEU C CA 1
ATOM 5623 C C . LEU C 1 169 ? 55.630 57.564 -14.352 1.00 47.52 169 LEU C C 1
ATOM 5624 O O . LEU C 1 169 ? 54.580 56.923 -14.435 1.00 47.70 169 LEU C O 1
ATOM 5629 N N . ASP C 1 170 ? 55.661 58.890 -14.476 1.00 50.87 170 ASP C N 1
ATOM 5630 C CA . ASP C 1 170 ? 54.411 59.611 -14.717 1.00 53.46 170 ASP C CA 1
ATOM 5631 C C . ASP C 1 170 ? 53.679 59.002 -15.888 1.00 51.25 170 ASP C C 1
ATOM 5632 O O . ASP C 1 170 ? 54.291 58.562 -16.862 1.00 50.61 170 ASP C O 1
ATOM 5637 N N . GLY C 1 171 ? 52.359 58.994 -15.791 1.00 48.63 171 GLY C N 1
ATOM 5638 C CA . GLY C 1 171 ? 51.561 58.423 -16.849 1.00 45.16 171 GLY C CA 1
ATOM 5639 C C . GLY C 1 171 ? 51.384 56.935 -16.632 1.00 42.93 171 GLY C C 1
ATOM 5640 O O . GLY C 1 171 ? 50.472 56.340 -17.201 1.00 42.57 171 GLY C O 1
ATOM 5641 N N . ILE C 1 172 ? 52.240 56.327 -15.812 1.00 40.37 172 ILE C N 1
ATOM 5642 C CA . ILE C 1 172 ? 52.138 54.893 -15.561 1.00 37.39 172 ILE C CA 1
ATOM 5643 C C . ILE C 1 172 ? 51.816 54.552 -14.107 1.00 35.95 172 ILE C C 1
ATOM 5644 O O . ILE C 1 172 ? 50.798 53.926 -13.830 1.00 35.27 172 ILE C O 1
ATOM 5649 N N . MET C 1 173 ? 52.685 54.955 -13.185 1.00 34.24 173 MET C N 1
ATOM 5650 C CA . MET C 1 173 ? 52.469 54.695 -11.765 1.00 34.43 173 MET C CA 1
ATOM 5651 C C . MET C 1 173 ? 52.925 55.872 -10.910 1.00 35.81 173 MET C C 1
ATOM 5652 O O . MET C 1 173 ? 53.857 56.593 -11.269 1.00 34.52 173 MET C O 1
ATOM 5657 N N . LYS C 1 174 ? 52.263 56.050 -9.772 1.00 37.74 174 LYS C N 1
ATOM 5658 C CA . LYS C 1 174 ? 52.575 57.142 -8.861 1.00 41.63 174 LYS C CA 1
ATOM 5659 C C . LYS C 1 174 ? 53.198 56.645 -7.557 1.00 40.81 174 LYS C C 1
ATOM 5660 O O . LYS C 1 174 ? 52.675 55.735 -6.915 1.00 39.06 174 LYS C O 1
ATOM 5666 N N . PRO C 1 175 ? 54.341 57.228 -7.162 1.00 41.27 175 PRO C N 1
ATOM 5667 C CA . PRO C 1 175 ? 55.032 56.840 -5.927 1.00 40.96 175 PRO C CA 1
ATOM 5668 C C . PRO C 1 175 ? 54.317 57.426 -4.711 1.00 41.63 175 PRO C C 1
ATOM 5669 O O . PRO C 1 175 ? 54.004 58.618 -4.684 1.00 41.89 175 PRO C O 1
ATOM 5673 N N . VAL C 1 176 ? 54.067 56.591 -3.708 1.00 40.99 176 VAL C N 1
ATOM 5674 C CA . VAL C 1 176 ? 53.384 57.028 -2.497 1.00 41.88 176 VAL C CA 1
ATOM 5675 C C . VAL C 1 176 ? 54.116 56.512 -1.262 1.00 42.93 176 VAL C C 1
ATOM 5676 O O . VAL C 1 176 ? 54.756 55.462 -1.307 1.00 40.66 176 VAL C O 1
ATOM 5680 N N . THR C 1 177 ? 54.020 57.257 -0.165 1.00 45.68 177 THR C N 1
ATOM 5681 C CA . THR C 1 177 ? 54.672 56.872 1.084 1.00 48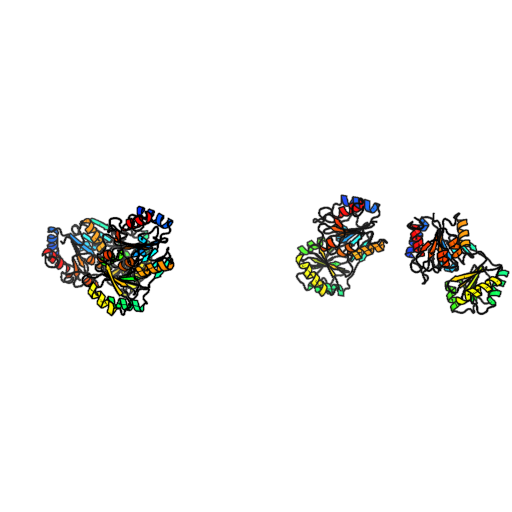.90 177 THR C CA 1
ATOM 5682 C C . THR C 1 177 ? 53.772 55.985 1.926 1.00 50.41 177 THR C C 1
ATOM 5683 O O . THR C 1 177 ? 52.564 56.209 2.009 1.00 51.10 177 THR C O 1
ATOM 5687 N N . SER C 1 178 ? 54.369 54.977 2.548 1.00 51.91 178 SER C N 1
ATOM 5688 C CA . SER C 1 178 ? 53.631 54.076 3.419 1.00 54.82 178 SER C CA 1
ATOM 5689 C C . SER C 1 178 ? 54.240 54.251 4.807 1.00 55.79 178 SER C C 1
ATOM 5690 O O . SER C 1 178 ? 54.522 55.374 5.225 1.00 56.29 178 SER C O 1
ATOM 5693 N N . GLY C 1 179 ? 54.454 53.151 5.520 1.00 57.12 179 GLY C N 1
ATOM 5694 C CA . GLY C 1 179 ? 55.045 53.256 6.841 1.00 57.61 179 GLY C CA 1
ATOM 5695 C C . GLY C 1 179 ? 56.470 53.774 6.766 1.00 57.88 179 GLY C C 1
ATOM 5696 O O . GLY C 1 179 ? 56.909 54.271 5.729 1.00 58.12 179 GLY C O 1
ATOM 5697 N N . PHE C 1 180 ? 57.198 53.658 7.869 1.00 58.36 180 PHE C N 1
ATOM 5698 C CA . PHE C 1 180 ? 58.582 54.109 7.924 1.00 58.00 180 PHE C CA 1
ATOM 5699 C C . PHE C 1 180 ? 59.419 53.315 6.920 1.00 55.47 180 PHE C C 1
ATOM 5700 O O . PHE C 1 180 ? 59.430 52.085 6.949 1.00 55.52 180 PHE C O 1
ATOM 5708 N N . GLY C 1 181 ? 60.110 54.024 6.031 1.00 52.53 181 GLY C N 1
ATOM 5709 C CA . GLY C 1 181 ? 60.951 53.370 5.042 1.00 49.13 181 GLY C CA 1
ATOM 5710 C C . GLY C 1 181 ? 60.232 52.572 3.967 1.00 47.83 181 GLY C C 1
ATOM 5711 O O . GLY C 1 181 ? 60.813 51.655 3.382 1.00 46.41 181 GLY C O 1
ATOM 5712 N N . PHE C 1 182 ? 58.977 52.921 3.695 1.00 46.56 182 PHE C N 1
ATOM 5713 C CA . PHE C 1 182 ? 58.186 52.227 2.681 1.00 46.60 182 PHE C CA 1
ATOM 5714 C C . PHE C 1 182 ? 57.669 53.126 1.561 1.00 45.55 182 PHE C C 1
ATOM 5715 O O . PHE C 1 182 ? 57.106 54.192 1.811 1.00 45.17 182 PHE C O 1
ATOM 5723 N N . ILE C 1 183 ? 57.848 52.676 0.324 1.00 44.18 183 ILE C N 1
ATOM 5724 C CA . ILE C 1 183 ? 57.361 53.412 -0.837 1.00 42.95 183 ILE C CA 1
ATOM 5725 C C . ILE C 1 183 ? 56.573 52.461 -1.732 1.00 40.99 183 ILE C C 1
ATOM 5726 O O . ILE C 1 183 ? 57.067 51.394 -2.098 1.00 40.50 183 ILE C O 1
ATOM 5731 N N . ASP C 1 184 ? 55.344 52.841 -2.068 1.00 38.25 184 ASP C N 1
ATOM 5732 C CA . ASP C 1 184 ? 54.510 52.025 -2.943 1.00 36.93 184 ASP C CA 1
ATOM 5733 C C . ASP C 1 184 ? 54.312 52.733 -4.278 1.00 35.20 184 ASP C C 1
ATOM 5734 O O . ASP C 1 184 ? 54.199 53.959 -4.327 1.00 34.39 184 ASP C O 1
ATOM 5739 N N . LEU C 1 185 ? 54.288 51.952 -5.354 1.00 33.00 185 LEU C N 1
ATOM 5740 C CA . LEU C 1 185 ? 54.051 52.441 -6.699 1.00 30.97 185 LEU C CA 1
ATOM 5741 C C . LEU C 1 185 ? 52.658 51.977 -7.062 1.00 31.10 185 LEU C C 1
ATOM 5742 O O . LEU C 1 185 ? 52.445 50.772 -7.191 1.00 29.87 185 LEU C O 1
ATOM 5747 N N . ILE C 1 186 ? 51.714 52.895 -7.230 1.00 30.16 186 ILE C N 1
ATOM 5748 C CA . ILE C 1 186 ? 50.347 52.504 -7.541 1.00 31.79 186 ILE C CA 1
ATOM 5749 C C . ILE C 1 186 ? 49.861 52.961 -8.908 1.00 30.89 186 ILE C C 1
ATOM 5750 O O . ILE C 1 186 ? 50.423 53.877 -9.507 1.00 29.94 186 ILE C O 1
ATOM 5755 N N . ILE C 1 187 ? 48.839 52.274 -9.419 1.00 29.64 187 ILE C N 1
ATOM 5756 C CA . ILE C 1 187 ? 48.181 52.678 -10.616 1.00 28.98 187 ILE C CA 1
ATOM 5757 C C . ILE C 1 187 ? 47.448 53.955 -10.238 1.00 28.73 187 ILE C C 1
ATOM 5758 O O . ILE C 1 187 ? 46.725 53.973 -9.251 1.00 28.52 187 ILE C O 1
ATOM 5763 N N . PRO C 1 188 ? 47.600 55.043 -11.007 1.00 29.24 188 PRO C N 1
ATOM 5764 C CA . PRO C 1 188 ? 46.938 56.310 -10.675 1.00 30.42 188 PRO C CA 1
ATOM 5765 C C . PRO C 1 188 ? 45.463 56.196 -10.291 1.00 29.79 188 PRO C C 1
ATOM 5766 O O . PRO C 1 188 ? 44.661 55.623 -11.027 1.00 29.19 188 PRO C O 1
ATOM 5770 N N . GLY C 1 189 ? 45.118 56.744 -9.128 1.00 30.46 189 GLY C N 1
ATOM 5771 C CA . GLY C 1 189 ? 43.740 56.713 -8.670 1.00 30.90 189 GLY C CA 1
ATOM 5772 C C . GLY C 1 189 ? 43.320 55.470 -7.907 1.00 31.78 189 GLY C C 1
ATOM 5773 O O . GLY C 1 189 ? 42.230 55.436 -7.327 1.00 31.08 189 GLY C O 1
ATOM 5774 N N . LEU C 1 190 ? 44.159 54.439 -7.906 1.00 31.49 190 LEU C N 1
ATOM 5775 C CA . LEU C 1 190 ? 43.811 53.223 -7.184 1.00 32.14 190 LEU C CA 1
ATOM 5776 C C . LEU C 1 190 ? 44.259 53.294 -5.734 1.00 30.93 190 LEU C C 1
ATOM 5777 O O . LEU C 1 190 ? 45.187 52.601 -5.327 1.00 33.26 190 LEU C O 1
ATOM 5782 N N . HIS C 1 191 ? 43.594 54.148 -4.965 1.00 29.62 191 HIS C N 1
ATOM 5783 C CA . HIS C 1 191 ? 43.888 54.319 -3.548 1.00 29.20 191 HIS C CA 1
ATOM 5784 C C . HIS C 1 191 ? 42.732 53.748 -2.726 1.00 28.79 191 HIS C C 1
ATOM 5785 O O . HIS C 1 191 ? 41.728 53.305 -3.283 1.00 26.83 191 HIS C O 1
ATOM 5792 N N . LYS C 1 192 ? 42.869 53.764 -1.405 1.00 27.31 192 LYS C N 1
ATOM 5793 C CA . LYS C 1 192 ? 41.840 53.208 -0.536 1.00 26.39 192 LYS C CA 1
ATOM 5794 C C . LYS C 1 192 ? 40.438 53.769 -0.732 1.00 26.70 192 LYS C C 1
ATOM 5795 O O . LYS C 1 192 ? 39.463 53.017 -0.735 1.00 24.78 192 LYS C O 1
ATOM 5801 N N . ALA C 1 193 ? 40.331 55.084 -0.888 1.00 26.08 193 ALA C N 1
ATOM 5802 C CA . ALA C 1 193 ? 39.026 55.711 -1.072 1.00 25.18 193 ALA C CA 1
ATOM 5803 C C . ALA C 1 193 ? 38.342 55.156 -2.313 1.00 23.62 193 ALA C C 1
ATOM 5804 O O . ALA C 1 193 ? 37.128 54.946 -2.324 1.00 23.21 193 ALA C O 1
ATOM 5806 N N . ASN C 1 194 ? 39.127 54.921 -3.359 1.00 23.18 194 ASN C N 1
ATOM 5807 C CA . ASN C 1 194 ? 38.594 54.376 -4.601 1.00 23.55 194 ASN C CA 1
ATOM 5808 C C . ASN C 1 194 ? 38.055 52.966 -4.336 1.00 23.65 194 ASN C C 1
ATOM 5809 O O . ASN C 1 194 ? 36.995 52.588 -4.847 1.00 19.88 194 ASN C O 1
ATOM 5814 N N . GLY C 1 195 ? 38.781 52.198 -3.524 1.00 21.63 195 GLY C N 1
ATOM 5815 C CA . GLY C 1 195 ? 38.339 50.853 -3.195 1.00 21.07 195 GLY C CA 1
ATOM 5816 C C . GLY C 1 195 ? 37.045 50.882 -2.399 1.00 22.47 195 GLY C C 1
ATOM 5817 O O . GLY C 1 195 ? 36.096 50.149 -2.702 1.00 21.74 195 GLY C O 1
ATOM 5818 N N . ILE C 1 196 ? 37.009 51.724 -1.369 1.00 20.05 196 ILE C N 1
ATOM 5819 C CA . ILE C 1 196 ? 35.825 51.875 -0.532 1.00 21.46 196 ILE C CA 1
ATOM 5820 C C . ILE C 1 196 ? 34.628 52.306 -1.380 1.00 23.59 196 ILE C C 1
ATOM 5821 O O . ILE C 1 196 ? 33.516 51.814 -1.191 1.00 21.84 196 ILE C O 1
ATOM 5826 N N . SER C 1 197 ? 34.858 53.226 -2.313 1.00 24.22 197 SER C N 1
ATOM 5827 C CA . SER C 1 197 ? 33.791 53.711 -3.182 1.00 26.23 197 SER C CA 1
ATOM 5828 C C . SER C 1 197 ? 33.135 52.603 -3.994 1.00 26.08 197 SER C C 1
ATOM 5829 O O . SER C 1 197 ? 31.923 52.630 -4.208 1.00 26.47 197 SER C O 1
ATOM 5832 N N . ARG C 1 198 ? 33.925 51.636 -4.454 1.00 26.73 198 ARG C N 1
ATOM 5833 C CA . ARG C 1 198 ? 33.369 50.523 -5.219 1.00 26.71 198 ARG C CA 1
ATOM 5834 C C . ARG C 1 198 ? 32.389 49.752 -4.345 1.00 27.19 198 ARG C C 1
ATOM 5835 O O . ARG C 1 198 ? 31.325 49.332 -4.803 1.00 26.29 198 ARG C O 1
ATOM 5843 N N . LEU C 1 199 ? 32.753 49.558 -3.080 1.00 24.19 199 LEU C N 1
ATOM 5844 C CA . LEU C 1 199 ? 31.887 48.841 -2.162 1.00 22.86 199 LEU C CA 1
ATOM 5845 C C . LEU C 1 199 ? 30.621 49.646 -1.894 1.00 22.57 199 LEU C C 1
ATOM 5846 O O . LEU C 1 199 ? 29.523 49.093 -1.908 1.00 23.65 199 LEU C O 1
ATOM 5851 N N . LEU C 1 200 ? 30.767 50.950 -1.660 1.00 22.86 200 LEU C N 1
ATOM 5852 C CA . LEU C 1 200 ? 29.607 51.790 -1.392 1.00 25.35 200 LEU C CA 1
ATOM 5853 C C . LEU C 1 200 ? 28.629 51.702 -2.559 1.00 27.69 200 LEU C C 1
ATOM 5854 O O . LEU C 1 200 ? 27.421 51.582 -2.360 1.00 26.20 200 LEU C O 1
ATOM 5859 N N . LYS C 1 201 ? 29.162 51.754 -3.776 1.00 30.85 201 LYS C N 1
ATOM 5860 C CA . LYS C 1 201 ? 28.331 51.669 -4.968 1.00 34.51 201 LYS C CA 1
ATOM 5861 C C . LYS C 1 201 ? 27.540 50.367 -4.974 1.00 33.13 201 LYS C C 1
ATOM 5862 O O . LYS C 1 201 ? 26.336 50.364 -5.238 1.00 31.70 201 LYS C O 1
ATOM 5868 N N . ARG C 1 202 ? 28.223 49.265 -4.678 1.00 32.56 202 ARG C N 1
ATOM 5869 C CA . ARG C 1 202 ? 27.605 47.941 -4.634 1.00 32.76 202 ARG C CA 1
ATOM 5870 C C . ARG C 1 202 ? 26.505 47.858 -3.585 1.00 32.01 202 ARG C C 1
ATOM 5871 O O . ARG C 1 202 ? 25.518 47.145 -3.764 1.00 31.66 202 ARG C O 1
ATOM 5879 N N . TRP C 1 203 ? 26.683 48.587 -2.487 1.00 30.65 203 TRP C N 1
ATOM 5880 C CA . TRP C 1 203 ? 25.725 48.555 -1.392 1.00 29.51 203 TRP C CA 1
ATOM 5881 C C . TRP C 1 203 ? 24.721 49.701 -1.393 1.00 29.78 203 TRP C C 1
ATOM 5882 O O . TRP C 1 203 ? 23.871 49.782 -0.507 1.00 29.58 203 TRP C O 1
ATOM 5893 N N . ASP C 1 204 ? 24.811 50.573 -2.393 1.00 30.72 204 ASP C N 1
ATOM 5894 C CA . ASP C 1 204 ? 23.926 51.726 -2.485 1.00 31.89 204 ASP C CA 1
ATOM 5895 C C . ASP C 1 204 ? 24.022 52.550 -1.208 1.00 31.47 204 ASP C C 1
ATOM 5896 O O . ASP C 1 204 ? 23.013 52.915 -0.603 1.00 30.67 204 ASP C O 1
ATOM 5901 N N . LEU C 1 205 ? 25.256 52.824 -0.803 1.00 30.52 205 LEU C N 1
ATOM 5902 C CA . LEU C 1 205 ? 25.533 53.619 0.383 1.00 30.21 205 LEU C CA 1
ATOM 5903 C C . LEU C 1 205 ? 26.369 54.809 -0.052 1.00 30.28 205 LEU C C 1
ATOM 5904 O O . LEU C 1 205 ? 26.848 54.855 -1.187 1.00 29.77 205 LEU C O 1
ATOM 5909 N N . SER C 1 206 ? 26.534 55.775 0.840 1.00 30.27 206 SER C N 1
ATOM 5910 C CA . SER C 1 206 ? 27.317 56.962 0.525 1.00 31.87 206 SER C CA 1
ATOM 5911 C C . SER C 1 206 ? 28.303 57.264 1.642 1.00 31.27 206 SER C C 1
ATOM 5912 O O . SER C 1 206 ? 28.167 56.765 2.760 1.00 29.87 206 SER C O 1
ATOM 5915 N N . PRO C 1 207 ? 29.304 58.105 1.350 1.00 31.03 207 PRO C N 1
ATOM 5916 C CA . PRO C 1 207 ? 30.328 58.495 2.320 1.00 30.97 207 PRO C CA 1
ATOM 5917 C C . PRO C 1 207 ? 29.713 58.987 3.630 1.00 30.96 207 PRO C C 1
ATOM 5918 O O . PRO C 1 207 ? 30.365 58.985 4.673 1.00 30.89 207 PRO C O 1
ATOM 5922 N N . GLN C 1 208 ? 28.454 59.406 3.573 1.00 30.98 208 GLN C N 1
ATOM 5923 C CA . GLN C 1 208 ? 27.769 59.901 4.757 1.00 31.04 208 GLN C CA 1
ATOM 5924 C C . GLN C 1 208 ? 27.409 58.791 5.742 1.00 29.76 208 GLN C C 1
ATOM 5925 O O . GLN C 1 208 ? 27.062 59.064 6.885 1.00 28.78 208 GLN C O 1
ATOM 5931 N N . ASN C 1 209 ? 27.491 57.539 5.301 1.00 29.03 209 ASN C N 1
ATOM 5932 C CA . ASN C 1 209 ? 27.191 56.409 6.182 1.00 28.80 209 ASN C CA 1
ATOM 5933 C C . ASN C 1 209 ? 28.493 55.738 6.610 1.00 27.28 209 ASN C C 1
ATOM 5934 O O . ASN C 1 209 ? 28.468 54.675 7.221 1.00 26.97 209 ASN C O 1
ATOM 5939 N N . VAL C 1 210 ? 29.623 56.387 6.323 1.00 26.38 210 VAL C N 1
ATOM 5940 C CA . VAL C 1 210 ? 30.911 55.749 6.592 1.00 24.80 210 VAL C CA 1
ATOM 5941 C C . VAL C 1 210 ? 31.713 56.259 7.781 1.00 24.61 210 VAL C C 1
ATOM 5942 O O . VAL C 1 210 ? 31.818 57.457 8.015 1.00 24.73 210 VAL C O 1
ATOM 5946 N N . VAL C 1 211 ? 32.275 55.309 8.524 1.00 25.94 211 VAL C N 1
ATOM 5947 C CA . VAL C 1 211 ? 33.155 55.558 9.650 1.00 24.69 211 VAL C CA 1
ATOM 5948 C C . VAL C 1 211 ? 34.478 55.028 9.142 1.00 24.07 211 VAL C C 1
ATOM 5949 O O . VAL C 1 211 ? 34.553 53.883 8.706 1.00 23.69 211 VAL C O 1
ATOM 5953 N N . ALA C 1 212 ? 35.538 55.832 9.168 1.00 23.74 212 ALA C N 1
ATOM 5954 C CA . ALA C 1 212 ? 36.853 55.387 8.714 1.00 24.29 212 ALA C CA 1
ATOM 5955 C C . ALA C 1 212 ? 37.895 55.681 9.788 1.00 25.36 212 ALA C C 1
ATOM 5956 O O . ALA C 1 212 ? 37.842 56.729 10.432 1.00 26.37 212 ALA C O 1
ATOM 5958 N N . ILE C 1 213 ? 38.842 54.759 9.964 1.00 24.87 213 ILE C N 1
ATOM 5959 C CA . ILE C 1 213 ? 39.895 54.897 10.972 1.00 24.56 213 ILE C CA 1
ATOM 5960 C C . ILE C 1 213 ? 41.261 54.679 10.317 1.00 25.34 213 ILE C C 1
ATOM 5961 O O . ILE C 1 213 ? 41.475 53.673 9.636 1.00 24.52 213 ILE C O 1
ATOM 5966 N N . GLY C 1 214 ? 42.180 55.621 10.528 1.00 24.27 214 GLY C N 1
ATOM 5967 C CA . GLY C 1 214 ? 43.506 55.523 9.942 1.00 26.15 214 GLY C CA 1
ATOM 5968 C C . GLY C 1 214 ? 44.585 56.202 10.770 1.00 26.48 214 GLY C C 1
ATOM 5969 O O . GLY C 1 214 ? 44.298 56.780 11.818 1.00 25.60 214 GLY C O 1
ATOM 5970 N N . ASP C 1 215 ? 45.825 56.144 10.295 1.00 29.96 215 ASP C N 1
ATOM 5971 C CA . ASP C 1 215 ? 46.943 56.742 11.020 1.00 32.58 215 ASP C CA 1
ATOM 5972 C C . ASP C 1 215 ? 48.061 57.230 10.109 1.00 34.69 215 ASP C C 1
ATOM 5973 O O . ASP C 1 215 ? 48.756 58.195 10.432 1.00 35.34 215 ASP C O 1
ATOM 5978 N N . SER C 1 216 ? 48.245 56.558 8.977 1.00 37.07 216 SER C N 1
ATOM 5979 C CA . SER C 1 216 ? 49.319 56.918 8.056 1.00 40.65 216 SER C CA 1
ATOM 5980 C C . SER C 1 216 ? 48.908 57.665 6.787 1.00 42.41 216 SER C C 1
ATOM 5981 O O . SER C 1 216 ? 47.723 57.823 6.487 1.00 43.54 216 SER C O 1
ATOM 5984 N N . GLY C 1 217 ? 49.917 58.114 6.046 1.00 43.67 217 GLY C N 1
ATOM 5985 C CA . GLY C 1 217 ? 49.698 58.863 4.822 1.00 43.92 217 GLY C CA 1
ATOM 5986 C C . GLY C 1 217 ? 48.766 58.255 3.791 1.00 44.06 217 GLY C C 1
ATOM 5987 O O . GLY C 1 217 ? 47.949 58.966 3.207 1.00 44.49 217 GLY C O 1
ATOM 5988 N N . ASN C 1 218 ? 48.873 56.951 3.554 1.00 41.96 218 ASN C N 1
ATOM 5989 C CA . ASN C 1 218 ? 48.012 56.319 2.564 1.00 39.08 218 ASN C CA 1
ATOM 5990 C C . ASN C 1 218 ? 46.569 56.167 3.036 1.00 35.60 218 ASN C C 1
ATOM 5991 O O . ASN C 1 218 ? 45.778 55.457 2.419 1.00 35.76 218 ASN C O 1
ATOM 5996 N N . ASP C 1 219 ? 46.230 56.843 4.129 1.00 32.98 219 ASP C N 1
ATOM 5997 C CA . ASP C 1 219 ? 44.865 56.822 4.650 1.00 30.53 219 ASP C CA 1
ATOM 5998 C C . ASP C 1 219 ? 44.234 58.196 4.406 1.00 30.49 219 ASP C C 1
ATOM 5999 O O . ASP C 1 219 ? 43.086 58.446 4.780 1.00 28.73 219 ASP C O 1
ATOM 6004 N N . ALA C 1 220 ? 44.997 59.079 3.769 1.00 31.70 220 ALA C N 1
ATOM 6005 C CA . ALA C 1 220 ? 44.541 60.437 3.480 1.00 31.90 220 ALA C CA 1
ATOM 6006 C C . ALA C 1 220 ? 43.182 60.488 2.785 1.00 31.66 220 ALA C C 1
ATOM 6007 O O . ALA C 1 220 ? 42.198 60.959 3.361 1.00 30.42 220 ALA C O 1
ATOM 6009 N N . GLU C 1 221 ? 43.137 60.008 1.547 1.00 32.14 221 GLU C N 1
ATOM 6010 C CA . GLU C 1 221 ? 41.899 60.015 0.774 1.00 32.47 221 GLU C CA 1
ATOM 6011 C C . GLU C 1 221 ? 40.742 59.417 1.567 1.00 30.42 221 GLU C C 1
ATOM 6012 O O . GLU C 1 221 ? 39.668 60.010 1.665 1.00 29.49 221 GLU C O 1
ATOM 6018 N N . MET C 1 222 ? 40.969 58.238 2.134 1.00 28.63 222 MET C N 1
ATOM 6019 C CA . MET C 1 222 ? 39.943 57.558 2.905 1.00 28.07 222 MET C CA 1
ATOM 6020 C C . MET C 1 222 ? 39.343 58.433 3.991 1.00 27.86 222 MET C C 1
ATOM 6021 O O . MET C 1 222 ? 38.123 58.531 4.108 1.00 27.36 222 MET C O 1
ATOM 6026 N N . LEU C 1 223 ? 40.198 59.064 4.790 1.00 26.86 223 LEU C N 1
ATOM 6027 C CA . LEU C 1 223 ? 39.719 59.902 5.880 1.00 28.72 223 LEU C CA 1
ATOM 6028 C C . LEU C 1 223 ? 39.051 61.201 5.431 1.00 29.38 223 LEU C C 1
ATOM 6029 O O . LEU C 1 223 ? 38.195 61.738 6.132 1.00 30.81 223 LEU C O 1
ATOM 6034 N N . LYS C 1 224 ? 39.429 61.709 4.266 1.00 31.79 224 LYS C N 1
ATOM 6035 C CA . LYS C 1 224 ? 38.809 62.932 3.774 1.00 33.78 224 LYS C CA 1
ATOM 6036 C C . LYS C 1 224 ? 37.416 62.606 3.228 1.00 34.39 224 LYS C C 1
ATOM 6037 O O . LYS C 1 224 ? 36.495 63.414 3.325 1.00 33.80 224 LYS C O 1
ATOM 6043 N N . MET C 1 225 ? 37.267 61.407 2.674 1.00 34.47 225 MET C N 1
ATOM 6044 C CA . MET C 1 225 ? 35.997 60.972 2.102 1.00 35.00 225 MET C CA 1
ATOM 6045 C C . MET C 1 225 ? 34.918 60.619 3.127 1.00 32.07 225 MET C C 1
ATOM 6046 O O . MET C 1 225 ? 33.754 60.981 2.962 1.00 30.23 225 MET C O 1
ATOM 6051 N N . ALA C 1 226 ? 35.300 59.912 4.185 1.00 30.45 226 ALA C N 1
ATOM 6052 C CA . ALA C 1 226 ? 34.338 59.497 5.201 1.00 29.29 226 ALA C CA 1
ATOM 6053 C C . ALA C 1 226 ? 33.774 60.641 6.035 1.00 29.67 226 ALA C C 1
ATOM 6054 O O . ALA C 1 226 ? 34.483 61.595 6.357 1.00 28.86 226 ALA C O 1
ATOM 6056 N N . ARG C 1 227 ? 32.492 60.530 6.379 1.00 29.00 227 ARG C N 1
ATOM 6057 C CA . ARG C 1 227 ? 31.807 61.530 7.193 1.00 29.67 227 ARG C CA 1
ATOM 6058 C C . ARG C 1 227 ? 32.303 61.456 8.636 1.00 29.59 227 ARG C C 1
ATOM 6059 O O . ARG C 1 227 ? 32.486 62.478 9.288 1.00 28.12 227 ARG C O 1
ATOM 6067 N N . TYR C 1 228 ? 32.493 60.241 9.138 1.00 30.31 228 TYR C N 1
ATOM 6068 C CA . TYR C 1 228 ? 32.989 60.054 10.498 1.00 30.31 228 TYR C CA 1
ATOM 6069 C C . TYR C 1 228 ? 34.405 59.499 10.406 1.00 29.74 228 TYR C C 1
ATOM 6070 O O . TYR C 1 228 ? 34.619 58.286 10.454 1.00 29.76 228 TYR C O 1
ATOM 6079 N N . SER C 1 229 ? 35.362 60.409 10.267 1.00 30.37 229 SER C N 1
ATOM 6080 C CA . SER C 1 229 ? 36.774 60.070 10.139 1.00 29.96 229 SER C CA 1
ATOM 6081 C C . SER C 1 229 ? 37.531 60.211 11.465 1.00 31.02 229 SER C C 1
ATOM 6082 O O . SER C 1 229 ? 37.440 61.238 12.140 1.00 29.65 229 SER C O 1
ATOM 6085 N N . PHE C 1 230 ? 38.278 59.173 11.831 1.00 30.95 230 PHE C N 1
ATOM 6086 C CA . PHE C 1 230 ? 39.038 59.184 13.076 1.00 30.11 230 PHE C CA 1
ATOM 6087 C C . PHE C 1 230 ? 40.526 58.982 12.833 1.00 31.15 230 PHE C C 1
ATOM 6088 O O . PHE C 1 230 ? 40.931 58.153 12.013 1.00 30.49 230 PHE C O 1
ATOM 6096 N N . ALA C 1 231 ? 41.338 59.749 13.551 1.00 30.21 231 ALA C N 1
ATOM 6097 C CA . ALA C 1 231 ? 42.783 59.635 13.448 1.00 29.83 231 ALA C CA 1
ATOM 6098 C C . ALA C 1 231 ? 43.249 58.929 14.713 1.00 29.39 231 ALA C C 1
ATOM 6099 O O . ALA C 1 231 ? 42.807 59.262 15.819 1.00 28.56 231 ALA C O 1
ATOM 6101 N N . MET C 1 232 ? 44.117 57.937 14.551 1.00 27.94 232 MET C N 1
ATOM 6102 C CA . MET C 1 232 ? 44.636 57.207 15.699 1.00 29.81 232 MET C CA 1
ATOM 6103 C C . MET C 1 232 ? 45.535 58.155 16.496 1.00 28.70 232 MET C C 1
ATOM 6104 O O . MET C 1 232 ? 46.102 59.093 15.939 1.00 29.10 232 MET C O 1
ATOM 6109 N N . GLY C 1 233 ? 45.661 57.913 17.795 1.00 29.07 233 GLY C N 1
ATOM 6110 C CA . GLY C 1 233 ? 46.504 58.768 18.614 1.00 29.00 233 GLY C CA 1
ATOM 6111 C C . GLY C 1 233 ? 47.924 58.865 18.086 1.00 29.35 233 GLY C C 1
ATOM 6112 O O . GLY C 1 233 ? 48.564 59.916 18.174 1.00 28.34 233 GLY C O 1
ATOM 6113 N N . ASN C 1 234 ? 48.414 57.765 17.522 1.00 28.13 234 ASN C N 1
ATOM 6114 C CA . ASN C 1 234 ? 49.768 57.692 16.979 1.00 28.56 234 ASN C CA 1
ATOM 6115 C C . ASN C 1 234 ? 49.877 58.202 15.546 1.00 30.25 234 ASN C C 1
ATOM 6116 O O . ASN C 1 234 ? 50.948 58.143 14.943 1.00 29.77 234 ASN C O 1
ATOM 6121 N N . ALA C 1 235 ? 48.773 58.697 14.998 1.00 32.49 235 ALA C N 1
ATOM 6122 C CA . ALA C 1 235 ? 48.770 59.188 13.625 1.00 34.70 235 ALA C CA 1
ATOM 6123 C C . ALA C 1 235 ? 49.630 60.431 13.423 1.00 37.16 235 ALA C C 1
ATOM 6124 O O . ALA C 1 235 ? 49.842 61.217 14.347 1.00 36.66 235 ALA C O 1
ATOM 6126 N N . ALA C 1 236 ? 50.126 60.597 12.201 1.00 39.78 236 ALA C N 1
ATOM 6127 C CA . ALA C 1 236 ? 50.940 61.753 11.857 1.00 43.62 236 ALA C CA 1
ATOM 6128 C C . ALA C 1 236 ? 50.070 63.002 11.984 1.00 46.32 236 ALA C C 1
ATOM 6129 O O . ALA C 1 236 ? 48.843 62.906 12.065 1.00 45.65 236 ALA C O 1
ATOM 6131 N N . GLU C 1 237 ? 50.705 64.172 12.001 1.00 49.20 237 GLU C N 1
ATOM 6132 C CA . GLU C 1 237 ? 49.978 65.431 12.131 1.00 52.15 237 GLU C CA 1
ATOM 6133 C C . GLU C 1 237 ? 49.061 65.728 10.948 1.00 50.68 237 GLU C C 1
ATOM 6134 O O . GLU C 1 237 ? 47.911 66.125 11.133 1.00 49.43 237 GLU C O 1
ATOM 6140 N N . ASN C 1 238 ? 49.568 65.542 9.733 1.00 50.64 238 ASN C N 1
ATOM 6141 C CA . ASN C 1 238 ? 48.765 65.804 8.546 1.00 50.49 238 ASN C CA 1
ATOM 6142 C C . ASN C 1 238 ? 47.475 64.991 8.607 1.00 46.92 238 ASN C C 1
ATOM 6143 O O . ASN C 1 238 ? 46.402 65.487 8.262 1.00 45.25 238 ASN C O 1
ATOM 6148 N N . ILE C 1 239 ? 47.585 63.745 9.063 1.00 43.02 239 ILE C N 1
ATOM 6149 C CA . ILE C 1 239 ? 46.430 62.859 9.176 1.00 37.93 239 ILE C CA 1
ATOM 6150 C C . ILE C 1 239 ? 45.485 63.318 10.283 1.00 37.09 239 ILE C C 1
ATOM 6151 O O . ILE C 1 239 ? 44.266 63.235 10.145 1.00 34.65 239 ILE C O 1
ATOM 6156 N N . LYS C 1 240 ? 46.044 63.796 11.389 1.00 37.50 240 LYS C N 1
ATOM 6157 C CA . LYS C 1 240 ? 45.215 64.269 12.490 1.00 39.90 240 LYS C CA 1
ATOM 6158 C C . LYS C 1 240 ? 44.440 65.516 12.069 1.00 43.51 240 LYS C C 1
ATOM 6159 O O . LYS C 1 240 ? 43.386 65.823 12.625 1.00 42.91 240 LYS C O 1
ATOM 6165 N N . GLN C 1 241 ? 44.973 66.228 11.082 1.00 48.59 241 GLN C N 1
ATOM 6166 C CA . GLN C 1 241 ? 44.333 67.433 10.570 1.00 54.47 241 GLN C CA 1
ATOM 6167 C C . GLN C 1 241 ? 43.220 67.043 9.600 1.00 50.08 241 GLN C C 1
ATOM 6168 O O . GLN C 1 241 ? 42.093 67.529 9.707 1.00 49.38 241 GLN C O 1
ATOM 6174 N N . ILE C 1 242 ? 43.545 66.157 8.662 1.00 44.75 242 ILE C N 1
ATOM 6175 C CA . ILE C 1 242 ? 42.580 65.685 7.677 1.00 40.11 242 ILE C CA 1
ATOM 6176 C C . ILE C 1 242 ? 41.367 65.073 8.363 1.00 39.07 242 ILE C C 1
ATOM 6177 O O . ILE C 1 242 ? 40.226 65.442 8.077 1.00 38.04 242 ILE C O 1
ATOM 6182 N N . ALA C 1 243 ? 41.620 64.134 9.269 1.00 38.64 243 ALA C N 1
ATOM 6183 C CA . ALA C 1 243 ? 40.554 63.465 10.002 1.00 38.65 243 ALA C CA 1
ATOM 6184 C C . ALA C 1 243 ? 39.786 64.462 10.852 1.00 40.43 243 ALA C C 1
ATOM 6185 O O . ALA C 1 243 ? 40.359 65.411 11.383 1.00 39.25 243 ALA C O 1
ATOM 6187 N N . ARG C 1 244 ? 38.486 64.230 10.991 1.00 42.60 244 ARG C N 1
ATOM 6188 C CA . ARG C 1 244 ? 37.631 65.114 11.767 1.00 45.53 244 ARG C CA 1
ATOM 6189 C C . ARG C 1 244 ? 37.657 64.780 13.257 1.00 43.17 244 ARG C C 1
ATOM 6190 O O . ARG C 1 244 ? 37.607 65.673 14.102 1.00 42.52 244 ARG C O 1
ATOM 6198 N N . TYR C 1 245 ? 37.738 63.493 13.578 1.00 39.62 245 TYR C N 1
ATOM 6199 C CA . TYR C 1 245 ? 37.750 63.071 14.972 1.00 36.65 245 TYR C CA 1
ATOM 6200 C C . TYR C 1 245 ? 39.042 62.361 15.364 1.00 34.35 245 TYR C C 1
ATOM 6201 O O . TYR C 1 245 ? 39.931 62.161 14.537 1.00 31.69 245 TYR C O 1
ATOM 6210 N N . ALA C 1 246 ? 39.133 61.978 16.632 1.00 32.92 246 ALA C N 1
ATOM 6211 C CA . ALA C 1 246 ? 40.324 61.308 17.146 1.00 31.88 246 ALA C CA 1
ATOM 6212 C C . ALA C 1 246 ? 39.987 60.143 18.072 1.00 29.61 246 ALA C C 1
ATOM 6213 O O . ALA C 1 246 ? 38.853 59.994 18.522 1.00 29.13 246 ALA C O 1
ATOM 6215 N N . THR C 1 247 ? 40.989 59.314 18.344 1.00 28.73 247 THR C N 1
ATOM 6216 C CA . THR C 1 247 ? 40.833 58.161 19.225 1.00 27.20 247 THR C CA 1
ATOM 6217 C C . THR C 1 247 ? 42.229 57.771 19.725 1.00 27.65 247 THR C C 1
ATOM 6218 O O . THR C 1 247 ? 43.228 58.315 19.249 1.00 26.86 247 THR C O 1
ATOM 6222 N N . ASP C 1 248 ? 42.297 56.839 20.673 1.00 30.43 248 ASP C N 1
ATOM 6223 C CA . ASP C 1 248 ? 43.580 56.387 21.223 1.00 32.74 248 ASP C CA 1
ATOM 6224 C C . ASP C 1 248 ? 44.546 55.868 20.162 1.00 32.66 248 ASP C C 1
ATOM 6225 O O . ASP C 1 248 ? 44.195 55.755 18.987 1.00 31.79 248 ASP C O 1
ATOM 6230 N N . ASP C 1 249 ? 45.771 55.552 20.580 1.00 30.38 249 ASP C N 1
ATOM 6231 C CA . ASP C 1 249 ? 46.752 55.029 19.646 1.00 29.70 249 ASP C CA 1
ATOM 6232 C C . ASP C 1 249 ? 46.521 53.528 19.465 1.00 26.30 249 ASP C C 1
ATOM 6233 O O . ASP C 1 249 ? 45.716 52.932 20.179 1.00 23.27 249 ASP C O 1
ATOM 6238 N N . ASN C 1 250 ? 47.224 52.932 18.508 1.00 25.43 250 ASN C N 1
ATOM 6239 C CA . ASN C 1 250 ? 47.064 51.515 18.196 1.00 25.53 250 ASN C CA 1
ATOM 6240 C C . ASN C 1 250 ? 47.508 50.555 19.290 1.00 26.52 250 ASN C C 1
ATOM 6241 O O . ASN C 1 250 ? 47.205 49.364 19.223 1.00 24.86 250 ASN C O 1
ATOM 6246 N N . ASN C 1 251 ? 48.232 51.059 20.287 1.00 26.63 251 ASN C N 1
ATOM 6247 C CA . ASN C 1 251 ? 48.685 50.205 21.378 1.00 29.03 251 ASN C CA 1
ATOM 6248 C C . ASN C 1 251 ? 47.694 50.214 22.526 1.00 28.44 251 ASN C C 1
ATOM 6249 O O . ASN C 1 251 ? 47.935 49.596 23.565 1.00 29.68 251 ASN C O 1
ATOM 6254 N N . HIS C 1 252 ? 46.581 50.919 22.339 1.00 26.52 252 HIS C N 1
ATOM 6255 C CA . HIS C 1 252 ? 45.542 50.999 23.360 1.00 25.99 252 HIS C CA 1
ATOM 6256 C C . HIS C 1 252 ? 44.138 50.813 22.781 1.00 26.19 252 HIS C C 1
ATOM 6257 O O . HIS C 1 252 ? 43.194 51.496 23.175 1.00 23.79 252 HIS C O 1
ATOM 6264 N N . GLU C 1 253 ? 44.018 49.883 21.837 1.00 24.69 253 GLU C N 1
ATOM 6265 C CA . GLU C 1 253 ? 42.738 49.547 21.211 1.00 25.20 253 GLU C CA 1
ATOM 6266 C C . GLU C 1 253 ? 41.946 50.747 20.701 1.00 23.22 253 GLU C C 1
ATOM 6267 O O . GLU C 1 253 ? 40.720 50.810 20.845 1.00 23.21 253 GLU C O 1
ATOM 6273 N N . GLY C 1 254 ? 42.662 51.678 20.085 1.00 22.66 254 GLY C N 1
ATOM 6274 C CA . GLY C 1 254 ? 42.048 52.883 19.559 1.00 24.39 254 GLY C CA 1
ATOM 6275 C C . GLY C 1 254 ? 40.949 52.638 18.541 1.00 23.95 254 GLY C C 1
ATOM 6276 O O . GLY C 1 254 ? 39.910 53.297 18.583 1.00 23.10 254 GLY C O 1
ATOM 6277 N N . ALA C 1 255 ? 41.173 51.697 17.626 1.00 23.57 255 ALA C N 1
ATOM 6278 C CA . ALA C 1 255 ? 40.175 51.388 16.603 1.00 22.04 255 ALA C CA 1
ATOM 6279 C C . ALA C 1 255 ? 38.967 50.703 17.232 1.00 20.13 255 ALA C C 1
ATOM 6280 O O . ALA C 1 255 ? 37.823 50.977 16.861 1.00 20.15 255 ALA C O 1
ATOM 6282 N N . LEU C 1 256 ? 39.210 49.813 18.190 1.00 20.79 256 LEU C N 1
ATOM 6283 C CA . LEU C 1 256 ? 38.106 49.128 18.846 1.00 20.94 256 LEU C CA 1
ATOM 6284 C C . LEU C 1 256 ? 37.251 50.100 19.653 1.00 21.70 256 LEU C C 1
ATOM 6285 O O . LEU C 1 256 ? 36.066 49.847 19.880 1.00 21.81 256 LEU C O 1
ATOM 6290 N N . ASN C 1 257 ? 37.846 51.205 20.093 1.00 22.52 257 ASN C N 1
ATOM 6291 C CA . ASN C 1 257 ? 37.093 52.194 20.855 1.00 23.67 257 ASN C CA 1
ATOM 6292 C C . ASN C 1 257 ? 36.123 52.926 19.929 1.00 24.27 257 ASN C C 1
ATOM 6293 O O . ASN C 1 257 ? 35.009 53.270 20.330 1.00 23.99 257 ASN C O 1
ATOM 6298 N N . VAL C 1 258 ? 36.541 53.152 18.685 1.00 24.66 258 VAL C N 1
ATOM 6299 C CA . VAL C 1 258 ? 35.672 53.827 17.723 1.00 23.69 258 VAL C CA 1
ATOM 6300 C C . VAL C 1 258 ? 34.450 52.949 17.471 1.00 23.78 258 VAL C C 1
ATOM 6301 O O . VAL C 1 258 ? 33.321 53.437 17.434 1.00 25.56 258 VAL C O 1
ATOM 6305 N N . ILE C 1 259 ? 34.674 51.647 17.304 1.00 25.01 259 ILE C N 1
ATOM 6306 C CA . ILE C 1 259 ? 33.578 50.706 17.085 1.00 24.05 259 ILE C CA 1
ATOM 6307 C C . ILE C 1 259 ? 32.641 50.702 18.302 1.00 25.59 259 ILE C C 1
ATOM 6308 O O . ILE C 1 259 ? 31.418 50.649 18.163 1.00 23.99 259 ILE C O 1
ATOM 6313 N N . GLN C 1 260 ? 33.217 50.754 19.499 1.00 25.27 260 GLN C N 1
ATOM 6314 C CA . GLN C 1 260 ? 32.404 50.764 20.708 1.00 26.48 260 GLN C CA 1
ATOM 6315 C C . GLN C 1 260 ? 31.520 52.014 20.733 1.00 25.77 260 GLN C C 1
ATOM 6316 O O . GLN C 1 260 ? 30.369 51.963 21.171 1.00 26.11 260 GLN C O 1
ATOM 6322 N N . ALA C 1 261 ? 32.064 53.132 20.261 1.00 26.13 261 ALA C N 1
ATOM 6323 C CA . ALA C 1 261 ? 31.318 54.391 20.227 1.00 26.73 261 ALA C CA 1
ATOM 6324 C C . ALA C 1 261 ? 30.115 54.271 19.285 1.00 27.74 261 ALA C C 1
ATOM 6325 O O . ALA C 1 261 ? 29.045 54.828 19.551 1.00 27.71 261 ALA C O 1
ATOM 6327 N N . VAL C 1 262 ? 30.296 53.544 18.185 1.00 27.80 262 VAL C N 1
ATOM 6328 C CA . VAL C 1 262 ? 29.218 53.338 17.224 1.00 27.86 262 VAL C CA 1
ATOM 6329 C C . VAL C 1 262 ? 28.117 52.506 17.871 1.00 28.93 262 VAL C C 1
ATOM 6330 O O . VAL C 1 262 ? 26.939 52.842 17.765 1.00 27.87 262 VAL C O 1
ATOM 6334 N N . LEU C 1 263 ? 28.507 51.430 18.555 1.00 31.07 263 LEU C N 1
ATOM 6335 C CA . LEU C 1 263 ? 27.557 50.537 19.218 1.00 32.41 263 LEU C CA 1
ATOM 6336 C C . LEU C 1 263 ? 26.853 51.171 20.418 1.00 36.11 263 LEU C C 1
ATOM 6337 O O . LEU C 1 263 ? 25.667 50.923 20.653 1.00 35.73 263 LEU C O 1
ATOM 6342 N N . ASP C 1 264 ? 27.580 51.975 21.185 1.00 38.45 264 ASP C N 1
ATOM 6343 C CA . ASP C 1 264 ? 26.994 52.614 22.357 1.00 42.42 264 ASP C CA 1
ATOM 6344 C C . ASP C 1 264 ? 26.352 53.951 22.025 1.00 44.59 264 ASP C C 1
ATOM 6345 O O . ASP C 1 264 ? 25.798 54.621 22.898 1.00 44.07 264 ASP C O 1
ATOM 6350 N N . ASN C 1 265 ? 26.424 54.330 20.756 1.00 46.53 265 ASN C N 1
ATOM 6351 C CA . ASN C 1 265 ? 25.857 55.587 20.308 1.00 49.66 265 ASN C CA 1
ATOM 6352 C C . ASN C 1 265 ? 26.407 56.780 21.073 1.00 50.77 265 ASN C C 1
ATOM 6353 O O . ASN C 1 265 ? 25.699 57.751 21.326 1.00 50.90 265 ASN C O 1
ATOM 6358 N N . THR C 1 266 ? 27.686 56.706 21.453 1.00 51.09 266 THR C N 1
ATOM 6359 C CA . THR C 1 266 ? 28.313 57.815 22.169 1.00 51.64 266 THR C CA 1
ATOM 6360 C C . THR C 1 266 ? 28.839 58.877 21.195 1.00 53.65 266 THR C C 1
ATOM 6361 O O . THR C 1 266 ? 28.638 58.743 19.980 1.00 54.32 266 THR C O 1
ATOM 6365 N N . TYR C 1 267 ? 29.475 59.958 21.698 1.00 53.97 267 TYR C N 1
ATOM 6366 C CA . TYR C 1 267 ? 29.898 61.095 20.835 1.00 54.50 267 TYR C CA 1
ATOM 6367 C C . TYR C 1 267 ? 30.702 60.605 19.672 1.00 55.22 267 TYR C C 1
ATOM 6368 O O . TYR C 1 267 ? 31.671 59.879 19.832 1.00 55.84 267 TYR C O 1
ATOM 6377 N N . PRO C 1 268 ? 30.329 61.018 18.512 1.00 54.70 268 PRO C N 1
ATOM 6378 C CA . PRO C 1 268 ? 30.242 61.170 17.008 1.00 53.83 268 PRO C CA 1
ATOM 6379 C C . PRO C 1 268 ? 28.861 60.756 16.570 1.00 52.29 268 PRO C C 1
ATOM 6380 O O . PRO C 1 268 ? 28.257 61.303 15.655 1.00 52.54 268 PRO C O 1
ATOM 6384 N N . PHE C 1 269 ? 28.417 59.770 17.291 1.00 49.48 269 PHE C N 1
ATOM 6385 C CA . PHE C 1 269 ? 27.178 59.097 17.000 1.00 47.90 269 PHE C CA 1
ATOM 6386 C C . PHE C 1 269 ? 26.096 59.196 18.094 1.00 51.08 269 PHE C C 1
ATOM 6387 O O . PHE C 1 269 ? 25.369 58.229 18.341 1.00 51.38 269 PHE C O 1
ATOM 6395 N N . ASN C 1 270 ? 25.981 60.355 18.727 1.00 54.97 270 ASN C N 1
ATOM 6396 C CA . ASN C 1 270 ? 24.965 60.533 19.756 1.00 59.69 270 ASN C CA 1
ATOM 6397 C C . ASN C 1 270 ? 24.031 61.691 19.414 1.00 60.66 270 ASN C C 1
ATOM 6398 O O . ASN C 1 270 ? 24.300 62.409 18.423 1.00 61.86 270 ASN C O 1
ATOM 6403 N N . ALA D 1 2 ? 13.068 44.030 182.978 1.00 32.02 2 ALA D N 1
ATOM 6404 C CA . ALA D 1 2 ? 12.479 42.964 183.848 1.00 29.94 2 ALA D CA 1
ATOM 6405 C C . ALA D 1 2 ? 12.352 41.653 183.068 1.00 29.21 2 ALA D C 1
ATOM 6406 O O . ALA D 1 2 ? 11.870 41.635 181.931 1.00 30.37 2 ALA D O 1
ATOM 6408 N N . VAL D 1 3 ? 12.789 40.561 183.688 1.00 26.60 3 VAL D N 1
ATOM 6409 C CA . VAL D 1 3 ? 12.744 39.249 183.054 1.00 24.53 3 VAL D CA 1
ATOM 6410 C C . VAL D 1 3 ? 11.322 38.712 182.890 1.00 24.85 3 VAL D C 1
ATOM 6411 O O . VAL D 1 3 ? 10.576 38.586 183.862 1.00 23.05 3 VAL D O 1
ATOM 6415 N N . LYS D 1 4 ? 10.953 38.400 181.650 1.00 23.89 4 LYS D N 1
ATOM 6416 C CA . LYS D 1 4 ? 9.628 37.865 181.364 1.00 24.35 4 LYS D CA 1
ATOM 6417 C C . LYS D 1 4 ? 9.709 36.531 180.631 1.00 22.44 4 LYS D C 1
ATOM 6418 O O . LYS D 1 4 ? 8.710 35.815 180.517 1.00 21.02 4 LYS D O 1
ATOM 6424 N N . VAL D 1 5 ? 10.904 36.202 180.149 1.00 20.66 5 VAL D N 1
ATOM 6425 C CA . VAL D 1 5 ? 11.133 34.957 179.413 1.00 19.34 5 VAL D CA 1
ATOM 6426 C C . VAL D 1 5 ? 12.529 34.409 179.658 1.00 18.68 5 VAL D C 1
ATOM 6427 O O . VAL D 1 5 ? 13.492 35.165 179.667 1.00 17.49 5 VAL D O 1
ATOM 6431 N N . ILE D 1 6 ? 12.624 33.091 179.834 1.00 16.71 6 ILE D N 1
ATOM 6432 C CA . ILE D 1 6 ? 13.897 32.403 180.015 1.00 18.20 6 ILE D CA 1
ATOM 6433 C C . ILE D 1 6 ? 13.936 31.316 178.932 1.00 18.13 6 ILE D C 1
ATOM 6434 O O . ILE D 1 6 ? 13.074 30.452 178.900 1.00 19.58 6 ILE D O 1
ATOM 6439 N N . VAL D 1 7 ? 14.927 31.389 178.042 1.00 17.83 7 VAL D N 1
ATOM 6440 C CA . VAL D 1 7 ? 15.096 30.425 176.949 1.00 15.92 7 VAL D CA 1
ATOM 6441 C C . VAL D 1 7 ? 16.360 29.619 177.171 1.00 14.71 7 VAL D C 1
ATOM 6442 O O . VAL D 1 7 ? 17.382 30.172 177.564 1.00 16.29 7 VAL D O 1
ATOM 6446 N N . THR D 1 8 ? 16.323 28.323 176.898 1.00 15.44 8 THR D N 1
ATOM 6447 C CA . THR D 1 8 ? 17.526 27.529 177.085 1.00 15.81 8 THR D CA 1
ATOM 6448 C C . THR D 1 8 ? 17.727 26.463 176.025 1.00 14.90 8 THR D C 1
ATOM 6449 O O . THR D 1 8 ? 16.763 25.888 175.525 1.00 15.15 8 THR D O 1
ATOM 6453 N N . ASP D 1 9 ? 18.987 26.214 175.678 1.00 16.48 9 ASP D N 1
ATOM 6454 C CA . ASP D 1 9 ? 19.326 25.167 174.718 1.00 16.93 9 ASP D CA 1
ATOM 6455 C C . ASP D 1 9 ? 19.361 23.898 175.574 1.00 18.02 9 ASP D C 1
ATOM 6456 O O . ASP D 1 9 ? 19.425 23.980 176.812 1.00 17.43 9 ASP D O 1
ATOM 6461 N N . MET D 1 10 ? 19.299 22.732 174.937 1.00 14.36 10 MET D N 1
ATOM 6462 C CA . MET D 1 10 ? 19.296 21.469 175.669 1.00 17.84 10 MET D CA 1
ATOM 6463 C C . MET D 1 10 ? 20.681 20.841 175.725 1.00 18.64 10 MET D C 1
ATOM 6464 O O . MET D 1 10 ? 21.361 20.917 176.746 1.00 18.67 10 MET D O 1
ATOM 6469 N N . ASP D 1 11 ? 21.096 20.218 174.626 1.00 19.13 11 ASP D N 1
ATOM 6470 C CA . ASP D 1 11 ? 22.413 19.593 174.558 1.00 21.60 11 ASP D CA 1
ATOM 6471 C C . ASP D 1 11 ? 23.494 20.603 174.936 1.00 20.40 11 ASP D C 1
ATOM 6472 O O . ASP D 1 11 ? 23.507 21.727 174.437 1.00 21.03 11 ASP D O 1
ATOM 6477 N N . GLY D 1 12 ? 24.393 20.199 175.825 1.00 20.70 12 GLY D N 1
ATOM 6478 C CA . GLY D 1 12 ? 25.474 21.074 176.230 1.00 18.73 12 GLY D CA 1
ATOM 6479 C C . GLY D 1 12 ? 25.068 22.246 177.105 1.00 19.35 12 GLY D C 1
ATOM 6480 O O . GLY D 1 12 ? 25.930 22.988 177.579 1.00 17.87 12 GLY D O 1
ATOM 6481 N N . THR D 1 13 ? 23.771 22.425 177.328 1.00 19.40 13 THR D N 1
ATOM 6482 C CA . THR D 1 13 ? 23.317 23.535 178.154 1.00 20.31 13 THR D CA 1
ATOM 6483 C C . THR D 1 13 ? 22.391 23.087 179.294 1.00 20.53 13 THR D C 1
ATOM 6484 O O . THR D 1 13 ? 22.872 22.880 180.403 1.00 19.27 13 THR D O 1
ATOM 6488 N N . PHE D 1 14 ? 21.096 22.901 179.048 1.00 18.73 14 PHE D N 1
ATOM 6489 C CA . PHE D 1 14 ? 20.178 22.472 180.117 1.00 18.21 14 PHE D CA 1
ATOM 6490 C C . PHE D 1 14 ? 20.464 21.026 180.569 1.00 18.85 14 PHE D C 1
ATOM 6491 O O . PHE D 1 14 ? 20.147 20.635 181.701 1.00 19.19 14 PHE D O 1
ATOM 6499 N N . LEU D 1 15 ? 21.074 20.245 179.680 1.00 19.12 15 LEU D N 1
ATOM 6500 C CA . LEU D 1 15 ? 21.397 18.838 179.934 1.00 19.72 15 LEU D CA 1
ATOM 6501 C C . LEU D 1 15 ? 22.885 18.613 180.203 1.00 21.23 15 LEU D C 1
ATOM 6502 O O . LEU D 1 15 ? 23.736 19.271 179.592 1.00 19.71 15 LEU D O 1
ATOM 6507 N N . ASN D 1 16 ? 23.202 17.683 181.106 1.00 20.34 16 ASN D N 1
ATOM 6508 C CA . ASN D 1 16 ? 24.599 17.371 181.393 1.00 21.21 16 ASN D CA 1
ATOM 6509 C C . ASN D 1 16 ? 25.075 16.408 180.309 1.00 22.57 16 ASN D C 1
ATOM 6510 O O . ASN D 1 16 ? 24.311 16.075 179.397 1.00 20.81 16 ASN D O 1
ATOM 6515 N N . ASP D 1 17 ? 26.322 15.960 180.396 1.00 24.39 17 ASP D N 1
ATOM 6516 C CA . ASP D 1 17 ? 26.850 15.049 179.387 1.00 26.22 17 ASP D CA 1
ATOM 6517 C C . ASP D 1 17 ? 26.063 13.743 179.295 1.00 26.23 17 ASP D C 1
ATOM 6518 O O . ASP D 1 17 ? 25.998 13.123 178.232 1.00 24.56 17 ASP D O 1
ATOM 6523 N N . ALA D 1 18 ? 25.461 13.336 180.411 1.00 24.48 18 ALA D N 1
ATOM 6524 C CA . ALA D 1 18 ? 24.677 12.109 180.458 1.00 24.84 18 ALA D CA 1
ATOM 6525 C C . ALA D 1 18 ? 23.259 12.315 179.928 1.00 24.17 18 ALA D C 1
ATOM 6526 O O . ALA D 1 18 ? 22.457 11.384 179.914 1.00 24.91 18 ALA D O 1
ATOM 6528 N N . LYS D 1 19 ? 22.951 13.538 179.508 1.00 23.61 19 LYS D N 1
ATOM 6529 C CA . LYS D 1 19 ? 21.633 13.864 178.973 1.00 23.23 19 LYS D CA 1
ATOM 6530 C C . LYS D 1 19 ? 20.485 13.862 179.991 1.00 21.68 19 LYS D C 1
ATOM 6531 O O . LYS D 1 19 ? 19.347 13.534 179.657 1.00 19.62 19 LYS D O 1
ATOM 6537 N N . THR D 1 20 ? 20.777 14.237 181.231 1.00 21.32 20 THR D N 1
ATOM 6538 C CA . THR D 1 20 ? 19.742 14.299 182.257 1.00 19.80 20 THR D CA 1
ATOM 6539 C C . THR D 1 20 ? 19.864 15.623 182.993 1.00 19.50 20 THR D C 1
ATOM 6540 O O . THR D 1 20 ? 20.839 16.356 182.807 1.00 20.15 20 THR D O 1
ATOM 6544 N N . TYR D 1 21 ? 18.860 15.948 183.801 1.00 18.99 21 TYR D N 1
ATOM 6545 C CA . TYR D 1 21 ? 18.885 17.178 184.584 1.00 19.26 21 TYR D CA 1
ATOM 6546 C C . TYR D 1 21 ? 18.248 16.941 185.951 1.00 18.97 21 TYR D C 1
ATOM 6547 O O . TYR D 1 21 ? 17.633 15.894 186.186 1.00 20.00 21 TYR D O 1
ATOM 6556 N N . ASN D 1 22 ? 18.431 17.900 186.850 1.00 19.57 22 ASN D N 1
ATOM 6557 C CA . ASN D 1 22 ? 17.884 17.822 188.202 1.00 20.91 22 ASN D CA 1
ATOM 6558 C C . ASN D 1 22 ? 16.409 18.149 188.106 1.00 20.66 22 ASN D C 1
ATOM 6559 O O . ASN D 1 22 ? 16.023 19.317 188.159 1.00 20.56 22 ASN D O 1
ATOM 6564 N N . GLN D 1 23 ? 15.584 17.119 187.969 1.00 20.75 23 GLN D N 1
ATOM 6565 C CA . GLN D 1 23 ? 14.153 17.322 187.838 1.00 22.70 23 GLN D CA 1
ATOM 6566 C C . GLN D 1 23 ? 13.449 17.891 189.063 1.00 23.96 23 GLN D C 1
ATOM 6567 O O . GLN D 1 23 ? 12.582 18.752 188.926 1.00 23.92 23 GLN D O 1
ATOM 6573 N N . PRO D 1 24 ? 13.796 17.422 190.275 1.00 25.68 24 PRO D N 1
ATOM 6574 C CA . PRO D 1 24 ? 13.094 18.003 191.425 1.00 25.25 24 PRO D CA 1
ATOM 6575 C C . PRO D 1 24 ? 13.417 19.492 191.558 1.00 23.83 24 PRO D C 1
ATOM 6576 O O . PRO D 1 24 ? 12.526 20.311 191.783 1.00 24.88 24 PRO D O 1
ATOM 6580 N N . ARG D 1 25 ? 14.692 19.844 191.407 1.00 23.25 25 ARG D N 1
ATOM 6581 C CA . ARG D 1 25 ? 15.089 21.242 191.524 1.00 22.94 25 ARG D CA 1
ATOM 6582 C C . ARG D 1 25 ? 14.421 22.118 190.471 1.00 23.02 25 ARG D C 1
ATOM 6583 O O . ARG D 1 25 ? 13.882 23.179 190.790 1.00 23.09 25 ARG D O 1
ATOM 6591 N N . PHE D 1 26 ? 14.450 21.680 189.214 1.00 22.26 26 PHE D N 1
ATOM 6592 C CA . PHE D 1 26 ? 13.837 22.467 188.151 1.00 21.68 26 PHE D CA 1
ATOM 6593 C C . PHE D 1 26 ? 12.327 22.608 188.311 1.00 22.11 26 PHE D C 1
ATOM 6594 O O . PHE D 1 26 ? 11.774 23.674 188.055 1.00 20.77 26 PHE D O 1
ATOM 6602 N N . MET D 1 27 ? 11.656 21.537 188.724 1.00 24.03 27 MET D N 1
ATOM 6603 C CA . MET D 1 27 ? 10.208 21.593 188.902 1.00 27.73 27 MET D CA 1
ATOM 6604 C C . MET D 1 27 ? 9.816 22.625 189.961 1.00 27.49 27 MET D C 1
ATOM 6605 O O . MET D 1 27 ? 8.791 23.295 189.840 1.00 26.16 27 MET D O 1
ATOM 6610 N N . ALA D 1 28 ? 10.634 22.749 191.000 1.00 27.56 28 ALA D N 1
ATOM 6611 C CA . ALA D 1 28 ? 10.370 23.726 192.049 1.00 27.33 28 ALA D CA 1
ATOM 6612 C C . ALA D 1 28 ? 10.546 25.116 191.448 1.00 26.44 28 ALA D C 1
ATOM 6613 O O . ALA D 1 28 ? 9.699 25.995 191.621 1.00 25.36 28 ALA D O 1
ATOM 6615 N N . GLN D 1 29 ? 11.651 25.308 190.732 1.00 25.32 29 GLN D N 1
ATOM 6616 C CA . GLN D 1 29 ? 11.927 26.592 190.104 1.00 24.56 29 GLN D CA 1
ATOM 6617 C C . GLN D 1 29 ? 10.811 26.977 189.135 1.00 24.67 29 GLN D C 1
ATOM 6618 O O . GLN D 1 29 ? 10.337 28.114 189.144 1.00 23.07 29 GLN D O 1
ATOM 6624 N N . TYR D 1 30 ? 10.386 26.027 188.303 1.00 26.14 30 TYR D N 1
ATOM 6625 C CA . TYR D 1 30 ? 9.341 26.305 187.325 1.00 27.28 30 TYR D CA 1
ATOM 6626 C C . TYR D 1 30 ? 8.040 26.769 187.956 1.00 29.31 30 TYR D C 1
ATOM 6627 O O . TYR D 1 30 ? 7.373 27.654 187.423 1.00 27.17 30 TYR D O 1
ATOM 6636 N N . GLN D 1 31 ? 7.662 26.159 189.075 1.00 32.41 31 GLN D N 1
ATOM 6637 C CA . GLN D 1 31 ? 6.439 26.567 189.748 1.00 37.53 31 GLN D CA 1
ATOM 6638 C C . GLN D 1 31 ? 6.606 28.020 190.191 1.00 40.42 31 GLN D C 1
ATOM 6639 O O . GLN D 1 31 ? 5.664 28.807 190.136 1.00 39.61 31 GLN D O 1
ATOM 6645 N N . GLU D 1 32 ? 7.819 28.368 190.609 1.00 45.24 32 GLU D N 1
ATOM 6646 C CA . GLU D 1 32 ? 8.122 29.726 191.040 1.00 51.15 32 GLU D CA 1
ATOM 6647 C C . GLU D 1 32 ? 7.981 30.656 189.839 1.00 45.51 32 GLU D C 1
ATOM 6648 O O . GLU D 1 32 ? 7.292 31.672 189.904 1.00 44.17 32 GLU D O 1
ATOM 6654 N N . LEU D 1 33 ? 8.641 30.299 188.740 1.00 38.82 33 LEU D N 1
ATOM 6655 C CA . LEU D 1 33 ? 8.579 31.095 187.519 1.00 33.32 33 LEU D CA 1
ATOM 6656 C C . LEU D 1 33 ? 7.129 31.333 187.119 1.00 32.77 33 LEU D C 1
ATOM 6657 O O . LEU D 1 33 ? 6.731 32.460 186.828 1.00 31.57 33 LEU D O 1
ATOM 6662 N N . LYS D 1 34 ? 6.344 30.261 187.112 1.00 33.90 34 LYS D N 1
ATOM 6663 C CA . LYS D 1 34 ? 4.935 30.335 186.745 1.00 36.97 34 LYS D CA 1
ATOM 6664 C C . LYS D 1 34 ? 4.203 31.341 187.624 1.00 37.21 34 LYS D C 1
ATOM 6665 O O . LYS D 1 34 ? 3.445 32.181 187.135 1.00 36.42 34 LYS D O 1
ATOM 6671 N N . LYS D 1 35 ? 4.439 31.247 188.926 1.00 38.82 35 LYS D N 1
ATOM 6672 C CA . LYS D 1 35 ? 3.807 32.137 189.886 1.00 40.73 35 LYS D CA 1
ATOM 6673 C C . LYS D 1 35 ? 4.132 33.602 189.577 1.00 40.29 35 LYS D C 1
ATOM 6674 O O . LYS D 1 35 ? 3.322 34.489 189.834 1.00 40.57 35 LYS D O 1
ATOM 6680 N N . ARG D 1 36 ? 5.309 33.855 189.010 1.00 38.84 36 ARG D N 1
ATOM 6681 C CA . ARG D 1 36 ? 5.711 35.218 188.673 1.00 37.42 36 ARG D CA 1
ATOM 6682 C C . ARG D 1 36 ? 5.343 35.584 187.241 1.00 35.98 36 ARG D C 1
ATOM 6683 O O . ARG D 1 36 ? 5.535 36.722 186.805 1.00 35.89 36 ARG D O 1
ATOM 6691 N N . GLY D 1 37 ? 4.818 34.611 186.507 1.00 33.28 37 GLY D N 1
ATOM 6692 C CA . GLY D 1 37 ? 4.422 34.862 185.136 1.00 30.81 37 GLY D CA 1
ATOM 6693 C C . GLY D 1 37 ? 5.568 34.879 184.143 1.00 28.50 37 GLY D C 1
ATOM 6694 O O . GLY D 1 37 ? 5.429 35.417 183.047 1.00 29.34 37 GLY D O 1
ATOM 6695 N N . ILE D 1 38 ? 6.701 34.299 184.520 1.00 25.92 38 ILE D N 1
ATOM 6696 C CA . ILE D 1 38 ? 7.857 34.246 183.631 1.00 23.52 38 ILE D CA 1
ATOM 6697 C C . ILE D 1 38 ? 7.739 32.983 182.780 1.00 23.30 38 ILE D C 1
ATOM 6698 O O . ILE D 1 38 ? 7.618 31.877 183.309 1.00 22.70 38 ILE D O 1
ATOM 6703 N N . LYS D 1 39 ? 7.758 33.159 181.464 1.00 22.22 39 LYS D N 1
ATOM 6704 C CA . LYS D 1 39 ? 7.648 32.044 180.530 1.00 22.59 39 LYS D CA 1
ATOM 6705 C C . LYS D 1 39 ? 8.953 31.274 180.369 1.00 21.24 39 LYS D C 1
ATOM 6706 O O . LYS D 1 39 ? 10.030 31.842 180.502 1.00 20.42 39 LYS D O 1
ATOM 6712 N N . PHE D 1 40 ? 8.850 29.971 180.106 1.00 19.66 40 PHE D N 1
ATOM 6713 C CA . PHE D 1 40 ? 10.027 29.122 179.933 1.00 18.75 40 PHE D CA 1
ATOM 6714 C C . PHE D 1 40 ? 9.981 28.523 178.534 1.00 17.60 40 PHE D C 1
ATOM 6715 O O . PHE D 1 40 ? 8.986 27.906 178.142 1.00 17.46 40 PHE D O 1
ATOM 6723 N N . VAL D 1 41 ? 11.069 28.709 177.794 1.00 17.81 41 VAL D N 1
ATOM 6724 C CA . VAL D 1 41 ? 11.177 28.228 176.423 1.00 15.44 41 VAL D CA 1
ATOM 6725 C C . VAL D 1 41 ? 12.384 27.312 176.212 1.00 16.10 41 VAL D C 1
ATOM 6726 O O . VAL D 1 41 ? 13.491 27.606 176.668 1.00 17.07 41 VAL D O 1
ATOM 6730 N N . VAL D 1 42 ? 12.163 26.201 175.518 1.00 14.97 42 VAL D N 1
ATOM 6731 C CA . VAL D 1 42 ? 13.230 25.269 175.197 1.00 15.41 42 VAL D CA 1
ATOM 6732 C C . VAL D 1 42 ? 13.553 25.517 173.717 1.00 16.03 42 VAL D C 1
ATOM 6733 O O . VAL D 1 42 ? 12.677 25.403 172.866 1.00 16.52 42 VAL D O 1
ATOM 6737 N N . ALA D 1 43 ? 14.792 25.892 173.414 1.00 17.19 43 ALA D N 1
ATOM 6738 C CA . ALA D 1 43 ? 15.179 26.165 172.025 1.00 16.37 43 ALA D CA 1
ATOM 6739 C C . ALA D 1 43 ? 16.320 25.230 171.678 1.00 17.38 43 ALA D C 1
ATOM 6740 O O . ALA D 1 43 ? 17.395 25.316 172.269 1.00 17.47 43 ALA D O 1
ATOM 6742 N N . SER D 1 44 ? 16.085 24.336 170.717 1.00 16.63 44 SER D N 1
ATOM 6743 C CA . SER D 1 44 ? 17.090 23.344 170.344 1.00 16.07 44 SER D CA 1
ATOM 6744 C C . SER D 1 44 ? 17.021 22.919 168.880 1.00 16.15 44 SER D C 1
ATOM 6745 O O . SER D 1 44 ? 16.016 23.136 168.209 1.00 12.02 44 SER D O 1
ATOM 6748 N N . GLY D 1 45 ? 18.099 22.304 168.400 1.00 15.80 45 GLY D N 1
ATOM 6749 C CA . GLY D 1 45 ? 18.116 21.820 167.029 1.00 16.01 45 GLY D CA 1
ATOM 6750 C C . GLY D 1 45 ? 17.433 20.459 166.930 1.00 16.84 45 GLY D C 1
ATOM 6751 O O . GLY D 1 45 ? 17.165 19.965 165.828 1.00 17.13 45 GLY D O 1
ATOM 6752 N N . ASN D 1 46 ? 17.126 19.852 168.077 1.00 14.72 46 ASN D N 1
ATOM 6753 C CA . ASN D 1 46 ? 16.482 18.537 168.084 1.00 14.37 46 ASN D CA 1
ATOM 6754 C C . ASN D 1 46 ? 15.001 18.566 167.696 1.00 13.31 46 ASN D C 1
ATOM 6755 O O . ASN D 1 46 ? 14.373 19.620 167.656 1.00 13.48 46 ASN D O 1
ATOM 6760 N N . GLN D 1 47 ? 14.456 17.387 167.417 1.00 12.65 47 GLN D N 1
ATOM 6761 C CA . GLN D 1 47 ? 13.064 17.232 166.998 1.00 12.19 47 GLN D CA 1
ATOM 6762 C C . GLN D 1 47 ? 12.083 17.524 168.126 1.00 13.91 47 GLN D C 1
ATOM 6763 O O . GLN D 1 47 ? 12.355 17.233 169.286 1.00 15.59 47 GLN D O 1
ATOM 6769 N N . TYR D 1 48 ? 10.942 18.106 167.780 1.00 11.74 48 TYR D N 1
ATOM 6770 C CA . TYR D 1 48 ? 9.918 18.421 168.768 1.00 13.54 48 TYR D CA 1
ATOM 6771 C C . TYR D 1 48 ? 9.565 17.185 169.603 1.00 15.06 48 TYR D C 1
ATOM 6772 O O . TYR D 1 48 ? 9.495 17.246 170.833 1.00 14.25 48 TYR D O 1
ATOM 6781 N N . TYR D 1 49 ? 9.359 16.054 168.937 1.00 15.21 49 TYR D N 1
ATOM 6782 C CA . TYR D 1 49 ? 8.993 14.845 169.657 1.00 15.97 49 TYR D CA 1
ATOM 6783 C C . TYR D 1 49 ? 10.095 14.315 170.559 1.00 17.41 49 TYR D C 1
ATOM 6784 O O . TYR D 1 49 ? 9.822 13.546 171.482 1.00 18.34 49 TYR D O 1
ATOM 6793 N N . GLN D 1 50 ? 11.337 14.714 170.304 1.00 16.16 50 GLN D N 1
ATOM 6794 C CA . GLN D 1 50 ? 12.420 14.270 171.166 1.00 17.80 50 GLN D CA 1
ATOM 6795 C C . GLN D 1 50 ? 12.547 15.277 172.312 1.00 16.50 50 GLN D C 1
ATOM 6796 O O . GLN D 1 50 ? 12.893 14.900 173.427 1.00 17.60 50 GLN D O 1
ATOM 6802 N N . LEU D 1 51 ? 12.227 16.542 172.044 1.00 14.41 51 LEU D N 1
ATOM 6803 C CA . LEU D 1 51 ? 12.298 17.567 173.079 1.00 15.31 51 LEU D CA 1
ATOM 6804 C C . LEU D 1 51 ? 11.240 17.368 174.169 1.00 15.41 51 LEU D C 1
ATOM 6805 O O . LEU D 1 51 ? 11.539 17.507 175.353 1.00 15.91 51 LEU D O 1
ATOM 6810 N N . ILE D 1 52 ? 10.016 17.023 173.792 1.00 13.48 52 ILE D N 1
ATOM 6811 C CA . ILE D 1 52 ? 8.982 16.839 174.806 1.00 15.74 52 ILE D CA 1
ATOM 6812 C C . ILE D 1 52 ? 9.220 15.615 175.694 1.00 16.99 52 ILE D C 1
ATOM 6813 O O . ILE D 1 52 ? 8.631 15.505 176.773 1.00 18.73 52 ILE D O 1
ATOM 6818 N N . SER D 1 53 ? 10.091 14.711 175.257 1.00 16.05 53 SER D N 1
ATOM 6819 C CA . SER D 1 53 ? 10.387 13.507 176.028 1.00 17.79 53 SER D CA 1
ATOM 6820 C C . SER D 1 53 ? 11.107 13.877 177.321 1.00 17.24 53 SER D C 1
ATOM 6821 O O . SER D 1 53 ? 11.104 13.111 178.281 1.00 16.43 53 SER D O 1
ATOM 6824 N N . PHE D 1 54 ? 11.711 15.061 177.332 1.00 16.94 54 PHE D N 1
ATOM 6825 C CA . PHE D 1 54 ? 12.443 15.558 178.496 1.00 17.58 54 PHE D CA 1
ATOM 6826 C C . PHE D 1 54 ? 11.535 16.272 179.488 1.00 16.76 54 PHE D C 1
ATOM 6827 O O . PHE D 1 54 ? 11.918 16.479 180.637 1.00 18.11 54 PHE D O 1
ATOM 6835 N N . PHE D 1 55 ? 10.344 16.663 179.046 1.00 16.73 55 PHE D N 1
ATOM 6836 C CA . PHE D 1 55 ? 9.405 17.355 179.927 1.00 19.18 55 PHE D CA 1
ATOM 6837 C C . PHE D 1 55 ? 8.016 16.724 179.853 1.00 20.20 55 PHE D C 1
ATOM 6838 O O . PHE D 1 55 ? 7.022 17.414 179.626 1.00 20.20 55 PHE D O 1
ATOM 6846 N N . PRO D 1 56 ? 7.929 15.401 180.074 1.00 22.52 56 PRO D N 1
ATOM 6847 C CA . PRO D 1 56 ? 6.649 14.685 180.020 1.00 25.39 56 PRO D CA 1
ATOM 6848 C C . PRO D 1 56 ? 5.556 15.354 180.847 1.00 29.09 56 PRO D C 1
ATOM 6849 O O . PRO D 1 56 ? 4.398 15.416 180.436 1.00 30.42 56 PRO D O 1
ATOM 6853 N N . GLU D 1 57 ? 5.933 15.870 182.011 1.00 31.59 57 GLU D N 1
ATOM 6854 C CA . GLU D 1 57 ? 4.968 16.507 182.894 1.00 34.66 57 GLU D CA 1
ATOM 6855 C C . GLU D 1 57 ? 4.601 17.952 182.536 1.00 33.69 57 GLU D C 1
ATOM 6856 O O . GLU D 1 57 ? 3.464 18.371 182.752 1.00 36.60 57 GLU D O 1
ATOM 6862 N N . LEU D 1 58 ? 5.536 18.706 181.967 1.00 30.26 58 LEU D N 1
ATOM 6863 C CA . LEU D 1 58 ? 5.274 20.109 181.640 1.00 29.00 58 LEU D CA 1
ATOM 6864 C C . LEU D 1 58 ? 5.095 20.430 180.157 1.00 28.02 58 LEU D C 1
ATOM 6865 O O . LEU D 1 58 ? 4.899 21.587 179.793 1.00 25.72 58 LEU D O 1
ATOM 6870 N N . LYS D 1 59 ? 5.153 19.396 179.325 1.00 27.55 59 LYS D N 1
ATOM 6871 C CA . LYS D 1 59 ? 5.017 19.499 177.870 1.00 29.64 59 LYS D CA 1
ATOM 6872 C C . LYS D 1 59 ? 4.014 20.517 177.317 1.00 27.69 59 LYS D C 1
ATOM 6873 O O . LYS D 1 59 ? 4.306 21.201 176.339 1.00 27.10 59 LYS D O 1
ATOM 6879 N N . ASP D 1 60 ? 2.832 20.615 177.917 1.00 25.66 60 ASP D N 1
ATOM 6880 C CA . ASP D 1 60 ? 1.826 21.545 177.413 1.00 25.47 60 ASP D CA 1
ATOM 6881 C C . ASP D 1 60 ? 1.842 22.931 178.047 1.00 26.16 60 ASP D C 1
ATOM 6882 O O . ASP D 1 60 ? 1.091 23.812 177.635 1.00 26.16 60 ASP D O 1
ATOM 6887 N N . GLU D 1 61 ? 2.700 23.126 179.040 1.00 26.66 61 GLU D N 1
ATOM 6888 C CA . GLU D 1 61 ? 2.787 24.412 179.715 1.00 27.67 61 GLU D CA 1
ATOM 6889 C C . GLU D 1 61 ? 3.892 25.288 179.143 1.00 27.04 61 GLU D C 1
ATOM 6890 O O . GLU D 1 61 ? 3.682 26.472 178.888 1.00 26.25 61 GLU D O 1
ATOM 6896 N N . ILE D 1 62 ? 5.072 24.706 178.954 1.00 25.11 62 ILE D N 1
ATOM 6897 C CA . ILE D 1 62 ? 6.199 25.457 178.416 1.00 25.17 62 ILE D CA 1
ATOM 6898 C C . ILE D 1 62 ? 6.144 25.498 176.885 1.00 23.06 62 ILE D C 1
ATOM 6899 O O . ILE D 1 62 ? 5.371 24.772 176.270 1.00 22.71 62 ILE D O 1
ATOM 6904 N N . SER D 1 63 ? 6.963 26.351 176.280 1.00 19.73 63 SER D N 1
ATOM 6905 C CA . SER D 1 63 ? 6.988 26.501 174.825 1.00 18.49 63 SER D CA 1
ATOM 6906 C C . SER D 1 63 ? 8.252 25.916 174.206 1.00 18.31 63 SER D C 1
ATOM 6907 O O . SER D 1 63 ? 9.289 25.822 174.870 1.00 16.62 63 SER D O 1
ATOM 6910 N N . PHE D 1 64 ? 8.171 25.547 172.927 1.00 16.30 64 PHE D N 1
ATOM 6911 C CA . PHE D 1 64 ? 9.311 24.937 172.244 1.00 15.77 64 PHE D CA 1
ATOM 6912 C C . PHE D 1 64 ? 9.666 25.504 170.867 1.00 15.67 64 PHE D C 1
ATOM 6913 O O . PHE D 1 64 ? 8.788 25.673 170.016 1.00 13.45 64 PHE D O 1
ATOM 6921 N N . VAL D 1 65 ? 10.923 25.810 170.665 1.00 15.12 65 VAL D N 1
ATOM 6922 C CA . VAL D 1 65 ? 11.475 26.231 169.403 1.00 13.87 65 VAL D CA 1
ATOM 6923 C C . VAL D 1 65 ? 12.318 25.012 168.980 1.00 14.07 65 VAL D C 1
ATOM 6924 O O . VAL D 1 65 ? 13.488 24.922 169.318 1.00 13.47 65 VAL D O 1
ATOM 6928 N N . ALA D 1 66 ? 11.688 24.093 168.262 1.00 14.61 66 ALA D N 1
ATOM 6929 C CA . ALA D 1 66 ? 12.322 22.851 167.843 1.00 13.95 66 ALA D CA 1
ATOM 6930 C C . ALA D 1 66 ? 13.000 22.957 166.494 1.00 15.54 66 ALA D C 1
ATOM 6931 O O . ALA D 1 66 ? 12.657 23.783 165.651 1.00 14.44 66 ALA D O 1
ATOM 6933 N N . GLU D 1 67 ? 13.995 22.096 166.300 1.00 14.83 67 GLU D N 1
ATOM 6934 C CA . GLU D 1 67 ? 14.766 22.061 165.062 1.00 18.75 67 GLU D CA 1
ATOM 6935 C C . GLU D 1 67 ? 15.155 23.464 164.622 1.00 17.94 67 GLU D C 1
ATOM 6936 O O . GLU D 1 67 ? 14.942 23.870 163.474 1.00 17.12 67 GLU D O 1
ATOM 6942 N N . ASN D 1 68 ? 15.742 24.189 165.573 1.00 16.66 68 ASN D N 1
ATOM 6943 C CA . ASN D 1 68 ? 16.211 25.555 165.386 1.00 17.92 68 ASN D CA 1
ATOM 6944 C C . ASN D 1 68 ? 15.255 26.515 164.675 1.00 16.88 68 ASN D C 1
ATOM 6945 O O . ASN D 1 68 ? 15.675 27.336 163.855 1.00 19.16 68 ASN D O 1
ATOM 6950 N N . GLY D 1 69 ? 13.971 26.419 164.999 1.00 15.41 69 GLY D N 1
ATOM 6951 C CA . GLY D 1 69 ? 13.000 27.320 164.411 1.00 17.01 69 GLY D CA 1
ATOM 6952 C C . GLY D 1 69 ? 12.095 26.764 163.329 1.00 15.25 69 GLY D C 1
ATOM 6953 O O . GLY D 1 69 ? 11.155 27.441 162.920 1.00 16.44 69 GLY D O 1
ATOM 6954 N N . ALA D 1 70 ? 12.350 25.539 162.875 1.00 15.47 70 ALA D N 1
ATOM 6955 C CA . ALA D 1 70 ? 11.530 24.935 161.824 1.00 14.12 70 ALA D CA 1
ATOM 6956 C C . ALA D 1 70 ? 10.136 24.532 162.315 1.00 14.20 70 ALA D C 1
ATOM 6957 O O . ALA D 1 70 ? 9.195 24.423 161.522 1.00 14.05 70 ALA D O 1
ATOM 6959 N N . LEU D 1 71 ? 10.009 24.315 163.623 1.00 12.78 71 LEU D N 1
ATOM 6960 C CA . LEU D 1 71 ? 8.737 23.933 164.233 1.00 13.63 71 LEU D CA 1
ATOM 6961 C C . LEU D 1 71 ? 8.639 24.603 165.609 1.00 15.31 71 LEU D C 1
ATOM 6962 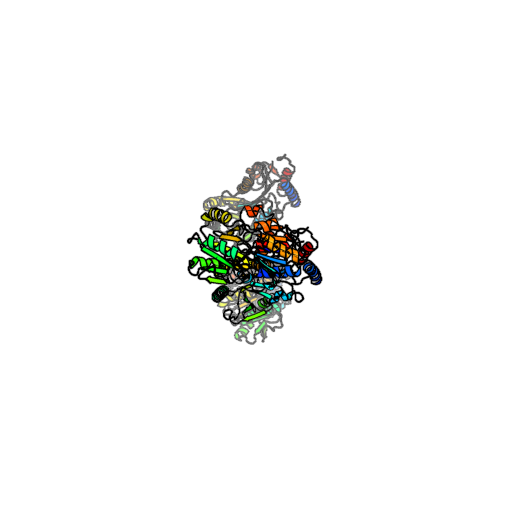O O . LEU D 1 71 ? 9.489 24.378 166.476 1.00 13.08 71 LEU D O 1
ATOM 6967 N N . VAL D 1 72 ? 7.610 25.425 165.804 1.00 16.13 72 VAL D N 1
ATOM 6968 C CA . VAL D 1 72 ? 7.445 26.142 167.074 1.00 17.87 72 VAL D CA 1
ATOM 6969 C C . VAL D 1 72 ? 6.105 25.858 167.740 1.00 19.01 72 VAL D C 1
ATOM 6970 O O . VAL D 1 72 ? 5.059 25.915 167.098 1.00 19.39 72 VAL D O 1
ATOM 6974 N N . TYR D 1 73 ? 6.150 25.547 169.033 1.00 18.92 73 TYR D N 1
ATOM 6975 C CA . TYR D 1 73 ? 4.944 25.272 169.799 1.00 20.15 73 TYR D CA 1
ATOM 6976 C C . TYR D 1 73 ? 4.831 26.301 170.902 1.00 21.76 73 TYR D C 1
ATOM 6977 O O . TYR D 1 73 ? 5.831 26.667 171.510 1.00 20.19 73 TYR D O 1
ATOM 6986 N N . GLU D 1 74 ? 3.614 26.771 171.154 1.00 24.33 74 GLU D N 1
ATOM 6987 C CA . GLU D 1 74 ? 3.387 27.737 172.221 1.00 28.78 74 GLU D CA 1
ATOM 6988 C C . GLU D 1 74 ? 2.330 27.179 173.166 1.00 29.42 74 GLU D C 1
ATOM 6989 O O . GLU D 1 74 ? 1.218 26.854 172.750 1.00 27.09 74 GLU D O 1
ATOM 6995 N N . HIS D 1 75 ? 2.686 27.060 174.439 1.00 33.19 75 HIS D N 1
ATOM 6996 C CA . HIS D 1 75 ? 1.763 26.544 175.439 1.00 36.94 75 HIS D CA 1
ATOM 6997 C C . HIS D 1 75 ? 0.983 25.333 174.920 1.00 34.46 75 HIS D C 1
ATOM 6998 O O . HIS D 1 75 ? -0.243 25.307 174.976 1.00 33.79 75 HIS D O 1
ATOM 7005 N N . GLY D 1 76 ? 1.699 24.345 174.391 1.00 32.61 76 GLY D N 1
ATOM 7006 C CA . GLY D 1 76 ? 1.061 23.133 173.902 1.00 31.43 76 GLY D CA 1
ATOM 7007 C C . GLY D 1 76 ? 0.374 23.136 172.547 1.00 31.14 76 GLY D C 1
ATOM 7008 O O . GLY D 1 76 ? -0.156 22.106 172.128 1.00 30.29 76 GLY D O 1
ATOM 7009 N N . LYS D 1 77 ? 0.365 24.267 171.854 1.00 31.01 77 L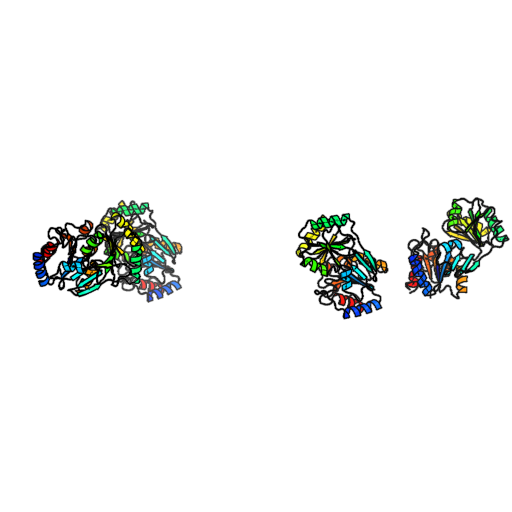YS D N 1
ATOM 7010 C CA . LYS D 1 77 ? -0.280 24.325 170.548 1.00 32.33 77 LYS D CA 1
ATOM 7011 C C . LYS D 1 77 ? 0.691 24.748 169.452 1.00 29.09 77 LYS D C 1
ATOM 7012 O O . LYS D 1 77 ? 1.446 25.700 169.620 1.00 28.15 77 LYS D O 1
ATOM 7018 N N . GLN D 1 78 ? 0.674 24.027 168.333 1.00 27.29 78 GLN D N 1
ATOM 7019 C CA . GLN D 1 78 ? 1.555 24.338 167.211 1.00 25.60 78 GLN D CA 1
ATOM 7020 C C . GLN D 1 78 ? 1.335 25.776 166.768 1.00 23.68 78 GLN D C 1
ATOM 7021 O O . GLN D 1 78 ? 0.211 26.168 166.453 1.00 24.90 78 GLN D O 1
ATOM 7027 N N . LEU D 1 79 ? 2.408 26.561 166.745 1.00 22.16 79 LEU D N 1
ATOM 7028 C CA . LEU D 1 79 ? 2.322 27.961 166.341 1.00 21.89 79 LEU D CA 1
ATOM 7029 C C . LEU D 1 79 ? 2.803 28.192 164.916 1.00 22.72 79 LEU D C 1
ATOM 7030 O O . LEU D 1 79 ? 2.217 28.982 164.179 1.00 22.31 79 LEU D O 1
ATOM 7035 N N . PHE D 1 80 ? 3.863 27.494 164.525 1.00 22.02 80 PHE D N 1
ATOM 7036 C CA . PHE D 1 80 ? 4.436 27.681 163.197 1.00 22.79 80 PHE D CA 1
ATOM 7037 C C . PHE D 1 80 ? 5.302 26.508 162.772 1.00 21.12 80 PHE D C 1
ATOM 7038 O O . PHE D 1 80 ? 5.869 25.804 163.606 1.00 20.79 80 PHE D O 1
ATOM 7046 N N . HIS D 1 81 ? 5.400 26.302 161.464 1.00 20.91 81 HIS D N 1
ATOM 7047 C CA . HIS D 1 81 ? 6.273 25.270 160.943 1.00 18.55 81 HIS D CA 1
ATOM 7048 C C . HIS D 1 81 ? 6.728 25.703 159.556 1.00 20.00 81 HIS D C 1
ATOM 7049 O O . HIS D 1 81 ? 5.973 26.335 158.814 1.00 17.23 81 HIS D O 1
ATOM 7056 N N . GLY D 1 82 ? 7.986 25.408 159.244 1.00 19.54 82 GLY D N 1
ATOM 7057 C CA . GLY D 1 82 ? 8.537 25.761 157.950 1.00 18.49 82 GLY D CA 1
ATOM 7058 C C . GLY D 1 82 ? 8.041 24.754 156.938 1.00 17.53 82 GLY D C 1
ATOM 7059 O O . GLY D 1 82 ? 7.476 23.723 157.296 1.00 12.97 82 GLY D O 1
ATOM 7060 N N . GLU D 1 83 ? 8.253 25.031 155.659 1.00 19.32 83 GLU D N 1
ATOM 7061 C CA . GLU D 1 83 ? 7.785 24.100 154.655 1.00 19.56 83 GLU D CA 1
ATOM 7062 C C . GLU D 1 83 ? 8.378 24.361 153.288 1.00 19.06 83 GLU D C 1
ATOM 7063 O O . GLU D 1 83 ? 8.248 25.458 152.739 1.00 19.66 83 GLU D O 1
ATOM 7069 N N . LEU D 1 84 ? 9.056 23.348 152.760 1.00 18.38 84 LEU D N 1
ATOM 7070 C CA . LEU D 1 84 ? 9.641 23.422 151.429 1.00 18.60 84 LEU D CA 1
ATOM 7071 C C . LEU D 1 84 ? 8.543 22.964 150.474 1.00 17.49 84 LEU D C 1
ATOM 7072 O O . LEU D 1 84 ? 7.731 22.109 150.830 1.00 16.84 84 LEU D O 1
ATOM 7077 N N . THR D 1 85 ? 8.494 23.528 149.272 1.00 18.73 85 THR D N 1
ATOM 7078 C CA . THR D 1 85 ? 7.510 23.070 148.300 1.00 17.29 85 THR D CA 1
ATOM 7079 C C . THR D 1 85 ? 8.044 21.735 147.797 1.00 19.04 85 THR D C 1
ATOM 7080 O O . THR D 1 85 ? 9.228 21.427 147.965 1.00 15.01 85 THR D O 1
ATOM 7084 N N . ARG D 1 86 ? 7.173 20.950 147.176 1.00 19.30 86 ARG D N 1
ATOM 7085 C CA . ARG D 1 86 ? 7.562 19.660 146.634 1.00 22.22 86 ARG D CA 1
ATOM 7086 C C . ARG D 1 86 ? 8.664 19.859 145.595 1.00 20.29 86 ARG D C 1
ATOM 7087 O O . ARG D 1 86 ? 9.584 19.053 145.498 1.00 18.15 86 ARG D O 1
ATOM 7095 N N . HIS D 1 87 ? 8.549 20.933 144.817 1.00 20.31 87 HIS D N 1
ATOM 7096 C CA . HIS D 1 87 ? 9.531 21.267 143.786 1.00 19.99 87 HIS D CA 1
ATOM 7097 C C . HIS D 1 87 ? 10.889 21.531 144.440 1.00 19.97 87 HIS D C 1
ATOM 7098 O O . HIS D 1 87 ? 11.921 21.080 143.946 1.00 18.90 87 HIS D O 1
ATOM 7105 N N . GLU D 1 88 ? 10.883 22.258 145.558 1.00 17.54 88 GLU D N 1
ATOM 7106 C CA . GLU D 1 88 ? 12.118 22.579 146.271 1.00 18.74 88 GLU D CA 1
ATOM 7107 C C . GLU D 1 88 ? 12.788 21.360 146.909 1.00 17.63 88 GLU D C 1
ATOM 7108 O O . GLU D 1 88 ? 14.000 21.191 146.802 1.00 17.89 88 GLU D O 1
ATOM 7114 N N . SER D 1 89 ? 12.012 20.521 147.589 1.00 17.83 89 SER D N 1
ATOM 7115 C CA . SER D 1 89 ? 12.594 19.342 148.230 1.00 15.92 89 SER D CA 1
ATOM 7116 C C . SER D 1 89 ? 13.174 18.393 147.188 1.00 17.26 89 SER D C 1
ATOM 7117 O O . SER D 1 89 ? 14.191 17.748 147.428 1.00 14.25 89 SER D O 1
ATOM 7120 N N . ARG D 1 90 ? 12.537 18.315 146.023 1.00 16.67 90 ARG D N 1
ATOM 7121 C CA . ARG D 1 90 ? 13.043 17.445 144.972 1.00 17.49 90 ARG D CA 1
ATOM 7122 C C . ARG D 1 90 ? 14.433 17.895 144.523 1.00 15.31 90 ARG D C 1
ATOM 7123 O O . ARG D 1 90 ? 15.321 17.071 144.325 1.00 16.11 90 ARG D O 1
ATOM 7131 N N . ILE D 1 91 ? 14.622 19.204 144.391 1.00 15.44 91 ILE D N 1
ATOM 7132 C CA . ILE D 1 91 ? 15.912 19.753 143.995 1.00 13.48 91 ILE D CA 1
ATOM 7133 C C . ILE D 1 91 ? 16.973 19.482 145.062 1.00 14.11 91 ILE D C 1
ATOM 7134 O O . ILE D 1 91 ? 18.080 19.054 144.748 1.00 14.85 91 ILE D O 1
ATOM 7139 N N . VAL D 1 92 ? 16.634 19.733 146.323 1.00 12.65 92 VAL D N 1
ATOM 7140 C CA . VAL D 1 92 ? 17.592 19.519 147.399 1.00 12.75 92 VAL D CA 1
ATOM 7141 C C . VAL D 1 92 ? 18.001 18.052 147.520 1.00 12.70 92 VAL D C 1
ATOM 7142 O O . VAL D 1 92 ? 19.198 17.730 147.571 1.00 11.71 92 VAL D O 1
ATOM 7146 N N . ILE D 1 93 ? 17.016 17.160 147.567 1.00 13.50 93 ILE D N 1
ATOM 7147 C CA . ILE D 1 93 ? 17.318 15.739 147.678 1.00 14.24 93 ILE D CA 1
ATOM 7148 C C . ILE D 1 93 ? 18.116 15.309 146.448 1.00 14.87 93 ILE D C 1
ATOM 7149 O O . ILE D 1 93 ? 19.041 14.500 146.544 1.00 14.12 93 ILE D O 1
ATOM 7154 N N . GLY D 1 94 ? 17.770 15.871 145.295 1.00 16.75 94 GLY D N 1
ATOM 7155 C CA . GLY D 1 94 ? 18.492 15.530 144.077 1.00 17.07 94 GLY D CA 1
ATOM 7156 C C . GLY D 1 94 ? 19.976 15.825 144.219 1.00 16.02 94 GLY D C 1
ATOM 7157 O O . GLY D 1 94 ? 20.821 15.033 143.797 1.00 17.14 94 GLY D O 1
ATOM 7158 N N . GLU D 1 95 ? 20.294 16.978 144.804 1.00 15.28 95 GLU D N 1
ATOM 7159 C CA . GLU D 1 95 ? 21.679 17.387 145.023 1.00 14.16 95 GLU D CA 1
ATOM 7160 C C . GLU D 1 95 ? 22.373 16.468 146.034 1.00 15.32 95 GLU D C 1
ATOM 7161 O O . GLU D 1 95 ? 23.516 16.059 145.833 1.00 14.90 95 GLU D O 1
ATOM 7167 N N . LEU D 1 96 ? 21.684 16.148 147.122 1.00 13.92 96 LEU D N 1
ATOM 7168 C CA . LEU D 1 96 ? 22.253 15.274 148.146 1.00 14.81 96 LEU D CA 1
ATOM 7169 C C . LEU D 1 96 ? 22.555 13.875 147.605 1.00 15.17 96 LEU D C 1
ATOM 7170 O O . LEU D 1 96 ? 23.560 13.268 147.971 1.00 17.80 96 LEU D O 1
ATOM 7175 N N . LEU D 1 97 ? 21.691 13.364 146.732 1.00 16.48 97 LEU D N 1
ATOM 7176 C CA . LEU D 1 97 ? 21.890 12.030 146.169 1.00 17.77 97 LEU D CA 1
ATOM 7177 C C . LEU D 1 97 ? 23.137 11.953 145.279 1.00 19.62 97 LEU D C 1
ATOM 7178 O O . LEU D 1 97 ? 23.556 10.871 144.878 1.00 18.05 97 LEU D O 1
ATOM 7183 N N . LYS D 1 98 ? 23.733 13.097 144.969 1.00 19.88 98 LYS D N 1
ATOM 7184 C CA . LYS D 1 98 ? 24.930 13.104 144.131 1.00 22.14 98 LYS D CA 1
ATOM 7185 C C . LYS D 1 98 ? 26.220 12.797 144.895 1.00 22.63 98 LYS D C 1
ATOM 7186 O O . LYS D 1 98 ? 27.238 12.460 144.287 1.00 22.89 98 LYS D O 1
ATOM 7192 N N . ASP D 1 99 ? 26.171 12.888 146.222 1.00 21.38 99 ASP D N 1
ATOM 7193 C CA . ASP D 1 99 ? 27.353 12.664 147.056 1.00 21.21 99 ASP D CA 1
ATOM 7194 C C . ASP D 1 99 ? 27.315 11.343 147.822 1.00 22.78 99 ASP D C 1
ATOM 7195 O O . ASP D 1 99 ? 26.578 11.208 148.799 1.00 20.97 99 ASP D O 1
ATOM 7200 N N . LYS D 1 100 ? 28.138 10.382 147.411 1.00 22.78 100 LYS D N 1
ATOM 7201 C CA . LYS D 1 100 ? 28.156 9.076 148.067 1.00 25.29 100 LYS D CA 1
ATOM 7202 C C . LYS D 1 100 ? 28.745 9.043 149.488 1.00 24.59 100 LYS D C 1
ATOM 7203 O O . LYS D 1 100 ? 28.517 8.085 150.223 1.00 24.18 100 LYS D O 1
ATOM 7209 N N . GLN D 1 101 ? 29.490 10.072 149.882 1.00 24.17 101 GLN D N 1
ATOM 7210 C CA . GLN D 1 101 ? 30.081 10.091 151.225 1.00 26.33 101 GLN D CA 1
ATOM 7211 C C . GLN D 1 101 ? 29.048 10.424 152.306 1.00 25.24 101 GLN D C 1
ATOM 7212 O O . GLN D 1 101 ? 29.297 10.235 153.495 1.00 24.81 101 GLN D O 1
ATOM 7218 N N . LEU D 1 102 ? 27.886 10.876 151.887 1.00 21.18 102 LEU D N 1
ATOM 7219 C CA . LEU D 1 102 ? 26.837 11.311 152.820 1.00 19.24 102 LEU D CA 1
ATOM 7220 C C . LEU D 1 102 ? 25.919 10.241 153.409 1.00 17.86 102 LEU D C 1
ATOM 7221 O O . LEU D 1 102 ? 25.635 9.219 152.795 1.00 14.31 102 LEU D O 1
ATOM 7226 N N . ASN D 1 103 ? 25.466 10.525 154.594 1.00 16.61 103 ASN D N 1
ATOM 7227 C CA . ASN D 1 103 ? 24.506 9.769 155.337 1.00 18.03 103 ASN D CA 1
ATOM 7228 C C . ASN D 1 103 ? 23.588 10.901 155.751 1.00 17.41 103 ASN D C 1
ATOM 7229 O O . ASN D 1 103 ? 24.068 11.881 156.301 1.00 18.52 103 ASN D O 1
ATOM 7234 N N . PHE D 1 104 ? 22.281 10.803 155.505 1.00 15.00 104 PHE D N 1
ATOM 7235 C CA . PHE D 1 104 ? 21.437 11.925 155.901 1.00 13.05 104 PHE D CA 1
ATOM 7236 C C . PHE D 1 104 ? 19.995 11.615 156.246 1.00 15.29 104 PHE D C 1
ATOM 7237 O O . PHE D 1 104 ? 19.444 10.581 155.868 1.00 16.38 104 PHE D O 1
ATOM 7245 N N . VAL D 1 105 ? 19.401 12.551 156.974 1.00 14.63 105 VAL D N 1
ATOM 7246 C CA . VAL D 1 105 ? 18.027 12.462 157.421 1.00 15.22 105 VAL D CA 1
ATOM 7247 C C . VAL D 1 105 ? 17.230 13.619 156.841 1.00 14.75 105 VAL D C 1
ATOM 7248 O O . VAL D 1 105 ? 17.739 14.736 156.773 1.00 15.15 105 VAL D O 1
ATOM 7252 N N . ALA D 1 106 ? 16.025 13.341 156.403 1.00 14.37 106 ALA D N 1
ATOM 7253 C CA . ALA D 1 106 ? 15.104 14.381 155.931 1.00 14.89 106 ALA D CA 1
ATOM 7254 C C . ALA D 1 106 ? 14.181 14.623 157.125 1.00 14.95 106 ALA D C 1
ATOM 7255 O O . ALA D 1 106 ? 13.605 13.678 157.669 1.00 15.96 106 ALA D O 1
ATOM 7257 N N . CYS D 1 107 ? 14.054 15.878 157.540 1.00 13.26 107 CYS D N 1
ATOM 7258 C CA . CYS D 1 107 ? 13.235 16.217 158.701 1.00 14.99 107 CYS D CA 1
ATOM 7259 C C . CYS D 1 107 ? 11.882 16.825 158.323 1.00 13.98 107 CYS D C 1
ATOM 7260 O O . CYS D 1 107 ? 11.820 17.857 157.650 1.00 15.13 107 CYS D O 1
ATOM 7263 N N . GLY D 1 108 ? 10.808 16.184 158.781 1.00 14.80 108 GLY D N 1
ATOM 7264 C CA . GLY D 1 108 ? 9.463 16.643 158.467 1.00 13.90 108 GLY D CA 1
ATOM 7265 C C . GLY D 1 108 ? 8.561 16.941 159.654 1.00 14.50 108 GLY D C 1
ATOM 7266 O O . GLY D 1 108 ? 8.943 16.745 160.808 1.00 13.62 108 GLY D O 1
ATOM 7267 N N . LEU D 1 109 ? 7.349 17.399 159.354 1.00 15.28 109 LEU D N 1
ATOM 7268 C CA . LEU D 1 109 ? 6.361 17.778 160.368 1.00 17.12 109 LEU D CA 1
ATOM 7269 C C . LEU D 1 109 ? 5.916 16.634 161.269 1.00 17.99 109 LEU D C 1
ATOM 7270 O O . LEU D 1 109 ? 5.861 16.778 162.492 1.00 19.00 109 LEU D O 1
ATOM 7275 N N . GLN D 1 110 ? 5.586 15.499 160.666 1.00 18.17 110 GLN D N 1
ATOM 7276 C CA . GLN D 1 110 ? 5.125 14.356 161.438 1.00 19.88 110 GLN D CA 1
ATOM 7277 C C . GLN D 1 110 ? 6.239 13.417 161.902 1.00 17.43 110 GLN D C 1
ATOM 7278 O O . GLN D 1 110 ? 6.070 12.689 162.887 1.00 17.48 110 GLN D O 1
ATOM 7284 N N . SER D 1 111 ? 7.376 13.436 161.211 1.00 15.93 111 SER D N 1
ATOM 7285 C CA . SER D 1 111 ? 8.488 12.578 161.561 1.00 14.55 111 SER D CA 1
ATOM 7286 C C . SER D 1 111 ? 9.732 12.880 160.746 1.00 15.65 111 SER D C 1
ATOM 7287 O O . SER D 1 111 ? 9.670 13.661 159.801 1.00 14.67 111 SER D O 1
ATOM 7290 N N . ALA D 1 112 ? 10.860 12.261 161.095 1.00 15.31 112 ALA D N 1
ATOM 7291 C CA . ALA D 1 112 ? 12.091 12.401 160.361 1.00 15.95 112 ALA D CA 1
ATOM 7292 C C . ALA D 1 112 ? 12.122 11.149 159.500 1.00 15.78 112 ALA D C 1
ATOM 7293 O O . ALA D 1 112 ? 11.413 10.183 159.789 1.00 14.98 112 ALA D O 1
ATOM 7295 N N . TYR D 1 113 ? 12.924 11.139 158.441 1.00 15.30 113 TYR D N 1
ATOM 7296 C CA . TYR D 1 113 ? 13.010 9.978 157.560 1.00 14.94 113 TYR D CA 1
ATOM 7297 C C . TYR D 1 113 ? 14.446 9.678 157.196 1.00 14.03 113 TYR D C 1
ATOM 7298 O O . TYR D 1 113 ? 15.261 10.583 157.045 1.00 11.41 113 TYR D O 1
ATOM 7307 N N . VAL D 1 114 ? 14.754 8.395 157.054 1.00 14.35 114 VAL D N 1
ATOM 7308 C CA . VAL D 1 114 ? 16.096 7.973 156.709 1.00 14.68 114 VAL D CA 1
ATOM 7309 C C . VAL D 1 114 ? 15.990 6.733 155.828 1.00 15.69 114 VAL D C 1
ATOM 7310 O O . VAL D 1 114 ? 15.052 5.954 155.956 1.00 16.29 114 VAL D O 1
ATOM 7314 N N . SER D 1 115 ? 16.943 6.555 154.921 1.00 17.34 115 SER D N 1
ATOM 7315 C CA . SER D 1 115 ? 16.919 5.393 154.037 1.00 16.98 115 SER D CA 1
ATOM 7316 C C . SER D 1 115 ? 16.973 4.083 154.815 1.00 15.85 115 SER D C 1
ATOM 7317 O O . SER D 1 115 ? 17.716 3.959 155.787 1.00 14.48 115 SER D O 1
ATOM 7320 N N . GLU D 1 116 ? 16.187 3.102 154.377 1.00 18.80 116 GLU D N 1
ATOM 7321 C CA . GLU D 1 116 ? 16.179 1.801 155.027 1.00 20.31 116 GLU D CA 1
ATOM 7322 C C . GLU D 1 116 ? 17.505 1.088 154.783 1.00 20.52 116 GLU D C 1
ATOM 7323 O O . GLU D 1 116 ? 17.745 0.017 155.335 1.00 20.19 116 GLU D O 1
ATOM 7329 N N . ASN D 1 117 ? 18.362 1.682 153.955 1.00 17.92 117 ASN D N 1
ATOM 7330 C CA . ASN D 1 117 ? 19.670 1.096 153.661 1.00 17.85 117 ASN D CA 1
ATOM 7331 C C . ASN D 1 117 ? 20.835 1.862 154.300 1.00 17.45 117 ASN D C 1
ATOM 7332 O O . ASN D 1 117 ? 21.999 1.506 154.105 1.00 16.85 117 ASN D O 1
ATOM 7337 N N . ALA D 1 118 ? 20.534 2.918 155.051 1.00 16.91 118 ALA D N 1
ATOM 7338 C CA . ALA D 1 118 ? 21.591 3.683 155.712 1.00 17.18 118 ALA D CA 1
ATOM 7339 C C . ALA D 1 118 ? 22.223 2.774 156.764 1.00 17.92 118 ALA D C 1
ATOM 7340 O O . ALA D 1 118 ? 21.545 1.898 157.298 1.00 16.73 118 ALA D O 1
ATOM 7342 N N . PRO D 1 119 ? 23.525 2.962 157.070 1.00 17.97 119 PRO D N 1
ATOM 7343 C CA . PRO D 1 119 ? 24.202 2.129 158.073 1.00 19.56 119 PRO D CA 1
ATOM 7344 C C . PRO D 1 119 ? 23.417 2.167 159.382 1.00 19.51 119 PRO D C 1
ATOM 7345 O O . PRO D 1 119 ? 22.905 3.218 159.776 1.00 19.04 119 PRO D O 1
ATOM 7349 N N . GLU D 1 120 ? 23.333 1.026 160.054 1.00 18.67 120 GLU D N 1
ATOM 7350 C CA . GLU D 1 120 ? 22.592 0.924 161.307 1.00 20.99 120 GLU D CA 1
ATOM 7351 C C . GLU D 1 120 ? 23.094 1.875 162.394 1.00 18.77 120 GLU D C 1
ATOM 7352 O O . GLU D 1 120 ? 22.303 2.444 163.148 1.00 17.49 120 GLU D O 1
ATOM 7358 N N . ALA D 1 121 ? 24.408 2.045 162.479 1.00 18.90 121 ALA D N 1
ATOM 7359 C CA . ALA D 1 121 ? 24.991 2.926 163.489 1.00 18.99 121 ALA D CA 1
ATOM 7360 C C . ALA D 1 121 ? 24.591 4.385 163.269 1.00 18.96 121 ALA D C 1
ATOM 7361 O O . ALA D 1 121 ? 24.423 5.139 164.229 1.00 17.04 121 ALA D O 1
ATOM 7363 N N . PHE D 1 122 ? 24.437 4.785 162.009 1.00 17.35 122 PHE D N 1
ATOM 7364 C CA . PHE D 1 122 ? 24.041 6.157 161.694 1.00 17.49 122 PHE D CA 1
ATOM 7365 C C . PHE D 1 122 ? 22.587 6.382 162.133 1.00 17.02 122 PHE D C 1
ATOM 7366 O O . PHE D 1 122 ? 22.264 7.399 162.755 1.00 16.98 122 PHE D O 1
ATOM 7374 N N . VAL D 1 123 ? 21.717 5.421 161.826 1.00 17.50 123 VAL D N 1
ATOM 7375 C CA . VAL D 1 123 ? 20.305 5.511 162.200 1.00 15.89 123 VAL D CA 1
ATOM 7376 C C . VAL D 1 123 ? 20.168 5.601 163.732 1.00 18.00 123 VAL D C 1
ATOM 7377 O O . VAL D 1 123 ? 19.411 6.431 164.257 1.00 18.12 123 VAL D O 1
ATOM 7381 N N . ALA D 1 124 ? 20.907 4.748 164.437 1.00 17.99 124 ALA D N 1
ATOM 7382 C CA . ALA D 1 124 ? 20.885 4.726 165.901 1.00 18.91 124 ALA D CA 1
ATOM 7383 C C . ALA D 1 124 ? 21.287 6.089 166.467 1.00 18.88 124 ALA D C 1
ATOM 7384 O O . ALA D 1 124 ? 20.659 6.593 167.398 1.00 18.22 124 ALA D O 1
ATOM 7386 N N . LEU D 1 125 ? 22.350 6.666 165.914 1.00 18.64 125 LEU D N 1
ATOM 7387 C CA . LEU D 1 125 ? 22.836 7.975 166.345 1.00 20.05 125 LEU D CA 1
ATOM 7388 C C . LEU D 1 125 ? 21.771 9.046 166.118 1.00 19.48 125 LEU D C 1
ATOM 7389 O O . LEU D 1 125 ? 21.509 9.877 166.993 1.00 19.37 125 LEU D O 1
ATOM 7394 N N . MET D 1 126 ? 21.154 9.025 164.941 1.00 16.93 126 MET D N 1
ATOM 7395 C CA . MET D 1 126 ? 20.125 10.003 164.617 1.00 15.68 126 MET D CA 1
ATOM 7396 C C . MET D 1 126 ? 18.876 9.837 165.479 1.00 15.55 126 MET D C 1
ATOM 7397 O O . MET D 1 126 ? 18.186 10.816 165.780 1.00 13.66 126 MET D O 1
ATOM 7402 N N . ALA D 1 127 ? 18.593 8.601 165.885 1.00 15.10 127 ALA D N 1
ATOM 7403 C CA . ALA D 1 127 ? 17.430 8.328 166.722 1.00 14.98 127 ALA D CA 1
ATOM 7404 C C . ALA D 1 127 ? 17.546 9.041 168.079 1.00 15.51 127 ALA D C 1
ATOM 7405 O O . ALA D 1 127 ? 16.544 9.274 168.750 1.00 14.42 127 ALA D O 1
ATOM 7407 N N . LYS D 1 128 ? 18.763 9.388 168.477 1.00 16.82 128 LYS D N 1
ATOM 7408 C CA . LYS D 1 128 ? 18.961 10.096 169.743 1.00 19.17 128 LYS D CA 1
ATOM 7409 C C . LYS D 1 128 ? 18.445 11.531 169.625 1.00 19.84 128 LYS D C 1
ATOM 7410 O O . LYS D 1 128 ? 18.041 12.145 170.622 1.00 19.13 128 LYS D O 1
ATOM 7416 N N . HIS D 1 129 ? 18.456 12.061 168.404 1.00 18.32 129 HIS D N 1
ATOM 7417 C CA . HIS D 1 129 ? 17.986 13.425 168.151 1.00 18.81 129 HIS D CA 1
ATOM 7418 C C . HIS D 1 129 ? 16.546 13.480 167.628 1.00 15.95 129 HIS D C 1
ATOM 7419 O O . HIS D 1 129 ? 15.868 14.491 167.789 1.00 14.84 129 HIS D O 1
ATOM 7426 N N . TYR D 1 130 ? 16.100 12.407 166.981 1.00 15.32 130 TYR D N 1
ATOM 7427 C CA . TYR D 1 130 ? 14.744 12.341 166.431 1.00 15.31 130 TYR D CA 1
ATOM 7428 C C . TYR D 1 130 ? 14.055 11.061 166.893 1.00 15.65 130 TYR D C 1
ATOM 7429 O O . TYR D 1 130 ? 14.309 9.986 166.350 1.00 14.50 130 TYR D O 1
ATOM 7438 N N . HIS D 1 131 ? 13.186 11.181 167.896 1.00 16.06 131 HIS D N 1
ATOM 7439 C CA . HIS D 1 131 ? 12.468 10.027 168.428 1.00 17.08 131 HIS D CA 1
ATOM 7440 C C . HIS D 1 131 ? 11.468 9.449 167.431 1.00 17.47 131 HIS D C 1
ATOM 7441 O O . HIS D 1 131 ? 11.041 8.300 167.559 1.00 17.88 131 HIS D O 1
ATOM 7448 N N . ARG D 1 132 ? 11.087 10.258 166.448 1.00 16.67 132 ARG D N 1
ATOM 7449 C CA . ARG D 1 132 ? 10.202 9.812 165.388 1.00 16.37 132 ARG D CA 1
ATOM 7450 C C . ARG D 1 132 ? 11.093 9.805 164.150 1.00 16.36 132 ARG D C 1
ATOM 7451 O O . ARG D 1 132 ? 11.410 10.847 163.573 1.00 15.71 132 ARG D O 1
ATOM 7459 N N . LEU D 1 133 ? 11.531 8.608 163.784 1.00 15.08 133 LEU D N 1
ATOM 7460 C CA . LEU D 1 133 ? 12.437 8.433 162.661 1.00 15.30 133 LEU D CA 1
ATOM 7461 C C . LEU D 1 133 ? 12.018 7.179 161.895 1.00 17.79 133 LEU D C 1
ATOM 7462 O O . LEU D 1 133 ? 12.167 6.053 162.381 1.00 16.29 133 LEU D O 1
ATOM 7467 N N . LYS D 1 134 ? 11.499 7.392 160.692 1.00 18.00 134 LYS D N 1
ATOM 7468 C CA . LYS D 1 134 ? 11.000 6.306 159.861 1.00 19.15 134 LYS D CA 1
ATOM 7469 C C . LYS D 1 134 ? 11.850 5.977 158.645 1.00 18.45 134 LYS D C 1
ATOM 7470 O O . LYS D 1 134 ? 12.143 6.849 157.827 1.00 16.58 134 LYS D O 1
ATOM 7476 N N . PRO D 1 135 ? 12.247 4.705 158.506 1.00 17.37 135 PRO D N 1
ATOM 7477 C CA . PRO D 1 135 ? 13.061 4.273 157.369 1.00 18.16 135 PRO D CA 1
ATOM 7478 C C . PRO D 1 135 ? 12.180 4.321 156.128 1.00 16.97 135 PRO D C 1
ATOM 7479 O O . PRO D 1 135 ? 10.992 4.012 156.198 1.00 17.38 135 PRO D O 1
ATOM 7483 N N . VAL D 1 136 ? 12.757 4.710 154.998 1.00 18.54 136 VAL D N 1
ATOM 7484 C CA . VAL D 1 136 ? 12.002 4.779 153.753 1.00 18.87 136 VAL D CA 1
ATOM 7485 C C . VAL D 1 136 ? 12.818 4.158 152.621 1.00 20.83 136 VAL D C 1
ATOM 7486 O O . VAL D 1 136 ? 14.049 4.060 152.703 1.00 17.06 136 VAL D O 1
ATOM 7490 N N . LYS D 1 137 ? 12.131 3.723 151.572 1.00 22.47 137 LYS D N 1
ATOM 7491 C CA . LYS D 1 137 ? 12.817 3.121 150.439 1.00 25.61 137 LYS D CA 1
ATOM 7492 C C . LYS D 1 137 ? 13.453 4.191 149.572 1.00 23.32 137 LYS D C 1
ATOM 7493 O O . LYS D 1 137 ? 14.549 4.009 149.049 1.00 22.78 137 LYS D O 1
ATOM 7499 N N . ASP D 1 138 ? 12.766 5.317 149.433 1.00 23.11 138 ASP D N 1
ATOM 7500 C CA . ASP D 1 138 ? 13.263 6.398 148.597 1.00 24.89 138 ASP D CA 1
ATOM 7501 C C . ASP D 1 138 ? 12.946 7.766 149.189 1.00 22.79 138 ASP D C 1
ATOM 7502 O O . ASP D 1 138 ? 11.794 8.067 149.492 1.00 22.09 138 ASP D O 1
ATOM 7507 N N . TYR D 1 139 ? 13.979 8.588 149.353 1.00 21.29 139 TYR D N 1
ATOM 7508 C CA . TYR D 1 139 ? 13.822 9.930 149.911 1.00 19.89 139 TYR D CA 1
ATOM 7509 C C . TYR D 1 139 ? 12.850 10.800 149.136 1.00 20.39 139 TYR D C 1
ATOM 7510 O O . TYR D 1 139 ? 12.242 11.700 149.704 1.00 18.53 139 TYR D O 1
ATOM 7519 N N . GLN D 1 140 ? 12.707 10.543 147.838 1.00 20.44 140 GLN D N 1
ATOM 7520 C CA . GLN D 1 140 ? 11.805 11.354 147.022 1.00 22.07 140 GLN D CA 1
ATOM 7521 C C . GLN D 1 140 ? 10.345 10.918 147.120 1.00 26.26 140 GLN D C 1
ATOM 7522 O O . GLN D 1 140 ? 9.468 11.505 146.481 1.00 25.00 140 GLN D O 1
ATOM 7528 N N . GLU D 1 141 ? 10.075 9.906 147.939 1.00 27.62 141 GLU D N 1
ATOM 7529 C CA . GLU D 1 141 ? 8.710 9.418 148.085 1.00 33.49 141 GLU D CA 1
ATOM 7530 C C . GLU D 1 141 ? 8.107 9.677 149.475 1.00 33.49 141 GLU D C 1
ATOM 7531 O O . GLU D 1 141 ? 7.234 8.930 149.924 1.00 35.85 141 GLU D O 1
ATOM 7537 N N . ILE D 1 142 ? 8.549 10.735 150.148 1.00 30.24 142 ILE D N 1
ATOM 7538 C CA . ILE D 1 142 ? 8.037 11.042 151.484 1.00 28.31 142 ILE D CA 1
ATOM 7539 C C . ILE D 1 142 ? 6.731 11.841 151.487 1.00 29.48 142 ILE D C 1
ATOM 7540 O O . ILE D 1 142 ? 6.657 12.946 150.947 1.00 28.77 142 ILE D O 1
ATOM 7545 N N . ASP D 1 143 ? 5.705 11.262 152.105 1.00 30.70 143 ASP D N 1
ATOM 7546 C CA . ASP D 1 143 ? 4.386 11.880 152.203 1.00 33.87 143 ASP D CA 1
ATOM 7547 C C . ASP D 1 143 ? 4.274 12.653 153.519 1.00 31.62 143 ASP D C 1
ATOM 7548 O O . ASP D 1 143 ? 3.652 12.193 154.478 1.00 32.70 143 ASP D O 1
ATOM 7553 N N . ASP D 1 144 ? 4.891 13.831 153.550 1.00 27.53 144 ASP D N 1
ATOM 7554 C CA . ASP D 1 144 ? 4.898 14.686 154.738 1.00 24.49 144 ASP D CA 1
ATOM 7555 C C . ASP D 1 144 ? 5.484 16.036 154.332 1.00 23.69 144 ASP D C 1
ATOM 7556 O O . ASP D 1 144 ? 6.018 16.182 153.230 1.00 25.48 144 ASP D O 1
ATOM 7561 N N . VAL D 1 145 ? 5.367 17.021 155.214 1.00 21.44 145 VAL D N 1
ATOM 7562 C CA . VAL D 1 145 ? 5.931 18.347 154.982 1.00 21.05 145 VAL D CA 1
ATOM 7563 C C . VAL D 1 145 ? 7.408 18.256 155.393 1.00 19.65 145 VAL D C 1
ATOM 7564 O O . VAL D 1 145 ? 7.707 17.797 156.493 1.00 20.20 145 VAL D O 1
ATOM 7568 N N . LEU D 1 146 ? 8.330 18.668 154.526 1.00 17.07 146 LEU D N 1
ATOM 7569 C CA . LEU D 1 146 ? 9.755 18.631 154.883 1.00 15.79 146 LEU D CA 1
ATOM 7570 C C . LEU D 1 146 ? 10.252 20.050 155.152 1.00 15.21 146 LEU D C 1
ATOM 7571 O O . LEU D 1 146 ? 9.859 20.981 154.456 1.00 16.58 146 LEU D O 1
ATOM 7576 N N . PHE D 1 147 ? 11.096 20.233 156.169 1.00 13.55 147 PHE D N 1
ATOM 7577 C CA . PHE D 1 147 ? 11.604 21.568 156.464 1.00 11.95 147 PHE D CA 1
ATOM 7578 C C . PHE D 1 147 ? 13.073 21.669 156.858 1.00 13.39 147 PHE D C 1
ATOM 7579 O O . PHE D 1 147 ? 13.535 22.734 157.245 1.00 12.62 147 PHE D O 1
ATOM 7587 N N . LYS D 1 148 ? 13.817 20.576 156.741 1.00 12.78 148 LYS D N 1
ATOM 7588 C CA . LYS D 1 148 ? 15.230 20.601 157.111 1.00 15.08 148 LYS D CA 1
ATOM 7589 C C . LYS D 1 148 ? 15.854 19.258 156.789 1.00 13.55 148 LYS D C 1
ATOM 7590 O O . LYS D 1 148 ? 15.152 18.258 156.695 1.00 15.72 148 LYS D O 1
ATOM 7596 N N . PHE D 1 149 ? 17.176 19.243 156.631 1.00 13.39 149 PHE D N 1
ATOM 7597 C CA . PHE D 1 149 ? 17.907 18.009 156.391 1.00 12.31 149 PHE D CA 1
ATOM 7598 C C . PHE D 1 149 ? 19.124 18.035 157.309 1.00 13.89 149 PHE D C 1
ATOM 7599 O O . PHE D 1 149 ? 19.659 19.101 157.616 1.00 14.75 149 PHE D O 1
ATOM 7607 N N . SER D 1 150 ? 19.552 16.864 157.757 1.00 14.04 150 SER D N 1
ATOM 7608 C CA . SER D 1 150 ? 20.727 16.781 158.598 1.00 15.94 150 SER D CA 1
ATOM 7609 C C . SER D 1 150 ? 21.693 15.807 157.951 1.00 16.71 150 SER D C 1
ATOM 7610 O O . SER D 1 150 ? 21.350 14.650 157.697 1.00 17.73 150 SER D O 1
ATOM 7613 N N . LEU D 1 151 ? 22.905 16.293 157.701 1.00 16.37 151 LEU D N 1
ATOM 7614 C CA . LEU D 1 151 ? 23.950 15.533 157.032 1.00 18.01 151 LEU D CA 1
ATOM 7615 C C . LEU D 1 151 ? 25.118 15.135 157.920 1.00 19.95 151 LEU D C 1
ATOM 7616 O O . LEU D 1 151 ? 25.565 15.911 158.764 1.00 20.08 151 LEU D O 1
ATOM 7621 N N . ASN D 1 152 ? 25.620 13.923 157.697 1.00 20.62 152 ASN D N 1
ATOM 7622 C CA . ASN D 1 152 ? 26.774 13.408 158.425 1.00 21.74 152 ASN D CA 1
ATOM 7623 C C . ASN D 1 152 ? 27.849 13.067 157.388 1.00 20.89 152 ASN D C 1
ATOM 7624 O O . ASN D 1 152 ? 27.554 12.452 156.356 1.00 19.00 152 ASN D O 1
ATOM 7629 N N . LEU D 1 153 ? 29.087 13.465 157.671 1.00 20.18 153 LEU D N 1
ATOM 7630 C CA . LEU D 1 153 ? 30.222 13.225 156.781 1.00 21.08 153 LEU D CA 1
ATOM 7631 C C . LEU D 1 153 ? 31.514 13.496 157.560 1.00 20.69 153 LEU D C 1
ATOM 7632 O O . LEU D 1 153 ? 31.469 14.010 158.680 1.00 22.87 153 LEU D O 1
ATOM 7637 N N . PRO D 1 154 ? 32.682 13.143 156.989 1.00 23.11 154 PRO D N 1
ATOM 7638 C CA . PRO D 1 154 ? 33.954 13.383 157.682 1.00 23.47 154 PRO D CA 1
ATOM 7639 C C . PRO D 1 154 ? 34.062 14.866 158.010 1.00 25.17 154 PRO D C 1
ATOM 7640 O O . PRO D 1 154 ? 33.883 15.717 157.135 1.00 25.29 154 PRO D O 1
ATOM 7644 N N . ASP D 1 155 ? 34.360 15.176 159.267 1.00 24.42 155 ASP D N 1
ATOM 7645 C CA . ASP D 1 155 ? 34.435 16.562 159.699 1.00 26.18 155 ASP D CA 1
ATOM 7646 C C . ASP D 1 155 ? 35.389 17.484 158.943 1.00 28.07 155 ASP D C 1
ATOM 7647 O O . ASP D 1 155 ? 35.102 18.669 158.795 1.00 27.63 155 ASP D O 1
ATOM 7652 N N . GLU D 1 156 ? 36.511 16.961 158.464 1.00 30.01 156 GLU D N 1
ATOM 7653 C CA . GLU D 1 156 ? 37.465 17.796 157.735 1.00 32.63 156 GLU D CA 1
ATOM 7654 C C . GLU D 1 156 ? 36.930 18.211 156.359 1.00 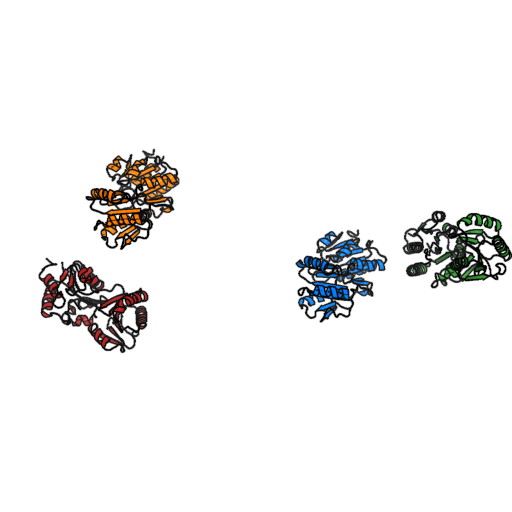31.89 156 GLU D C 1
ATOM 7655 O O . GLU D 1 156 ? 37.493 19.089 155.701 1.00 30.67 156 GLU D O 1
ATOM 7661 N N . GLN D 1 157 ? 35.835 17.583 155.942 1.00 30.02 157 GLN D N 1
ATOM 7662 C CA . GLN D 1 157 ? 35.209 17.859 154.649 1.00 27.96 157 GLN D CA 1
ATOM 7663 C C . GLN D 1 157 ? 34.161 18.963 154.729 1.00 24.24 157 GLN D C 1
ATOM 7664 O O . GLN D 1 157 ? 33.775 19.547 153.716 1.00 23.28 157 GLN D O 1
ATOM 7670 N N . ILE D 1 158 ? 33.705 19.252 155.938 1.00 20.89 158 ILE D N 1
ATOM 7671 C CA . ILE D 1 158 ? 32.650 20.227 156.129 1.00 19.89 158 ILE D CA 1
ATOM 7672 C C . ILE D 1 158 ? 32.852 21.660 155.610 1.00 19.66 158 ILE D C 1
ATOM 7673 O O . ILE D 1 158 ? 31.982 22.189 154.922 1.00 18.61 158 ILE D O 1
ATOM 7678 N N . PRO D 1 159 ? 33.995 22.301 155.902 1.00 20.70 159 PRO D N 1
ATOM 7679 C CA . PRO D 1 159 ? 34.152 23.670 155.391 1.00 20.16 159 PRO D CA 1
ATOM 7680 C C . PRO D 1 159 ? 33.884 23.799 153.886 1.00 19.96 159 PRO D C 1
ATOM 7681 O O . PRO D 1 159 ? 33.142 24.685 153.451 1.00 22.52 159 PRO D O 1
ATOM 7685 N N . LEU D 1 160 ? 34.469 22.903 153.095 1.00 18.25 160 LEU D N 1
ATOM 7686 C CA . LEU D 1 160 ? 34.288 22.944 151.644 1.00 18.39 160 LEU D CA 1
ATOM 7687 C C . LEU D 1 160 ? 32.882 22.518 151.210 1.00 18.55 160 LEU D C 1
ATOM 7688 O O . LEU D 1 160 ? 32.288 23.127 150.321 1.00 19.75 160 LEU D O 1
ATOM 7693 N N . VAL D 1 161 ? 32.351 21.469 151.828 1.00 18.39 161 VAL D N 1
ATOM 7694 C CA . VAL D 1 161 ? 31.014 21.001 151.489 1.00 17.75 161 VAL D CA 1
ATOM 7695 C C . VAL D 1 161 ? 30.002 22.123 151.729 1.00 17.20 161 VAL D C 1
ATOM 7696 O O . VAL D 1 161 ? 29.134 22.366 150.888 1.00 16.82 161 VAL D O 1
ATOM 7700 N N . ILE D 1 162 ? 30.117 22.817 152.862 1.00 15.70 162 ILE D N 1
ATOM 7701 C CA . ILE D 1 162 ? 29.202 23.918 153.150 1.00 16.24 162 ILE D CA 1
ATOM 7702 C C . ILE D 1 162 ? 29.260 24.963 152.029 1.00 17.21 162 ILE D C 1
ATOM 7703 O O . ILE D 1 162 ? 28.223 25.412 151.536 1.00 14.55 162 ILE D O 1
ATOM 7708 N N . ASP D 1 163 ? 30.470 25.341 151.623 1.00 17.58 163 ASP D N 1
ATOM 7709 C CA . ASP D 1 163 ? 30.632 26.324 150.552 1.00 17.86 163 ASP D CA 1
ATOM 7710 C C . ASP D 1 163 ? 30.044 25.827 149.227 1.00 17.03 163 ASP D C 1
ATOM 7711 O O . ASP D 1 163 ? 29.448 26.600 148.478 1.00 14.90 163 ASP D O 1
ATOM 7716 N N . LYS D 1 164 ? 30.198 24.536 148.943 1.00 15.83 164 LYS D N 1
ATOM 7717 C CA . LYS D 1 164 ? 29.695 23.989 147.690 1.00 16.11 164 LYS D CA 1
ATOM 7718 C C . LYS D 1 164 ? 28.176 23.860 147.690 1.00 18.23 164 LYS D C 1
ATOM 7719 O O . LYS D 1 164 ? 27.523 24.177 146.692 1.00 15.85 164 LYS D O 1
ATOM 7725 N N . LEU D 1 165 ? 27.621 23.409 148.811 1.00 15.10 165 LEU D N 1
ATOM 7726 C CA . LEU D 1 165 ? 26.172 23.273 148.944 1.00 15.83 165 LEU D CA 1
ATOM 7727 C C . LEU D 1 165 ? 25.505 24.645 148.965 1.00 16.03 165 LEU D C 1
ATOM 7728 O O . LEU D 1 165 ? 24.374 24.798 148.503 1.00 16.47 165 LEU D O 1
ATOM 7733 N N . HIS D 1 166 ? 26.206 25.641 149.500 1.00 17.15 166 HIS D N 1
ATOM 7734 C CA . HIS D 1 166 ? 25.665 26.996 149.568 1.00 17.49 166 HIS D CA 1
ATOM 7735 C C . HIS D 1 166 ? 25.396 27.510 148.161 1.00 16.62 166 HIS D C 1
ATOM 7736 O O . HIS D 1 166 ? 24.331 28.063 147.883 1.00 14.85 166 HIS D O 1
ATOM 7743 N N . VAL D 1 167 ? 26.365 27.327 147.271 1.00 15.43 167 VAL D N 1
ATOM 7744 C CA . VAL D 1 167 ? 26.183 27.768 145.893 1.00 15.40 167 VAL D CA 1
ATOM 7745 C C . VAL D 1 167 ? 25.140 26.906 145.168 1.00 15.21 167 VAL D C 1
ATOM 7746 O O . VAL D 1 167 ? 24.260 27.429 144.473 1.00 13.58 167 VAL D O 1
ATOM 7750 N N . ALA D 1 168 ? 25.229 25.587 145.331 1.00 15.06 168 ALA D N 1
ATOM 7751 C CA . ALA D 1 168 ? 24.310 24.672 144.644 1.00 14.20 168 ALA D CA 1
ATOM 7752 C C . ALA D 1 168 ? 22.848 24.853 145.020 1.00 15.59 168 ALA D C 1
ATOM 7753 O O . ALA D 1 168 ? 21.962 24.714 144.179 1.00 14.31 168 ALA D O 1
ATOM 7755 N N . LEU D 1 169 ? 22.594 25.163 146.286 1.00 13.78 169 LEU D N 1
ATOM 7756 C CA . LEU D 1 169 ? 21.226 25.325 146.756 1.00 16.60 169 LEU D CA 1
ATOM 7757 C C . LEU D 1 169 ? 20.830 26.765 147.074 1.00 16.38 169 LEU D C 1
ATOM 7758 O O . LEU D 1 169 ? 19.858 26.998 147.788 1.00 15.79 169 LEU D O 1
ATOM 7763 N N . ASP D 1 170 ? 21.562 27.731 146.530 1.00 17.86 170 ASP D N 1
ATOM 7764 C CA . ASP D 1 170 ? 21.249 29.134 146.788 1.00 19.47 170 ASP D CA 1
ATOM 7765 C C . ASP D 1 170 ? 19.807 29.445 146.388 1.00 20.12 170 ASP D C 1
ATOM 7766 O O . ASP D 1 170 ? 19.343 29.024 145.325 1.00 20.40 170 ASP D O 1
ATOM 7771 N N . GLY D 1 171 ? 19.104 30.175 147.250 1.00 17.56 171 GLY D N 1
ATOM 7772 C CA . GLY D 1 171 ? 17.718 30.511 146.980 1.00 17.20 171 GLY D CA 1
ATOM 7773 C C . GLY D 1 171 ? 16.732 29.454 147.455 1.00 16.98 171 GLY D C 1
ATOM 7774 O O . GLY D 1 171 ? 15.519 29.654 147.356 1.00 16.98 171 GLY D O 1
ATOM 7775 N N . ILE D 1 172 ? 17.233 28.333 147.972 1.00 14.26 172 ILE D N 1
ATOM 7776 C CA . ILE D 1 172 ? 16.351 27.269 148.447 1.00 15.31 172 ILE D CA 1
ATOM 7777 C C . ILE D 1 172 ? 16.653 26.882 149.899 1.00 16.89 172 ILE D C 1
ATOM 7778 O O . ILE D 1 172 ? 15.759 26.924 150.746 1.00 15.28 172 ILE D O 1
ATOM 7783 N N . MET D 1 173 ? 17.901 26.522 150.184 1.00 17.05 173 MET D N 1
ATOM 7784 C CA . MET D 1 173 ? 18.286 26.162 151.552 1.00 16.26 173 MET D CA 1
ATOM 7785 C C . MET D 1 173 ? 19.731 26.566 151.803 1.00 18.83 173 MET D C 1
ATOM 7786 O O . MET D 1 173 ? 20.551 26.603 150.876 1.00 18.51 173 MET D O 1
ATOM 7791 N N . LYS D 1 174 ? 20.038 26.874 153.057 1.00 17.02 174 LYS D N 1
ATOM 7792 C CA . LYS D 1 174 ? 21.384 27.277 153.438 1.00 18.87 174 LYS D CA 1
ATOM 7793 C C . LYS D 1 174 ? 22.038 26.234 154.346 1.00 16.83 174 LYS D C 1
ATOM 7794 O O . LYS D 1 174 ? 21.426 25.754 155.295 1.00 12.74 174 LYS D O 1
ATOM 7800 N N . PRO D 1 175 ? 23.286 25.850 154.044 1.00 16.76 175 PRO D N 1
ATOM 7801 C CA . PRO D 1 175 ? 23.978 24.858 154.878 1.00 15.87 175 PRO D CA 1
ATOM 7802 C C . PRO D 1 175 ? 24.650 25.561 156.058 1.00 17.18 175 PRO D C 1
ATOM 7803 O O . PRO D 1 175 ? 25.220 26.638 155.897 1.00 17.13 175 PRO D O 1
ATOM 7807 N N . VAL D 1 176 ? 24.560 24.969 157.247 1.00 17.93 176 VAL D N 1
ATOM 7808 C CA . VAL D 1 176 ? 25.167 25.562 158.436 1.00 17.53 176 VAL D CA 1
ATOM 7809 C C . VAL D 1 176 ? 25.813 24.466 159.278 1.00 19.46 176 VAL D C 1
ATOM 7810 O O . VAL D 1 176 ? 25.371 23.325 159.273 1.00 17.06 176 VAL D O 1
ATOM 7814 N N . THR D 1 177 ? 26.865 24.817 160.002 1.00 19.52 177 THR D N 1
ATOM 7815 C CA . THR D 1 177 ? 27.571 23.839 160.824 1.00 22.87 177 THR D CA 1
ATOM 7816 C C . THR D 1 177 ? 26.717 23.309 161.966 1.00 23.83 177 THR D C 1
ATOM 7817 O O . THR D 1 177 ? 25.838 24.009 162.458 1.00 23.82 177 THR D O 1
ATOM 7821 N N . SER D 1 178 ? 26.889 22.059 162.360 1.00 26.32 178 SER D N 1
ATOM 7822 C CA . SER D 1 178 ? 26.156 21.638 163.538 1.00 29.87 178 SER D CA 1
ATOM 7823 C C . SER D 1 178 ? 27.198 21.062 164.462 1.00 31.70 178 SER D C 1
ATOM 7824 O O . SER D 1 178 ? 28.204 21.715 164.751 1.00 31.70 178 SER D O 1
ATOM 7827 N N . GLY D 1 179 ? 26.971 19.851 164.941 1.00 33.04 179 GLY D N 1
ATOM 7828 C CA . GLY D 1 179 ? 27.958 19.252 165.806 1.00 33.13 179 GLY D CA 1
ATOM 7829 C C . GLY D 1 179 ? 29.071 18.728 164.925 1.00 32.72 179 GLY D C 1
ATOM 7830 O O . GLY D 1 179 ? 28.983 18.790 163.698 1.00 32.47 179 GLY D O 1
ATOM 7831 N N . PHE D 1 180 ? 30.123 18.222 165.556 1.00 31.50 180 PHE D N 1
ATOM 7832 C CA . PHE D 1 180 ? 31.261 17.653 164.854 1.00 29.75 180 PHE D CA 1
ATOM 7833 C C . PHE D 1 180 ? 30.747 16.609 163.861 1.00 28.25 180 PHE D C 1
ATOM 7834 O O . PHE D 1 180 ? 29.989 15.713 164.232 1.00 28.42 180 PHE D O 1
ATOM 7842 N N . GLY D 1 181 ? 31.146 16.728 162.599 1.00 26.08 181 GLY D N 1
ATOM 7843 C CA . GLY D 1 181 ? 30.711 15.769 161.600 1.00 24.94 181 GLY D CA 1
ATOM 7844 C C . GLY D 1 181 ? 29.311 15.978 161.040 1.00 24.32 181 GLY D C 1
ATOM 7845 O O . GLY D 1 181 ? 28.823 15.158 160.263 1.00 23.20 181 GLY D O 1
ATOM 7846 N N . PHE D 1 182 ? 28.664 17.075 161.413 1.00 24.28 182 PHE D N 1
ATOM 7847 C CA . PHE D 1 182 ? 27.316 17.348 160.928 1.00 24.74 182 PHE D CA 1
ATOM 7848 C C . PHE D 1 182 ? 27.125 18.687 160.243 1.00 23.01 182 PHE D C 1
ATOM 7849 O O . PHE D 1 182 ? 27.838 19.653 160.521 1.00 19.94 182 PHE D O 1
ATOM 7857 N N . ILE D 1 183 ? 26.140 18.718 159.348 1.00 19.60 183 ILE D N 1
ATOM 7858 C CA . ILE D 1 183 ? 25.741 19.924 158.629 1.00 16.47 183 ILE D CA 1
ATOM 7859 C C . ILE D 1 183 ? 24.218 19.887 158.582 1.00 15.31 183 ILE D C 1
ATOM 7860 O O . ILE D 1 183 ? 23.633 18.833 158.326 1.00 16.08 183 ILE D O 1
ATOM 7865 N N . ASP D 1 184 ? 23.575 21.021 158.833 1.00 16.00 184 ASP D N 1
ATOM 7866 C CA . ASP D 1 184 ? 22.121 21.122 158.718 1.00 15.85 184 ASP D CA 1
ATOM 7867 C C . ASP D 1 184 ? 21.812 21.948 157.490 1.00 16.01 184 ASP D C 1
ATOM 7868 O O . ASP D 1 184 ? 22.504 22.932 157.228 1.00 15.54 184 ASP D O 1
ATOM 7873 N N . LEU D 1 185 ? 20.826 21.564 156.724 1.00 14.76 185 LEU D N 1
ATOM 7874 C CA . LEU D 1 185 ? 20.366 22.336 155.615 1.00 15.13 185 LEU D CA 1
ATOM 7875 C C . LEU D 1 185 ? 19.070 22.946 156.111 1.00 15.18 185 LEU D C 1
ATOM 7876 O O . LEU D 1 185 ? 18.140 22.224 156.453 1.00 14.77 185 LEU D O 1
ATOM 7881 N N . ILE D 1 186 ? 18.979 24.273 156.154 1.00 13.05 186 ILE D N 1
ATOM 7882 C CA . ILE D 1 186 ? 17.798 24.942 156.679 1.00 13.26 186 ILE D CA 1
ATOM 7883 C C . ILE D 1 186 ? 17.135 25.884 155.687 1.00 15.49 186 ILE D C 1
ATOM 7884 O O . ILE D 1 186 ? 17.748 26.315 154.707 1.00 15.96 186 ILE D O 1
ATOM 7889 N N . ILE D 1 187 ? 15.870 26.190 155.977 1.00 15.19 187 ILE D N 1
ATOM 7890 C CA . ILE D 1 187 ? 15.137 27.143 155.195 1.00 15.95 187 ILE D CA 1
ATOM 7891 C C . ILE D 1 187 ? 15.765 28.469 155.581 1.00 17.70 187 ILE D C 1
ATOM 7892 O O . ILE D 1 187 ? 15.868 28.765 156.781 1.00 14.90 187 ILE D O 1
ATOM 7897 N N . PRO D 1 188 ? 16.182 29.308 154.566 1.00 18.74 188 PRO D N 1
ATOM 7898 C CA . PRO D 1 188 ? 16.808 30.628 154.930 1.00 19.33 188 PRO D CA 1
ATOM 7899 C C . PRO D 1 188 ? 16.098 31.397 156.027 1.00 19.04 188 PRO D C 1
ATOM 7900 O O . PRO D 1 188 ? 14.896 31.623 155.945 1.00 19.09 188 PRO D O 1
ATOM 7904 N N . GLY D 1 189 ? 16.826 31.802 157.067 1.00 19.45 189 GLY D N 1
ATOM 7905 C CA . GLY D 1 189 ? 16.236 32.590 158.134 1.00 21.76 189 GLY D CA 1
ATOM 7906 C C . GLY D 1 189 ? 15.734 31.835 159.354 1.00 22.46 189 GLY D C 1
ATOM 7907 O O . GLY D 1 189 ? 15.465 32.452 160.388 1.00 23.44 189 GLY D O 1
ATOM 7908 N N . LEU D 1 190 ? 15.609 30.512 159.254 1.00 22.10 190 LEU D N 1
ATOM 7909 C CA . LEU D 1 190 ? 15.113 29.720 160.377 1.00 21.19 190 LEU D CA 1
ATOM 7910 C C . LEU D 1 190 ? 16.168 29.241 161.373 1.00 21.94 190 LEU D C 1
ATOM 7911 O O . LEU D 1 190 ? 16.748 28.154 161.228 1.00 21.79 190 LEU D O 1
ATOM 7916 N N . HIS D 1 191 ? 16.400 30.067 162.391 1.00 18.15 191 HIS D N 1
ATOM 7917 C CA . HIS D 1 191 ? 17.347 29.759 163.455 1.00 20.12 191 HIS D CA 1
ATOM 7918 C C . HIS D 1 191 ? 16.659 30.018 164.795 1.00 18.30 191 HIS D C 1
ATOM 7919 O O . HIS D 1 191 ? 15.530 30.508 164.832 1.00 16.48 191 HIS D O 1
ATOM 7926 N N . LYS D 1 192 ? 17.321 29.682 165.896 1.00 19.61 192 LYS D N 1
ATOM 7927 C CA . LYS D 1 192 ? 16.707 29.864 167.206 1.00 17.89 192 LYS D CA 1
ATOM 7928 C C . LYS D 1 192 ? 16.127 31.252 167.444 1.00 19.85 192 LYS D C 1
ATOM 7929 O O . LYS D 1 192 ? 15.008 31.379 167.949 1.00 20.23 192 LYS D O 1
ATOM 7935 N N . ALA D 1 193 ? 16.887 32.291 167.096 1.00 21.40 193 ALA D N 1
ATOM 7936 C CA . ALA D 1 193 ? 16.426 33.664 167.304 1.00 21.53 193 ALA D CA 1
ATOM 7937 C C . ALA D 1 193 ? 15.111 33.900 166.590 1.00 21.32 193 ALA D C 1
ATOM 7938 O O . ALA D 1 193 ? 14.181 34.482 167.152 1.00 23.14 193 ALA D O 1
ATOM 7940 N N . ASN D 1 194 ? 15.032 33.440 165.346 1.00 21.18 194 ASN D N 1
ATOM 7941 C CA . ASN D 1 194 ? 13.822 33.596 164.550 1.00 19.71 194 ASN D CA 1
ATOM 7942 C C . ASN D 1 194 ? 12.613 32.986 165.259 1.00 19.67 194 ASN D C 1
ATOM 7943 O O . ASN D 1 194 ? 11.567 33.624 165.382 1.00 20.15 194 ASN D O 1
ATOM 7948 N N . GLY D 1 195 ? 12.761 31.752 165.734 1.00 18.27 195 GLY D N 1
ATOM 7949 C CA . GLY D 1 195 ? 11.669 31.087 166.423 1.00 19.43 195 GLY D CA 1
ATOM 7950 C C . GLY D 1 195 ? 11.298 31.762 167.732 1.00 20.60 195 GLY D C 1
ATOM 7951 O O . GLY D 1 195 ? 10.115 31.865 168.071 1.00 20.68 195 GLY D O 1
ATOM 7952 N N . ILE D 1 196 ? 12.307 32.209 168.475 1.00 20.01 196 ILE D N 1
ATOM 7953 C CA . ILE D 1 196 ? 12.086 32.895 169.749 1.00 20.79 196 ILE D CA 1
ATOM 7954 C C . ILE D 1 196 ? 11.316 34.193 169.513 1.00 22.13 196 ILE D C 1
ATOM 7955 O O . ILE D 1 196 ? 10.414 34.527 170.271 1.00 20.84 196 ILE D O 1
ATOM 7960 N N . SER D 1 197 ? 11.674 34.919 168.455 1.00 23.52 197 SER D N 1
ATOM 7961 C CA . SER D 1 197 ? 10.995 36.169 168.128 1.00 24.07 197 SER D CA 1
ATOM 7962 C C . SER D 1 197 ? 9.514 35.954 167.845 1.00 24.36 197 SER D C 1
ATOM 7963 O O . SER D 1 197 ? 8.698 36.835 168.121 1.00 23.75 197 SER D O 1
ATOM 7966 N N . ARG D 1 198 ? 9.162 34.796 167.280 1.00 23.10 198 ARG D N 1
ATOM 7967 C CA . ARG D 1 198 ? 7.758 34.503 166.986 1.00 22.59 198 ARG D CA 1
ATOM 7968 C C . ARG D 1 198 ? 6.978 34.471 168.274 1.00 23.52 198 ARG D C 1
ATOM 7969 O O . ARG D 1 198 ? 5.882 35.029 168.368 1.00 23.73 198 ARG D O 1
ATOM 7977 N N . LEU D 1 199 ? 7.544 33.791 169.265 1.00 22.06 199 LEU D N 1
ATOM 7978 C CA . LEU D 1 199 ? 6.910 33.693 170.567 1.00 22.19 199 LEU D CA 1
ATOM 7979 C C . LEU D 1 199 ? 6.856 35.088 171.200 1.00 22.06 199 LEU D C 1
ATOM 7980 O O . LEU D 1 199 ? 5.837 35.466 171.781 1.00 23.31 199 LEU D O 1
ATOM 7985 N N . LEU D 1 200 ? 7.938 35.856 171.083 1.00 21.97 200 LEU D N 1
ATOM 7986 C CA . LEU D 1 200 ? 7.964 37.199 171.664 1.00 24.44 200 LEU D CA 1
ATOM 7987 C C . LEU D 1 200 ? 6.887 38.104 171.059 1.00 29.54 200 LEU D C 1
ATOM 7988 O O . LEU D 1 200 ? 6.235 38.865 171.774 1.00 29.70 200 LEU D O 1
ATOM 7993 N N . LYS D 1 201 ? 6.707 38.023 169.743 1.00 32.10 201 LYS D N 1
ATOM 7994 C CA . LYS D 1 201 ? 5.700 38.827 169.062 1.00 36.79 201 LYS D CA 1
ATOM 7995 C C . LYS D 1 201 ? 4.322 38.384 169.533 1.00 36.85 201 LYS D C 1
ATOM 7996 O O . LYS D 1 201 ? 3.403 39.191 169.675 1.00 38.19 201 LYS D O 1
ATOM 8002 N N . ARG D 1 202 ? 4.197 37.086 169.774 1.00 36.03 202 ARG D N 1
ATOM 8003 C CA . ARG D 1 202 ? 2.953 36.487 170.231 1.00 36.13 202 ARG D CA 1
ATOM 8004 C C . ARG D 1 202 ? 2.590 37.002 171.619 1.00 34.95 202 ARG D C 1
ATOM 8005 O O . ARG D 1 202 ? 1.436 37.324 171.902 1.00 34.43 202 ARG D O 1
ATOM 8013 N N . TRP D 1 203 ? 3.593 37.077 172.482 1.00 33.39 203 TRP D N 1
ATOM 8014 C CA . TRP D 1 203 ? 3.394 37.524 173.850 1.00 33.01 203 TRP D CA 1
ATOM 8015 C C . TRP D 1 203 ? 3.516 39.034 173.995 1.00 34.54 203 TRP D C 1
ATOM 8016 O O . TRP D 1 203 ? 3.287 39.578 175.071 1.00 34.49 203 TRP D O 1
ATOM 8027 N N . ASP D 1 204 ? 3.869 39.709 172.909 1.00 38.14 204 ASP D N 1
ATOM 8028 C CA . ASP D 1 204 ? 4.048 41.156 172.929 1.00 40.58 204 ASP D CA 1
ATOM 8029 C C . ASP D 1 204 ? 5.156 41.496 173.921 1.00 38.80 204 ASP D C 1
ATOM 8030 O O . ASP D 1 204 ? 5.041 42.441 174.702 1.00 36.72 204 ASP D O 1
ATOM 8035 N N . LEU D 1 205 ? 6.223 40.703 173.888 1.00 36.07 205 LEU D N 1
ATOM 8036 C CA . LEU D 1 205 ? 7.377 40.900 174.759 1.00 33.85 205 LEU D CA 1
ATOM 8037 C C . LEU D 1 205 ? 8.575 41.363 173.942 1.00 33.19 205 LEU D C 1
ATOM 8038 O O . LEU D 1 205 ? 8.580 41.259 172.714 1.00 31.77 205 LEU D O 1
ATOM 8043 N N . SER D 1 206 ? 9.594 41.858 174.635 1.00 31.15 206 SER D N 1
ATOM 8044 C CA . SER D 1 206 ? 10.794 42.373 173.995 1.00 31.42 206 SER D CA 1
ATOM 8045 C C . SER D 1 206 ? 12.049 41.593 174.365 1.00 29.87 206 SER D C 1
ATOM 8046 O O . SER D 1 206 ? 12.129 41.004 175.438 1.00 29.98 206 SER D O 1
ATOM 8049 N N . PRO D 1 207 ? 13.047 41.572 173.467 1.00 29.54 207 PRO D N 1
ATOM 8050 C CA . PRO D 1 207 ? 14.296 40.855 173.748 1.00 29.55 207 PRO D CA 1
ATOM 8051 C C . PRO D 1 207 ? 14.938 41.414 175.017 1.00 30.02 207 PRO D C 1
ATOM 8052 O O . PRO D 1 207 ? 15.802 40.781 175.623 1.00 27.35 207 PRO D O 1
ATOM 8056 N N . GLN D 1 208 ? 14.511 42.613 175.402 1.00 31.66 208 GLN D N 1
ATOM 8057 C CA . GLN D 1 208 ? 15.024 43.272 176.598 1.00 32.80 208 GLN D CA 1
ATOM 8058 C C . GLN D 1 208 ? 14.561 42.561 177.869 1.00 31.71 208 GLN D C 1
ATOM 8059 O O . GLN D 1 208 ? 15.154 42.737 178.932 1.00 32.34 208 GLN D O 1
ATOM 8065 N N . ASN D 1 209 ? 13.503 41.764 177.755 1.00 29.38 209 ASN D N 1
ATOM 8066 C CA . ASN D 1 209 ? 12.971 41.030 178.900 1.00 29.37 209 ASN D CA 1
ATOM 8067 C C . ASN D 1 209 ? 13.315 39.544 178.790 1.00 26.67 209 ASN D C 1
ATOM 8068 O O . ASN D 1 209 ? 12.677 38.704 179.427 1.00 25.29 209 ASN D O 1
ATOM 8073 N N . VAL D 1 210 ? 14.334 39.222 177.996 1.00 23.29 210 VAL D N 1
ATOM 8074 C CA . VAL D 1 210 ? 14.710 37.830 177.777 1.00 21.22 210 VAL D CA 1
ATOM 8075 C C . VAL D 1 210 ? 16.050 37.360 178.319 1.00 19.94 210 VAL D C 1
ATOM 8076 O O . VAL D 1 210 ? 17.073 38.020 178.144 1.00 21.86 210 VAL D O 1
ATOM 8080 N N . VAL D 1 211 ? 16.020 36.198 178.966 1.00 17.78 211 VAL D N 1
ATOM 8081 C CA . VAL D 1 211 ? 17.215 35.548 179.486 1.00 17.76 211 VAL D CA 1
ATOM 8082 C C . VAL D 1 211 ? 17.465 34.376 178.527 1.00 16.29 211 VAL D C 1
ATOM 8083 O O . VAL D 1 211 ? 16.556 33.585 178.273 1.00 16.68 211 VAL D O 1
ATOM 8087 N N . ALA D 1 212 ? 18.675 34.280 177.979 1.00 16.48 212 ALA D N 1
ATOM 8088 C CA . ALA D 1 212 ? 19.017 33.180 177.074 1.00 15.74 212 ALA D CA 1
ATOM 8089 C C . ALA D 1 212 ? 20.261 32.471 177.591 1.00 17.27 212 ALA D C 1
ATOM 8090 O O . ALA D 1 212 ? 21.204 33.111 178.068 1.00 16.06 212 ALA D O 1
ATOM 8092 N N . ILE D 1 213 ? 20.257 31.144 177.493 1.00 15.90 213 ILE D N 1
ATOM 8093 C CA . ILE D 1 213 ? 21.357 30.318 177.977 1.00 15.87 213 ILE D CA 1
ATOM 8094 C C . ILE D 1 213 ? 21.803 29.366 176.871 1.00 17.87 213 ILE D C 1
ATOM 8095 O O . ILE D 1 213 ? 20.976 28.688 176.263 1.00 14.55 213 ILE D O 1
ATOM 8100 N N . GLY D 1 214 ? 23.105 29.310 176.616 1.00 17.73 214 GLY D N 1
ATOM 8101 C CA . GLY D 1 214 ? 23.587 28.436 175.562 1.00 17.57 214 GLY D CA 1
ATOM 8102 C C . GLY D 1 214 ? 25.059 28.092 175.638 1.00 18.95 214 GLY D C 1
ATOM 8103 O O . GLY D 1 214 ? 25.794 28.640 176.456 1.00 16.98 214 GLY D O 1
ATOM 8104 N N . ASP D 1 215 ? 25.499 27.196 174.757 1.00 19.19 215 ASP D N 1
ATOM 8105 C CA . ASP D 1 215 ? 26.893 26.764 174.759 1.00 19.59 215 ASP D CA 1
ATOM 8106 C C . ASP D 1 215 ? 27.495 26.558 173.369 1.00 19.82 215 ASP D C 1
ATOM 8107 O O . ASP D 1 215 ? 28.694 26.744 173.176 1.00 20.60 215 ASP D O 1
ATOM 8112 N N . SER D 1 216 ? 26.669 26.142 172.416 1.00 20.47 216 SER D N 1
ATOM 8113 C CA . SER D 1 216 ? 27.155 25.838 171.070 1.00 22.36 216 SER D CA 1
ATOM 8114 C C . SER D 1 216 ? 26.991 26.887 169.979 1.00 21.57 216 SER D C 1
ATOM 8115 O O . SER D 1 216 ? 26.331 27.907 170.161 1.00 22.29 216 SER D O 1
ATOM 8118 N N . GLY D 1 217 ? 27.606 26.604 168.832 1.00 21.70 217 GLY D N 1
ATOM 8119 C CA . GLY D 1 217 ? 27.549 27.501 167.691 1.00 20.84 217 GLY D CA 1
ATOM 8120 C C . GLY D 1 217 ? 26.157 27.907 167.246 1.00 21.95 217 GLY D C 1
ATOM 8121 O O . GLY D 1 217 ? 25.937 29.076 166.918 1.00 20.87 217 GLY D O 1
ATOM 8122 N N . ASN D 1 218 ? 25.209 26.970 167.225 1.00 23.07 218 ASN D N 1
ATOM 8123 C CA . ASN D 1 218 ? 23.858 27.329 166.791 1.00 22.87 218 ASN D CA 1
ATOM 8124 C C . ASN D 1 218 ? 23.042 28.058 167.859 1.00 21.01 218 ASN D C 1
ATOM 8125 O O . ASN D 1 218 ? 21.818 28.159 167.764 1.00 21.49 218 ASN D O 1
ATOM 8130 N N . ASP D 1 219 ? 23.735 28.580 168.869 1.00 18.93 219 ASP D N 1
ATOM 8131 C CA . ASP D 1 219 ? 23.095 29.348 169.935 1.00 19.33 219 ASP D CA 1
ATOM 8132 C C . ASP D 1 219 ? 23.546 30.796 169.788 1.00 20.27 219 ASP D C 1
ATOM 8133 O O . ASP D 1 219 ? 23.138 31.672 170.552 1.00 18.64 219 ASP D O 1
ATOM 8138 N N . ALA D 1 220 ? 24.397 31.031 168.795 1.00 20.31 220 ALA D N 1
ATOM 8139 C CA . ALA D 1 220 ? 24.944 32.352 168.527 1.00 21.48 220 ALA D CA 1
ATOM 8140 C C . ALA D 1 220 ? 23.919 33.477 168.391 1.00 22.92 220 ALA D C 1
ATOM 8141 O O . ALA D 1 220 ? 23.993 34.459 169.131 1.00 23.63 220 ALA D O 1
ATOM 8143 N N . GLU D 1 221 ? 22.972 33.371 167.458 1.00 21.78 221 GLU D N 1
ATOM 8144 C CA . GLU D 1 221 ? 22.021 34.466 167.326 1.00 24.11 221 GLU D CA 1
ATOM 8145 C C . GLU D 1 221 ? 21.048 34.592 168.490 1.00 23.14 221 GLU D C 1
ATOM 8146 O O . GLU D 1 221 ? 20.577 35.691 168.784 1.00 22.25 221 GLU D O 1
ATOM 8152 N N . MET D 1 222 ? 20.748 33.483 169.155 1.00 21.01 222 MET D N 1
ATOM 8153 C CA . MET D 1 222 ? 19.845 33.542 170.298 1.00 19.97 222 MET D CA 1
ATOM 8154 C C . MET D 1 222 ? 20.481 34.381 171.397 1.00 19.45 222 MET D C 1
ATOM 8155 O O . MET D 1 222 ? 19.827 35.237 171.994 1.00 21.18 222 MET D O 1
ATOM 8160 N N . LEU D 1 223 ? 21.761 34.140 171.662 1.00 19.18 223 LEU D N 1
ATOM 8161 C CA . LEU D 1 223 ? 22.456 34.865 172.718 1.00 20.08 223 LEU D CA 1
ATOM 8162 C C . LEU D 1 223 ? 22.686 36.326 172.346 1.00 22.68 223 LEU D C 1
ATOM 8163 O O . LEU D 1 223 ? 22.635 37.211 173.199 1.00 22.97 223 LEU D O 1
ATOM 8168 N N . LYS D 1 224 ? 22.924 36.580 171.066 1.00 23.47 224 LYS D N 1
ATOM 8169 C CA . LYS D 1 224 ? 23.154 37.940 170.610 1.00 27.28 224 LYS D CA 1
ATOM 8170 C C . LYS D 1 224 ? 21.877 38.755 170.779 1.00 27.15 224 LYS D C 1
ATOM 8171 O O . LYS D 1 224 ? 21.919 39.938 171.112 1.00 27.28 224 LYS D O 1
ATOM 8177 N N . MET D 1 225 ? 20.741 38.103 170.567 1.00 27.55 225 MET D N 1
ATOM 8178 C CA . MET D 1 225 ? 19.444 38.758 170.673 1.00 30.20 225 MET D CA 1
ATOM 8179 C C . MET D 1 225 ? 19.020 39.120 172.098 1.00 28.20 225 MET D C 1
ATOM 8180 O O . MET D 1 225 ? 18.482 40.201 172.337 1.00 25.77 225 MET D O 1
ATOM 8185 N N . ALA D 1 226 ? 19.266 38.212 173.034 1.00 26.24 226 ALA D N 1
ATOM 8186 C CA . ALA D 1 226 ? 18.866 38.400 174.427 1.00 25.90 226 ALA D CA 1
ATOM 8187 C C . ALA D 1 226 ? 19.654 39.414 175.246 1.00 26.10 226 ALA D C 1
ATOM 8188 O O . ALA D 1 226 ? 20.885 39.457 175.208 1.00 23.07 226 ALA D O 1
ATOM 8190 N N . ARG D 1 227 ? 18.921 40.218 176.008 1.00 26.68 227 ARG D N 1
ATOM 8191 C CA . ARG D 1 227 ? 19.537 41.213 176.871 1.00 28.66 227 ARG D CA 1
ATOM 8192 C C . ARG D 1 227 ? 20.389 40.507 177.923 1.00 25.93 227 ARG D C 1
ATOM 8193 O O . ARG D 1 227 ? 21.540 40.878 178.151 1.00 25.87 227 ARG D O 1
ATOM 8201 N N . TYR D 1 228 ? 19.824 39.492 178.567 1.00 24.19 228 TYR D N 1
ATOM 8202 C CA . TYR D 1 228 ? 20.564 38.748 179.580 1.00 22.43 228 TYR D CA 1
ATOM 8203 C C . TYR D 1 228 ? 21.018 37.410 179.009 1.00 22.13 228 TYR D C 1
ATOM 8204 O O . TYR D 1 228 ? 20.392 36.370 179.236 1.00 19.72 228 TYR D O 1
ATOM 8213 N N . SER D 1 229 ? 22.123 37.454 178.271 1.00 20.58 229 SER D N 1
ATOM 8214 C CA . SER D 1 229 ? 22.679 36.269 177.632 1.00 21.10 229 SER D CA 1
ATOM 8215 C C . SER D 1 229 ? 23.734 35.595 178.493 1.00 19.96 229 SER D C 1
ATOM 8216 O O . SER D 1 229 ? 24.616 36.255 179.051 1.00 19.11 229 SER D O 1
ATOM 8219 N N . PHE D 1 230 ? 23.637 34.273 178.596 1.00 18.24 230 PHE D N 1
ATOM 8220 C CA . PHE D 1 230 ? 24.570 33.498 179.400 1.00 20.07 230 PHE D CA 1
ATOM 8221 C C . PHE D 1 230 ? 25.231 32.360 178.639 1.00 19.63 230 PHE D C 1
ATOM 8222 O O . PHE D 1 230 ? 24.566 31.549 177.987 1.00 20.08 230 PHE D O 1
ATOM 8230 N N . ALA D 1 231 ? 26.551 32.305 178.752 1.00 18.92 231 ALA D N 1
ATOM 8231 C CA . ALA D 1 231 ? 27.338 31.261 178.128 1.00 18.98 231 ALA D CA 1
ATOM 8232 C C . ALA D 1 231 ? 27.687 30.247 179.208 1.00 19.79 231 ALA D C 1
ATOM 8233 O O . ALA D 1 231 ? 28.180 30.609 180.278 1.00 18.99 231 ALA D O 1
ATOM 8235 N N . MET D 1 232 ? 27.417 28.980 178.929 1.00 20.24 232 MET D N 1
ATOM 8236 C CA . MET D 1 232 ? 27.737 27.909 179.864 1.00 21.48 232 MET D CA 1
ATOM 8237 C C . MET D 1 232 ? 29.261 27.837 180.004 1.00 21.92 232 MET D C 1
ATOM 8238 O O . MET D 1 232 ? 29.994 28.214 179.088 1.00 22.80 232 MET D O 1
ATOM 8243 N N . GLY D 1 233 ? 29.732 27.350 181.147 1.00 23.35 233 GLY D N 1
ATOM 8244 C CA . GLY D 1 233 ? 31.164 27.239 181.366 1.00 22.53 233 GLY D CA 1
ATOM 8245 C C . GLY D 1 233 ? 31.845 26.398 180.305 1.00 25.37 233 GLY D C 1
ATOM 8246 O O . GLY D 1 233 ? 33.014 26.615 179.984 1.00 26.04 233 GLY D O 1
ATOM 8247 N N . ASN D 1 234 ? 31.114 25.438 179.747 1.00 24.25 234 ASN D N 1
ATOM 8248 C CA . ASN D 1 234 ? 31.664 24.554 178.722 1.00 22.97 234 ASN D CA 1
ATOM 8249 C C . ASN D 1 234 ? 31.453 25.071 177.300 1.00 23.52 234 ASN D C 1
ATOM 8250 O O . ASN D 1 234 ? 31.696 24.349 176.333 1.00 22.90 234 ASN D O 1
ATOM 8255 N N . ALA D 1 235 ? 31.015 26.320 177.178 1.00 22.67 235 ALA D N 1
ATOM 8256 C CA . ALA D 1 235 ? 30.743 26.926 175.877 1.00 25.01 235 ALA D CA 1
ATOM 8257 C C . ALA D 1 235 ? 31.957 27.184 174.993 1.00 27.37 235 ALA D C 1
ATOM 8258 O O . ALA D 1 235 ? 33.071 27.389 175.478 1.00 26.23 235 ALA D O 1
ATOM 8260 N N . ALA D 1 236 ? 31.722 27.187 173.683 1.00 28.28 236 ALA D N 1
ATOM 8261 C CA . ALA D 1 236 ? 32.779 27.460 172.721 1.00 29.38 236 ALA D CA 1
ATOM 8262 C C . ALA D 1 236 ? 33.276 28.875 173.009 1.00 29.86 236 ALA D C 1
ATOM 8263 O O . ALA D 1 236 ? 32.540 29.693 173.557 1.00 29.39 236 ALA D O 1
ATOM 8265 N N . GLU D 1 237 ? 34.518 29.163 172.642 1.00 30.08 237 GLU D N 1
ATOM 8266 C CA . GLU D 1 237 ? 35.084 30.480 172.888 1.00 30.93 237 GLU D CA 1
ATOM 8267 C C . GLU D 1 237 ? 34.272 31.611 172.272 1.00 29.87 237 GLU D C 1
ATOM 8268 O O . GLU D 1 237 ? 33.971 32.596 172.945 1.00 31.06 237 GLU D O 1
ATOM 8274 N N . ASN D 1 238 ? 33.915 31.471 170.998 1.00 29.69 238 ASN D N 1
ATOM 8275 C CA . ASN D 1 238 ? 33.154 32.506 170.311 1.00 28.61 238 ASN D CA 1
ATOM 8276 C C . ASN D 1 238 ? 31.830 32.780 171.015 1.00 27.90 238 ASN D C 1
ATOM 8277 O O . ASN D 1 238 ? 31.348 33.916 171.021 1.00 27.82 238 ASN D O 1
ATOM 8282 N N . ILE D 1 239 ? 31.249 31.741 171.612 1.00 27.48 239 ILE D N 1
ATOM 8283 C CA . ILE D 1 239 ? 29.985 31.879 172.329 1.00 25.19 239 ILE D CA 1
ATOM 8284 C C . ILE D 1 239 ? 30.220 32.649 173.630 1.00 25.81 239 ILE D C 1
ATOM 8285 O O . ILE D 1 239 ? 29.415 33.502 174.012 1.00 23.67 239 ILE D O 1
ATOM 8290 N N . LYS D 1 240 ? 31.322 32.347 174.311 1.00 27.67 240 LYS D N 1
ATOM 8291 C CA . LYS D 1 240 ? 31.647 33.055 175.543 1.00 31.80 240 LYS D CA 1
ATOM 8292 C C . LYS D 1 240 ? 31.822 34.540 175.224 1.00 34.03 240 LYS D C 1
ATOM 8293 O O . LYS D 1 240 ? 31.487 35.400 176.033 1.00 33.63 240 LYS D O 1
ATOM 8299 N N . GLN D 1 241 ? 32.337 34.828 174.031 1.00 37.22 241 GLN D N 1
ATOM 8300 C CA . GLN D 1 241 ? 32.567 36.201 173.590 1.00 42.35 241 GLN D CA 1
ATOM 8301 C C . GLN D 1 241 ? 31.271 36.943 173.277 1.00 36.98 241 GLN D C 1
ATOM 8302 O O . GLN D 1 241 ? 31.171 38.148 173.503 1.00 34.96 241 GLN D O 1
ATOM 8308 N N . ILE D 1 242 ? 30.289 36.222 172.748 1.00 29.69 242 ILE D N 1
ATOM 8309 C CA . ILE D 1 242 ? 29.000 36.811 172.400 1.00 25.69 242 ILE D CA 1
ATOM 8310 C C . ILE D 1 242 ? 28.134 37.105 173.628 1.00 23.95 242 ILE D C 1
ATOM 8311 O O . ILE D 1 242 ? 27.516 38.165 173.721 1.00 22.72 242 ILE D O 1
ATOM 8316 N N . ALA D 1 243 ? 28.100 36.168 174.569 1.00 23.60 243 ALA D N 1
ATOM 8317 C CA . ALA D 1 243 ? 27.293 36.324 175.775 1.00 23.79 243 ALA D CA 1
ATOM 8318 C C . ALA D 1 243 ? 27.796 37.416 176.708 1.00 25.96 243 ALA D C 1
ATOM 8319 O O . ALA D 1 243 ? 28.999 37.618 176.861 1.00 25.84 243 ALA D O 1
ATOM 8321 N N . ARG D 1 244 ? 26.856 38.108 177.343 1.00 28.52 244 ARG D N 1
ATOM 8322 C CA . ARG D 1 244 ? 27.186 39.182 178.269 1.00 30.97 244 ARG D CA 1
ATOM 8323 C C . ARG D 1 244 ? 27.554 38.634 179.644 1.00 28.26 244 ARG D C 1
ATOM 8324 O O . ARG D 1 244 ? 28.316 39.258 180.380 1.00 26.99 244 ARG D O 1
ATOM 8332 N N . TYR D 1 245 ? 27.013 37.467 179.982 1.00 24.24 245 TYR D N 1
ATOM 8333 C CA . TYR D 1 245 ? 27.282 36.840 181.273 1.00 24.42 245 TYR D CA 1
ATOM 8334 C C . TYR D 1 245 ? 27.703 35.381 181.117 1.00 23.65 245 TYR D C 1
ATOM 8335 O O . TYR D 1 245 ? 27.582 34.798 180.034 1.00 24.71 245 TYR D O 1
ATOM 8344 N N . ALA D 1 246 ? 28.200 34.795 182.202 1.00 22.63 246 ALA D N 1
ATOM 8345 C CA . ALA D 1 246 ? 28.645 33.404 182.196 1.00 22.77 246 ALA D CA 1
ATOM 8346 C C . ALA D 1 246 ? 28.027 32.636 183.360 1.00 22.87 246 ALA D C 1
ATOM 8347 O O . ALA D 1 246 ? 27.475 33.233 184.280 1.00 22.58 246 ALA D O 1
ATOM 8349 N N . THR D 1 247 ? 28.123 31.312 183.313 1.00 22.70 247 THR D N 1
ATOM 8350 C CA . THR D 1 247 ? 27.583 30.464 184.371 1.00 21.33 247 THR D CA 1
ATOM 8351 C C . THR D 1 247 ? 28.398 29.170 184.411 1.00 22.87 247 THR D C 1
ATOM 8352 O O . THR D 1 247 ? 29.344 29.005 183.637 1.00 23.70 247 THR D O 1
ATOM 8356 N N . ASP D 1 248 ? 28.049 28.262 185.315 1.00 22.70 248 ASP D N 1
ATOM 8357 C CA . ASP D 1 248 ? 28.774 27.000 185.442 1.00 24.24 248 ASP D CA 1
ATOM 8358 C C . ASP D 1 248 ? 28.559 26.133 184.211 1.00 25.39 248 ASP D C 1
ATOM 8359 O O . ASP D 1 248 ? 27.681 26.425 183.393 1.00 25.85 248 ASP D O 1
ATOM 8364 N N . ASP D 1 249 ? 29.350 25.070 184.069 1.00 25.71 249 ASP D N 1
ATOM 8365 C CA . ASP D 1 249 ? 29.198 24.196 182.909 1.00 26.56 249 ASP D CA 1
ATOM 8366 C C . ASP D 1 249 ? 27.966 23.311 183.053 1.00 25.90 249 ASP D C 1
ATOM 8367 O O . ASP D 1 249 ? 27.344 23.273 184.115 1.00 24.43 249 ASP D O 1
ATOM 8372 N N . ASN D 1 250 ? 27.623 22.595 181.985 1.00 25.22 250 ASN D N 1
ATOM 8373 C CA . ASN D 1 250 ? 26.425 21.758 181.967 1.00 24.12 250 ASN D CA 1
ATOM 8374 C C . ASN D 1 250 ? 26.420 20.566 182.917 1.00 24.81 250 ASN D C 1
ATOM 8375 O O . ASN D 1 250 ? 25.385 19.939 183.120 1.00 22.96 250 ASN D O 1
ATOM 8380 N N . ASN D 1 251 ? 27.569 20.253 183.503 1.00 25.51 251 ASN D N 1
ATOM 8381 C CA . ASN D 1 251 ? 27.635 19.141 184.435 1.00 27.27 251 ASN D CA 1
ATOM 8382 C C . ASN D 1 251 ? 27.487 19.633 185.868 1.00 28.47 251 ASN D C 1
ATOM 8383 O O . ASN D 1 251 ? 27.494 18.841 186.808 1.00 28.82 251 ASN D O 1
ATOM 8388 N N . HIS D 1 252 ? 27.339 20.944 186.025 1.00 28.77 252 HIS D N 1
ATOM 8389 C CA . HIS D 1 252 ? 27.178 21.528 187.345 1.00 29.31 252 HIS D CA 1
ATOM 8390 C C . HIS D 1 252 ? 25.962 22.441 187.410 1.00 26.98 252 HIS D C 1
ATOM 8391 O O . HIS D 1 252 ? 26.023 23.530 187.973 1.00 25.14 252 HIS D O 1
ATOM 8398 N N . GLU D 1 253 ? 24.863 21.985 186.812 1.00 24.62 253 GLU D N 1
ATOM 8399 C CA . GLU D 1 253 ? 23.598 22.713 186.805 1.00 22.63 253 GLU D CA 1
ATOM 8400 C C . GLU D 1 253 ? 23.717 24.188 186.435 1.00 21.93 253 GLU D C 1
ATOM 8401 O O . GLU D 1 253 ? 23.016 25.039 186.989 1.00 22.96 253 GLU D O 1
ATOM 8407 N N . GLY D 1 254 ? 24.597 24.479 185.485 1.00 21.05 254 GLY D N 1
ATOM 8408 C CA . GLY D 1 254 ? 24.807 25.848 185.050 1.00 18.34 254 GLY D CA 1
ATOM 8409 C C . GLY D 1 254 ? 23.561 26.597 184.622 1.00 18.76 254 GLY D C 1
ATOM 8410 O O . GLY D 1 254 ? 23.442 27.794 184.879 1.00 17.15 254 GLY D O 1
ATOM 8411 N N . ALA D 1 255 ? 22.635 25.907 183.960 1.00 18.84 255 ALA D N 1
ATOM 8412 C CA . ALA D 1 255 ? 21.402 26.549 183.507 1.00 19.08 255 ALA D CA 1
ATOM 8413 C C . ALA D 1 255 ? 20.450 26.808 184.674 1.00 17.81 255 ALA D C 1
ATOM 8414 O O . ALA D 1 255 ? 19.800 27.849 184.735 1.00 18.25 255 ALA D O 1
ATOM 8416 N N . LEU D 1 256 ? 20.368 25.866 185.606 1.00 18.81 256 LEU D N 1
ATOM 8417 C CA . LEU D 1 256 ? 19.478 26.053 186.749 1.00 20.33 256 LEU D CA 1
ATOM 8418 C C . LEU D 1 256 ? 19.966 27.179 187.659 1.00 19.72 256 LEU D C 1
ATOM 8419 O O . LEU D 1 256 ? 19.168 27.864 188.301 1.00 19.44 256 LEU D O 1
ATOM 8424 N N . ASN D 1 257 ? 21.278 27.380 187.714 1.00 20.67 257 ASN D N 1
ATOM 8425 C CA . ASN D 1 257 ? 21.816 28.437 188.559 1.00 19.26 257 ASN D CA 1
ATOM 8426 C C . ASN D 1 257 ? 21.489 29.808 187.980 1.00 21.15 257 ASN D C 1
ATOM 8427 O O . ASN D 1 257 ? 21.444 30.801 188.707 1.00 18.54 257 ASN D O 1
ATOM 8432 N N . VAL D 1 258 ? 21.259 29.869 186.669 1.00 18.39 258 VAL D N 1
ATOM 8433 C CA . VAL D 1 258 ? 20.892 31.130 186.056 1.00 17.05 258 VAL D CA 1
ATOM 8434 C C . VAL D 1 258 ? 19.446 31.395 186.461 1.00 18.15 258 VAL D C 1
ATOM 8435 O O . VAL D 1 258 ? 19.089 32.515 186.815 1.00 18.87 258 VAL D O 1
ATOM 8439 N N . ILE D 1 259 ? 18.616 30.356 186.415 1.00 18.67 259 ILE D N 1
ATOM 8440 C CA . ILE D 1 259 ? 17.218 30.497 186.803 1.00 20.23 259 ILE D CA 1
ATOM 8441 C C . ILE D 1 259 ? 17.141 30.927 188.276 1.00 21.67 259 ILE D C 1
ATOM 8442 O O . ILE D 1 259 ? 16.321 31.768 188.647 1.00 23.55 259 ILE D O 1
ATOM 8447 N N . GLN D 1 260 ? 18.008 30.355 189.104 1.00 23.04 260 GLN D N 1
ATOM 8448 C CA . GLN D 1 260 ? 18.025 30.675 190.531 1.00 23.81 260 GLN D CA 1
ATOM 8449 C C . GLN D 1 260 ? 18.350 32.153 190.756 1.00 24.72 260 GLN D C 1
ATOM 8450 O O . GLN D 1 260 ? 17.804 32.786 191.658 1.00 25.42 260 GLN D O 1
ATOM 8456 N N . ALA D 1 261 ? 19.237 32.699 189.927 1.00 24.62 261 ALA D N 1
ATOM 8457 C CA . ALA D 1 261 ? 19.620 34.102 190.031 1.00 22.48 261 ALA D CA 1
ATOM 8458 C C . ALA D 1 261 ? 18.425 34.998 189.741 1.00 22.77 261 ALA D C 1
ATOM 8459 O O . ALA D 1 261 ? 18.248 36.047 190.368 1.00 23.31 261 ALA D O 1
ATOM 8461 N N . VAL D 1 262 ? 17.614 34.592 188.771 1.00 21.40 262 VAL D N 1
ATOM 8462 C CA . VAL D 1 262 ? 16.424 35.344 188.413 1.00 19.79 262 VAL D CA 1
ATOM 8463 C C . VAL D 1 262 ? 15.437 35.278 189.576 1.00 20.05 262 VAL D C 1
ATOM 8464 O O . VAL D 1 262 ? 14.868 36.286 189.983 1.00 20.78 262 VAL D O 1
ATOM 8468 N N . LEU D 1 263 ? 15.235 34.079 190.102 1.00 21.54 263 LEU D N 1
ATOM 8469 C CA . LEU D 1 263 ? 14.292 33.896 191.197 1.00 25.39 263 LEU D CA 1
ATOM 8470 C C . LEU D 1 263 ? 14.699 34.632 192.466 1.00 26.50 263 LEU D C 1
ATOM 8471 O O . LEU D 1 263 ? 13.857 35.219 193.137 1.00 26.92 263 LEU D O 1
ATOM 8476 N N . ASP D 1 264 ? 15.988 34.609 192.785 1.00 28.76 264 ASP D N 1
ATOM 8477 C CA . ASP D 1 264 ? 16.477 35.274 193.984 1.00 30.72 264 ASP D CA 1
ATOM 8478 C C . ASP D 1 264 ? 16.982 36.682 193.719 1.00 33.03 264 ASP D C 1
ATOM 8479 O O . ASP D 1 264 ? 17.507 37.336 194.614 1.00 32.68 264 ASP D O 1
ATOM 8484 N N . ASN D 1 265 ? 16.814 37.152 192.490 1.00 36.24 265 ASN D N 1
ATOM 8485 C CA . ASN D 1 265 ? 17.269 38.488 192.136 1.00 39.41 265 ASN D CA 1
ATOM 8486 C C . ASN D 1 265 ? 18.726 38.741 192.510 1.00 40.29 265 ASN D C 1
ATOM 8487 O O . ASN D 1 265 ? 19.047 39.797 193.060 1.00 38.95 265 ASN D O 1
ATOM 8492 N N . THR D 1 266 ? 19.596 37.766 192.237 1.00 42.79 266 THR D N 1
ATOM 8493 C CA . THR D 1 266 ? 21.024 37.919 192.498 1.00 46.30 266 THR D CA 1
ATOM 8494 C C . THR D 1 266 ? 21.610 38.424 191.193 1.00 50.04 266 THR D C 1
ATOM 8495 O O . THR D 1 266 ? 20.919 38.524 190.192 1.00 51.64 266 THR D O 1
ATOM 8499 N N . TYR D 1 267 ? 22.885 38.699 191.163 1.00 51.81 267 TYR D N 1
ATOM 8500 C CA . TYR D 1 267 ? 23.428 39.319 189.969 1.00 52.63 267 TYR D CA 1
ATOM 8501 C C . TYR D 1 267 ? 23.389 38.583 188.603 1.00 53.69 267 TYR D C 1
ATOM 8502 O O . TYR D 1 267 ? 23.601 37.368 188.562 1.00 54.09 267 TYR D O 1
ATOM 8511 N N . PRO D 1 268 ? 23.064 39.245 187.444 1.00 53.39 268 PRO D N 1
ATOM 8512 C CA . PRO D 1 268 ? 22.674 40.346 186.526 1.00 51.24 268 PRO D CA 1
ATOM 8513 C C . PRO D 1 268 ? 21.416 41.155 186.856 1.00 47.74 268 PRO D C 1
ATOM 8514 O O . PRO D 1 268 ? 21.222 42.283 186.382 1.00 45.28 268 PRO D O 1
ATOM 8518 N N . PHE D 1 269 ? 20.541 40.471 187.600 1.00 44.73 269 PHE D N 1
ATOM 8519 C CA . PHE D 1 269 ? 19.208 40.902 188.045 1.00 43.25 269 PHE D CA 1
ATOM 8520 C C . PHE D 1 269 ? 19.085 41.457 189.468 1.00 45.90 269 PHE D C 1
ATOM 8521 O O . PHE D 1 269 ? 18.557 40.772 190.350 1.00 47.00 269 PHE D O 1
ATOM 8529 N N . ASN D 1 270 ? 19.533 42.683 189.704 1.00 48.89 270 ASN D N 1
ATOM 8530 C CA . ASN D 1 270 ? 19.416 43.287 191.029 1.00 51.49 270 ASN D CA 1
ATOM 8531 C C . ASN D 1 270 ? 19.777 44.763 190.961 1.00 51.59 270 ASN D C 1
ATOM 8532 O O . ASN D 1 270 ? 19.170 45.472 190.129 1.00 52.47 270 ASN D O 1
#

Organism: Escherichia coli (strain K12) (NCBI:txid83333)

Nearest PDB structures (foldseek):
  1rlo-assembly1_A  TM=9.753E-01  e=3.371E-56  Escherichia coli
  2hf2-assembly2_B  TM=8.741E-01  e=1.485E-54  Escherichia coli K-12
  2hf2-assembly1_A  TM=8.713E-01  e=1.018E-52  Escherichia coli K-12
  3niw-assembly1_A  TM=8.747E-01  e=3.102E-23  Bacteroides thetaiotaomicron
  1nf2-assembly1_A  TM=8.543E-01  e=1.367E-21  Thermotoga maritima

CATH classification: 3.40.50.1000 (+1 more: 3.30.1240.10)

Solvent-accessible surface area: 49575 Å² total; per-residue (Å²): 97,24,85,0,0,0,1,7,0,28,15,2,9,1,40,104,76,83,77,36,54,101,108,67,0,53,66,8,12,87,51,0,97,166,104,46,14,80,5,0,0,0,2,9,8,3,8,54,4,0,31,50,34,3,99,142,9,69,74,66,4,5,1,0,0,1,2,0,3,5,0,24,26,118,24,158,84,60,55,59,4,108,10,77,140,122,56,4,111,70,0,1,28,41,1,62,157,50,181,158,26,48,7,0,0,0,3,31,97,17,0,15,1,24,91,120,23,69,156,81,11,45,50,56,1,40,132,18,8,97,94,34,121,83,20,176,67,18,51,141,8,149,28,36,6,1,0,0,2,0,42,17,68,43,134,88,12,95,114,13,44,94,93,5,90,106,46,2,128,29,49,1,99,18,31,40,26,20,168,6,34,0,6,0,15,30,59,37,17,43,1,10,45,0,1,50,73,0,6,173,142,36,133,48,39,47,113,27,0,0,0,0,0,16,9,13,9,0,22,69,0,2,173,40,6,65,25,2,6,3,1,34,62,8,46,118,70,0,91,136,64,11,140,31,78,24,72,43,12,74,118,68,0,2,5,49,3,1,57,13,8,13,86,88,72,165,22,24,139,98,15,87,0,0,0,1,6,0,35,14,2,9,0,40,104,80,93,77,33,52,97,104,68,0,51,69,7,14,74,53,0,108,162,105,47,17,80,4,0,0,0,2,18,7,4,8,58,4,0,31,49,33,4,99,142,9,69,76,59,3,5,1,0,0,2,8,0,2,4,0,26,18,100,26,102,81,63,54,49,3,103,8,71,143,129,58,9,75,87,0,2,22,41,2,79,146,83,192,171,31,38,3,0,0,0,3,44,114,14,0,11,1,30,96,123,19,66,155,80,9,41,51,69,0,43,139,48,9,97,97,32,120,82,16,179,73,19,40,126,32,141,38,40,7,1,2,0,3,0,43,19,84,52,156,90,7,82,108,28,39,102,145,16,117,117,31,0,108,57,28,4,108,4,35,77,37,47,170,6,29,0,8,0,13,33,72,41,15,57,2,10,48,0,1,50,77,0,7,179,127,38,133,43,44,52,112,39,0,0,0,0,0,17,37,38,36,0,24,74,0,2,168,41,7,100,18,4,10,2,0,34,65,11,47,116,74,0,88,138,65,10,151,32,79,22,69,38,11,76,111,68,0,2,5,56,4,1,57,18,6,11,81,87,63,151,29,18,141,106,20,72,1,0,0,0,7,0,37,16,2,10,1,38,99,80,90,76,34,53,102,109,67,2,57,58,5,9,86,60,0,109,140,100,34,15,68,4,1,0,0,2,14,9,3,8,55,4,0,29,50,37,3,97,142,9,67,73,52,2,2,0,0,0,2,7,0,2,3,0,29,28,106,32,148,72,49,52,49,4,107,12,78,141,125,47,12,125,66,0,0,31,44,3,75,152,48,182,151,28,45,8,0,0,0,2,42,114,14,0,13,1,26,99,119,21,68,159,79,10,46,51,56,0,41,128,28,7,98,88,33,124,80,19,180,61,15,28,132,26,141,39,36,12,1,1,0,2,0,44,27,94,45,153,93,11,74,124,12,28,77,97,8,80,118,47,0,104,69,30,2,110,8,39,57,37,36,175,4,27,0,8,0,15,32,74,40,18,52,0,10,43,0,2,52,74,1,7,171,129,44,133,36,43,50,111,30,0,0,0,0,0,16,25,29,18,0,25,70,0,1,174,42,7,80,36,3,8,2,0,32,65,7,50,118,71,0,87,139,69,6,154,21,82,25,74,39,9,71,115,68,1,3,4,52,3,0,56,16,6,9,81,88,68,159,20,24,145,96,20,95,0,0,0,0,6,0,42,16,2,10,0,37,105,77,98,76,36,53,97,108,64,2,51,56,2,13,77,63,0,90,190,120,45,14,81,4,0,0,0,3,18,8,4,10,54,4,0,29,50,37,3,96,142,11,66,72,66,3,4,1,0,0,3,14,0,2,4,0,30,26,120,24,161,83,57,54,47,5,102,11,78,99,130,46,7,123,71,0,2,28,39,1,103,153,48,209,59,20,43,12,0,0,0,2,43,112,13,0,15,0,20,92,122,20,71,156,82,12,38,54,69,2,41,141,60,9,103,90,34,128,75,24,176,63,20,46,130,7,144,39,35,8,1,5,0,4,0,35,8,61,46,138,74,11,92,109,16,27,91,128,14,81,117,52,1,105,72,30,3,98,3,42,86,48,43,177,6,29,0,10,0,19,37,74,39,12,60,1,11,44,0,1,51,74,0,6,179,149,35,131,45,43,51,106,35,0,0,0,0,0,17,39,43,44,0,26,62,0,1,162,42,0,78,23,0,7,1,0,34,64,9,47,117,72,0,76,134,62,13,147,50,78,24,66,43,11,74,119,65,0,2,4,51,4,1,52,12,6,3,81,90,71,157,27,16,152

GO terms:
  GO:0000287 magnesium ion binding (F, IDA)
  GO:0103026 fructose-1-phosphatase activity (F, IDA)
  GO:0050286 sorbitol-6-phosphatase activity (F, IDA)
  GO:0050308 sugar-phosphatase activity (F, IDA)

InterPro domains:
  IPR000150 Cof family [TIGR00099] (5-259)
  IPR006379 HAD-superfamily hydrolase, subfamily IIB [TIGR01484] (6-232)
  IPR023214 HAD superfamily [G3DSA:3.40.50.1000] (4-259)
  IPR036412 HAD-like superfamily [SSF56784] (1-262)

Foldseek 3Di:
DAAEEEEEQVFTQAFPVRAHDVVLVVVLVVVCVVVNHAYEYAYLFDLVLVCVRVVPCSQPHWYCYNQQQWTGHSNHTDHHDFAPLVLQVQLVVVQVVPVVWFKWWDFDVFIEGAPPDDPVVCVVVCNRTVRYYHDPDPSDDDGGTFKMKTFAQQVCQVVVQVVSCPSSVQCWHWWARDGRMIMTGGPPRGRLNNVVVVCVVVVHALANYAYEDAGGSCQNVQLSHNQHEYEPNHDPVSNVSGPYYFYTNNVSRSSVVSVCCVVQHPPRD/DAQEEEEEQVFWQAFPVRAHDVVLVVVLVVLCVVVNHAYEYEYLFDPVLVCVRVVPCSQQHWYCYNQQQWTDHNNHTDHHAFDPLVLQLQLVVVQVVDPLKWKWWAFDVFIEGALPHDPVSCVVVCNRTVGYYHDPDSSPDDGTTFKMKTAAQLVCLVVVQVVSCVSSVLQWHWDDDPRSMIMTGGPPRGRLSNVVVVCVVVVHALANYAYEDAEDSCQNVQQSHNRHEYEPNHDPVSNVRHPYYFYTNNVSRSSVVSVCCSVCPPPSD/DAQEEEEEQVFTQAAPVRAHDVVLVVVLVVVSVVVNRAYEYAYLFDPVLVCVRVVPCSQQHWYCYNQQQWTGHNNHTDHHHFADLVLQVQLQVVQVVPVPWFKWWQFDVFIEGAPVDDPVVCVVVCNRTVGYYHDNDPSPDDGTTFKMKTFDQLVCVVVVQVVSCVSNPVRWHWDDDPRRMIMTGGPPRGRLSNVVVVCVVVVHALANYAYEDAEDSCQNVQLRHPRHEYEPNHDPVSNVSHPYYFYINNVSGSSVVSVCCVVLHPVRD/DAQEEEEEQVFWQAAPVRAHDVVLVVVLVVLCVVVNRAYEYEYLFALVLVCVRVVPCSQQHWYCYNFNQWTGHSNHTDDHDFAPLVLQVQLVVVVVVDPQKFKWWAFDVFIEGAPPGDPVVQVVVCNRTVGYYHDPDPSPDDGTTFKMKIFGQQVCPVVVQVVVCVSNPPRWHWDDDPRRMIMTGGPPRGNLSNVVSVCVVVVHALANYAYEDADDSCQVVQLSHPQHEYEPNHDPVSNVNHPYYFYTNNVSRSSVVSVCVSVQNPPRD

Sequence (1076 aa):
AVKVIVTDMDGTFLNDAKTYNQPRFMAQYQELKKRGIKFVVASGNQYYQLISFFPELKDEISFVAENGALVYEHGKQLFHGELTRHESRIVIGELLKDKQLNFVACGLQSAYVSENAPEAFVALMAKHYHRLKPVKDYQEIDDVLFKFSLNLPDEQIPLVIDKLHVALDGIMKPVTSGFGFIDLIIPGLHKANGISRLLKRWDLSPQNVVAIGDSGNDAEMLKMARYSFAMGNAAENIKQIARYATDDNNHEGALNVIQAVLDNTYPFNAVKVIVTDMDGTFLNDAKTYNQPRFMAQYQELKKRGIKFVVASGNQYYQLISFFPELKDEISFVAENGALVYEHGKQLFHGELTRHESRIVIGELLKDKQLNFVACGLQSAYVSENAPEAFVALMAKHYHRLKPVKDYQEIDDVLFKFSLNLPDEQIPLVIDKLHVALDGIMKPVTSGFGFIDLIIPGLHKANGISRLLKRWDLSPQNVVAIGDSGNDAEMLKMARYSFAMGNAAENIKQIARYATDDNNHEGALNVIQAVLDNTYPFNAVKVIVTDMDGTFLNDAKTYNQPRFMAQYQELKKRGIKFVVASGNQYYQLISFFPELKDEISFVAENGALVYEHGKQLFHGELTRHESRIVIGELLKDKQLNFVACGLQSAYVSENAPEAFVALMAKHYHRLKPVKDYQEIDDVLFKFSLNLPDEQIPLVIDKLHVALDGIMKPVTSGFGFIDLIIPGLHKANGISRLLKRWDLSPQNVVAIGDSGNDAEMLKMARYSFAMGNAAENIKQIARYATDDNNHEGALNVIQAVLDNTYPFNAVKVIVTDMDGTFLNDAKTYNQPRFMAQYQELKKRGIKFVVASGNQYYQLISFFPELKDEISFVAENGALVYEHGKQLFHGELTRHESRIVIGELLKDKQLNFVACGLQSAYVSENAPEAFVALMAKHYHRLKPVKDYQEIDDVLFKFSLNLPDEQIPLVIDKLHVALDGIMKPVTSGFGFIDLIIPGLHKANGISRLLKRWDLSPQNVVAIGDSGNDAEMLKMARYSFAMGNAAENIKQIARYATDDNNHEGALNVIQAVLDNTYPFN

=== Feature glossary ===
Each block in this record encodes a different view of the same protein. In brief:

Predicted aligned error. PAE(i, j) answers: if I align the predicted and true structures on residue i, how far off (in Å) do I expect residue j to be? A block-diagonal PAE matrix with low values on the blocks and high values off-diagonal is the signature of a multi-domain protein with confidently predicted domains but uncertain inter-domain orientation.

Contact-map, Ramachandran, and PAE plots. Plot images: a contact map (which residues are close in 3D, as an N×N binary image), a Ramachandran scatter (backbone torsion angles, revealing secondary-structure composition at a glance), and — for AlphaFold structures — a PAE heatmap (pairwise prediction confidence).

Backbone torsions (φ/ψ). φ (phi) and ψ (psi) are the two rotatable backbone dihedrals per residue: φ is the C(i-1)–N–Cα–C torsion, ψ is the N–Cα–C–N(i+1) torsion, both in degrees on (−180°, 180°]. α-helical residues cluster near (−60°, −45°); β-strand residues near (−120°, +130°). A Ramachandran plot is simply a scatter of (φ, ψ) for every residue.

Foldseek 3Di. A 3Di character summarizes, for each residue, the relative orientation of the Cα frame of its nearest spatial neighbor. Because it encodes fold topology rather than chemistry, 3Di alignments detect remote structural similarity that sequence alignment misses.

Radius of gyration, Cα contacts, bounding box. Three whole-structure scalars: the radius of gyration (RMS distance of Cα from centroid, in Å), the count of Cα–Cα contacts (pairs closer than 8 Å and separated by more than four residues in sequence — i.e. tertiary, not local, contacts), and the bounding-box dimensions. Together they distinguish compact globular folds from extended fibres or disordered chains.

Sequence. Sequence gives the chain of amino acids in standard one-letter code (A=alanine, C=cysteine, …, Y=tyrosine), read N→C. It is the only feature that is directly encoded by the gene; all structural features are derived from the folded form of this sequence.

mmCIF coordinates. Atomic coordinates in PDBx/mmCIF format — the same representation the Protein Data Bank distributes. Each line of the _atom_site loop places one backbone atom in Cartesian space (units: ångströms, origin: arbitrary).

Secondary structure (3-state, P-SEA). Three-state secondary structure (P-SEA) collapses the eight DSSP classes into helix (a), strand (b), and coil (c). P-SEA assigns these from Cα geometry alone — distances and angles — without requiring backbone oxygens, so it works on any Cα trace.

InterPro / GO / CATH / organism. Functional annotations link the protein to curated databases. InterPro entries identify conserved domains and families by matching the sequence against member-database signatures (Pfam, PROSITE, CDD, …). Gene Ontology (GO) terms describe molecular function, biological process, and cellular component in a controlled vocabulary. CATH places the structure in a hierarchical fold classification (Class/Architecture/Topology/Homologous-superfamily). The organism is the source species.

B-factor. B-factor (Debye–Waller factor) reflects atomic displacement in the crystal lattice. It is an experimental observable (units Å²), not a prediction; low values mean the atom is pinned down, high values mean it moves or is heterogeneous across the crystal.

Rendered structure images. Structure images are PyMOL renders from six orthogonal camera directions. Cartoon representation draws helices as coils and strands as arrows; sticks shows the backbone as bonds; surface shows the solvent-excluded envelope. Rainbow coloring maps sequence position to hue (blue→red, N→C); chain coloring assigns a distinct color per polypeptide.

Solvent-accessible surface area. Solvent-accessible surface area (SASA) is the area in Å² traced out by the centre of a 1.4 Å probe sphere (a water molecule) rolled over the protein's van der Waals surface (Shrake–Rupley / Lee–Richards construction). Buried residues have near-zero SASA; fully exposed residues can exceed 200 Å². The total SASA scales roughly with the number of surface residues.

Secondary structure (8-state, DSSP). The SS8 string is DSSP's per-residue secondary-structure call. α-helix (H) means an i→i+4 H-bond ladder; β-strand (E) means the residue participates in a β-sheet; 3₁₀ (G) and π (I) are tighter and wider helices; T/S are turns/bends; '-' is loop.

pLDDT. For AlphaFold models, the B-factor field carries pLDDT — the model's own estimate of local accuracy on a 0–100 scale. Regions with pLDDT<50 should be treated as essentially unmodeled; they often correspond to intrinsically disordered segments.

Nearest PDB structures. Nearest PDB neighbors are the top structural matches found by Foldseek when searching this structure against the entire Protein Data Bank. Each hit reports a TM-score (0 to 1; >0.5 almost always implies the same fold) and an E-value. These are *structural* homologs — they may share no detectable sequence similarity.